Protein AF-A0A662UJA0-F1 (afdb_monomer_lite)

Foldseek 3Di:
DVVVVVVVVVVVVLVVLVVLVCLQPVQDPFFCDCSHPDQRYQVVLCVVVVAAADPDLVPDDLQAEEEEQAPAAFPDQVSVLSSQQSNYEYEYAAQQFSCVVSCVVLVHPKTWPNFFKFACPQAFPHRQFHWKAFPPPRWTFTAGRFTAMPDDDPVFAGIKTAQRIWTPPVPPSDDDDPTHGGIGRQWTWARGNNHIYIYGRGSRRSGPNRVVRTVSSVSVSVVRVPGRYHYYCSNGDADPSSVSNSVVVVVCVVPPVVVSVVSVVVVLVVVLVVVVVPDDPDDDDLVNVVSVLVSQCVVLVSLCVVPVDCVSNVLSVVLVVVVVVVPQLVNVLSSLVSLLVSLVVDDDVSVVVLLVCLLCQLLVQLVRDPFDQDDDPWFFRSLVSLVVSLVVCPVVCVVPVVCVVSSVSNNVSLVVVSVVQVVQQQQKAWPDWDDAQEAEAQDKDWTKTKMAHQQKWKWKDKPVGDTDIDTHHGIDMDTTIDHDNDAAFDKIWMWIWIAHNSRSTIDTRDIDIDTHGYDQPQVVVLVVCCVPPVVVLLVQWAFPDKDWDDDDDDPDDPDPPVLVVVLVVLLVVDDTPPPPDDPDDFAAFDAKDFDDPPDDPVQWPVVVCVVVVGTIGTDHDPHPPPQPDDAEEEEEQECQAQGDNQNSVSLNVVLVVLVCCQPDPVFRHKYWYWYQQNVRMIIIGIHTSSNVSSVSSSCVVSVSRDHPHHHDFDPDQQDPVNVVVLVVPCPPDVVSVVVLVSLLVSLVVVVVVCVVVPSQGHPYYHYRYYRVNSSSVVNNVVVCVVVVNDDDDDDDPDDDPDDDD

Secondary structure (DSSP, 8-state):
-HHHHHHHHHHHHHHHHHHHHHHHHSPB--TT-TTB-STTS-HHHHHHTTPEEES-GGGS-TTSEEEEEESS--S--HHHHHHHHTT-EEEEEESSSTTHHHHHHTT---EE----EEESSSBSSSTTEEEEEETTT--EEEEES---EES--GGGEEEEE-TTEEE-SS-SSS--TTSEES--EEEEEEEETTEEEEEES-TTTTSHHHHHHSSHHHHHHHHHTT--EEEE-TTS---HHHHHHHHHHHHHHHH-THHHHHHHHHHHHHHHHHHHHHS-SSS--HHHHHHHHHHHHHHHHHHHHHH--HHHHHHHHHHHHHHHTT-HHHHHHHHHHHHHHHHHHSTTHHHHHHHHHHHHHHHHHHHHS-------SSB-HHHHHHHHHHHTTHHHHHH-GGGHHHHHHHHHHHHHHHHHHHHHHTT-EEEEEE--SEEETTS-EEEEEEEEEEEEEEEEEETTS-EEEEEEEEEEEEEEEE--SS-EEEEEEEEEEEEETTS-BEEEEEEEEEEEEEE-HHHHHHHHHHHHHHHHHHHH-S-SEEEEE--------TT-HHHHHHHHHHHHT---TT-S--------EEEEEE--TT--GGGB-HHHHHHHSS-EEEEEPP--------PPEEEEEE---SSHHHHHHHHHHHHHHHHHHHHSTTTT--EEEEEE-TTS-EEEEEE-HHHHHHHHHHHHHTT-S-----------PPPHHHHHHHHHTTTS-HHHHHHHHHHHHHHHHHHHHHHTTT-TT-SEEEEE--GGGHHHHHHHHHHHHHTT--------SS-------

Structure (mmCIF, N/CA/C/O backbone):
data_AF-A0A662UJA0-F1
#
_entry.id   AF-A0A662UJA0-F1
#
loop_
_atom_site.group_PDB
_atom_site.id
_atom_site.type_symbol
_atom_site.label_atom_id
_atom_site.label_alt_id
_atom_site.label_comp_id
_atom_site.label_asym_id
_atom_site.label_entity_id
_atom_site.label_seq_id
_atom_site.pdbx_PDB_ins_code
_atom_site.Cartn_x
_atom_site.Cartn_y
_atom_site.Cartn_z
_atom_site.occupancy
_atom_site.B_iso_or_equiv
_atom_site.auth_seq_id
_atom_site.auth_comp_id
_atom_site.auth_asym_id
_atom_site.auth_atom_id
_atom_site.pdbx_PDB_model_num
ATOM 1 N N . MET A 1 1 ? 25.690 -1.905 22.249 1.00 38.31 1 MET A N 1
ATOM 2 C CA . MET A 1 1 ? 25.161 -2.072 23.626 1.00 38.31 1 MET A CA 1
ATOM 3 C C . MET A 1 1 ? 23.924 -1.221 23.921 1.00 38.31 1 MET A C 1
ATOM 5 O O . MET A 1 1 ? 22.999 -1.765 24.506 1.00 38.31 1 MET A O 1
ATOM 9 N N . LEU A 1 2 ? 23.857 0.058 23.511 1.00 29.81 2 LEU A N 1
ATOM 10 C CA . LEU A 1 2 ? 22.673 0.914 23.742 1.00 29.81 2 LEU A CA 1
ATOM 11 C C . LEU A 1 2 ? 21.388 0.378 23.072 1.00 29.81 2 LEU A C 1
ATOM 13 O O . LEU A 1 2 ? 20.337 0.363 23.699 1.00 29.81 2 LEU A O 1
ATOM 17 N N . SER A 1 3 ? 21.504 -0.141 21.841 1.00 36.88 3 SER A N 1
ATOM 18 C CA . SER A 1 3 ? 20.395 -0.750 21.082 1.00 36.88 3 SER A CA 1
ATOM 19 C C . SER A 1 3 ? 19.702 -1.878 21.863 1.00 36.88 3 SER A C 1
ATOM 21 O O . SER A 1 3 ? 18.511 -1.791 22.126 1.00 36.88 3 SER A O 1
ATOM 23 N N . ASN A 1 4 ? 20.460 -2.865 22.360 1.00 38.56 4 ASN A N 1
ATOM 24 C CA . ASN A 1 4 ? 19.891 -4.018 23.073 1.00 38.56 4 ASN A CA 1
ATOM 25 C C . ASN A 1 4 ? 19.227 -3.638 24.406 1.00 38.56 4 ASN A C 1
ATOM 27 O O . ASN A 1 4 ? 18.239 -4.260 24.784 1.00 38.56 4 ASN A O 1
ATOM 31 N N . LYS A 1 5 ? 19.737 -2.617 25.113 1.00 38.56 5 LYS A N 1
ATOM 32 C CA . LYS A 1 5 ? 19.112 -2.121 26.351 1.00 38.56 5 LYS A CA 1
ATOM 33 C C . LYS A 1 5 ? 17.779 -1.431 26.065 1.00 38.56 5 LYS A C 1
ATOM 35 O O . LYS A 1 5 ? 16.828 -1.668 26.796 1.00 38.56 5 LYS A O 1
ATOM 40 N N . ILE A 1 6 ? 17.691 -0.648 24.987 1.00 42.44 6 ILE A N 1
ATOM 41 C CA . ILE A 1 6 ? 16.440 -0.009 24.551 1.00 42.44 6 ILE A CA 1
ATOM 42 C C . ILE A 1 6 ? 15.438 -1.069 24.081 1.00 42.44 6 ILE A C 1
ATOM 44 O O . ILE A 1 6 ? 14.279 -1.019 24.474 1.00 42.44 6 ILE A O 1
ATOM 48 N N . THR A 1 7 ? 15.875 -2.072 23.311 1.00 42.16 7 THR A N 1
ATOM 49 C CA . THR A 1 7 ? 15.003 -3.179 22.886 1.00 42.16 7 THR A CA 1
ATOM 50 C C . THR A 1 7 ? 14.450 -3.954 24.078 1.00 42.16 7 THR A C 1
ATOM 52 O O . THR A 1 7 ? 13.265 -4.266 24.089 1.00 42.16 7 THR A O 1
ATOM 55 N N . LEU A 1 8 ? 15.277 -4.224 25.094 1.00 43.62 8 LEU A N 1
ATOM 56 C CA . LEU A 1 8 ? 14.841 -4.915 26.304 1.00 43.62 8 LEU A CA 1
ATOM 57 C C . LEU A 1 8 ? 13.821 -4.086 27.088 1.00 43.62 8 LEU A C 1
ATOM 59 O O . LEU A 1 8 ? 12.782 -4.623 27.436 1.00 43.62 8 LEU A O 1
ATOM 63 N N . LEU A 1 9 ? 14.087 -2.793 27.306 1.00 44.03 9 LEU A N 1
ATOM 64 C CA . LEU A 1 9 ? 13.208 -1.877 28.048 1.00 44.03 9 LEU A CA 1
ATOM 65 C C . LEU A 1 9 ? 11.846 -1.704 27.357 1.00 44.03 9 LEU A C 1
ATOM 67 O O . LEU A 1 9 ? 10.803 -1.671 28.006 1.00 44.03 9 LEU A O 1
ATOM 71 N N . VAL A 1 10 ? 11.852 -1.649 26.023 1.00 43.88 10 VAL A N 1
ATOM 72 C CA . VAL A 1 10 ? 10.627 -1.596 25.219 1.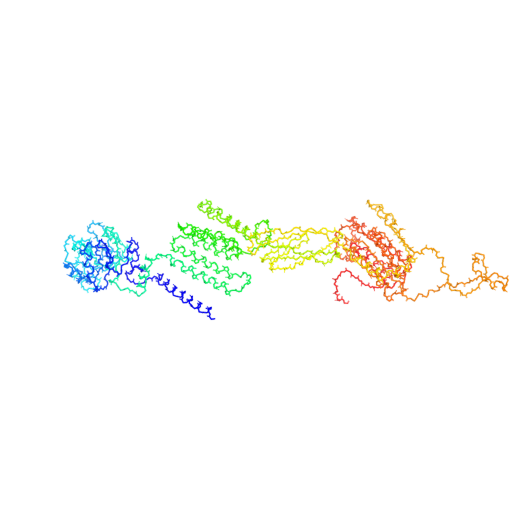00 43.88 10 VAL A CA 1
ATOM 73 C C . VAL A 1 10 ? 9.891 -2.939 25.250 1.00 43.88 10 VAL A C 1
ATOM 75 O O . VAL A 1 10 ? 8.673 -2.950 25.397 1.00 43.88 10 VAL A O 1
ATOM 78 N N . ALA A 1 11 ? 10.597 -4.072 25.179 1.00 44.28 11 ALA A N 1
ATOM 79 C CA . ALA A 1 11 ? 9.985 -5.398 25.265 1.00 44.28 11 ALA A CA 1
ATOM 80 C C . ALA A 1 11 ? 9.347 -5.663 26.640 1.00 44.28 11 ALA A C 1
ATOM 82 O O . ALA A 1 11 ? 8.228 -6.178 26.701 1.00 44.28 11 ALA A O 1
ATOM 83 N N . THR A 1 12 ? 9.998 -5.272 27.742 1.00 49.31 12 THR A N 1
ATOM 84 C CA . THR A 1 12 ? 9.386 -5.333 29.079 1.00 49.31 12 THR A CA 1
ATOM 85 C C . THR A 1 12 ? 8.195 -4.396 29.193 1.00 49.31 12 THR A C 1
ATOM 87 O O . THR A 1 12 ? 7.176 -4.813 29.734 1.00 49.31 12 THR A O 1
ATOM 90 N N . GLY A 1 13 ? 8.272 -3.188 28.622 1.00 46.09 13 GLY A N 1
ATOM 91 C CA . GLY A 1 13 ? 7.126 -2.283 28.522 1.00 46.09 13 GLY A CA 1
ATOM 92 C C . GLY A 1 13 ? 5.933 -2.942 27.823 1.00 46.09 13 GLY A C 1
ATOM 93 O O . GLY A 1 13 ? 4.854 -3.030 28.399 1.00 46.09 13 GLY A O 1
ATOM 94 N N . ILE A 1 14 ? 6.132 -3.492 26.621 1.00 46.12 14 ILE A N 1
ATOM 95 C CA . ILE A 1 14 ? 5.078 -4.177 25.850 1.00 46.12 14 ILE A CA 1
ATOM 96 C C . ILE A 1 14 ? 4.490 -5.356 26.633 1.00 46.12 14 ILE A C 1
ATOM 98 O O . ILE A 1 14 ? 3.275 -5.514 26.676 1.00 46.12 14 ILE A O 1
ATOM 102 N N . THR A 1 15 ? 5.333 -6.164 27.277 1.00 46.72 15 THR A N 1
ATOM 103 C CA . THR A 1 15 ? 4.884 -7.329 28.058 1.00 46.72 15 THR A CA 1
ATOM 104 C C . THR A 1 15 ? 4.042 -6.899 29.260 1.00 46.72 15 THR A C 1
ATOM 106 O O . THR A 1 15 ? 2.985 -7.472 29.513 1.00 46.72 15 THR A O 1
ATOM 109 N N . PHE A 1 16 ? 4.472 -5.848 29.962 1.00 54.66 16 PHE A N 1
ATOM 110 C CA . PHE A 1 16 ? 3.734 -5.255 31.075 1.00 54.66 16 PHE A CA 1
ATOM 111 C C . PHE A 1 16 ? 2.365 -4.723 30.623 1.00 54.66 16 PHE A C 1
ATOM 113 O O . PHE A 1 16 ? 1.349 -4.999 31.257 1.00 54.66 16 PHE A O 1
ATOM 120 N N . PHE A 1 17 ? 2.308 -4.040 29.478 1.00 53.34 17 PHE A N 1
ATOM 121 C CA . PHE A 1 17 ? 1.054 -3.519 28.934 1.00 53.34 17 PHE A CA 1
ATOM 122 C C . PHE A 1 17 ? 0.117 -4.603 28.390 1.00 53.34 17 PHE A C 1
ATOM 124 O O . PHE A 1 17 ? -1.095 -4.507 28.583 1.00 53.34 17 PHE A O 1
ATOM 131 N N . LEU A 1 18 ? 0.648 -5.656 27.762 1.00 49.53 18 LEU A N 1
ATOM 132 C CA . LEU A 1 18 ? -0.141 -6.821 27.348 1.00 49.53 18 LEU A CA 1
ATOM 133 C C . LEU A 1 18 ? -0.763 -7.528 28.554 1.00 49.53 18 LEU A C 1
ATOM 135 O O . LEU A 1 18 ? -1.931 -7.903 28.496 1.00 49.53 18 LEU A O 1
ATOM 139 N N . ALA A 1 19 ? -0.021 -7.655 29.658 1.00 57.66 19 ALA A N 1
ATOM 140 C CA . ALA A 1 19 ? -0.550 -8.214 30.897 1.00 57.66 19 ALA A CA 1
ATOM 141 C C . ALA A 1 19 ? -1.710 -7.369 31.456 1.00 57.66 19 ALA A C 1
ATOM 143 O O . ALA A 1 19 ? -2.744 -7.925 31.817 1.00 57.66 19 ALA A O 1
ATOM 144 N N . ILE A 1 20 ? -1.589 -6.034 31.456 1.00 59.50 20 ILE A N 1
ATOM 145 C CA . ILE A 1 20 ? -2.673 -5.127 31.880 1.00 59.50 20 ILE A CA 1
ATOM 146 C C . ILE A 1 20 ? -3.898 -5.259 30.969 1.00 59.50 20 ILE A C 1
ATOM 148 O O . ILE A 1 20 ? -5.020 -5.374 31.456 1.00 59.50 20 ILE A O 1
ATOM 152 N N . SER A 1 21 ? -3.699 -5.273 29.648 1.00 54.94 21 SER A N 1
ATOM 153 C CA . SER A 1 21 ? -4.795 -5.416 28.685 1.00 54.94 21 SER A CA 1
ATOM 154 C C . SER A 1 21 ? -5.528 -6.746 28.862 1.00 54.94 21 SER A C 1
ATOM 156 O O . SER A 1 21 ? -6.759 -6.768 28.895 1.00 54.94 21 SER A O 1
ATOM 158 N N . LEU A 1 22 ? -4.786 -7.838 29.065 1.00 58.19 22 LEU A N 1
ATOM 159 C CA . LEU A 1 22 ? -5.366 -9.146 29.343 1.00 58.19 22 LEU A CA 1
ATOM 160 C C . LEU A 1 22 ? -6.221 -9.111 30.617 1.00 58.19 22 LEU A C 1
ATOM 162 O O . LEU A 1 22 ? -7.336 -9.616 30.600 1.00 58.19 22 LEU A O 1
ATOM 166 N N . ILE A 1 23 ? -5.754 -8.460 31.688 1.00 67.25 23 ILE A N 1
ATOM 167 C CA . ILE A 1 23 ? -6.519 -8.319 32.938 1.00 67.25 23 ILE A CA 1
ATOM 168 C C . ILE A 1 23 ? -7.837 -7.568 32.714 1.00 67.25 23 ILE A C 1
ATOM 170 O O . ILE A 1 23 ? -8.847 -7.968 33.280 1.00 67.25 23 ILE A O 1
ATOM 174 N N . ILE A 1 24 ? -7.854 -6.511 31.896 1.00 63.91 24 ILE A N 1
ATOM 175 C CA . ILE A 1 24 ? -9.064 -5.709 31.641 1.00 63.91 24 ILE A CA 1
ATOM 176 C C . ILE A 1 24 ? -10.113 -6.524 30.872 1.00 63.91 24 ILE A C 1
ATOM 178 O O . ILE A 1 24 ? -11.274 -6.576 31.281 1.00 63.91 24 ILE A O 1
ATOM 182 N N . TYR A 1 25 ? -9.703 -7.168 29.777 1.00 64.50 25 TYR A N 1
ATOM 183 C CA . TYR A 1 25 ? -10.631 -7.795 28.831 1.00 64.50 25 TYR A CA 1
ATOM 184 C C . TYR A 1 25 ? -11.002 -9.241 29.162 1.00 64.50 25 TYR A C 1
ATOM 186 O O . TYR A 1 25 ? -12.019 -9.727 28.671 1.00 64.50 25 TYR A O 1
ATOM 194 N N . LEU A 1 26 ? -10.219 -9.945 29.984 1.00 69.69 26 LEU A N 1
ATOM 195 C CA . LEU A 1 26 ? -10.554 -11.310 30.385 1.00 69.69 26 LEU A CA 1
ATOM 196 C C . LEU A 1 26 ? -11.850 -11.292 31.213 1.00 69.69 26 LEU A C 1
ATOM 198 O O . LEU A 1 26 ? -11.855 -10.652 32.262 1.00 69.69 26 LEU A O 1
ATOM 202 N N . PRO A 1 27 ? -12.950 -11.949 30.807 1.00 67.88 27 PRO A N 1
ATOM 203 C CA . PRO A 1 27 ? -14.197 -11.933 31.572 1.00 67.88 27 PRO A CA 1
ATOM 204 C C . PRO A 1 27 ? -13.983 -12.534 32.967 1.00 67.88 27 PRO A C 1
ATOM 206 O O . PRO A 1 27 ? -13.259 -13.516 33.122 1.00 67.88 27 PRO A O 1
ATOM 209 N N . SER A 1 28 ? -14.586 -11.922 33.991 1.00 82.94 28 SER A N 1
ATOM 210 C CA . SER A 1 28 ? -14.505 -12.471 35.346 1.00 82.94 28 SER A CA 1
ATOM 211 C C . SER A 1 28 ? -15.456 -13.646 35.507 1.00 82.94 28 SER A C 1
ATOM 213 O O . SER A 1 28 ? -16.555 -13.636 34.957 1.00 82.94 28 SER A O 1
ATOM 215 N N . THR A 1 29 ? -15.051 -14.618 36.319 1.00 88.06 29 THR A N 1
ATOM 216 C CA . THR A 1 29 ? -15.907 -15.715 36.777 1.00 88.06 29 THR A CA 1
ATOM 217 C C . THR A 1 29 ? -16.251 -15.624 38.262 1.00 88.06 29 THR A C 1
ATOM 219 O O . THR A 1 29 ? -16.869 -16.541 38.799 1.00 88.06 29 THR A O 1
ATOM 222 N N . THR A 1 30 ? -15.846 -14.550 38.950 1.00 92.25 30 THR A N 1
ATOM 223 C CA . THR A 1 30 ? -16.144 -14.359 40.374 1.00 92.25 30 THR A CA 1
ATOM 224 C C . THR A 1 30 ? -17.654 -14.143 40.549 1.00 92.25 30 THR A C 1
ATOM 226 O O . THR A 1 30 ? -18.204 -13.219 39.936 1.00 92.25 30 THR A O 1
ATOM 229 N N . PRO A 1 31 ? -18.361 -14.949 41.362 1.00 92.19 31 PRO A N 1
ATOM 230 C CA . PRO A 1 31 ? -19.770 -14.710 41.667 1.00 92.19 31 PRO A CA 1
ATOM 231 C C . PRO A 1 31 ? -19.983 -13.300 42.228 1.00 92.19 31 PRO A C 1
ATOM 233 O O . PRO A 1 31 ? -19.103 -12.769 42.902 1.00 92.19 31 PRO A O 1
ATOM 236 N N . LEU A 1 32 ? -21.136 -12.693 41.941 1.00 93.50 32 LEU A N 1
ATOM 237 C CA . LEU A 1 32 ? -21.544 -11.364 42.422 1.00 93.50 32 LEU A CA 1
ATOM 238 C C . LEU A 1 32 ? -20.663 -10.191 41.943 1.00 93.50 32 LEU A C 1
ATOM 240 O O . LEU A 1 32 ? -20.964 -9.034 42.214 1.00 93.50 32 LEU A O 1
ATOM 244 N N . SER A 1 33 ? -19.601 -10.450 41.182 1.00 92.94 33 SER A N 1
ATOM 245 C CA . SER A 1 33 ? -18.730 -9.400 40.658 1.00 92.94 33 SER A CA 1
ATOM 246 C C . SER A 1 33 ? -19.417 -8.594 39.546 1.00 92.94 33 SER A C 1
ATOM 248 O O . SER A 1 33 ? -20.045 -9.189 38.658 1.00 92.94 33 SER A O 1
ATOM 250 N N . PRO A 1 34 ? -19.253 -7.257 39.509 1.00 92.38 34 PRO A N 1
ATOM 251 C CA . PRO A 1 34 ? -19.739 -6.426 38.405 1.00 92.38 34 PRO A CA 1
ATOM 252 C C . PRO A 1 34 ? -19.013 -6.727 37.083 1.00 92.38 34 PRO A C 1
ATOM 254 O O . PRO A 1 34 ? -19.536 -6.444 36.009 1.00 92.38 34 PRO A O 1
ATOM 257 N N . PHE A 1 35 ? -17.833 -7.355 37.132 1.00 90.94 35 PHE A N 1
ATOM 258 C CA . PHE A 1 35 ? -17.072 -7.750 35.941 1.00 90.94 35 PHE A CA 1
ATOM 259 C C . PHE A 1 35 ? -17.417 -9.155 35.431 1.00 90.94 35 PHE A C 1
ATOM 261 O O . PHE A 1 35 ? -16.846 -9.595 34.427 1.00 90.94 35 PHE A O 1
ATOM 268 N N . ASN A 1 36 ? -18.295 -9.878 36.132 1.00 91.00 36 ASN A N 1
ATOM 269 C CA . ASN A 1 36 ? -18.758 -11.200 35.733 1.00 91.00 36 ASN A CA 1
ATOM 270 C C . ASN A 1 36 ? -20.054 -11.072 34.914 1.00 91.00 36 ASN A C 1
ATOM 272 O O . ASN A 1 36 ? -21.088 -10.592 35.391 1.00 91.00 36 ASN A O 1
ATOM 276 N N . VAL A 1 37 ? -19.965 -11.490 33.651 1.00 88.31 37 VAL A N 1
ATOM 277 C CA . VAL A 1 37 ? -21.054 -11.431 32.664 1.00 88.31 37 VAL A CA 1
ATOM 278 C C . VAL A 1 37 ? -21.934 -12.683 32.656 1.00 88.31 37 VAL A C 1
ATOM 280 O O . VAL A 1 37 ? -22.960 -12.688 31.988 1.00 88.31 37 VAL A O 1
ATOM 283 N N . MET A 1 38 ? -21.556 -13.731 33.392 1.00 91.50 38 MET A N 1
ATOM 284 C CA . MET A 1 38 ? -22.335 -14.966 33.515 1.00 91.50 38 MET A CA 1
ATOM 285 C C . MET A 1 38 ? -23.515 -14.792 34.477 1.00 91.50 38 MET A C 1
ATOM 287 O O . MET A 1 38 ? -23.594 -13.808 35.210 1.00 91.50 38 MET A O 1
ATOM 291 N N . ASP A 1 39 ? -24.410 -15.774 34.517 1.00 93.00 39 ASP A N 1
ATOM 292 C CA . ASP A 1 39 ? -25.666 -15.763 35.280 1.00 93.00 39 ASP A CA 1
ATOM 293 C C . ASP A 1 39 ? -25.529 -15.337 36.750 1.00 93.00 39 ASP A C 1
ATOM 295 O O . ASP A 1 39 ? -26.363 -14.584 37.250 1.00 93.00 39 ASP A O 1
ATOM 299 N N . ASN A 1 40 ? -24.456 -15.755 37.423 1.00 93.31 40 ASN A N 1
ATOM 300 C CA . ASN A 1 40 ? -24.189 -15.466 38.835 1.00 93.31 40 ASN A CA 1
ATOM 301 C C . ASN A 1 40 ? -23.398 -14.164 39.089 1.00 93.31 40 ASN A C 1
ATOM 303 O O . ASN A 1 40 ? -23.017 -13.900 40.229 1.00 93.31 40 ASN A O 1
ATOM 307 N N . GLY A 1 41 ? -23.094 -13.373 38.057 1.00 94.19 41 GLY A N 1
ATOM 308 C CA . GLY A 1 41 ? -22.429 -12.068 38.170 1.00 94.19 41 GLY A CA 1
ATOM 309 C C . GLY A 1 41 ? -23.410 -10.897 38.283 1.00 94.19 41 GLY A C 1
ATOM 310 O O . GLY A 1 41 ? -24.612 -11.104 38.196 1.00 94.19 41 GLY A O 1
ATOM 311 N N . MET A 1 42 ? -22.918 -9.661 38.436 1.00 95.00 42 MET A N 1
ATOM 312 C CA . MET A 1 42 ? -23.746 -8.438 38.543 1.00 95.00 42 MET A CA 1
ATOM 313 C C . MET A 1 42 ? -23.528 -7.421 37.409 1.00 95.00 42 MET A C 1
ATOM 315 O O . MET A 1 42 ? -23.934 -6.264 37.520 1.00 95.00 42 MET A O 1
ATOM 319 N N . SER A 1 43 ? -22.882 -7.811 36.305 1.00 92.62 43 SER A N 1
ATOM 320 C CA . SER A 1 43 ? -22.535 -6.871 35.222 1.00 92.62 43 SER A CA 1
ATOM 321 C C . SER A 1 43 ? -23.720 -6.124 34.600 1.00 92.62 43 SER A C 1
ATOM 323 O O . SER A 1 43 ? -23.548 -5.020 34.080 1.00 92.62 43 SER A O 1
ATOM 325 N N . THR A 1 44 ? -24.909 -6.726 34.608 1.00 93.69 44 THR A N 1
ATOM 326 C CA . THR A 1 44 ? -26.135 -6.143 34.050 1.00 93.69 44 THR A CA 1
ATOM 327 C C . THR A 1 44 ? -26.658 -5.063 34.981 1.00 93.69 44 THR A C 1
ATOM 329 O O . THR A 1 44 ? -26.852 -3.931 34.551 1.00 93.69 44 THR A O 1
ATOM 332 N N . THR A 1 45 ? -26.779 -5.385 36.270 1.00 93.44 45 THR A N 1
ATOM 333 C CA . THR A 1 45 ? -27.160 -4.447 37.331 1.00 93.44 45 THR A CA 1
ATOM 334 C C . THR A 1 45 ? -26.225 -3.251 37.386 1.00 93.44 45 THR A C 1
ATOM 336 O O . THR A 1 45 ? -26.684 -2.112 37.375 1.00 93.44 45 THR A O 1
ATOM 339 N N . TRP A 1 46 ? -24.914 -3.508 37.376 1.00 92.56 46 TRP A N 1
ATOM 340 C CA . TRP A 1 46 ? -23.893 -2.467 37.413 1.00 92.56 46 TRP A CA 1
ATOM 341 C C . TRP A 1 46 ? -24.062 -1.448 36.278 1.00 92.56 46 TRP A C 1
ATOM 343 O O . TRP A 1 46 ? -24.057 -0.245 36.527 1.00 92.56 46 TRP A O 1
ATOM 353 N N . ARG A 1 47 ? -24.281 -1.928 35.046 1.00 90.69 47 ARG A N 1
ATOM 354 C CA . ARG A 1 47 ? -24.470 -1.075 33.863 1.00 90.69 47 ARG A CA 1
ATOM 355 C C . ARG A 1 47 ? -25.828 -0.379 33.831 1.00 90.69 47 ARG A C 1
ATOM 357 O O . ARG A 1 47 ? -25.881 0.793 33.487 1.00 90.69 47 ARG A O 1
ATOM 364 N N . MET A 1 48 ? -26.910 -1.087 34.156 1.00 91.19 48 MET A N 1
ATOM 365 C CA . MET A 1 48 ? -28.270 -0.540 34.072 1.00 91.19 48 MET A CA 1
ATOM 366 C C . MET A 1 48 ? -28.544 0.527 35.133 1.00 91.19 48 MET A C 1
ATOM 368 O O . MET A 1 48 ? -29.221 1.501 34.830 1.00 91.19 48 MET A O 1
ATOM 372 N N . LEU A 1 49 ? -28.009 0.357 36.346 1.00 90.50 49 LEU A N 1
ATOM 373 C CA . LEU A 1 49 ? -28.165 1.322 37.440 1.00 90.50 49 LEU A CA 1
ATOM 374 C C . LEU A 1 49 ? -27.038 2.367 37.493 1.00 90.50 49 LEU A C 1
ATOM 376 O O . LEU A 1 49 ? -27.072 3.244 38.351 1.00 90.50 49 LEU A O 1
ATOM 380 N N . GLY A 1 50 ? -26.029 2.260 36.620 1.00 89.62 50 GLY A N 1
ATOM 381 C CA . GLY A 1 50 ? -24.899 3.190 36.567 1.00 89.62 50 GLY A CA 1
ATOM 382 C C . GLY A 1 50 ? -24.095 3.275 37.869 1.00 89.62 50 GLY A C 1
ATOM 383 O O . GLY A 1 50 ? -23.660 4.363 38.228 1.00 89.62 50 GLY A O 1
ATOM 384 N N . LEU A 1 51 ? -23.924 2.158 38.590 1.00 91.25 51 LEU A N 1
ATOM 385 C CA . LEU A 1 51 ? -23.323 2.178 39.932 1.00 91.25 51 LEU A CA 1
ATOM 386 C C . LEU A 1 51 ? -21.820 2.489 39.874 1.00 91.25 51 LEU A C 1
ATOM 388 O O . LEU A 1 51 ? -21.082 1.914 39.067 1.00 91.25 51 LEU A O 1
ATOM 392 N N . GLU A 1 52 ? -21.335 3.306 40.802 1.00 90.56 52 GLU A N 1
ATOM 393 C CA . GLU A 1 52 ? -19.899 3.527 40.998 1.00 90.56 52 GLU A CA 1
ATOM 394 C C . GLU A 1 52 ? -19.323 2.521 42.005 1.00 90.56 52 GLU A C 1
ATOM 396 O O . GLU A 1 52 ? -19.908 2.272 43.056 1.00 90.56 52 GLU A O 1
ATOM 401 N N . ILE A 1 53 ? -18.167 1.918 41.707 1.00 89.88 53 ILE A N 1
ATOM 402 C CA . ILE A 1 53 ? -17.524 0.973 42.635 1.00 89.88 53 ILE A CA 1
ATOM 403 C C . ILE A 1 53 ? -16.755 1.758 43.695 1.00 89.88 53 ILE A C 1
ATOM 405 O O . ILE A 1 53 ? -15.831 2.501 43.355 1.00 89.88 53 ILE A O 1
ATOM 409 N N . VAL A 1 54 ? -17.082 1.543 44.969 1.00 86.31 54 VAL A N 1
ATOM 410 C CA . VAL A 1 54 ? -16.419 2.229 46.084 1.00 86.31 54 VAL A CA 1
ATOM 411 C C . VAL A 1 54 ? -15.358 1.348 46.734 1.00 86.31 54 VAL A C 1
ATOM 413 O O . VAL A 1 54 ? -15.563 0.155 46.951 1.00 86.31 54 VAL A O 1
ATOM 416 N N . GLN A 1 55 ? -14.213 1.961 47.046 1.00 79.12 55 GLN A N 1
ATOM 417 C CA . GLN A 1 55 ? -13.161 1.364 47.875 1.00 79.12 55 GLN A CA 1
ATOM 418 C C . GLN A 1 55 ? -13.092 1.977 49.281 1.00 79.12 55 GLN A C 1
ATOM 420 O O . GLN A 1 55 ? -12.701 1.279 50.213 1.00 79.12 55 GLN A O 1
ATOM 425 N N . ASP A 1 56 ? -13.473 3.250 49.433 1.00 81.25 56 ASP A N 1
ATOM 426 C CA . ASP A 1 56 ? -13.509 3.954 50.716 1.00 81.25 56 ASP A CA 1
ATOM 427 C C . ASP A 1 56 ? -14.857 4.663 50.904 1.00 81.25 56 ASP A C 1
ATOM 429 O O . ASP A 1 56 ? -15.216 5.574 50.158 1.00 81.25 56 ASP A O 1
ATOM 433 N N . ILE A 1 57 ? -15.613 4.226 51.912 1.00 82.00 57 ILE A N 1
ATOM 434 C CA . ILE A 1 57 ? -16.948 4.750 52.229 1.00 82.00 57 ILE A CA 1
ATOM 435 C C . ILE A 1 57 ? -16.865 6.202 52.710 1.00 82.00 57 ILE A C 1
ATOM 437 O O . ILE A 1 57 ? -17.813 6.962 52.520 1.00 82.00 57 ILE A O 1
ATOM 441 N N . GLY A 1 58 ? -15.734 6.609 53.298 1.00 76.25 58 GLY A N 1
ATOM 442 C CA . GLY A 1 58 ? -15.539 7.969 53.801 1.00 76.25 58 GLY A CA 1
ATOM 443 C C . GLY A 1 58 ? -15.547 9.045 52.710 1.00 76.25 58 GLY A C 1
ATOM 444 O O . GLY A 1 58 ? -15.784 10.211 53.013 1.00 76.25 58 GLY A O 1
ATOM 445 N N . GLU A 1 59 ? -15.322 8.669 51.447 1.00 77.62 59 GLU A N 1
ATOM 446 C CA . GLU A 1 59 ? -15.351 9.589 50.301 1.00 77.62 59 GLU A CA 1
ATOM 447 C C . GLU A 1 59 ? -16.761 9.768 49.704 1.00 77.62 59 GLU A C 1
ATOM 449 O O . GLU A 1 59 ? -16.962 10.608 48.824 1.00 77.62 59 GLU A O 1
ATOM 454 N N . ILE A 1 60 ? -17.752 9.001 50.171 1.00 83.19 60 ILE A N 1
ATOM 455 C CA . ILE A 1 60 ? -19.117 9.037 49.643 1.00 83.19 60 ILE A CA 1
ATOM 456 C C . ILE A 1 60 ? -19.923 10.191 50.267 1.00 83.19 60 ILE A C 1
ATOM 458 O O . ILE A 1 60 ? -19.842 10.471 51.462 1.00 83.19 60 ILE A O 1
ATOM 462 N N . ASN A 1 61 ? -20.786 10.828 49.468 1.00 78.56 61 ASN A N 1
ATOM 463 C CA . ASN A 1 61 ? -21.792 11.769 49.966 1.00 78.56 61 ASN A CA 1
ATOM 464 C C . ASN A 1 61 ? -22.737 11.082 50.974 1.00 78.56 61 ASN A C 1
ATOM 466 O O . ASN A 1 61 ? -23.375 10.085 50.640 1.00 78.56 61 ASN A O 1
ATOM 470 N N . SER A 1 62 ? -22.912 11.661 52.166 1.00 77.69 62 SER A N 1
ATOM 471 C CA . SER A 1 62 ? -23.768 11.121 53.236 1.00 77.69 62 SER A CA 1
ATOM 472 C C . SER A 1 62 ? -25.245 10.950 52.852 1.00 77.69 62 SER A C 1
ATOM 474 O O . SER A 1 62 ? -25.988 10.311 53.583 1.00 77.69 62 SER A O 1
ATOM 476 N N . THR A 1 63 ? -25.680 11.483 51.706 1.00 85.94 63 THR A N 1
ATOM 477 C CA . THR A 1 63 ? -27.043 11.331 51.163 1.00 85.94 63 THR A CA 1
ATOM 478 C C . THR A 1 63 ? -27.162 10.313 50.018 1.00 85.94 63 THR A C 1
ATOM 480 O O . THR A 1 63 ? -28.258 10.129 49.484 1.00 85.94 63 THR A O 1
ATOM 483 N N . GLY A 1 64 ? -26.072 9.641 49.636 1.00 92.56 64 GLY A N 1
ATOM 484 C CA . GLY A 1 64 ? -26.058 8.617 48.586 1.00 92.56 64 GLY A CA 1
ATOM 485 C C . GLY A 1 64 ? -26.715 7.291 48.994 1.00 92.56 64 GLY A C 1
ATOM 486 O O . GLY A 1 64 ? -27.289 7.153 50.079 1.00 92.56 64 GLY A O 1
ATOM 487 N N . ALA A 1 65 ? -26.603 6.288 48.123 1.00 95.06 65 ALA A N 1
ATOM 488 C CA . ALA A 1 65 ? -27.066 4.926 48.361 1.00 95.06 65 ALA A CA 1
ATOM 489 C C . ALA A 1 65 ? -25.959 3.897 48.088 1.00 95.06 65 ALA A C 1
ATOM 491 O O . ALA A 1 65 ? -25.332 3.931 47.033 1.00 95.06 65 ALA A O 1
ATOM 492 N N . ILE A 1 66 ? -25.736 2.962 49.012 1.00 95.12 66 ILE A N 1
ATOM 493 C CA . ILE A 1 66 ? -24.729 1.897 48.889 1.00 95.12 66 ILE A CA 1
ATOM 494 C C . ILE A 1 66 ? -25.436 0.550 48.776 1.00 95.12 66 ILE A C 1
ATOM 496 O O . ILE A 1 66 ? -26.247 0.201 49.631 1.00 95.12 66 ILE A O 1
ATOM 500 N N . ILE A 1 67 ? -25.094 -0.221 47.748 1.00 96.19 67 ILE A N 1
ATOM 501 C CA . ILE A 1 67 ? -25.477 -1.623 47.590 1.00 96.19 67 ILE A CA 1
ATOM 502 C C . ILE A 1 67 ? -24.329 -2.490 48.098 1.00 96.19 67 ILE A C 1
ATOM 504 O O . ILE A 1 67 ? -23.215 -2.415 47.580 1.00 96.19 67 ILE A O 1
ATOM 508 N N . LEU A 1 68 ? -24.620 -3.323 49.096 1.00 95.19 68 LEU A N 1
ATOM 509 C CA . LEU A 1 68 ? -23.648 -4.172 49.774 1.00 95.19 68 LEU A CA 1
ATOM 510 C C . LEU A 1 68 ? -24.132 -5.635 49.807 1.00 95.19 68 LEU A C 1
ATOM 512 O O . LEU A 1 68 ? -24.929 -6.011 50.674 1.00 95.19 68 LEU A O 1
ATOM 516 N N . PRO A 1 69 ? -23.677 -6.476 48.864 1.00 95.75 69 PRO A N 1
ATOM 517 C CA . PRO A 1 69 ? -23.847 -7.922 48.942 1.00 95.75 69 PRO A CA 1
ATOM 518 C C . PRO A 1 69 ? -22.987 -8.536 50.049 1.00 95.75 69 PRO A C 1
ATOM 520 O O . PRO A 1 69 ? -21.803 -8.229 50.157 1.00 95.75 69 PRO A O 1
ATOM 523 N N . LEU A 1 70 ? -23.571 -9.439 50.841 1.00 93.88 70 LEU A N 1
ATOM 524 C CA . LEU A 1 70 ? -22.926 -10.090 51.982 1.00 93.88 70 LEU A CA 1
ATOM 525 C C . LEU A 1 70 ? -22.871 -11.612 51.805 1.00 93.88 70 LEU A C 1
ATOM 527 O O . LEU A 1 70 ? -23.827 -12.330 52.097 1.00 93.88 70 LEU A O 1
ATOM 531 N N . ASN A 1 71 ? -21.716 -12.119 51.373 1.00 91.25 71 ASN A N 1
ATOM 532 C CA . ASN A 1 71 ? -21.390 -13.549 51.409 1.00 91.25 71 ASN A CA 1
ATOM 533 C C . ASN A 1 71 ? -20.523 -13.934 52.628 1.00 91.25 71 ASN A C 1
ATOM 535 O O . ASN A 1 71 ? -20.211 -15.110 52.812 1.00 91.25 71 ASN A O 1
ATOM 539 N N . ARG A 1 72 ? -20.116 -12.938 53.424 1.00 88.94 72 ARG A N 1
ATOM 540 C CA . ARG A 1 72 ? -19.302 -13.052 54.635 1.00 88.94 72 ARG A CA 1
ATOM 541 C C . ARG A 1 72 ? -19.623 -11.909 55.598 1.00 88.94 72 ARG A C 1
ATOM 543 O O . ARG A 1 72 ? -20.145 -10.874 55.185 1.00 88.94 72 ARG A O 1
ATOM 550 N N . SER A 1 73 ? -19.260 -12.066 56.869 1.00 85.12 73 SER A N 1
ATOM 551 C CA . SER A 1 73 ? -19.363 -10.988 57.861 1.00 85.12 73 SER A CA 1
ATOM 552 C C . SER A 1 73 ? -18.459 -9.808 57.500 1.00 85.12 73 SER A C 1
ATOM 554 O O . SER A 1 73 ? -17.328 -10.004 57.050 1.00 85.12 73 SER A O 1
ATOM 556 N N . LEU A 1 74 ? -18.924 -8.581 57.745 1.00 81.62 74 LEU A N 1
ATOM 557 C CA . LEU A 1 74 ? -18.095 -7.391 57.548 1.00 81.62 74 LEU A CA 1
ATOM 558 C C . LEU A 1 74 ? -17.077 -7.260 58.685 1.00 81.62 74 LEU A C 1
ATOM 560 O O . LEU A 1 74 ? -17.334 -7.603 59.838 1.00 81.62 74 LEU A O 1
ATOM 564 N N . THR A 1 75 ? -15.908 -6.720 58.364 1.00 76.50 75 THR A N 1
ATOM 565 C CA . THR A 1 75 ? -14.840 -6.494 59.348 1.00 76.50 75 THR A CA 1
ATOM 566 C C . THR A 1 75 ? -14.918 -5.108 59.987 1.00 76.50 75 THR A C 1
ATOM 568 O O . THR A 1 75 ? -14.467 -4.934 61.116 1.00 76.50 75 THR A O 1
ATOM 571 N N . ASN A 1 76 ? -15.494 -4.121 59.292 1.00 79.94 76 ASN A N 1
ATOM 572 C CA . ASN A 1 76 ? -15.619 -2.742 59.759 1.00 79.94 76 ASN A CA 1
ATOM 573 C C . ASN A 1 76 ? -17.050 -2.233 59.535 1.00 79.94 76 ASN A C 1
ATOM 575 O O . ASN A 1 76 ? -17.530 -2.209 58.407 1.00 79.94 76 ASN A O 1
ATOM 579 N N . TYR A 1 77 ? -17.725 -1.841 60.616 1.00 83.94 77 TYR A N 1
ATOM 580 C CA . TYR A 1 77 ? -19.140 -1.459 60.609 1.00 83.94 77 TYR A CA 1
ATOM 581 C C . TYR A 1 77 ? -19.377 0.031 60.892 1.00 83.94 77 TYR A C 1
ATOM 583 O O . TYR A 1 77 ? -20.474 0.532 60.640 1.00 83.94 77 TYR A O 1
ATOM 591 N N . GLU A 1 78 ? -18.387 0.739 61.447 1.00 86.69 78 GLU A N 1
ATOM 592 C CA . GLU A 1 78 ? -18.590 2.109 61.938 1.00 86.69 78 GLU A CA 1
ATOM 593 C C . GLU A 1 78 ? -18.831 3.093 60.787 1.00 86.69 78 GLU A C 1
ATOM 595 O O . GLU A 1 78 ? -19.736 3.916 60.881 1.00 86.69 78 GLU A O 1
ATOM 600 N N . GLN A 1 79 ? -18.135 2.931 59.656 1.00 88.50 79 GLN A N 1
ATOM 601 C CA . GLN A 1 79 ? -18.334 3.781 58.474 1.00 88.50 79 GLN A CA 1
ATOM 602 C C . GLN A 1 79 ? -19.760 3.668 57.909 1.00 88.50 79 GLN A C 1
ATOM 604 O O . GLN A 1 79 ? -20.402 4.679 57.634 1.00 88.50 79 GLN A O 1
ATOM 609 N N . TYR A 1 80 ? -20.312 2.453 57.812 1.00 90.38 80 TYR A N 1
ATOM 610 C CA . TYR A 1 80 ? -21.703 2.259 57.380 1.00 90.38 80 TYR A CA 1
ATOM 611 C C . TYR A 1 80 ? -22.706 2.841 58.378 1.00 90.38 80 TYR A C 1
ATOM 613 O O . TYR A 1 80 ? -23.748 3.367 57.992 1.00 90.38 80 TYR A O 1
ATOM 621 N N . LYS A 1 81 ? -22.405 2.747 59.676 1.00 89.69 81 LYS A N 1
ATOM 622 C CA . LYS A 1 81 ? -23.254 3.291 60.736 1.00 89.69 81 LYS A CA 1
ATOM 623 C C . LYS A 1 81 ? -23.314 4.813 60.697 1.00 89.69 81 LYS A C 1
ATOM 625 O O . LYS A 1 81 ? -24.403 5.365 60.852 1.00 89.69 81 LYS A O 1
ATOM 630 N N . GLU A 1 82 ? -22.185 5.477 60.483 1.00 89.69 82 GLU A N 1
ATOM 631 C CA . GLU A 1 82 ? -22.127 6.927 60.283 1.00 89.69 82 GLU A CA 1
ATOM 632 C C . GLU A 1 82 ? -22.861 7.338 59.003 1.00 89.69 82 GLU A C 1
ATOM 634 O O . GLU A 1 82 ? -23.724 8.215 59.055 1.00 89.69 82 GLU A O 1
ATOM 639 N N . PHE A 1 83 ? -22.614 6.635 57.894 1.00 92.12 83 PHE A N 1
ATOM 640 C CA . PHE A 1 83 ? -23.269 6.875 56.607 1.00 92.12 83 PHE A CA 1
ATOM 641 C C . PHE A 1 83 ? -24.803 6.804 56.695 1.00 92.12 83 PHE A C 1
ATOM 643 O O . PHE A 1 83 ? -25.498 7.730 56.279 1.00 92.12 83 PHE A O 1
ATOM 650 N N . VAL A 1 84 ? -25.350 5.738 57.291 1.00 93.19 84 VAL A N 1
ATOM 651 C CA . VAL A 1 84 ? -26.808 5.580 57.429 1.00 93.19 84 VAL A CA 1
ATOM 652 C C . VAL A 1 84 ? -27.387 6.623 58.385 1.00 93.19 84 VAL A C 1
ATOM 654 O O . VAL A 1 84 ? -28.419 7.223 58.092 1.00 93.19 84 VAL A O 1
ATOM 657 N N . ARG A 1 85 ? -26.731 6.890 59.524 1.00 91.31 85 ARG A N 1
ATOM 658 C CA . ARG A 1 85 ? -27.218 7.906 60.473 1.00 91.31 85 ARG A CA 1
ATOM 659 C C . ARG A 1 85 ? -27.243 9.308 59.865 1.00 91.31 85 ARG A C 1
ATOM 661 O O . ARG A 1 85 ? -28.141 10.064 60.221 1.00 91.31 85 ARG A O 1
ATOM 668 N N . GLY A 1 86 ? -26.312 9.608 58.957 1.00 90.19 86 GLY A N 1
ATOM 669 C CA . GLY A 1 86 ? -26.188 10.877 58.234 1.00 90.19 86 GLY A CA 1
ATOM 670 C C . GLY A 1 86 ? -27.098 11.052 57.011 1.00 90.19 86 GLY A C 1
ATOM 671 O O . GLY A 1 86 ? -26.885 11.996 56.252 1.00 90.19 86 GLY A O 1
ATOM 672 N N . GLY A 1 87 ? -28.084 10.168 56.800 1.00 92.31 87 GLY A N 1
ATOM 673 C CA . GLY A 1 87 ? -29.090 10.314 55.735 1.00 92.31 87 GLY A CA 1
ATOM 674 C C . GLY A 1 87 ? -28.941 9.360 54.545 1.00 92.31 87 GLY A C 1
ATOM 675 O O . GLY A 1 87 ? -29.739 9.436 53.602 1.00 92.31 87 GLY A O 1
ATOM 676 N N . GLY A 1 88 ? -27.950 8.466 54.581 1.00 94.19 88 GLY A N 1
ATOM 677 C CA . GLY A 1 88 ? -27.656 7.526 53.505 1.00 94.19 88 GLY A CA 1
ATOM 678 C C . GLY A 1 88 ? -28.631 6.350 53.446 1.00 94.19 88 GLY A C 1
ATOM 679 O O . GLY A 1 88 ? -29.277 5.984 54.435 1.00 94.19 88 GLY A O 1
ATOM 680 N N . ILE A 1 89 ? -28.728 5.730 52.269 1.00 95.62 89 ILE A N 1
ATOM 681 C CA . ILE A 1 89 ? -29.480 4.486 52.064 1.00 95.62 89 ILE A CA 1
ATOM 682 C C . ILE A 1 89 ? -28.495 3.325 51.972 1.00 95.62 89 ILE A C 1
ATOM 684 O O . ILE A 1 89 ? -27.661 3.291 51.073 1.00 95.62 89 ILE A O 1
ATOM 688 N N . LEU A 1 90 ? -28.604 2.344 52.863 1.00 95.06 90 LEU A N 1
ATOM 689 C CA . LEU A 1 90 ? -27.783 1.134 52.800 1.00 95.06 90 LEU A CA 1
ATOM 690 C C . LEU A 1 90 ? -28.642 -0.065 52.405 1.00 95.06 90 LEU A C 1
ATOM 692 O O . LEU A 1 90 ? -29.518 -0.483 53.160 1.00 95.06 90 LEU A O 1
ATOM 696 N N . ILE A 1 91 ? -28.390 -0.609 51.219 1.00 96.94 91 ILE A N 1
ATOM 697 C CA . ILE A 1 91 ? -29.079 -1.771 50.664 1.00 96.94 91 ILE A CA 1
ATOM 698 C C . ILE A 1 91 ? -28.226 -3.007 50.949 1.00 96.94 91 ILE A C 1
ATOM 700 O O . ILE A 1 91 ? -27.152 -3.175 50.375 1.00 96.94 91 ILE A O 1
ATOM 704 N N . LEU A 1 92 ? -28.707 -3.869 51.840 1.00 96.69 92 LEU A N 1
ATOM 705 C CA . LEU A 1 92 ? -28.040 -5.101 52.246 1.00 96.69 92 LEU A CA 1
ATOM 706 C C . LEU A 1 92 ? -28.670 -6.292 51.524 1.00 96.69 92 LEU A C 1
ATOM 708 O O . LEU A 1 92 ? -29.864 -6.547 51.696 1.00 96.69 92 LEU A O 1
ATOM 712 N N . LEU A 1 93 ? -27.867 -7.026 50.752 1.00 97.44 93 LEU A N 1
ATOM 713 C CA . LEU A 1 93 ? -28.274 -8.306 50.165 1.00 97.44 93 LEU A CA 1
ATOM 714 C C . LEU A 1 93 ? -27.653 -9.435 50.980 1.00 97.44 93 LEU A C 1
ATOM 716 O O . LEU A 1 93 ? -26.431 -9.587 50.990 1.00 97.44 93 LEU A O 1
ATOM 720 N N . ASP A 1 94 ? -28.475 -10.208 51.678 1.00 96.12 94 ASP A N 1
ATOM 721 C CA . ASP A 1 94 ? -27.995 -11.228 52.606 1.00 96.12 94 ASP A CA 1
ATOM 722 C C . ASP A 1 94 ? -28.995 -12.383 52.703 1.00 96.12 94 ASP A C 1
ATOM 724 O O . ASP A 1 94 ? -30.183 -12.179 52.928 1.00 96.12 94 ASP A O 1
ATOM 728 N N . THR A 1 95 ? -28.508 -13.610 52.549 1.00 95.31 95 THR A N 1
ATOM 729 C CA . THR A 1 95 ? -29.307 -14.834 52.731 1.00 95.31 95 THR A CA 1
ATOM 730 C C . THR A 1 95 ? -28.934 -15.560 54.025 1.00 95.31 95 THR A C 1
ATOM 732 O O . THR A 1 95 ? -29.744 -16.298 54.582 1.00 95.31 95 THR A O 1
ATOM 735 N N . TYR A 1 96 ? -27.718 -15.341 54.530 1.00 94.31 96 TYR A N 1
ATOM 736 C CA . TYR A 1 96 ? -27.102 -16.151 55.583 1.00 94.31 96 TYR A CA 1
ATOM 737 C C . TYR A 1 96 ? -27.171 -15.506 56.973 1.00 94.31 96 TYR A C 1
ATOM 739 O O . TYR A 1 96 ? -26.867 -16.153 57.977 1.00 94.31 96 TYR A O 1
ATOM 747 N N . GLY A 1 97 ? -27.572 -14.236 57.046 1.00 93.88 97 GLY A N 1
ATOM 748 C CA . GLY A 1 97 ? -27.643 -13.469 58.285 1.00 93.88 97 GLY A CA 1
ATOM 749 C C . GLY A 1 97 ? -26.312 -12.847 58.706 1.00 93.88 97 GLY A C 1
ATOM 750 O O . GLY A 1 97 ? -26.140 -12.531 59.886 1.00 93.88 97 GLY A O 1
ATOM 751 N N . TYR A 1 98 ? -25.381 -12.637 57.770 1.00 94.50 98 TYR A N 1
ATOM 752 C CA . TYR A 1 98 ? -24.124 -11.919 58.020 1.00 94.50 98 TYR A CA 1
ATOM 753 C C . TYR A 1 98 ? -24.341 -10.454 58.432 1.00 94.50 98 TYR A C 1
ATOM 755 O O . TYR A 1 98 ? -23.514 -9.874 59.134 1.00 94.50 98 TYR A O 1
ATOM 763 N N . SER A 1 99 ? -25.477 -9.867 58.061 1.00 93.25 99 SER A N 1
ATOM 764 C CA . SER A 1 99 ? -25.901 -8.525 58.469 1.00 93.25 99 SER A CA 1
ATOM 765 C C . SER A 1 99 ? -26.406 -8.440 59.914 1.00 93.25 99 SER A C 1
ATOM 767 O O . SER A 1 99 ? -26.446 -7.350 60.479 1.00 93.25 99 SER A O 1
ATOM 769 N N . ASN A 1 100 ? -26.770 -9.553 60.558 1.00 94.00 100 ASN A N 1
ATOM 770 C CA . ASN A 1 100 ? -27.473 -9.521 61.847 1.00 94.00 100 ASN A CA 1
ATOM 771 C C . ASN A 1 100 ? -26.660 -8.854 62.970 1.00 94.00 100 ASN A C 1
ATOM 773 O O . ASN A 1 100 ? -27.213 -8.124 63.794 1.00 94.00 100 ASN A O 1
ATOM 777 N N . GLU A 1 101 ? -25.343 -9.076 63.014 1.00 91.12 101 GLU A N 1
ATOM 778 C CA . GLU A 1 101 ? -24.475 -8.442 64.016 1.00 91.12 101 GLU A CA 1
ATOM 779 C C . GLU A 1 101 ? -24.426 -6.916 63.831 1.00 91.12 101 GLU A C 1
ATOM 781 O O . GLU A 1 101 ? -24.491 -6.158 64.803 1.00 91.12 101 GLU A O 1
ATOM 786 N N . PHE A 1 102 ? -24.369 -6.468 62.577 1.00 90.81 102 PHE A N 1
ATOM 787 C CA . PHE A 1 102 ? -24.403 -5.057 62.207 1.00 90.81 102 PHE A CA 1
ATOM 788 C C . PHE A 1 102 ? -25.732 -4.396 62.569 1.00 90.81 102 PHE A C 1
ATOM 790 O O . PHE A 1 102 ? -25.740 -3.348 63.216 1.00 90.81 102 PHE A O 1
ATOM 797 N N . LEU A 1 103 ? -26.851 -5.032 62.210 1.00 92.56 103 LEU A N 1
ATOM 798 C CA . LEU A 1 103 ? -28.196 -4.553 62.531 1.00 92.56 103 LEU A CA 1
ATOM 799 C C . LEU A 1 103 ? -28.363 -4.389 64.048 1.00 92.56 103 LEU A C 1
ATOM 801 O O . LEU A 1 103 ? -28.772 -3.324 64.516 1.00 92.56 103 LEU A O 1
ATOM 805 N N . LYS A 1 104 ? -27.904 -5.370 64.835 1.00 91.19 104 LYS A N 1
ATOM 806 C CA . LYS A 1 104 ? -27.914 -5.291 66.301 1.00 91.19 104 LYS A CA 1
ATOM 807 C C . LYS A 1 104 ? -27.086 -4.114 66.832 1.00 91.19 104 LYS A C 1
ATOM 809 O O . LYS A 1 104 ? -27.539 -3.407 67.729 1.00 91.19 104 LYS A O 1
ATOM 814 N N . LYS A 1 105 ? -25.894 -3.866 66.274 1.00 88.94 105 LYS A N 1
ATOM 815 C CA . LYS A 1 105 ? -25.036 -2.714 66.633 1.00 88.94 105 LYS A CA 1
ATOM 816 C C . LYS A 1 105 ? -25.662 -1.360 66.273 1.00 88.94 105 LYS A C 1
ATOM 818 O O . LYS A 1 105 ? -25.330 -0.351 66.896 1.00 88.94 105 LYS A O 1
ATOM 823 N N . LEU A 1 106 ? -26.575 -1.333 65.305 1.00 88.94 106 LEU A N 1
ATOM 824 C CA . LEU A 1 106 ? -27.369 -0.157 64.949 1.00 88.94 106 LEU A CA 1
ATOM 825 C C . LEU A 1 106 ? -28.624 0.039 65.806 1.00 88.94 106 LEU A C 1
ATOM 827 O O . LEU A 1 106 ? -29.276 1.074 65.674 1.00 88.94 106 LEU A O 1
ATOM 831 N N . GLY A 1 107 ? -28.939 -0.908 66.693 1.00 88.31 107 GLY A N 1
ATOM 832 C CA . GLY A 1 107 ? -30.181 -0.907 67.465 1.00 88.31 107 GLY A CA 1
ATOM 833 C C . GLY A 1 107 ? -31.398 -1.357 66.652 1.00 88.31 107 GLY A C 1
ATOM 834 O O . GLY A 1 107 ? -32.524 -1.046 67.025 1.00 88.31 107 GLY A O 1
ATOM 835 N N . VAL A 1 108 ? -31.182 -2.061 65.538 1.00 91.38 108 VAL A N 1
ATOM 836 C CA . VAL A 1 108 ? -32.242 -2.669 64.730 1.00 91.38 108 VAL A CA 1
ATOM 837 C C . VAL A 1 108 ? -32.484 -4.092 65.231 1.00 91.38 108 VAL A C 1
ATOM 839 O O . VAL A 1 108 ? -31.565 -4.909 65.258 1.00 91.38 108 VAL A O 1
ATOM 842 N N . GLU A 1 109 ? -33.720 -4.388 65.636 1.00 90.75 109 GLU A N 1
ATOM 843 C CA . GLU A 1 109 ? -34.114 -5.718 66.130 1.00 90.75 109 GLU A CA 1
ATOM 844 C C . GLU A 1 109 ? -34.365 -6.727 65.001 1.00 90.75 109 GLU A C 1
ATOM 846 O O . GLU A 1 109 ? -34.275 -7.936 65.217 1.00 90.75 109 GLU A O 1
ATOM 851 N N . SER A 1 110 ? -34.665 -6.239 63.795 1.00 93.25 110 SER A N 1
ATOM 852 C CA . SER A 1 110 ? -34.930 -7.076 62.628 1.00 93.25 110 SER A CA 1
ATOM 853 C C . SER A 1 110 ? -33.706 -7.902 62.236 1.00 93.25 110 SER A C 1
ATOM 855 O O . SER A 1 110 ? -32.574 -7.418 62.287 1.00 93.25 110 SER A O 1
ATOM 857 N N . ARG A 1 111 ? -33.936 -9.155 61.830 1.00 95.31 111 ARG A N 1
ATOM 858 C CA . ARG A 1 111 ? -32.868 -10.117 61.517 1.00 95.31 111 ARG A CA 1
ATOM 859 C C . ARG A 1 111 ? -33.253 -11.076 60.394 1.00 95.31 111 ARG A C 1
ATOM 861 O O . ARG A 1 111 ? -34.429 -11.383 60.217 1.00 95.31 111 ARG A O 1
ATOM 868 N N . ILE A 1 112 ? -32.256 -11.604 59.693 1.00 96.00 112 ILE A N 1
ATOM 869 C CA . ILE A 1 112 ? -32.395 -12.696 58.720 1.00 96.00 112 ILE A CA 1
ATOM 870 C C . ILE A 1 112 ? -32.269 -14.044 59.443 1.00 96.00 112 ILE A C 1
ATOM 872 O O . ILE A 1 112 ? -31.333 -14.242 60.222 1.00 96.00 112 ILE A O 1
ATOM 876 N N . ASN A 1 113 ? -33.208 -14.965 59.196 1.00 91.50 113 ASN A N 1
ATOM 877 C CA . ASN A 1 113 ? -33.297 -16.251 59.906 1.00 91.50 113 ASN A CA 1
ATOM 878 C C . ASN A 1 113 ? -32.321 -17.338 59.382 1.00 91.50 113 ASN A C 1
ATOM 880 O O . ASN A 1 113 ? -31.985 -18.248 60.136 1.00 91.50 113 ASN A O 1
ATOM 884 N N . ASN A 1 114 ? -31.794 -17.215 58.152 1.00 89.38 114 ASN A N 1
ATOM 885 C CA . ASN A 1 114 ? -30.886 -18.187 57.504 1.00 89.38 114 ASN A CA 1
ATOM 886 C C . ASN A 1 114 ? -31.519 -19.579 57.270 1.00 89.38 114 ASN A C 1
ATOM 888 O O . ASN A 1 114 ? -30.846 -20.614 57.255 1.00 89.38 114 ASN A O 1
ATOM 892 N N . LEU A 1 115 ? -32.840 -19.612 57.109 1.00 94.69 115 LEU A N 1
ATOM 893 C CA . LEU A 1 115 ? -33.570 -20.768 56.594 1.00 94.69 115 LEU A CA 1
ATOM 894 C C . LEU A 1 115 ? -34.142 -20.409 55.229 1.00 94.69 115 LEU A C 1
ATOM 896 O O . LEU A 1 115 ? -34.649 -19.303 55.039 1.00 94.69 115 LEU A O 1
ATOM 900 N N . THR A 1 116 ? -34.061 -21.347 54.291 1.00 96.56 116 THR A N 1
ATOM 901 C CA . THR A 1 116 ? -34.453 -21.114 52.903 1.00 96.56 116 THR A CA 1
ATOM 902 C C . THR A 1 116 ? -35.970 -21.143 52.745 1.00 96.56 116 THR A C 1
ATOM 904 O O . THR A 1 116 ? -36.654 -22.022 53.268 1.00 96.56 116 T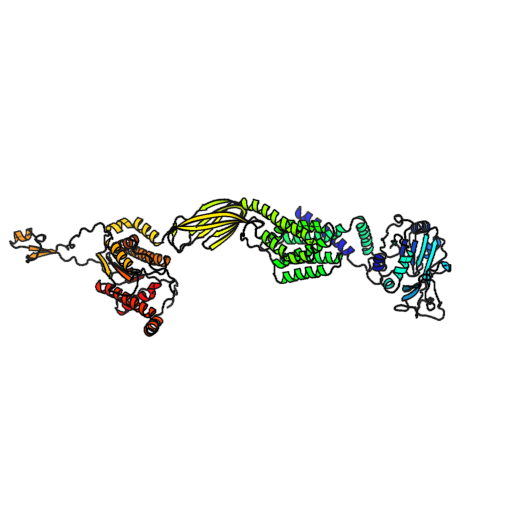HR A O 1
ATOM 907 N N . VAL A 1 117 ? -36.496 -20.179 51.995 1.00 97.31 117 VAL A N 1
ATOM 908 C CA . VAL A 1 117 ? -37.888 -20.123 51.556 1.00 97.31 117 VAL A CA 1
ATOM 909 C C . VAL A 1 117 ? -37.970 -20.679 50.138 1.00 97.31 117 VAL A C 1
ATOM 911 O O . VAL A 1 117 ? -37.295 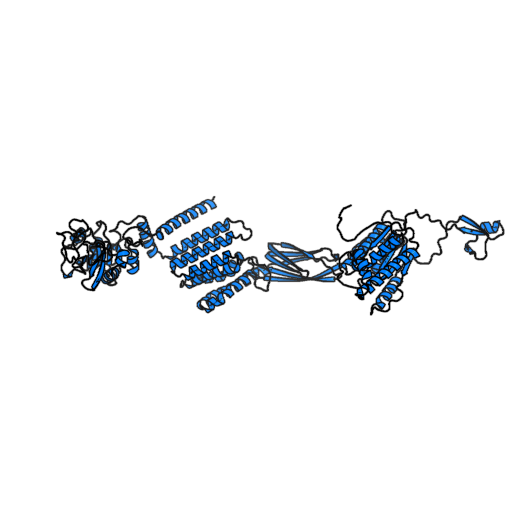-20.190 49.233 1.00 97.31 117 VAL A O 1
ATOM 914 N N . LEU A 1 118 ? -38.814 -21.687 49.943 1.00 97.31 118 LEU A N 1
ATOM 915 C CA . LEU A 1 118 ? -39.057 -22.344 48.657 1.00 97.31 118 LEU A CA 1
ATOM 916 C C . LEU A 1 118 ? -40.524 -22.196 48.254 1.00 97.31 118 LEU A C 1
ATOM 918 O O . LEU A 1 118 ? -41.383 -21.916 49.091 1.00 97.31 118 LEU A O 1
ATOM 922 N N . ASP A 1 119 ? -40.827 -22.376 46.970 1.00 97.12 119 ASP A N 1
ATOM 923 C CA . ASP A 1 119 ? -42.200 -22.285 46.468 1.00 97.12 119 ASP A CA 1
ATOM 924 C C . ASP A 1 119 ? -42.433 -23.240 45.297 1.00 97.12 119 ASP A C 1
ATOM 926 O O . ASP A 1 119 ? -41.726 -23.207 44.295 1.00 97.12 119 ASP A O 1
ATOM 930 N N . GLU A 1 120 ? -43.455 -24.086 45.397 1.00 94.88 120 GLU A N 1
ATOM 931 C CA . GLU A 1 120 ? -43.781 -25.060 44.352 1.00 94.88 120 GLU A CA 1
ATOM 932 C C . GLU A 1 120 ? -44.752 -24.531 43.295 1.00 94.88 120 GLU A C 1
ATOM 934 O O . GLU A 1 120 ? -44.866 -25.128 42.222 1.00 94.88 120 GLU A O 1
ATOM 939 N N . ILE A 1 121 ? -45.430 -23.418 43.572 1.00 95.69 121 ILE A N 1
ATOM 940 C CA . ILE A 1 121 ? -46.542 -22.904 42.769 1.00 95.69 121 ILE A CA 1
ATOM 941 C C . ILE A 1 121 ? -46.177 -21.546 42.167 1.00 95.69 121 ILE A C 1
ATOM 943 O O . ILE A 1 121 ? -46.231 -21.358 40.953 1.00 95.69 121 ILE A O 1
ATOM 947 N N . SER A 1 122 ? -45.792 -20.586 43.005 1.00 95.25 122 SER A N 1
ATOM 948 C CA . SER A 1 122 ? -45.444 -19.225 42.607 1.00 95.25 122 SER A CA 1
ATOM 949 C C . SER A 1 122 ? -43.938 -19.109 42.383 1.00 95.25 122 SER A C 1
ATOM 951 O O . SER A 1 122 ? -43.209 -18.519 43.181 1.00 95.25 122 SER A O 1
ATOM 953 N N . LYS A 1 123 ? -43.480 -19.678 41.266 1.00 95.50 123 LYS A N 1
ATOM 954 C CA . LYS A 1 123 ? -42.066 -19.734 40.876 1.00 95.50 123 LYS A CA 1
ATOM 955 C C . LYS A 1 123 ? -41.834 -19.336 39.417 1.00 95.50 123 LYS A C 1
ATOM 957 O O . LYS A 1 123 ? -42.790 -19.161 38.650 1.00 95.50 123 LYS A O 1
ATOM 962 N N . TYR A 1 124 ? -40.574 -19.117 39.053 1.00 93.69 124 TYR A N 1
ATOM 963 C CA . TYR A 1 124 ? -40.149 -18.914 37.667 1.00 93.69 124 TYR A CA 1
ATOM 964 C C . TYR A 1 124 ? -39.770 -20.243 37.016 1.00 93.69 124 TYR A C 1
ATOM 966 O O . TYR A 1 124 ? -40.560 -20.778 36.246 1.00 93.69 124 TYR A O 1
ATOM 974 N N . GLU A 1 125 ? -38.587 -20.769 37.330 1.00 91.31 125 GLU A N 1
ATOM 975 C CA . GLU A 1 125 ? -38.035 -21.963 36.677 1.00 91.31 125 GLU A CA 1
ATOM 976 C C . GLU A 1 125 ? -38.291 -23.217 37.518 1.00 91.31 125 GLU A C 1
ATOM 978 O O . GLU A 1 125 ? -38.945 -24.161 37.078 1.00 91.31 125 GLU A O 1
ATOM 983 N N . ASP A 1 126 ? -37.838 -23.197 38.766 1.00 95.12 126 ASP A N 1
ATOM 984 C CA . ASP A 1 126 ? -37.938 -24.310 39.702 1.00 95.12 126 ASP A CA 1
ATOM 985 C C . ASP A 1 126 ? -38.320 -23.817 41.106 1.00 95.12 126 ASP A C 1
ATOM 987 O O . ASP A 1 126 ? -38.581 -22.634 41.322 1.00 95.12 126 ASP A O 1
ATOM 991 N N . ARG A 1 127 ? -38.368 -24.739 42.074 1.00 95.12 127 ARG A N 1
ATOM 992 C CA . ARG A 1 127 ? -38.731 -24.455 43.473 1.00 95.12 127 ARG A CA 1
ATOM 993 C C . ARG A 1 127 ? -37.817 -23.448 44.180 1.00 95.12 127 ARG A C 1
ATOM 995 O O . ARG A 1 127 ? -38.216 -22.887 45.198 1.00 95.12 127 ARG A O 1
ATOM 1002 N N . PHE A 1 128 ? -36.599 -23.269 43.672 1.00 96.44 128 PHE A N 1
ATOM 1003 C CA . PHE A 1 128 ? -35.573 -22.399 44.235 1.00 96.44 128 PHE A CA 1
ATOM 1004 C C . PHE A 1 128 ? -35.702 -20.968 43.697 1.00 96.44 128 PHE A C 1
ATOM 1006 O O . PHE A 1 128 ? -35.315 -20.027 44.385 1.00 96.44 128 PHE A O 1
ATOM 1013 N N . HIS A 1 129 ? -36.292 -20.800 42.508 1.00 97.25 129 HIS A N 1
ATOM 1014 C CA . HIS A 1 129 ? -36.534 -19.518 41.843 1.00 97.25 129 HIS A CA 1
ATOM 1015 C C . HIS A 1 129 ? -37.927 -18.955 42.155 1.00 97.25 129 HIS A C 1
ATOM 1017 O O . HIS A 1 129 ? -38.832 -18.970 41.309 1.00 97.25 129 HIS A O 1
ATOM 1023 N N . ILE A 1 130 ? -38.129 -18.471 43.377 1.00 96.88 130 ILE A N 1
ATOM 1024 C CA . ILE A 1 130 ? -39.462 -18.074 43.841 1.00 96.88 130 ILE A CA 1
ATOM 1025 C C . ILE A 1 130 ? -39.860 -16.672 43.356 1.00 96.88 130 ILE A C 1
ATOM 1027 O O . ILE A 1 130 ? -39.024 -15.786 43.157 1.00 96.88 130 ILE A O 1
ATOM 1031 N N . LYS A 1 131 ? -41.170 -16.461 43.193 1.00 96.94 131 LYS A N 1
ATOM 1032 C CA . LYS A 1 131 ? -41.772 -15.150 42.915 1.00 96.94 131 LYS A CA 1
ATOM 1033 C C . LYS A 1 131 ? -42.205 -14.482 44.213 1.00 96.94 131 LYS A C 1
ATOM 1035 O O . LYS A 1 131 ? -43.053 -15.016 44.931 1.00 96.94 131 LYS A O 1
ATOM 1040 N N . ALA A 1 132 ? -41.690 -13.285 44.460 1.00 96.81 132 ALA A N 1
ATOM 1041 C CA . ALA A 1 132 ? -42.175 -12.391 45.505 1.00 96.81 132 ALA A CA 1
ATOM 1042 C C . ALA A 1 132 ? -42.906 -11.190 44.900 1.00 96.81 132 ALA A C 1
ATOM 1044 O O . ALA A 1 132 ? -42.677 -10.816 43.752 1.00 96.81 132 ALA A O 1
ATOM 1045 N N . SER A 1 133 ? -43.794 -10.575 45.674 1.00 96.25 133 SER A N 1
ATOM 1046 C CA . SER A 1 133 ? -44.541 -9.390 45.249 1.00 96.25 133 SER A CA 1
ATOM 1047 C C . SER A 1 133 ? -44.162 -8.195 46.109 1.00 96.25 133 SER A C 1
ATOM 1049 O O . SER A 1 133 ? -44.153 -8.295 47.342 1.00 96.25 133 SER A O 1
ATOM 1051 N N . SER A 1 134 ? -43.871 -7.058 45.471 1.00 94.81 134 SER A N 1
ATOM 1052 C CA . SER A 1 134 ? -43.707 -5.802 46.205 1.00 94.81 134 SER A CA 1
ATOM 1053 C C . SER A 1 134 ? -45.047 -5.348 46.789 1.00 94.81 134 SER A C 1
ATOM 1055 O O . SER A 1 134 ? -46.094 -5.465 46.149 1.00 94.81 134 SER A O 1
ATOM 1057 N N . VAL A 1 135 ? -45.026 -4.842 48.023 1.00 89.88 135 VAL A N 1
ATOM 1058 C CA . VAL A 1 135 ? -46.241 -4.463 48.765 1.00 89.88 135 VAL A CA 1
ATOM 1059 C C . VAL A 1 135 ? -46.900 -3.223 48.159 1.00 89.88 135 VAL A C 1
ATOM 1061 O O . VAL A 1 135 ? -48.122 -3.127 48.116 1.00 89.88 135 VAL A O 1
ATOM 1064 N N . THR A 1 136 ? -46.091 -2.279 47.680 1.00 81.75 136 THR A N 1
ATOM 1065 C CA . THR A 1 136 ? -46.533 -0.936 47.280 1.00 81.75 136 THR A CA 1
ATOM 1066 C C . THR A 1 136 ? -46.696 -0.752 45.772 1.00 81.75 136 THR A C 1
ATOM 1068 O O . THR A 1 136 ? -47.534 0.039 45.355 1.00 81.75 136 THR A O 1
ATOM 1071 N N . HIS A 1 137 ? -45.938 -1.483 44.949 1.00 81.69 137 HIS A N 1
ATOM 1072 C CA . HIS A 1 137 ? -45.823 -1.205 43.507 1.00 81.69 137 HIS A CA 1
ATOM 1073 C C . HIS A 1 137 ? -46.243 -2.379 42.609 1.00 81.69 137 HIS A C 1
ATOM 1075 O O . HIS A 1 137 ? -46.093 -2.297 41.394 1.00 81.69 137 HIS A O 1
ATOM 1081 N N . ASN A 1 138 ? -46.762 -3.469 43.192 1.00 88.62 138 ASN A N 1
ATOM 1082 C CA . ASN A 1 138 ? -47.214 -4.667 42.474 1.00 88.62 138 ASN A CA 1
ATOM 1083 C C . ASN A 1 138 ? -46.174 -5.222 41.473 1.00 88.62 138 ASN A C 1
ATOM 1085 O O . ASN A 1 138 ? -46.513 -5.669 40.379 1.00 88.62 138 ASN A O 1
ATOM 1089 N N . LEU A 1 139 ? -44.892 -5.162 41.845 1.00 95.00 139 LEU A N 1
ATOM 1090 C CA . LEU A 1 139 ? -43.776 -5.675 41.049 1.00 95.00 139 LEU A CA 1
ATOM 1091 C C . LEU A 1 139 ? -43.558 -7.158 41.351 1.00 95.00 139 LEU A C 1
ATOM 1093 O O . LEU A 1 139 ? -43.612 -7.564 42.515 1.00 95.00 139 LEU A O 1
ATOM 1097 N N . SER A 1 140 ? -43.268 -7.948 40.314 1.00 96.19 140 SER A N 1
ATOM 1098 C CA . SER A 1 140 ? -42.930 -9.368 40.446 1.00 96.19 140 SER A CA 1
ATOM 1099 C C . SER A 1 140 ? -41.420 -9.524 40.575 1.00 96.19 140 SER A C 1
ATOM 1101 O O . SER A 1 140 ? -40.678 -9.360 39.609 1.00 96.19 140 SER A O 1
ATOM 1103 N N . LEU A 1 141 ? -40.954 -9.837 41.776 1.00 97.44 141 LEU A N 1
ATOM 1104 C CA . LEU A 1 141 ? -39.540 -9.966 42.106 1.00 97.44 141 LEU A CA 1
ATOM 1105 C C . LEU A 1 141 ? -39.085 -11.420 41.961 1.00 97.44 141 LEU A C 1
ATOM 1107 O O . LEU A 1 141 ? -39.799 -12.339 42.368 1.00 97.44 141 LEU A O 1
ATOM 1111 N N . ALA A 1 142 ? -37.908 -11.621 41.373 1.00 97.75 142 ALA A N 1
ATOM 1112 C CA . ALA A 1 142 ? -37.258 -12.923 41.262 1.00 97.75 142 ALA A CA 1
ATOM 1113 C C . ALA A 1 142 ? -36.223 -13.096 42.371 1.00 97.75 142 ALA A C 1
ATOM 1115 O O . ALA A 1 142 ? -35.370 -12.230 42.564 1.00 97.75 142 ALA A O 1
ATOM 1116 N N . LEU A 1 143 ? -36.316 -14.208 43.092 1.00 97.62 143 LEU A N 1
ATOM 1117 C CA . LEU A 1 143 ? -35.405 -14.567 44.173 1.00 97.62 143 LEU A CA 1
ATOM 1118 C C . LEU A 1 143 ? -34.863 -15.976 43.933 1.00 97.62 143 LEU A C 1
ATOM 1120 O O . LEU A 1 143 ? -35.599 -16.823 43.425 1.00 97.62 143 LEU A O 1
ATOM 1124 N N . TYR A 1 144 ? -33.620 -16.240 44.332 1.00 97.19 144 TYR A N 1
ATOM 1125 C CA . TYR A 1 144 ? -33.003 -17.563 44.270 1.00 97.19 144 TYR A CA 1
ATOM 1126 C C . TYR A 1 144 ? -32.572 -18.035 45.656 1.00 97.19 144 TYR A C 1
ATOM 1128 O O . TYR A 1 144 ? -31.628 -17.507 46.243 1.00 97.19 144 TYR A O 1
ATOM 1136 N N . MET A 1 145 ? -33.258 -19.063 46.160 1.00 95.56 145 MET A N 1
ATOM 1137 C CA . MET A 1 145 ? -33.054 -19.619 47.502 1.00 95.56 145 MET A CA 1
ATOM 1138 C C . MET A 1 145 ? -33.030 -18.541 48.609 1.00 95.56 145 MET A C 1
ATOM 1140 O O . MET A 1 145 ? -32.103 -18.529 49.424 1.00 95.56 145 MET A O 1
ATOM 1144 N N . PRO A 1 146 ? -34.012 -17.618 48.656 1.00 97.50 146 PRO A N 1
ATOM 1145 C CA . PRO A 1 146 ? -34.013 -16.543 49.640 1.00 97.50 146 PRO A CA 1
ATOM 1146 C C . PRO A 1 146 ? -34.195 -17.078 51.063 1.00 97.50 146 PRO A C 1
ATOM 1148 O O . PRO A 1 146 ? -34.732 -18.163 51.277 1.00 97.50 146 PRO A O 1
ATOM 1151 N N . SER A 1 147 ? -33.809 -16.273 52.046 1.00 97.00 147 SER A N 1
ATOM 1152 C CA . SER A 1 147 ? -34.259 -16.401 53.432 1.00 97.00 147 SER A CA 1
ATOM 1153 C C . SER A 1 147 ? -35.478 -15.493 53.659 1.00 97.00 147 SER A C 1
ATOM 1155 O O . SER A 1 147 ? -36.012 -14.875 52.738 1.00 97.00 147 SER A O 1
ATOM 1157 N N . PHE A 1 148 ? -35.933 -15.393 54.902 1.00 96.56 148 PHE A N 1
ATOM 1158 C CA . PHE A 1 148 ? -36.923 -14.413 55.332 1.00 96.56 148 PHE A CA 1
ATOM 1159 C C . PHE A 1 148 ? -36.403 -13.533 56.471 1.00 96.56 148 PHE A C 1
ATOM 1161 O O . PHE A 1 148 ? -35.410 -13.859 57.135 1.00 96.56 148 PHE A O 1
ATOM 1168 N N . ILE A 1 149 ? -37.092 -12.408 56.669 1.00 97.19 149 ILE A N 1
ATOM 1169 C CA . ILE A 1 149 ? -36.792 -11.396 57.681 1.00 97.19 149 ILE A CA 1
ATOM 1170 C C . ILE A 1 149 ? -37.795 -11.511 58.835 1.00 97.19 149 ILE A C 1
ATOM 1172 O O . ILE A 1 149 ? -39.008 -11.558 58.624 1.00 97.19 149 ILE A O 1
ATOM 1176 N N . GLU A 1 150 ? -37.282 -11.520 60.062 1.00 93.81 150 GLU A N 1
ATOM 1177 C CA . GLU A 1 150 ? -38.056 -11.549 61.304 1.00 93.81 150 GLU A CA 1
ATOM 1178 C C . GLU A 1 150 ? -38.024 -10.208 62.040 1.00 93.81 150 GLU A C 1
ATOM 1180 O O . GLU A 1 150 ? -37.164 -9.365 61.781 1.00 93.81 150 GLU A O 1
ATOM 1185 N N . LEU A 1 151 ? -38.924 -10.059 63.024 1.00 83.50 151 LEU A N 1
ATOM 1186 C CA . LEU A 1 151 ? -38.976 -8.915 63.946 1.00 83.50 151 LEU A CA 1
ATOM 1187 C C . LEU A 1 151 ? -39.139 -7.579 63.199 1.00 83.50 151 LEU A C 1
ATOM 1189 O O . LEU A 1 151 ? -38.413 -6.611 63.424 1.00 83.50 151 LEU A O 1
ATOM 1193 N N . LEU A 1 152 ? -40.093 -7.557 62.267 1.00 83.06 152 LEU A N 1
ATOM 1194 C CA . LEU A 1 152 ? -40.460 -6.388 61.472 1.00 83.06 152 LEU A CA 1
ATOM 1195 C C . LEU A 1 152 ? -41.815 -5.835 61.903 1.00 83.06 152 LEU A C 1
ATOM 1197 O O . LEU A 1 152 ? -42.749 -6.593 62.183 1.00 83.06 152 LEU A O 1
ATOM 1201 N N . ARG A 1 153 ? -41.948 -4.507 61.866 1.00 88.44 153 ARG A N 1
ATOM 1202 C CA . ARG A 1 153 ? -43.264 -3.863 61.864 1.00 88.44 153 ARG A CA 1
ATOM 1203 C C . ARG A 1 153 ? -43.894 -4.030 60.487 1.00 88.44 153 ARG A C 1
ATOM 1205 O O . ARG A 1 153 ? -43.196 -4.128 59.479 1.00 88.44 153 ARG A O 1
ATOM 1212 N N . LYS A 1 154 ? -45.223 -4.071 60.431 1.00 85.44 154 LYS A N 1
ATOM 1213 C CA . LYS A 1 154 ? -45.949 -4.339 59.182 1.00 85.44 154 LYS A CA 1
ATOM 1214 C C . LYS A 1 154 ? -45.686 -3.260 58.125 1.00 85.44 154 LYS A C 1
ATOM 1216 O O . LYS A 1 154 ? -45.662 -3.567 56.938 1.00 85.44 154 LYS A O 1
ATOM 1221 N N . GLU A 1 155 ? -45.461 -2.028 58.566 1.00 87.88 155 GLU A N 1
ATOM 1222 C CA . GLU A 1 155 ? -45.182 -0.852 57.741 1.00 87.88 155 GLU A CA 1
ATOM 1223 C C . GLU A 1 155 ? -43.774 -0.880 57.127 1.00 87.88 155 GLU A C 1
ATOM 1225 O O . GLU A 1 155 ? -43.546 -0.243 56.102 1.00 87.88 155 GLU A O 1
ATOM 1230 N N . ASP A 1 156 ? -42.849 -1.645 57.718 1.00 93.31 156 ASP A N 1
ATOM 1231 C CA . ASP A 1 156 ? -41.460 -1.743 57.262 1.00 93.31 156 ASP A CA 1
ATOM 1232 C C . ASP A 1 156 ? -41.311 -2.749 56.095 1.00 93.31 156 ASP A C 1
ATOM 1234 O O . ASP A 1 156 ? -40.262 -2.815 55.460 1.00 93.31 156 ASP A O 1
ATOM 1238 N N . ILE A 1 157 ? -42.338 -3.547 55.774 1.00 96.12 157 ILE A N 1
ATOM 1239 C CA . ILE A 1 157 ? -42.263 -4.613 54.758 1.00 96.12 157 ILE A CA 1
ATOM 1240 C C . ILE A 1 157 ? -42.372 -4.031 53.337 1.00 96.12 157 ILE A C 1
ATOM 1242 O O . ILE A 1 157 ? -43.393 -3.455 52.965 1.00 96.12 157 ILE A O 1
ATOM 1246 N N . LEU A 1 158 ? -41.353 -4.265 52.501 1.00 95.75 158 LEU A N 1
ATOM 1247 C CA . LEU A 1 158 ? -41.328 -3.847 51.091 1.00 95.75 158 LEU A CA 1
ATOM 1248 C C . LEU A 1 158 ? -41.775 -4.942 50.121 1.00 95.75 158 LEU A C 1
ATOM 1250 O O . LEU A 1 158 ? -42.378 -4.636 49.090 1.00 95.75 158 LEU A O 1
ATOM 1254 N N . ALA A 1 159 ? -41.477 -6.207 50.422 1.00 96.69 159 ALA A N 1
ATOM 1255 C CA . ALA A 1 159 ? -41.874 -7.337 49.591 1.00 96.69 159 ALA A CA 1
ATOM 1256 C C . ALA A 1 159 ? -42.120 -8.599 50.420 1.00 96.69 159 ALA A C 1
ATOM 1258 O O . ALA A 1 159 ? -41.459 -8.841 51.434 1.00 96.69 159 ALA A O 1
ATOM 1259 N N . MET A 1 160 ? -43.061 -9.420 49.955 1.00 97.19 160 MET A N 1
ATOM 1260 C CA . MET A 1 160 ? -43.400 -10.703 50.569 1.00 97.19 160 MET A CA 1
ATOM 1261 C C . MET A 1 160 ? -43.362 -11.832 49.545 1.00 97.19 160 MET A C 1
ATOM 1263 O O . MET A 1 160 ? -43.696 -11.634 48.374 1.00 97.19 160 MET A O 1
ATOM 1267 N N . SER A 1 161 ? -43.019 -13.030 50.011 1.00 96.56 161 SER A N 1
ATOM 1268 C CA . SER A 1 161 ? -43.198 -14.264 49.253 1.00 96.56 161 SER A CA 1
ATOM 1269 C C . SER A 1 161 ? -44.687 -14.577 49.033 1.00 96.56 161 SER A C 1
ATOM 1271 O O . SER A 1 161 ? -45.590 -13.924 49.577 1.00 96.56 161 SER A O 1
ATOM 1273 N N . SER A 1 162 ? -44.961 -15.592 48.217 1.00 95.75 162 SER A N 1
ATOM 1274 C CA . SER A 1 162 ? -46.324 -16.016 47.918 1.00 95.75 162 SER A CA 1
ATOM 1275 C C . SER A 1 162 ? -46.978 -16.724 49.113 1.00 95.75 162 SER A C 1
ATOM 1277 O O . SER A 1 162 ? -46.322 -17.132 50.067 1.00 95.75 162 SER A O 1
ATOM 1279 N N . ARG A 1 163 ? -48.305 -16.907 49.062 1.00 95.94 163 ARG A N 1
ATOM 1280 C CA . ARG A 1 163 ? -49.039 -17.684 50.082 1.00 95.94 163 ARG A CA 1
ATOM 1281 C C . ARG A 1 163 ? -48.720 -19.186 50.059 1.00 95.94 163 ARG A C 1
ATOM 1283 O O . ARG A 1 163 ? -49.145 -19.894 50.963 1.00 95.94 163 ARG A O 1
ATOM 1290 N N . TYR A 1 164 ? -48.066 -19.650 48.999 1.00 95.38 164 TYR A N 1
ATOM 1291 C CA . TYR A 1 164 ? -47.679 -21.041 48.780 1.00 95.38 164 TYR A CA 1
ATOM 1292 C C . TYR A 1 164 ? -46.213 -21.303 49.123 1.00 95.38 164 TYR A C 1
ATOM 1294 O O . TYR A 1 164 ? -45.766 -22.445 49.041 1.00 95.38 164 TYR A O 1
ATOM 1302 N N . SER A 1 165 ? -45.468 -20.260 49.493 1.00 96.94 165 SER A N 1
ATOM 1303 C CA . SER A 1 165 ? -44.081 -20.418 49.896 1.00 96.94 165 SER A CA 1
ATOM 1304 C C . SER A 1 165 ? -44.002 -21.105 51.257 1.00 96.94 165 SER A C 1
ATOM 1306 O O . SER A 1 165 ? -44.886 -20.939 52.100 1.00 96.94 165 SER A O 1
ATOM 1308 N N . TYR A 1 166 ? -42.942 -21.865 51.492 1.00 96.62 166 TYR A N 1
ATOM 1309 C CA . TYR A 1 166 ? -42.697 -22.536 52.762 1.00 96.62 166 TYR A CA 1
ATOM 1310 C C . TYR A 1 166 ? -41.238 -22.383 53.183 1.00 96.62 166 TYR A C 1
ATOM 1312 O O . TYR A 1 166 ? -40.343 -22.308 52.344 1.00 96.62 166 TYR A O 1
ATOM 1320 N N . VAL A 1 167 ? -41.013 -22.304 54.493 1.00 96.88 167 VAL A N 1
ATOM 1321 C CA . VAL A 1 167 ? -39.665 -22.318 55.077 1.00 96.88 167 VAL A CA 1
ATOM 1322 C C . VAL A 1 167 ? -39.234 -23.766 55.245 1.00 96.88 167 VAL A C 1
ATOM 1324 O O . VAL A 1 167 ? -39.868 -24.475 56.023 1.00 96.88 167 VAL A O 1
ATOM 1327 N N . ASP A 1 168 ? -38.163 -24.155 54.560 1.00 95.31 168 ASP A N 1
ATOM 1328 C CA . ASP A 1 168 ? -37.530 -25.472 54.653 1.00 95.31 168 ASP A CA 1
ATOM 1329 C C . ASP A 1 168 ? -36.741 -25.580 55.968 1.00 95.31 168 ASP A C 1
ATOM 1331 O O . ASP A 1 168 ? -35.626 -25.061 56.106 1.00 95.31 168 ASP A O 1
ATOM 1335 N N . ARG A 1 169 ? -37.369 -26.174 56.987 1.00 93.81 169 ARG A N 1
ATOM 1336 C CA . ARG A 1 169 ? -36.806 -26.234 58.344 1.00 93.81 169 ARG A CA 1
ATOM 1337 C C . ARG A 1 169 ? -35.833 -27.386 58.526 1.00 93.81 169 ARG A C 1
ATOM 1339 O O . ARG A 1 169 ? -34.894 -27.252 59.312 1.00 93.81 169 ARG A O 1
ATOM 1346 N N . ASP A 1 170 ? -36.064 -28.501 57.842 1.00 92.62 170 ASP A N 1
ATOM 1347 C CA . ASP A 1 170 ? -35.216 -29.691 57.914 1.00 92.62 170 ASP A CA 1
ATOM 1348 C C . ASP A 1 170 ? -34.115 -29.711 56.837 1.00 92.62 170 ASP A C 1
ATOM 1350 O O . ASP A 1 170 ? -33.209 -30.544 56.909 1.00 92.62 170 ASP A O 1
ATOM 1354 N N . ARG A 1 171 ? -34.118 -28.722 55.928 1.00 93.06 171 ARG A N 1
ATOM 1355 C CA . ARG A 1 171 ? -33.110 -28.476 54.882 1.00 93.06 171 ARG A CA 1
ATOM 1356 C C . ARG A 1 171 ? -33.036 -29.598 53.856 1.00 93.06 171 ARG A C 1
ATOM 1358 O O . ARG A 1 171 ? -31.956 -29.910 53.344 1.00 93.06 171 ARG A O 1
ATOM 1365 N N . ASN A 1 172 ? -34.170 -30.233 53.584 1.00 93.06 172 ASN A N 1
ATOM 1366 C CA . ASN A 1 172 ? -34.243 -31.323 52.620 1.00 93.06 172 ASN A CA 1
ATOM 1367 C C . ASN A 1 172 ? -34.602 -30.849 51.198 1.00 93.06 172 ASN A C 1
ATOM 1369 O O . ASN A 1 172 ? -34.553 -31.659 50.273 1.00 93.06 172 ASN A O 1
ATOM 1373 N N . TRP A 1 173 ? -34.896 -29.555 51.010 1.00 93.44 173 TRP A N 1
ATOM 1374 C CA . TRP A 1 173 ? -35.279 -28.899 49.751 1.00 93.44 173 TRP A CA 1
ATOM 1375 C C . TRP A 1 173 ? -36.684 -29.229 49.215 1.00 93.44 173 TRP A C 1
ATOM 1377 O O . TRP A 1 173 ? -37.058 -28.833 48.102 1.00 93.44 173 TRP A O 1
ATOM 1387 N N . PHE A 1 174 ? -37.504 -29.926 49.992 1.00 91.94 174 PHE A N 1
ATOM 1388 C CA . PHE A 1 174 ? -38.875 -30.310 49.670 1.00 91.94 174 PHE A CA 1
ATOM 1389 C C . PHE A 1 174 ? -39.832 -29.825 50.754 1.00 91.94 174 PHE A C 1
ATOM 1391 O O . PHE A 1 174 ? -39.441 -29.538 51.874 1.00 91.94 174 PHE A O 1
ATOM 1398 N N . TYR A 1 175 ? -41.111 -29.705 50.406 1.00 92.56 175 TYR A N 1
ATOM 1399 C CA . TYR A 1 175 ? -42.122 -29.407 51.409 1.00 92.56 175 TYR A CA 1
ATOM 1400 C C . TYR A 1 175 ? -42.364 -30.638 52.282 1.00 92.56 175 TYR A C 1
ATOM 1402 O O . TYR A 1 175 ? -42.731 -31.699 51.764 1.00 92.56 175 TYR A O 1
ATOM 1410 N N . THR A 1 176 ? -42.232 -30.479 53.596 1.00 90.88 176 THR A N 1
ATOM 1411 C CA . THR A 1 176 ? -42.586 -31.504 54.578 1.00 90.88 176 THR A CA 1
ATOM 1412 C C . THR A 1 176 ? -43.663 -31.042 55.557 1.00 90.88 176 THR A C 1
ATOM 1414 O O . THR A 1 176 ? -43.760 -29.858 55.896 1.00 90.88 176 THR A O 1
ATOM 1417 N N . PRO A 1 177 ? -44.502 -31.972 56.060 1.00 88.06 177 PRO A N 1
ATOM 1418 C CA . PRO A 1 177 ? -45.406 -31.681 57.166 1.00 88.06 177 PRO A CA 1
ATOM 1419 C C . PRO A 1 177 ? -44.623 -31.201 58.402 1.00 88.06 177 PRO A C 1
ATOM 1421 O O . PRO A 1 177 ? -43.992 -31.993 59.094 1.00 88.06 177 PRO A O 1
ATOM 1424 N N . GLY A 1 178 ? -44.667 -29.894 58.676 1.00 86.50 178 GLY A N 1
ATOM 1425 C CA . GLY A 1 178 ? -43.885 -29.238 59.736 1.00 86.50 178 GLY A CA 1
ATOM 1426 C C . GLY A 1 178 ? -43.208 -27.940 59.281 1.00 86.50 178 GLY A C 1
ATOM 1427 O O . GLY A 1 178 ? -42.927 -27.063 60.112 1.00 86.50 178 GLY A O 1
ATOM 1428 N N . ASP A 1 179 ? -43.024 -27.783 57.969 1.00 93.06 179 ASP A N 1
ATOM 1429 C CA . ASP A 1 179 ? -42.547 -26.549 57.354 1.00 93.06 179 ASP A CA 1
ATOM 1430 C C . ASP A 1 179 ? -43.583 -25.428 57.453 1.00 93.06 179 ASP A C 1
ATOM 1432 O O . ASP A 1 179 ? -44.800 -25.632 57.380 1.00 93.06 179 ASP A O 1
ATOM 1436 N N . SER A 1 180 ? -43.085 -24.203 57.632 1.00 92.31 180 SER A N 1
ATOM 1437 C CA . SER A 1 180 ? -43.935 -23.025 57.815 1.00 92.31 180 SER A CA 1
ATOM 1438 C C . SER A 1 180 ? -44.455 -22.526 56.468 1.00 92.31 180 SER A C 1
ATOM 1440 O O . SER A 1 180 ? -43.766 -21.768 55.782 1.00 92.31 180 SER A O 1
ATOM 1442 N N . LEU A 1 181 ? -45.661 -22.953 56.084 1.00 94.81 181 LEU A N 1
ATOM 1443 C CA . LEU A 1 181 ? -46.346 -22.510 54.866 1.00 94.81 181 LEU A CA 1
ATOM 1444 C C . LEU A 1 181 ? -46.960 -21.112 55.053 1.00 94.81 181 LEU A C 1
ATOM 1446 O O . LEU A 1 181 ? -47.692 -20.872 56.014 1.00 94.81 181 LEU A O 1
ATOM 1450 N N . GLY A 1 182 ? -46.719 -20.203 54.110 1.00 94.44 182 GLY A N 1
ATOM 1451 C CA . GLY A 1 182 ? -47.341 -18.884 54.081 1.00 94.44 182 GLY A CA 1
ATOM 1452 C C . GLY A 1 182 ? -46.478 -17.802 53.437 1.00 94.44 182 GLY A C 1
ATOM 1453 O O . GLY A 1 182 ? -45.445 -18.065 52.829 1.00 94.44 182 GLY A O 1
ATOM 1454 N N . LYS A 1 183 ? -46.933 -16.553 53.582 1.00 95.12 183 LYS A N 1
ATOM 1455 C CA . LYS A 1 183 ? -46.185 -15.379 53.125 1.00 95.12 183 LYS A CA 1
ATOM 1456 C C . LYS A 1 183 ? -45.096 -15.031 54.128 1.00 95.12 183 LYS A C 1
ATOM 1458 O O . LYS A 1 183 ? -45.397 -14.799 55.297 1.00 95.12 183 LYS A O 1
ATOM 1463 N N . HIS A 1 184 ? -43.878 -14.870 53.637 1.00 95.69 184 HIS A N 1
ATOM 1464 C CA . HIS A 1 184 ? -42.716 -14.497 54.431 1.00 95.69 184 HIS A CA 1
ATOM 1465 C C . HIS A 1 184 ? -42.150 -13.159 53.934 1.00 95.69 184 HIS A C 1
ATOM 1467 O O . HIS A 1 184 ? -42.073 -12.955 52.718 1.00 95.69 184 HIS A O 1
ATOM 1473 N N . PRO A 1 185 ? -41.790 -12.213 54.822 1.00 96.88 185 PRO A N 1
ATOM 1474 C CA . PRO A 1 185 ? -41.121 -10.978 54.423 1.00 96.88 185 PRO A CA 1
ATOM 1475 C C . PRO A 1 185 ? -39.745 -11.278 53.823 1.00 96.88 185 PRO A C 1
ATOM 1477 O O . PRO A 1 185 ? -38.918 -11.923 54.464 1.00 96.88 185 PRO A O 1
ATOM 1480 N N . VAL A 1 186 ? -39.498 -10.791 52.607 1.00 96.94 186 VAL A N 1
ATOM 1481 C CA . VAL A 1 186 ? -38.237 -11.011 51.868 1.00 96.94 186 VAL A CA 1
ATOM 1482 C C . VAL A 1 186 ? -37.495 -9.711 51.568 1.00 96.94 186 VAL A C 1
ATOM 1484 O O . VAL A 1 186 ? -36.306 -9.745 51.269 1.00 96.94 186 VAL A O 1
ATOM 1487 N N . ALA A 1 187 ? -38.164 -8.560 51.683 1.00 97.31 187 ALA A N 1
ATOM 1488 C CA . ALA A 1 187 ? -37.513 -7.255 51.668 1.00 97.31 187 ALA A CA 1
ATOM 1489 C C . ALA A 1 187 ? -38.179 -6.295 52.660 1.00 97.31 187 ALA A C 1
ATOM 1491 O O . ALA A 1 187 ? -39.407 -6.306 52.798 1.00 97.31 187 ALA A O 1
ATOM 1492 N N . ALA A 1 188 ? -37.389 -5.443 53.313 1.00 96.75 188 ALA A N 1
ATOM 1493 C CA . ALA A 1 188 ? -37.860 -4.465 54.290 1.00 96.75 188 ALA A CA 1
ATOM 1494 C C . ALA A 1 188 ? -37.086 -3.140 54.229 1.00 96.75 188 ALA A C 1
ATOM 1496 O O . ALA A 1 188 ? -35.916 -3.120 53.861 1.00 96.75 188 ALA A O 1
ATOM 1497 N N . SER A 1 189 ? -37.740 -2.044 54.618 1.00 95.69 189 SER A N 1
ATOM 1498 C CA . SER A 1 189 ? -37.176 -0.701 54.766 1.00 95.69 189 SER A CA 1
ATOM 1499 C C . SER A 1 189 ? -37.227 -0.288 56.228 1.00 95.69 189 SER A C 1
ATOM 1501 O O . SER A 1 189 ? -38.299 -0.038 56.768 1.00 95.69 189 SER A O 1
ATOM 1503 N N . ILE A 1 190 ? -36.064 -0.160 56.855 1.00 95.06 190 ILE A N 1
ATOM 1504 C CA . ILE A 1 190 ? -35.923 0.119 58.281 1.00 95.06 190 ILE A CA 1
ATOM 1505 C C . ILE A 1 190 ? -35.281 1.493 58.447 1.00 95.06 190 ILE A C 1
ATOM 1507 O O . ILE A 1 190 ? -34.154 1.722 58.011 1.00 95.06 190 ILE A O 1
ATOM 1511 N N . LYS A 1 191 ? -35.984 2.423 59.094 1.00 93.69 191 LYS A N 1
ATOM 1512 C CA . LYS A 1 191 ? -35.455 3.767 59.357 1.00 93.69 191 LYS A CA 1
ATOM 1513 C C . LYS A 1 191 ? -34.403 3.735 60.470 1.00 93.69 191 LYS A C 1
ATOM 1515 O O . LYS A 1 191 ? -34.669 3.201 61.545 1.00 93.69 191 LYS A O 1
ATOM 1520 N N . VAL A 1 192 ? -33.242 4.350 60.235 1.00 92.12 192 VAL A N 1
ATOM 1521 C CA . VAL A 1 192 ? -32.137 4.438 61.205 1.00 92.12 192 VAL A CA 1
ATOM 1522 C C . VAL A 1 192 ? -31.524 5.837 61.139 1.00 92.12 192 VAL A C 1
ATOM 1524 O O . VAL A 1 192 ? -30.899 6.199 60.148 1.00 92.12 192 VAL A O 1
ATOM 1527 N N . GLY A 1 193 ? -31.684 6.631 62.202 1.00 90.19 193 GLY A N 1
ATOM 1528 C CA . GLY A 1 193 ? -31.280 8.042 62.184 1.00 90.19 193 GLY A CA 1
ATOM 1529 C C . GLY A 1 193 ? -32.038 8.831 61.110 1.00 90.19 193 GLY A C 1
ATOM 1530 O O . GLY A 1 193 ? -33.268 8.739 61.031 1.00 90.19 193 GLY A O 1
ATOM 1531 N N . GLU A 1 194 ? -31.308 9.591 60.291 1.00 91.19 194 GLU A N 1
ATOM 1532 C CA . GLU A 1 194 ? -31.869 10.325 59.147 1.00 91.19 194 GLU A CA 1
ATOM 1533 C C . GLU A 1 194 ? -31.966 9.477 57.867 1.00 91.19 194 GLU A C 1
ATOM 1535 O O . GLU A 1 194 ? -32.692 9.843 56.943 1.00 91.19 194 GLU A O 1
ATOM 1540 N N . GLY A 1 195 ? -31.272 8.336 57.811 1.00 94.31 195 GLY A N 1
ATOM 1541 C CA . GLY A 1 195 ? -31.267 7.423 56.671 1.00 94.31 195 GLY A CA 1
ATOM 1542 C C . GLY A 1 195 ? -32.140 6.184 56.865 1.00 94.31 195 GLY A C 1
ATOM 1543 O O . GLY A 1 195 ? -33.024 6.111 57.732 1.00 94.31 195 GLY A O 1
ATOM 1544 N N . LYS A 1 196 ? -31.904 5.179 56.019 1.00 94.56 196 LYS A N 1
ATOM 1545 C CA . LYS A 1 196 ? -32.643 3.909 56.039 1.00 94.56 196 LYS A CA 1
ATOM 1546 C C . LYS A 1 196 ? -31.801 2.733 55.560 1.00 94.56 196 LYS A C 1
ATOM 1548 O O . LYS A 1 196 ? -30.911 2.876 54.725 1.00 94.56 196 LYS A O 1
ATOM 1553 N N . ILE A 1 197 ? -32.136 1.558 56.077 1.00 96.00 197 ILE A N 1
ATOM 1554 C CA . ILE A 1 197 ? -31.594 0.272 55.655 1.00 96.00 197 ILE A CA 1
ATOM 1555 C C . ILE A 1 197 ? -32.652 -0.456 54.850 1.00 96.00 197 ILE A C 1
ATOM 1557 O O . ILE A 1 197 ? -33.774 -0.642 55.315 1.00 96.00 197 ILE A O 1
ATOM 1561 N N . ILE A 1 198 ? -32.273 -0.892 53.659 1.00 96.62 198 ILE A N 1
ATOM 1562 C CA . ILE A 1 198 ? -33.094 -1.737 52.807 1.00 96.62 198 ILE A CA 1
ATOM 1563 C C . ILE A 1 198 ? -32.518 -3.139 52.907 1.00 96.62 198 ILE A C 1
ATOM 1565 O O . ILE A 1 198 ? -31.454 -3.422 52.365 1.00 96.62 198 ILE A O 1
ATOM 1569 N N . LEU A 1 199 ? -33.193 -4.002 53.653 1.00 97.12 199 LEU A N 1
ATOM 1570 C CA . LEU A 1 199 ? -32.761 -5.376 53.864 1.00 97.12 199 LEU A CA 1
ATOM 1571 C C . LEU A 1 199 ? -33.461 -6.269 52.846 1.00 97.12 199 LEU A C 1
ATOM 1573 O O . LEU A 1 199 ? -34.689 -6.293 52.814 1.00 97.12 199 LEU A O 1
ATOM 1577 N N . ILE A 1 200 ? -32.698 -6.990 52.029 1.00 97.88 200 ILE A N 1
ATOM 1578 C CA . ILE A 1 200 ? -33.210 -7.948 51.046 1.00 97.88 200 ILE A CA 1
ATOM 1579 C C . ILE A 1 200 ? -32.645 -9.317 51.402 1.00 97.88 200 ILE A C 1
ATOM 1581 O O . ILE A 1 200 ? -31.430 -9.519 51.398 1.00 97.88 200 ILE A O 1
ATOM 1585 N N . ALA A 1 201 ? -33.537 -10.258 51.703 1.00 97.50 201 ALA A N 1
ATOM 1586 C CA . ALA A 1 201 ? -33.201 -11.587 52.203 1.00 97.50 201 ALA A CA 1
ATOM 1587 C C . ALA A 1 201 ? -32.706 -12.550 51.101 1.00 97.50 201 ALA A C 1
ATOM 1589 O O . ALA A 1 201 ? -32.962 -13.752 51.157 1.00 97.50 201 ALA A O 1
ATOM 1590 N N . ASP A 1 202 ? -32.050 -12.021 50.069 1.00 97.38 202 ASP A N 1
ATOM 1591 C CA . ASP A 1 202 ? -31.472 -12.786 48.971 1.00 97.38 202 ASP A CA 1
ATOM 1592 C C . ASP A 1 202 ? -30.210 -12.106 48.434 1.00 97.38 202 ASP A C 1
ATOM 1594 O O . ASP A 1 202 ? -30.257 -11.035 47.826 1.00 97.38 202 ASP A O 1
ATOM 1598 N N . LEU A 1 203 ? -29.074 -12.773 48.613 1.00 96.50 203 LEU A N 1
ATOM 1599 C CA . LEU A 1 203 ? -27.779 -12.378 48.076 1.00 96.50 203 LEU A CA 1
ATOM 1600 C C . LEU A 1 203 ? -27.756 -12.335 46.536 1.00 96.50 203 LEU A C 1
ATOM 1602 O O . LEU A 1 203 ? -27.022 -11.541 45.948 1.00 96.50 203 LEU A O 1
ATOM 1606 N N . ASN A 1 204 ? -28.558 -13.171 45.872 1.00 96.94 204 ASN A N 1
ATOM 1607 C CA . ASN A 1 204 ? -28.586 -13.308 44.417 1.00 96.94 204 ASN A CA 1
ATOM 1608 C C . ASN A 1 204 ? -29.558 -12.342 43.732 1.00 96.94 204 ASN A C 1
ATOM 1610 O O . ASN A 1 204 ? -29.626 -12.332 42.501 1.00 96.94 204 ASN A O 1
ATOM 1614 N N . PHE A 1 205 ? -30.272 -11.508 44.494 1.00 97.69 205 PHE A N 1
ATOM 1615 C CA . PHE A 1 205 ? -31.323 -10.614 43.999 1.00 97.69 205 PHE A CA 1
ATOM 1616 C C . PHE A 1 205 ? -30.886 -9.736 42.814 1.00 97.69 205 PHE A C 1
ATOM 1618 O O . PHE A 1 205 ? -31.677 -9.456 41.914 1.00 97.69 205 PHE A O 1
ATOM 1625 N N . LEU A 1 206 ? -29.614 -9.328 42.791 1.00 97.56 206 LEU A N 1
ATOM 1626 C CA . LEU A 1 206 ? -29.033 -8.467 41.757 1.00 97.56 206 LEU A CA 1
ATOM 1627 C C . LEU A 1 206 ? -28.132 -9.195 40.750 1.00 97.56 206 LEU A C 1
ATOM 1629 O O . LEU A 1 206 ? -27.421 -8.547 39.977 1.00 97.56 206 LEU A O 1
ATOM 1633 N N . THR A 1 207 ? -28.153 -10.527 40.735 1.00 97.31 207 THR A N 1
ATOM 1634 C CA . THR A 1 207 ? -27.411 -11.307 39.736 1.00 97.31 207 THR A CA 1
ATOM 1635 C C . THR A 1 207 ? -28.026 -11.169 38.345 1.00 97.31 207 THR A C 1
ATOM 1637 O O . THR A 1 207 ? -29.233 -10.971 38.211 1.00 97.31 207 THR A O 1
ATOM 1640 N N . ASN A 1 208 ? -27.204 -11.318 37.301 1.00 96.56 208 ASN A N 1
ATOM 1641 C CA . ASN A 1 208 ? -27.593 -11.217 35.891 1.00 96.56 208 ASN A CA 1
ATOM 1642 C C . ASN A 1 208 ? -28.802 -12.112 35.577 1.00 96.56 208 ASN A C 1
ATOM 1644 O O . ASN A 1 208 ? -29.725 -11.683 34.885 1.00 96.56 208 ASN A O 1
ATOM 1648 N N . LYS A 1 209 ? -28.834 -13.326 36.142 1.00 96.00 209 LYS A N 1
ATOM 1649 C CA . LYS A 1 209 ? -29.971 -14.238 36.010 1.00 96.00 209 LYS A CA 1
ATOM 1650 C C . LYS A 1 209 ? -31.228 -13.682 36.679 1.00 96.00 209 LYS A C 1
ATOM 1652 O O . LYS A 1 209 ? -32.261 -13.596 36.019 1.00 96.00 209 LYS A O 1
ATOM 1657 N N . MET A 1 210 ? -31.165 -13.266 37.946 1.00 96.56 210 MET A N 1
ATOM 1658 C CA . MET A 1 210 ? -32.368 -12.836 38.677 1.00 96.56 210 MET A CA 1
ATOM 1659 C C . MET A 1 210 ? -32.979 -11.560 38.101 1.00 96.56 210 MET A C 1
ATOM 1661 O O . MET A 1 210 ? -34.196 -11.477 37.934 1.00 96.56 210 MET A O 1
ATOM 1665 N N . VAL A 1 211 ? -32.146 -10.600 37.697 1.00 96.88 211 VAL A N 1
ATOM 1666 C CA . VAL A 1 211 ? -32.636 -9.359 37.080 1.00 96.88 211 VAL A CA 1
ATOM 1667 C C . VAL A 1 211 ? -33.249 -9.568 35.696 1.00 96.88 211 VAL A C 1
ATOM 1669 O O . VAL A 1 211 ? -34.026 -8.730 35.252 1.00 96.88 211 VAL A O 1
ATOM 1672 N N . SER A 1 212 ? -32.929 -10.678 35.022 1.00 94.88 212 SER A N 1
ATOM 1673 C CA . SER A 1 212 ? -33.561 -11.054 33.752 1.00 94.88 212 SER A CA 1
ATOM 1674 C C . SER A 1 212 ? -34.922 -11.741 33.926 1.00 94.88 212 SER A C 1
ATOM 1676 O O . SER A 1 212 ? -35.736 -11.718 33.006 1.00 94.88 212 SER A O 1
ATOM 1678 N N . LEU A 1 213 ? -35.182 -12.338 35.097 1.00 94.81 213 LEU A N 1
ATOM 1679 C CA . LEU A 1 213 ? -36.415 -13.079 35.382 1.00 94.81 213 LEU A CA 1
ATOM 1680 C C . LEU A 1 213 ? -37.534 -12.188 35.940 1.00 94.81 213 LEU A C 1
ATOM 1682 O O . LEU A 1 213 ? -38.701 -12.422 35.633 1.00 94.81 213 LEU A O 1
ATOM 1686 N N . GLY A 1 214 ? -37.198 -11.195 36.770 1.00 93.94 214 GLY A N 1
ATOM 1687 C CA . GLY A 1 214 ? -38.169 -10.355 37.479 1.00 93.94 214 GLY A CA 1
ATOM 1688 C C . GLY A 1 214 ? -37.883 -8.855 37.399 1.00 93.94 214 GLY A C 1
ATOM 1689 O O . GLY A 1 214 ? -36.889 -8.406 36.839 1.00 93.94 214 GLY A O 1
ATOM 1690 N N . ASN A 1 215 ? -38.748 -8.052 38.018 1.00 96.94 215 ASN A N 1
ATOM 1691 C CA . ASN A 1 215 ? -38.666 -6.588 38.057 1.00 96.94 215 ASN A CA 1
ATOM 1692 C C . ASN A 1 215 ? -37.641 -6.058 39.090 1.00 96.94 215 ASN A C 1
ATOM 1694 O O . ASN A 1 215 ? -37.847 -5.001 39.686 1.00 96.94 215 ASN A O 1
ATOM 1698 N N . ASN A 1 216 ? -36.542 -6.780 39.327 1.00 97.19 216 ASN A N 1
ATOM 1699 C CA . ASN A 1 216 ? -35.596 -6.493 40.414 1.00 97.19 216 ASN A CA 1
ATOM 1700 C C . ASN A 1 216 ? -34.870 -5.151 40.218 1.00 97.19 216 ASN A C 1
ATOM 1702 O O . ASN A 1 216 ? -34.732 -4.385 41.169 1.00 97.19 216 ASN A O 1
ATOM 1706 N N . ILE A 1 217 ? -34.463 -4.830 38.983 1.00 96.38 217 ILE A N 1
ATOM 1707 C CA . ILE A 1 217 ? -33.826 -3.540 38.655 1.00 96.38 217 ILE A CA 1
ATOM 1708 C C . ILE A 1 217 ? -34.790 -2.383 38.895 1.00 96.38 217 ILE A C 1
ATOM 1710 O O . ILE A 1 217 ? -34.417 -1.419 39.548 1.00 96.38 217 ILE A O 1
ATOM 1714 N N . GLN A 1 218 ? -36.039 -2.505 38.435 1.00 95.75 218 GLN A N 1
ATOM 1715 C CA . GLN A 1 218 ? -37.067 -1.481 38.649 1.00 95.75 218 GLN A CA 1
ATOM 1716 C C . GLN A 1 218 ? -37.342 -1.264 40.141 1.00 95.75 218 GLN A C 1
ATOM 1718 O O . GLN A 1 218 ? -37.514 -0.132 40.576 1.00 95.75 218 GLN A O 1
ATOM 1723 N N . PHE A 1 219 ? -37.345 -2.337 40.937 1.00 96.12 219 PHE A N 1
ATOM 1724 C CA . PHE A 1 219 ? -37.495 -2.240 42.386 1.00 96.12 219 PHE A CA 1
ATOM 1725 C C . PHE A 1 219 ? -36.335 -1.480 43.041 1.00 96.12 219 PHE A C 1
ATOM 1727 O O . PHE A 1 219 ? -36.579 -0.613 43.876 1.00 96.12 219 PHE A O 1
ATOM 1734 N N . ILE A 1 220 ? -35.087 -1.765 42.657 1.00 95.88 220 ILE A N 1
ATOM 1735 C CA . ILE A 1 220 ? -33.923 -1.054 43.206 1.00 95.88 220 ILE A CA 1
ATOM 1736 C C . ILE A 1 220 ? -33.878 0.395 42.736 1.00 95.88 220 ILE A C 1
ATOM 1738 O O . ILE A 1 220 ? -33.641 1.272 43.555 1.00 95.88 220 ILE A O 1
ATOM 1742 N N . ASP A 1 221 ? -34.167 0.667 41.469 1.00 93.81 221 ASP A N 1
ATOM 1743 C CA . ASP A 1 221 ? -34.210 2.027 40.927 1.00 93.81 221 ASP A CA 1
ATOM 1744 C C . ASP A 1 221 ? -35.199 2.921 41.703 1.00 93.81 221 ASP A C 1
ATOM 1746 O O . ASP A 1 221 ? -34.866 4.033 42.113 1.00 93.81 221 ASP A O 1
ATOM 1750 N N . MET A 1 222 ? -36.375 2.380 42.052 1.00 91.56 222 MET A N 1
ATOM 1751 C CA . MET A 1 222 ? -37.339 3.060 42.930 1.00 91.56 222 MET A CA 1
ATOM 1752 C C . MET A 1 222 ? -36.786 3.314 44.338 1.00 91.56 222 MET A C 1
ATOM 1754 O O . MET A 1 222 ? -37.042 4.365 44.922 1.00 91.56 222 MET A O 1
ATOM 1758 N N . VAL A 1 223 ? -36.038 2.358 44.895 1.00 91.69 223 VAL A N 1
ATOM 1759 C CA . VAL A 1 223 ? -35.415 2.482 46.221 1.00 91.69 223 VAL A CA 1
ATOM 1760 C C . VAL A 1 223 ? -34.292 3.526 46.231 1.00 91.69 223 VAL A C 1
ATOM 1762 O O . VAL A 1 223 ? -34.085 4.179 47.256 1.00 91.69 223 VAL A O 1
ATOM 1765 N N . LEU A 1 224 ? -33.575 3.692 45.116 1.00 91.56 224 LEU A N 1
ATOM 1766 C CA . LEU A 1 224 ? -32.459 4.631 44.988 1.00 91.56 224 LEU A CA 1
ATOM 1767 C C . LEU A 1 224 ? -32.906 6.103 44.952 1.00 91.56 224 LEU A C 1
ATOM 1769 O O . LEU A 1 224 ? -32.103 6.970 45.284 1.00 91.56 224 LEU A O 1
ATOM 1773 N N . GLU A 1 225 ? -34.160 6.408 44.599 1.00 86.38 225 GLU A N 1
ATOM 1774 C CA . GLU A 1 225 ? -34.730 7.772 44.621 1.00 86.38 225 GLU A CA 1
ATOM 1775 C C . GLU A 1 225 ? -33.883 8.827 43.861 1.00 86.38 225 GLU A C 1
ATOM 1777 O O . GLU A 1 225 ? -33.777 9.973 44.298 1.00 86.38 225 GLU A O 1
ATOM 1782 N N . ASN A 1 226 ? -33.259 8.461 42.732 1.00 84.44 226 ASN A N 1
ATOM 1783 C CA . ASN A 1 226 ? -32.323 9.309 41.964 1.00 84.44 226 ASN A CA 1
ATOM 1784 C C . ASN A 1 226 ? -31.091 9.810 42.753 1.00 84.44 226 ASN A C 1
ATOM 1786 O O . ASN A 1 226 ? -30.473 10.810 42.380 1.00 84.44 226 ASN A O 1
ATOM 1790 N N . ARG A 1 227 ? -30.720 9.142 43.849 1.00 89.81 227 ARG A N 1
ATOM 1791 C CA . ARG A 1 227 ? -29.487 9.434 44.595 1.00 89.81 227 ARG A CA 1
ATOM 1792 C C . ARG A 1 227 ? -28.276 8.848 43.877 1.00 89.81 227 ARG A C 1
ATOM 1794 O O . ARG A 1 227 ? -28.399 7.896 43.109 1.00 89.81 227 ARG A O 1
ATOM 1801 N N . SER A 1 228 ? -27.091 9.382 44.174 1.00 90.81 228 SER A N 1
ATOM 1802 C CA . SER A 1 228 ? -25.847 8.753 43.735 1.00 90.81 228 SER A CA 1
ATOM 1803 C C . SER A 1 228 ? -25.739 7.348 44.326 1.00 90.81 228 SER A C 1
ATOM 1805 O O . SER A 1 228 ? -25.930 7.150 45.529 1.00 90.81 228 SER A O 1
ATOM 1807 N N . SER A 1 229 ? -25.493 6.373 43.458 1.00 93.00 229 SER A N 1
ATOM 1808 C CA . SER A 1 229 ? -25.580 4.954 43.768 1.00 93.00 229 SER A CA 1
ATOM 1809 C C . SER A 1 229 ? -24.212 4.289 43.642 1.00 93.00 229 SER A C 1
ATOM 1811 O O . SER A 1 229 ? -23.479 4.458 42.667 1.00 93.00 229 SER A O 1
ATOM 1813 N N . TYR A 1 230 ? -23.867 3.518 44.664 1.00 93.81 230 TYR A N 1
ATOM 1814 C CA . TYR A 1 230 ? -22.544 2.945 44.843 1.00 93.81 230 TYR A CA 1
ATOM 1815 C C . TYR A 1 230 ? -22.643 1.439 45.061 1.00 93.81 230 TYR A C 1
ATOM 1817 O O . TYR A 1 230 ? -23.569 0.957 45.714 1.00 93.81 230 TYR A O 1
ATOM 1825 N N . LEU A 1 231 ? -21.678 0.691 44.536 1.00 94.12 231 LEU A N 1
ATOM 1826 C CA . LEU A 1 231 ? -21.525 -0.741 44.760 1.00 94.12 231 LEU A CA 1
ATOM 1827 C C . LEU A 1 231 ? -20.275 -0.991 45.600 1.00 94.12 231 LEU A C 1
ATOM 1829 O O . LEU A 1 231 ? -19.162 -0.660 45.187 1.00 94.12 231 LEU A O 1
ATOM 1833 N N . ASP A 1 232 ? -20.464 -1.618 46.753 1.00 92.12 232 ASP A N 1
ATOM 1834 C CA . ASP A 1 232 ? -19.382 -1.991 47.654 1.00 92.12 232 ASP A CA 1
ATOM 1835 C C . ASP A 1 232 ? -19.156 -3.507 47.603 1.00 92.12 232 ASP A C 1
ATOM 1837 O O . ASP A 1 232 ? -20.061 -4.307 47.832 1.00 92.12 232 ASP A O 1
ATOM 1841 N N . LEU A 1 233 ? -17.928 -3.908 47.273 1.00 91.31 233 LEU A N 1
ATOM 1842 C CA . LEU A 1 233 ? -17.546 -5.312 47.103 1.00 91.31 233 LEU A CA 1
ATOM 1843 C C . LEU A 1 233 ? -16.865 -5.908 48.348 1.00 91.31 233 LEU A C 1
ATOM 1845 O O . LEU A 1 233 ? -16.422 -7.055 48.314 1.00 91.31 233 LEU A O 1
ATOM 1849 N N . SER A 1 234 ? -16.752 -5.162 49.449 1.00 88.94 234 SER A N 1
ATOM 1850 C CA . SER A 1 234 ? -16.098 -5.615 50.687 1.00 88.94 234 SER A CA 1
ATOM 1851 C C . SER A 1 234 ? -16.794 -6.821 51.330 1.00 88.94 234 SER A C 1
ATOM 1853 O O . SER A 1 234 ? -16.131 -7.666 51.945 1.00 88.94 234 SER A O 1
ATOM 1855 N N . GLY A 1 235 ? -18.107 -6.939 51.133 1.00 88.00 235 GLY A N 1
ATOM 1856 C CA . GLY A 1 235 ? -18.937 -8.041 51.608 1.00 88.00 235 GLY A CA 1
ATOM 1857 C C . GLY A 1 235 ? -18.884 -9.314 50.757 1.00 88.00 235 GLY A C 1
ATOM 1858 O O . GLY A 1 235 ? -19.553 -10.281 51.116 1.00 88.00 235 GLY A O 1
ATOM 1859 N N . ILE A 1 236 ? -18.096 -9.344 49.670 1.00 90.38 236 ILE A N 1
ATOM 1860 C CA . ILE A 1 236 ? -17.907 -10.528 48.815 1.00 90.38 236 ILE A CA 1
ATOM 1861 C C . ILE A 1 236 ? -16.438 -10.961 48.696 1.00 90.38 236 ILE A C 1
ATOM 1863 O O . ILE A 1 236 ? -15.503 -10.182 48.904 1.00 90.38 236 ILE A O 1
ATOM 1867 N N . ASP A 1 237 ? -16.210 -12.220 48.314 1.00 87.88 237 ASP A N 1
ATOM 1868 C CA . ASP A 1 237 ? -14.866 -12.744 48.050 1.00 87.88 237 ASP A CA 1
ATOM 1869 C C . ASP A 1 237 ? -14.395 -12.425 46.632 1.00 87.88 237 ASP A C 1
ATOM 1871 O O . ASP A 1 237 ? -14.608 -13.168 45.674 1.00 87.88 237 ASP A O 1
ATOM 1875 N N . VAL A 1 238 ? -13.711 -11.290 46.506 1.00 87.75 238 VAL A N 1
ATOM 1876 C CA . VAL A 1 238 ? -13.191 -10.805 45.226 1.00 87.75 238 VAL A CA 1
ATOM 1877 C C . VAL A 1 238 ? -11.891 -11.529 44.850 1.00 87.75 238 VAL A C 1
ATOM 1879 O O . VAL A 1 238 ? -10.903 -11.524 45.602 1.00 87.75 238 VAL A O 1
ATOM 1882 N N . SER A 1 239 ? -11.850 -12.123 43.654 1.00 89.94 239 SER A N 1
ATOM 1883 C CA . SER A 1 239 ? -10.641 -12.766 43.126 1.00 89.94 239 SER A CA 1
ATOM 1884 C C . SER A 1 239 ? -9.492 -11.757 42.924 1.00 89.94 239 SER A C 1
ATOM 1886 O O . SER A 1 239 ? -9.731 -10.551 42.804 1.00 89.94 239 SER A O 1
ATOM 1888 N N . PRO A 1 240 ? -8.220 -12.200 42.875 1.00 88.12 240 PRO A N 1
ATOM 1889 C CA . PRO A 1 240 ? -7.094 -11.296 42.620 1.00 88.12 240 PRO A CA 1
ATOM 1890 C C . PRO A 1 240 ? -7.216 -10.524 41.297 1.00 88.12 240 PRO A C 1
ATOM 1892 O O . PRO A 1 240 ? -6.848 -9.353 41.232 1.00 88.12 240 PRO A O 1
ATOM 1895 N N . ILE A 1 241 ? -7.773 -11.160 40.260 1.00 84.31 241 ILE A N 1
ATOM 1896 C CA . ILE A 1 241 ? -7.999 -10.539 38.947 1.00 84.31 241 ILE A CA 1
ATOM 1897 C C . ILE A 1 241 ? -9.035 -9.422 39.067 1.00 84.31 241 ILE A C 1
ATOM 1899 O O . ILE A 1 241 ? -8.804 -8.322 38.574 1.00 84.31 241 ILE A O 1
ATOM 1903 N N . ASP A 1 242 ? -10.139 -9.663 39.773 1.00 87.56 242 ASP A N 1
ATOM 1904 C CA . ASP A 1 242 ? -11.163 -8.637 39.955 1.00 87.56 242 ASP A CA 1
ATOM 1905 C C . ASP A 1 242 ? -10.686 -7.488 40.832 1.00 87.56 242 ASP A C 1
ATOM 1907 O O . ASP A 1 242 ? -11.000 -6.344 40.533 1.00 87.56 242 ASP A O 1
ATOM 1911 N N . ARG A 1 243 ? -9.846 -7.742 41.842 1.00 88.44 243 ARG A N 1
ATOM 1912 C CA . ARG A 1 243 ? -9.183 -6.661 42.589 1.00 88.44 243 ARG A CA 1
ATOM 1913 C C . ARG A 1 243 ? -8.322 -5.788 41.678 1.00 88.44 243 ARG A C 1
ATOM 1915 O O . ARG A 1 243 ? -8.391 -4.564 41.768 1.00 88.44 243 ARG A O 1
ATOM 1922 N N . ALA A 1 244 ? -7.555 -6.403 40.776 1.00 84.31 244 ALA A N 1
ATOM 1923 C CA . ALA A 1 244 ? -6.782 -5.664 39.782 1.00 84.31 244 ALA A CA 1
ATOM 1924 C C . ALA A 1 244 ? -7.694 -4.871 38.831 1.00 84.31 244 ALA A C 1
ATOM 1926 O O . ALA A 1 244 ? -7.395 -3.720 38.525 1.00 84.31 244 ALA A O 1
ATOM 1927 N N . LYS A 1 245 ? -8.833 -5.438 38.415 1.00 85.31 245 LYS A N 1
ATOM 1928 C CA . LYS A 1 245 ? -9.832 -4.736 37.599 1.00 85.31 245 LYS A CA 1
ATOM 1929 C C . LYS A 1 245 ? -10.484 -3.566 38.321 1.00 85.31 245 LYS A C 1
ATOM 1931 O O . LYS A 1 245 ? -10.614 -2.518 37.705 1.00 85.31 245 LYS A O 1
ATOM 1936 N N . VAL A 1 246 ? -10.857 -3.711 39.596 1.00 86.56 246 VAL A N 1
ATOM 1937 C CA . VAL A 1 246 ? -11.383 -2.606 40.413 1.00 86.56 246 VAL A CA 1
ATOM 1938 C C . VAL A 1 246 ? -10.349 -1.484 40.468 1.00 86.56 246 VAL A C 1
ATOM 1940 O O . VAL A 1 246 ? -10.674 -0.351 40.135 1.00 86.56 246 VAL A O 1
ATOM 1943 N N . LEU A 1 247 ? -9.089 -1.802 40.793 1.00 83.62 247 LEU A N 1
ATOM 1944 C CA . LEU A 1 247 ? -8.007 -0.817 40.839 1.00 83.62 247 LEU A CA 1
ATOM 1945 C C . LEU A 1 247 ? -7.828 -0.102 39.491 1.00 83.62 247 LEU A C 1
ATOM 1947 O O . LEU A 1 247 ? -7.777 1.125 39.447 1.00 83.62 247 LEU A O 1
ATOM 1951 N N . LEU A 1 248 ? -7.760 -0.858 38.391 1.00 77.56 248 LEU A N 1
ATOM 1952 C CA . LEU A 1 248 ? -7.647 -0.299 37.044 1.00 77.56 248 LEU A CA 1
ATOM 1953 C C . LEU A 1 248 ? -8.864 0.561 36.699 1.00 77.56 248 LEU A C 1
ATOM 1955 O O . LEU A 1 248 ? -8.682 1.658 36.185 1.00 77.56 248 LEU A O 1
ATOM 1959 N N . HIS A 1 249 ? -10.079 0.122 37.031 1.00 76.62 249 HIS A N 1
ATOM 1960 C CA . HIS A 1 249 ? -11.307 0.873 36.786 1.00 76.62 249 HIS A CA 1
ATOM 1961 C C . HIS A 1 249 ? -11.315 2.205 37.549 1.00 76.62 249 HIS A C 1
ATOM 1963 O O . HIS A 1 249 ? -11.522 3.256 36.940 1.00 76.62 249 HIS A O 1
ATOM 1969 N N . THR A 1 250 ? -10.979 2.198 38.841 1.00 74.38 250 THR A N 1
ATOM 1970 C CA . THR A 1 250 ? -10.854 3.418 39.653 1.00 74.38 250 THR A CA 1
ATOM 1971 C C . THR A 1 250 ? -9.787 4.364 39.086 1.00 74.38 250 THR A C 1
ATOM 1973 O O . THR A 1 250 ? -10.011 5.570 38.988 1.00 74.38 250 THR A O 1
ATOM 1976 N N . LEU A 1 251 ? -8.644 3.836 38.631 1.00 66.88 251 LEU A N 1
ATOM 1977 C CA . LEU A 1 251 ? -7.614 4.635 37.957 1.00 66.88 251 LEU A CA 1
ATOM 1978 C C . LEU A 1 251 ? -8.096 5.183 36.600 1.00 66.88 251 LEU A C 1
ATOM 1980 O O . LEU A 1 251 ? -7.767 6.315 36.253 1.00 66.88 251 LEU A O 1
ATOM 1984 N N . THR A 1 252 ? -8.883 4.421 35.834 1.00 62.44 252 THR A N 1
ATOM 1985 C CA . THR A 1 252 ? -9.404 4.844 34.519 1.00 62.44 252 THR A CA 1
ATOM 1986 C C . THR A 1 252 ? -10.435 5.966 34.625 1.00 62.44 252 THR A C 1
ATOM 1988 O O . THR A 1 252 ? -10.340 6.932 33.870 1.00 62.44 252 THR A O 1
ATOM 1991 N N . GLN A 1 253 ? -11.350 5.884 35.599 1.00 62.69 253 GLN A N 1
ATOM 1992 C CA . GLN A 1 253 ? -12.307 6.946 35.930 1.00 62.69 253 GLN A CA 1
ATOM 1993 C C . GLN A 1 253 ? -11.575 8.247 36.295 1.00 62.69 253 GLN A C 1
ATOM 1995 O O . GLN A 1 253 ? -11.968 9.332 35.879 1.00 62.69 253 GLN A O 1
ATOM 2000 N N . LYS A 1 254 ? -10.446 8.135 37.009 1.00 56.38 254 LYS A N 1
ATOM 2001 C CA . LYS A 1 254 ? -9.653 9.282 37.470 1.00 56.38 254 LYS A CA 1
ATOM 2002 C C . LYS A 1 254 ? -8.751 9.914 36.395 1.00 56.38 254 LYS A C 1
ATOM 2004 O O . LYS A 1 254 ? -8.465 11.104 36.490 1.00 56.38 254 LYS A O 1
ATOM 2009 N N . TYR A 1 255 ? -8.288 9.154 35.393 1.00 48.47 255 TYR A N 1
ATOM 2010 C CA . TYR A 1 255 ? -7.227 9.586 34.458 1.00 48.47 255 TYR A CA 1
ATOM 2011 C C . TYR A 1 255 ? -7.570 9.514 32.951 1.00 48.47 255 TYR A C 1
ATOM 2013 O O . TYR A 1 255 ? -6.663 9.600 32.125 1.00 48.47 255 TYR A O 1
ATOM 2021 N N . ASN A 1 256 ? -8.858 9.469 32.580 1.00 45.53 256 ASN A N 1
ATOM 2022 C CA . ASN A 1 256 ? -9.383 9.463 31.200 1.00 45.53 256 ASN A CA 1
ATOM 2023 C C . ASN A 1 256 ? -9.058 8.198 30.361 1.00 45.53 256 ASN A C 1
ATOM 2025 O O . ASN A 1 256 ? -7.908 7.809 30.161 1.00 45.53 256 ASN A O 1
ATOM 2029 N N . TYR A 1 257 ? -10.104 7.609 29.765 1.00 46.22 257 TYR A N 1
ATOM 2030 C CA . TYR A 1 257 ? -10.095 6.336 29.017 1.00 46.22 257 TYR A CA 1
ATOM 2031 C C . TYR A 1 257 ? -9.106 6.255 27.825 1.00 46.22 257 TYR A C 1
ATOM 2033 O O . TYR A 1 257 ? -8.645 5.168 27.477 1.00 46.22 257 TYR A O 1
ATOM 2041 N N . TRP A 1 258 ? -8.706 7.386 27.233 1.00 44.19 258 TRP A N 1
ATOM 2042 C CA . TRP A 1 258 ? -7.911 7.454 25.992 1.00 44.19 258 TRP A CA 1
ATOM 2043 C C . TRP A 1 258 ? -6.503 6.847 26.078 1.00 44.19 258 TRP A C 1
ATOM 2045 O O . TRP A 1 258 ? -5.962 6.396 25.066 1.00 44.19 258 TRP A O 1
ATOM 2055 N N . VAL A 1 259 ? -5.901 6.801 27.272 1.00 43.62 259 VAL A N 1
ATOM 2056 C CA . VAL A 1 259 ? -4.558 6.222 27.471 1.00 43.62 259 VAL A CA 1
ATOM 2057 C C . VAL A 1 259 ? -4.543 4.730 27.106 1.00 43.62 259 VAL A C 1
ATOM 2059 O O . VAL A 1 259 ? -3.540 4.226 26.599 1.00 43.62 259 VAL A O 1
ATOM 2062 N N . TYR A 1 260 ? -5.675 4.041 27.276 1.00 46.19 260 TYR A N 1
ATOM 2063 C CA . TYR A 1 260 ? -5.807 2.609 27.017 1.00 46.19 260 TYR A CA 1
ATOM 2064 C C . TYR A 1 260 ? -6.132 2.285 25.554 1.00 46.19 260 TYR A C 1
ATOM 2066 O O . TYR A 1 260 ? -5.652 1.265 25.068 1.00 46.19 260 TYR A O 1
ATOM 2074 N N . SER A 1 261 ? -6.834 3.155 24.816 1.00 47.16 261 SER A N 1
ATOM 2075 C CA . SER A 1 261 ? -7.061 2.979 23.367 1.00 47.16 261 SER A CA 1
ATOM 2076 C C . SER A 1 261 ? -5.791 3.277 22.544 1.00 47.16 261 SER A C 1
ATOM 2078 O O . SER A 1 261 ? -5.545 2.652 21.511 1.00 47.16 261 SER A O 1
ATOM 2080 N N . LEU A 1 262 ? -4.904 4.159 23.032 1.00 42.03 262 LEU A N 1
ATOM 2081 C CA . LEU A 1 262 ? -3.601 4.453 22.406 1.00 42.03 262 LEU A CA 1
ATOM 2082 C C . LEU A 1 262 ? -2.573 3.316 22.555 1.00 42.03 262 LEU A C 1
ATOM 2084 O O . LEU A 1 262 ? -1.625 3.220 21.772 1.00 42.03 262 LEU A O 1
ATOM 2088 N N . LEU A 1 263 ? -2.752 2.435 23.537 1.00 45.06 263 LEU A N 1
ATOM 2089 C CA . LEU A 1 263 ? -1.792 1.390 23.891 1.00 45.06 263 LEU A CA 1
ATOM 2090 C C . LEU A 1 263 ? -1.726 0.245 22.861 1.00 45.06 263 LEU A C 1
ATOM 2092 O O . LEU A 1 263 ? -0.629 -0.008 22.352 1.00 45.06 263 LEU A O 1
ATOM 2096 N N . PRO A 1 264 ? -2.847 -0.382 22.450 1.00 46.69 264 PRO A N 1
ATOM 2097 C CA . PRO A 1 264 ? -2.873 -1.318 21.329 1.00 46.69 264 PRO A CA 1
ATOM 2098 C C . PRO A 1 264 ? -2.349 -0.676 20.044 1.00 46.69 264 PRO A C 1
ATOM 2100 O O . PRO A 1 264 ? -1.533 -1.278 19.353 1.00 46.69 264 PRO A O 1
ATOM 2103 N N . LEU A 1 265 ? -2.732 0.578 19.768 1.00 43.47 265 LEU A N 1
ATOM 2104 C CA . LEU A 1 265 ? -2.250 1.339 18.611 1.00 43.47 265 LEU A CA 1
ATOM 2105 C C . LEU A 1 265 ? -0.726 1.515 18.632 1.00 43.47 265 LEU A C 1
ATOM 2107 O O . LEU A 1 265 ? -0.085 1.366 17.591 1.00 43.47 265 LEU A O 1
ATOM 2111 N N . SER A 1 266 ? -0.127 1.768 19.798 1.00 42.56 266 SER A N 1
ATOM 2112 C CA . SER A 1 266 ? 1.325 1.912 19.950 1.00 42.56 266 SER A CA 1
ATOM 2113 C C . SER A 1 266 ? 2.076 0.583 19.790 1.00 42.56 266 SER A C 1
ATOM 2115 O O . SER A 1 266 ? 3.099 0.543 19.108 1.00 42.56 266 SER A O 1
ATOM 2117 N N . ILE A 1 267 ? 1.535 -0.519 20.325 1.00 45.53 267 ILE A N 1
ATOM 2118 C CA . ILE A 1 267 ? 2.109 -1.871 20.216 1.00 45.53 267 ILE A CA 1
ATOM 2119 C C . ILE A 1 267 ? 2.020 -2.374 18.774 1.00 45.53 267 ILE A C 1
ATOM 2121 O O . ILE A 1 267 ? 2.997 -2.890 18.236 1.00 45.53 267 ILE A O 1
ATOM 2125 N N . ILE A 1 268 ? 0.875 -2.171 18.122 1.00 48.50 268 ILE A N 1
ATOM 2126 C CA . ILE A 1 268 ? 0.635 -2.538 16.726 1.00 48.50 268 ILE A CA 1
ATOM 2127 C C . ILE A 1 268 ? 1.512 -1.694 15.787 1.00 48.50 268 ILE A C 1
ATOM 2129 O O . ILE A 1 268 ? 2.149 -2.242 14.886 1.00 48.50 268 ILE A O 1
ATOM 2133 N N . SER A 1 269 ? 1.617 -0.381 16.024 1.00 42.91 269 SER A N 1
ATOM 2134 C CA . SER A 1 269 ? 2.496 0.508 15.249 1.00 42.91 269 SER A CA 1
ATOM 2135 C C . SER A 1 269 ? 3.973 0.157 15.439 1.00 42.91 269 SER A C 1
ATOM 2137 O O . SER A 1 269 ? 4.749 0.205 14.485 1.00 42.91 269 SER A O 1
ATOM 2139 N N . PHE A 1 270 ? 4.370 -0.251 16.648 1.00 43.88 270 PHE A N 1
ATOM 2140 C CA . PHE A 1 270 ? 5.731 -0.685 16.946 1.00 43.88 270 PHE A CA 1
ATOM 2141 C C . PHE A 1 270 ? 6.056 -2.057 16.346 1.00 43.88 270 PHE A C 1
ATOM 2143 O O . PHE A 1 270 ? 7.113 -2.204 15.743 1.00 43.88 270 PHE A O 1
ATOM 2150 N N . LEU A 1 271 ? 5.161 -3.047 16.436 1.00 43.56 271 LEU A N 1
ATOM 2151 C CA . LEU A 1 271 ? 5.313 -4.349 15.771 1.00 43.56 271 LEU A CA 1
ATOM 2152 C C . LEU A 1 271 ? 5.375 -4.182 14.252 1.00 43.56 271 LEU A C 1
ATOM 2154 O O . LEU A 1 271 ? 6.270 -4.737 13.616 1.00 43.56 271 LEU A O 1
ATOM 2158 N N . GLY A 1 272 ? 4.492 -3.356 13.684 1.00 45.38 272 GLY A N 1
ATOM 2159 C CA . GLY A 1 272 ? 4.539 -2.966 12.278 1.00 45.38 272 GLY A CA 1
ATOM 2160 C C . GLY A 1 272 ? 5.880 -2.323 11.914 1.00 45.38 272 GLY A C 1
ATOM 2161 O O . GLY A 1 272 ? 6.507 -2.736 10.942 1.00 45.38 272 GLY A O 1
ATOM 2162 N N . GLY A 1 273 ? 6.370 -1.386 12.732 1.00 41.41 273 GLY A N 1
ATOM 2163 C CA . GLY A 1 273 ? 7.658 -0.706 12.551 1.00 41.41 273 GLY A CA 1
ATOM 2164 C C . GLY A 1 273 ? 8.894 -1.600 12.737 1.00 41.41 273 GLY A C 1
ATOM 2165 O O . GLY A 1 273 ? 9.868 -1.463 11.999 1.00 41.41 273 GLY A O 1
ATOM 2166 N N . TYR A 1 274 ? 8.865 -2.544 13.678 1.00 44.09 274 TYR A N 1
ATOM 2167 C CA . TYR A 1 274 ? 9.935 -3.511 13.937 1.00 44.09 274 TYR A CA 1
ATOM 2168 C C . TYR A 1 274 ? 10.031 -4.519 12.791 1.00 44.09 274 TYR A C 1
ATOM 2170 O O . TYR A 1 274 ? 11.098 -4.695 12.206 1.00 44.09 274 TYR A O 1
ATOM 2178 N N . ILE A 1 275 ? 8.895 -5.096 12.387 1.00 43.56 275 ILE A N 1
ATOM 2179 C CA . ILE A 1 275 ? 8.803 -5.987 11.226 1.00 43.56 275 ILE A CA 1
ATOM 2180 C C . ILE A 1 275 ? 9.232 -5.243 9.950 1.00 43.56 275 ILE A C 1
ATOM 2182 O O . ILE A 1 275 ? 9.971 -5.795 9.135 1.00 43.56 275 ILE A O 1
ATOM 2186 N N . TRP A 1 276 ? 8.842 -3.973 9.800 1.00 41.81 276 TRP A N 1
ATOM 2187 C CA . TRP A 1 276 ? 9.268 -3.100 8.704 1.00 41.81 276 TRP A CA 1
ATOM 2188 C C . TRP A 1 276 ? 10.790 -2.910 8.650 1.00 41.81 276 TRP A C 1
ATOM 2190 O O . TRP A 1 276 ? 11.382 -3.032 7.575 1.00 41.81 276 TRP A O 1
ATOM 2200 N N . ASN A 1 277 ? 11.432 -2.655 9.795 1.00 42.97 277 ASN A N 1
ATOM 2201 C CA . ASN A 1 277 ? 12.882 -2.445 9.886 1.00 42.97 277 ASN A CA 1
ATOM 2202 C C . ASN A 1 277 ? 13.700 -3.737 9.734 1.00 42.97 277 ASN A C 1
ATOM 2204 O O . ASN A 1 277 ? 14.834 -3.684 9.258 1.00 42.97 277 ASN A O 1
ATOM 2208 N N . SER A 1 278 ? 13.139 -4.886 10.111 1.00 42.72 278 SER A N 1
ATOM 2209 C CA . SER A 1 278 ? 13.795 -6.196 10.002 1.00 42.72 278 SER A CA 1
ATOM 2210 C C . SER A 1 278 ? 13.693 -6.825 8.606 1.00 42.72 278 SER A C 1
ATOM 2212 O O . SER A 1 278 ? 14.327 -7.848 8.347 1.00 42.72 278 SER A O 1
ATOM 2214 N N . MET A 1 279 ? 12.920 -6.241 7.682 1.00 44.69 279 MET A N 1
ATOM 2215 C CA . MET A 1 279 ? 12.765 -6.756 6.318 1.00 44.69 279 MET A CA 1
ATOM 2216 C C . MET A 1 279 ? 13.805 -6.175 5.340 1.00 44.69 279 MET A C 1
ATOM 2218 O O . MET A 1 279 ? 14.083 -4.974 5.364 1.00 44.69 279 MET A O 1
ATOM 2222 N N . PRO A 1 280 ? 14.342 -6.979 4.398 1.00 44.84 280 PRO A N 1
ATOM 2223 C CA . PRO A 1 280 ? 15.282 -6.487 3.394 1.00 44.84 280 PRO A CA 1
ATOM 2224 C C . PRO A 1 280 ? 14.658 -5.364 2.546 1.00 44.84 280 PRO A C 1
ATOM 2226 O O . PRO A 1 280 ? 13.509 -5.447 2.105 1.00 44.84 280 PRO A O 1
ATOM 2229 N N . LYS A 1 281 ? 15.434 -4.301 2.295 1.00 46.53 281 LYS A N 1
ATOM 2230 C CA . LYS A 1 281 ? 15.013 -3.055 1.617 1.00 46.53 281 LYS A CA 1
ATOM 2231 C C . LYS A 1 281 ? 14.738 -3.190 0.104 1.00 46.53 281 LYS A C 1
ATOM 2233 O O . LYS A 1 281 ? 14.653 -2.181 -0.590 1.00 46.53 281 LYS A O 1
ATOM 2238 N N . LYS A 1 282 ? 14.605 -4.407 -0.436 1.00 39.50 282 LYS A N 1
ATOM 2239 C CA . LYS A 1 282 ? 14.187 -4.628 -1.835 1.00 39.50 282 LYS A CA 1
ATOM 2240 C C . LYS A 1 282 ? 12.655 -4.690 -1.946 1.00 39.50 282 LYS A C 1
ATOM 2242 O O . LYS A 1 282 ? 11.979 -4.944 -0.950 1.00 39.50 282 LYS A O 1
ATOM 2247 N N . ARG A 1 283 ? 12.166 -4.384 -3.160 1.00 43.31 283 ARG A N 1
ATOM 2248 C CA . ARG A 1 283 ? 10.762 -4.249 -3.619 1.00 43.31 283 ARG A CA 1
ATOM 2249 C C . ARG A 1 283 ? 9.738 -5.107 -2.855 1.00 43.31 283 ARG A C 1
ATOM 2251 O O . ARG A 1 283 ? 10.031 -6.233 -2.466 1.00 43.31 283 ARG A O 1
ATOM 2258 N N . TRP A 1 284 ? 8.542 -4.542 -2.678 1.00 45.16 284 TRP A N 1
ATOM 2259 C CA . TRP A 1 284 ? 7.415 -5.080 -1.914 1.00 45.16 284 TRP A CA 1
ATOM 2260 C C . TRP A 1 284 ? 7.164 -6.569 -2.180 1.00 45.16 284 TRP A C 1
ATOM 2262 O O . TRP A 1 284 ? 6.818 -6.971 -3.285 1.00 45.16 284 TRP A O 1
ATOM 2272 N N . SER A 1 285 ? 7.337 -7.392 -1.143 1.00 48.75 285 SER A N 1
ATOM 2273 C CA . SER A 1 285 ? 6.857 -8.770 -1.141 1.00 48.75 285 SER A CA 1
ATOM 2274 C C . SER A 1 285 ? 5.412 -8.799 -0.618 1.00 48.75 285 SER A C 1
ATOM 2276 O O . SER A 1 285 ? 5.070 -7.975 0.239 1.00 48.75 285 SER A O 1
ATOM 2278 N N . PRO A 1 286 ? 4.575 -9.765 -1.046 1.00 48.50 286 PRO A N 1
ATOM 2279 C CA . PRO A 1 286 ? 3.197 -9.952 -0.562 1.00 48.50 286 PRO A CA 1
ATOM 2280 C C . PRO A 1 286 ? 3.054 -9.930 0.972 1.00 48.50 286 PRO A C 1
ATOM 2282 O O . PRO A 1 286 ? 2.025 -9.545 1.519 1.00 48.50 286 PRO A O 1
ATOM 2285 N N . LYS A 1 287 ? 4.137 -10.264 1.686 1.00 46.62 287 LYS A N 1
ATOM 2286 C CA . LYS A 1 287 ? 4.226 -10.274 3.150 1.00 46.62 287 LYS A CA 1
ATOM 2287 C C . LYS A 1 287 ? 4.097 -8.882 3.792 1.00 46.62 287 LYS A C 1
ATOM 2289 O O . LYS A 1 287 ? 3.552 -8.788 4.884 1.00 46.62 287 LYS A O 1
ATOM 2294 N N . LYS A 1 288 ? 4.555 -7.803 3.139 1.00 49.62 288 LYS A N 1
ATOM 2295 C CA . LYS A 1 288 ? 4.443 -6.424 3.673 1.00 49.62 288 LYS A CA 1
ATOM 2296 C C . LYS A 1 288 ? 3.005 -5.894 3.617 1.00 49.62 288 LYS A C 1
ATOM 2298 O O . LYS A 1 288 ? 2.562 -5.225 4.544 1.00 49.62 288 LYS A O 1
ATOM 2303 N N . ILE A 1 289 ? 2.271 -6.253 2.564 1.00 49.78 289 ILE A N 1
ATOM 2304 C CA . ILE A 1 289 ? 0.851 -5.912 2.382 1.00 49.78 289 ILE A CA 1
ATOM 2305 C C . ILE A 1 289 ? -0.007 -6.662 3.411 1.00 49.78 289 ILE A C 1
ATOM 2307 O O . ILE A 1 289 ? -0.906 -6.081 4.013 1.00 49.78 289 ILE A O 1
ATOM 2311 N N . TYR A 1 290 ? 0.331 -7.923 3.694 1.00 52.00 290 TYR A N 1
ATOM 2312 C CA . TYR A 1 290 ? -0.356 -8.740 4.698 1.00 52.00 290 TYR A CA 1
ATOM 2313 C C . TYR A 1 290 ? -0.288 -8.139 6.113 1.00 52.00 290 TYR A C 1
ATOM 2315 O O . TYR A 1 290 ? -1.291 -8.086 6.820 1.00 52.00 290 TYR A O 1
ATOM 2323 N N . VAL A 1 291 ? 0.878 -7.615 6.512 1.00 51.22 291 VAL A N 1
ATOM 2324 C CA . VAL A 1 291 ? 1.067 -6.988 7.833 1.00 51.22 291 VAL A CA 1
ATOM 2325 C C . VAL A 1 291 ? 0.251 -5.701 7.965 1.00 51.22 291 VAL A C 1
ATOM 2327 O O . VAL A 1 291 ? -0.442 -5.550 8.967 1.00 51.22 291 VAL A O 1
ATOM 2330 N N . ALA A 1 292 ? 0.265 -4.828 6.948 1.00 49.75 292 ALA A N 1
ATOM 2331 C CA . ALA A 1 292 ? -0.565 -3.616 6.907 1.00 49.75 292 ALA A CA 1
ATOM 2332 C C . ALA A 1 292 ? -2.071 -3.946 6.998 1.00 49.75 292 ALA A C 1
ATOM 2334 O O . ALA A 1 292 ? -2.836 -3.270 7.682 1.00 49.75 292 ALA A O 1
ATOM 2335 N N . SER A 1 293 ? -2.482 -5.045 6.361 1.00 49.66 293 SER A N 1
ATOM 2336 C CA . SER A 1 293 ? -3.869 -5.525 6.367 1.00 49.66 293 SER A CA 1
ATOM 2337 C C . SER A 1 293 ? -4.301 -6.018 7.748 1.00 49.66 293 SER A C 1
ATOM 2339 O O . SER A 1 293 ? -5.378 -5.661 8.214 1.00 49.66 293 SER A O 1
ATOM 2341 N N . LEU A 1 294 ? -3.439 -6.773 8.438 1.00 52.16 294 LEU A N 1
ATOM 2342 C CA . LEU A 1 294 ? -3.653 -7.188 9.830 1.00 52.16 294 LEU A CA 1
ATOM 2343 C C . LEU A 1 294 ? -3.752 -5.989 10.778 1.00 52.16 294 LEU A C 1
ATOM 2345 O O . LEU A 1 294 ? -4.545 -6.011 11.714 1.00 52.16 294 LEU A O 1
ATOM 2349 N N . THR A 1 295 ? -2.980 -4.931 10.510 1.00 51.72 295 THR A N 1
ATOM 2350 C CA . THR A 1 295 ? -3.022 -3.681 11.284 1.00 51.72 295 THR A CA 1
ATOM 2351 C C . THR A 1 295 ? -4.405 -3.044 11.191 1.00 51.72 295 THR A C 1
ATOM 2353 O O . THR A 1 295 ? -4.987 -2.654 12.197 1.00 51.72 295 THR A O 1
ATOM 2356 N N . VAL A 1 296 ? -4.958 -2.984 9.980 1.00 50.62 296 VAL A N 1
ATOM 2357 C CA . VAL A 1 296 ? -6.269 -2.379 9.723 1.00 50.62 296 VAL A CA 1
ATOM 2358 C C . VAL A 1 296 ? -7.408 -3.248 10.212 1.00 50.62 296 VAL A C 1
ATOM 2360 O O . VAL A 1 296 ? -8.339 -2.712 10.799 1.00 50.62 296 VAL A O 1
ATOM 2363 N N . LEU A 1 297 ? -7.322 -4.568 10.064 1.00 51.88 297 LEU A N 1
ATOM 2364 C CA . LEU A 1 297 ? -8.280 -5.498 10.666 1.00 51.88 297 LEU A CA 1
ATOM 2365 C C . LEU A 1 297 ? -8.330 -5.336 12.191 1.00 51.88 297 LEU A C 1
ATOM 2367 O O . LEU A 1 297 ? -9.417 -5.262 12.754 1.00 51.88 297 LEU A O 1
ATOM 2371 N N . ALA A 1 298 ? -7.172 -5.192 12.844 1.00 51.38 298 ALA A N 1
ATOM 2372 C CA . ALA A 1 298 ? -7.092 -4.966 14.285 1.00 51.38 298 ALA A CA 1
ATOM 2373 C C . ALA A 1 298 ? -7.671 -3.603 14.702 1.00 51.38 298 ALA A C 1
ATOM 2375 O O . ALA A 1 298 ? -8.460 -3.538 15.640 1.00 51.38 298 ALA A O 1
ATOM 2376 N N . VAL A 1 299 ? -7.341 -2.521 13.986 1.00 50.66 299 VAL A N 1
ATOM 2377 C CA . VAL A 1 299 ? -7.900 -1.181 14.251 1.00 50.66 299 VAL A CA 1
ATOM 2378 C C . VAL A 1 299 ? -9.412 -1.153 14.013 1.00 50.66 299 VAL A C 1
ATOM 2380 O O . VAL A 1 299 ? -10.149 -0.603 14.820 1.00 50.66 299 VAL A O 1
ATOM 2383 N N . SER A 1 300 ? -9.894 -1.798 12.953 1.00 49.66 300 SER A N 1
ATOM 2384 C CA . SER A 1 300 ? -11.325 -1.864 12.630 1.00 49.66 300 SER A CA 1
ATOM 2385 C C . SER A 1 300 ? -12.102 -2.689 13.655 1.00 49.66 300 SER A C 1
ATOM 2387 O O . SER A 1 300 ? -13.193 -2.298 14.055 1.00 49.66 300 SER A O 1
ATOM 2389 N N . ALA A 1 301 ? -11.529 -3.802 14.124 1.00 51.28 301 ALA A N 1
ATOM 2390 C CA . ALA A 1 301 ? -12.105 -4.602 15.200 1.00 51.28 301 ALA A CA 1
ATOM 2391 C C . ALA A 1 301 ? -12.165 -3.824 16.525 1.00 51.28 301 ALA A C 1
ATOM 2393 O O . ALA A 1 301 ? -13.148 -3.940 17.248 1.00 51.28 301 ALA A O 1
ATOM 2394 N N . LEU A 1 302 ? -11.159 -2.995 16.825 1.00 49.94 302 LEU A N 1
ATOM 2395 C CA . LEU A 1 302 ? -11.160 -2.129 18.009 1.00 49.94 302 LEU A CA 1
ATOM 2396 C C . LEU A 1 302 ? -12.233 -1.035 17.926 1.00 49.94 302 LEU A C 1
ATOM 2398 O O . LEU A 1 302 ? -12.993 -0.870 18.874 1.00 49.94 302 LEU A O 1
ATOM 2402 N N . ILE A 1 303 ? -12.355 -0.350 16.784 1.00 49.88 303 ILE A N 1
ATOM 2403 C CA . ILE A 1 303 ? -13.400 0.671 16.595 1.00 49.88 303 ILE A CA 1
ATOM 2404 C C . ILE A 1 303 ? -14.794 0.022 16.642 1.00 49.88 303 ILE A C 1
ATOM 2406 O O . ILE A 1 303 ? -15.724 0.607 17.192 1.00 49.88 303 ILE A O 1
ATOM 2410 N N . TYR A 1 304 ? -14.957 -1.204 16.130 1.00 51.00 304 TYR A N 1
ATOM 2411 C CA . TYR A 1 304 ? -16.199 -1.970 16.277 1.00 51.00 304 TYR A CA 1
ATOM 2412 C C . TYR A 1 304 ? -16.524 -2.290 17.741 1.00 51.00 304 TYR A C 1
ATOM 2414 O O . TYR A 1 304 ? -17.667 -2.130 18.156 1.00 51.00 304 TYR A O 1
ATOM 2422 N N . LEU A 1 305 ? -15.535 -2.708 18.535 1.00 47.34 305 LEU A N 1
ATOM 2423 C CA . LEU A 1 305 ? -15.732 -3.010 19.956 1.00 47.34 305 LEU A CA 1
ATOM 2424 C C . LEU A 1 305 ? -16.119 -1.768 20.779 1.00 47.34 305 LEU A C 1
ATOM 2426 O O . LEU A 1 305 ? -16.870 -1.907 21.740 1.00 47.34 305 LEU A O 1
ATOM 2430 N N . GLU A 1 306 ? -15.649 -0.575 20.401 1.00 45.28 306 GLU A N 1
ATOM 2431 C CA . GLU A 1 306 ? -16.031 0.693 21.046 1.00 45.28 306 GLU A CA 1
ATOM 2432 C C . GLU A 1 306 ? -17.382 1.249 20.553 1.00 45.28 306 GLU A C 1
ATOM 2434 O O . GLU A 1 306 ? -18.132 1.814 21.344 1.00 45.28 306 GLU A O 1
ATOM 2439 N N . SER A 1 307 ? -17.707 1.112 19.262 1.00 48.53 307 SER A N 1
ATOM 2440 C CA . SER A 1 307 ? -18.897 1.745 18.653 1.00 48.53 307 SER A CA 1
ATOM 2441 C C . SER A 1 307 ? -20.112 0.827 18.505 1.00 48.53 307 SER A C 1
ATOM 2443 O O . SER A 1 307 ? -21.228 1.316 18.340 1.00 48.53 307 SER A O 1
ATOM 2445 N N . GLY A 1 308 ? -19.913 -0.493 18.523 1.00 45.78 308 GLY A N 1
ATOM 2446 C CA . GLY A 1 308 ? -20.947 -1.490 18.242 1.00 45.78 308 GLY A CA 1
ATOM 2447 C C . GLY A 1 308 ? -21.438 -1.521 16.788 1.00 45.78 308 GLY A C 1
ATOM 2448 O O . GLY A 1 308 ? -22.407 -2.223 16.509 1.00 45.78 308 GLY A O 1
ATOM 2449 N N . ASP A 1 309 ? -20.811 -0.783 15.859 1.00 49.44 309 ASP A N 1
ATOM 2450 C CA . ASP A 1 309 ? -21.309 -0.615 14.486 1.00 49.44 309 ASP A CA 1
ATOM 2451 C C . ASP A 1 309 ? -20.791 -1.703 13.512 1.00 49.44 309 ASP A C 1
ATOM 2453 O O . ASP A 1 309 ? -19.626 -1.666 13.087 1.00 49.44 309 ASP A O 1
ATOM 2457 N N . PRO A 1 310 ? -21.642 -2.655 13.080 1.00 45.31 310 PRO A N 1
ATOM 2458 C CA . PRO A 1 310 ? -21.234 -3.775 12.231 1.00 45.31 310 PRO A CA 1
ATOM 2459 C C . PRO A 1 310 ? -20.733 -3.353 10.839 1.00 45.31 310 PRO A C 1
ATOM 2461 O O . PRO A 1 310 ? -20.046 -4.137 10.173 1.00 45.31 310 PRO A O 1
ATOM 2464 N N . MET A 1 311 ? -21.008 -2.121 10.392 1.00 45.56 311 MET A N 1
ATOM 2465 C CA . MET A 1 311 ? -20.564 -1.624 9.086 1.00 45.56 311 MET A CA 1
ATOM 2466 C C . MET A 1 311 ? -19.028 -1.523 8.991 1.00 45.56 311 MET A C 1
ATOM 2468 O O . MET A 1 311 ? -18.453 -1.701 7.914 1.00 45.56 311 MET A O 1
ATOM 2472 N N . ILE A 1 312 ? -18.349 -1.345 10.129 1.00 52.44 312 ILE A N 1
ATOM 2473 C CA . ILE A 1 312 ? -16.882 -1.268 10.249 1.00 52.44 312 ILE A CA 1
ATOM 2474 C C . ILE A 1 312 ? -16.224 -2.618 9.957 1.00 52.44 312 ILE A C 1
ATOM 2476 O O . ILE A 1 312 ? -15.200 -2.696 9.272 1.00 52.44 312 ILE A O 1
ATOM 2480 N N . VAL A 1 313 ? -16.846 -3.699 10.429 1.00 47.44 313 VAL A N 1
ATOM 2481 C CA . VAL A 1 313 ? -16.387 -5.072 10.195 1.00 47.44 313 VAL A CA 1
ATOM 2482 C C . VAL A 1 313 ? -16.588 -5.451 8.728 1.00 47.44 313 VAL A C 1
ATOM 2484 O O . VAL A 1 313 ? -15.695 -6.042 8.123 1.00 47.44 313 VAL A O 1
ATOM 2487 N N . ALA A 1 314 ? -17.708 -5.045 8.119 1.00 41.91 314 ALA A N 1
ATOM 2488 C CA . ALA A 1 314 ? -17.969 -5.265 6.698 1.00 41.91 314 ALA A CA 1
ATOM 2489 C C . ALA A 1 314 ? -16.952 -4.532 5.800 1.00 41.91 314 ALA A C 1
ATOM 2491 O O . ALA A 1 314 ? -16.384 -5.143 4.896 1.00 41.91 314 ALA A O 1
ATOM 2492 N N . LEU A 1 315 ? -16.647 -3.261 6.086 1.00 49.00 315 LEU A N 1
ATOM 2493 C CA . LEU A 1 315 ? -15.628 -2.486 5.365 1.00 49.00 315 LEU A CA 1
ATOM 2494 C C . LEU A 1 315 ? -14.232 -3.118 5.496 1.00 49.00 315 LEU A C 1
ATOM 2496 O O . LEU A 1 315 ? -13.538 -3.287 4.492 1.00 49.00 315 LEU A O 1
ATOM 2500 N N . ALA A 1 316 ? -13.843 -3.558 6.695 1.00 50.81 316 ALA A N 1
ATOM 2501 C CA . ALA A 1 316 ? -12.563 -4.225 6.947 1.00 50.81 316 ALA A CA 1
ATOM 2502 C C . ALA A 1 316 ? -12.444 -5.602 6.266 1.00 50.81 316 ALA A C 1
ATOM 2504 O O . ALA A 1 316 ? -11.396 -5.928 5.704 1.00 50.81 316 ALA A O 1
ATOM 2505 N N . LEU A 1 317 ? -13.523 -6.391 6.247 1.00 47.41 317 LEU A N 1
ATOM 2506 C CA . LEU A 1 317 ? -13.584 -7.674 5.540 1.00 47.41 317 LEU A CA 1
ATOM 2507 C C . LEU A 1 317 ? -13.547 -7.491 4.017 1.00 47.41 317 LEU A C 1
ATOM 2509 O O . LEU A 1 317 ? -12.867 -8.258 3.334 1.00 47.41 317 LEU A O 1
ATOM 2513 N N . VAL A 1 318 ? -14.201 -6.453 3.483 1.00 47.12 318 VAL A N 1
ATOM 2514 C CA . VAL A 1 318 ? -14.108 -6.059 2.063 1.00 47.12 318 VAL A CA 1
ATOM 2515 C C . VAL A 1 318 ? -12.683 -5.613 1.715 1.00 47.12 318 VAL A C 1
ATOM 2517 O O . VAL A 1 318 ? -12.147 -6.003 0.681 1.00 47.12 318 VAL A O 1
ATOM 2520 N N . THR A 1 319 ? -12.014 -4.891 2.621 1.00 49.81 319 THR A N 1
ATOM 2521 C CA . THR A 1 319 ? -10.594 -4.514 2.479 1.00 49.81 319 THR A CA 1
ATOM 2522 C C . THR A 1 319 ? -9.713 -5.762 2.367 1.00 49.81 319 THR A C 1
ATOM 2524 O O . THR A 1 319 ? -8.908 -5.889 1.445 1.00 49.81 319 THR A O 1
ATOM 2527 N N . ALA A 1 320 ? -9.897 -6.717 3.283 1.00 47.50 320 ALA A N 1
ATOM 2528 C CA . ALA A 1 320 ? -9.125 -7.954 3.339 1.00 47.50 320 ALA A CA 1
ATOM 2529 C C . ALA A 1 320 ? -9.363 -8.866 2.118 1.00 47.50 320 ALA A C 1
ATOM 2531 O O . ALA A 1 320 ? -8.420 -9.474 1.607 1.00 47.50 320 ALA A O 1
ATOM 2532 N N . SER A 1 321 ? -10.596 -8.929 1.608 1.00 41.41 321 SER A N 1
ATOM 2533 C CA . SER A 1 321 ? -10.957 -9.759 0.448 1.00 41.41 321 SER A CA 1
ATOM 2534 C C . SER A 1 321 ? -10.493 -9.162 -0.888 1.00 41.41 321 SER A C 1
ATOM 2536 O O . SER A 1 321 ? -9.964 -9.897 -1.723 1.00 41.41 321 SER A O 1
ATOM 2538 N N . LEU A 1 322 ? -10.554 -7.837 -1.069 1.00 41.50 322 LEU A N 1
ATOM 2539 C CA . LEU A 1 322 ? -10.012 -7.158 -2.260 1.00 41.50 322 LEU A CA 1
ATOM 2540 C C . LEU A 1 322 ? -8.475 -7.260 -2.355 1.00 41.50 322 LEU A C 1
ATOM 2542 O O . LEU A 1 322 ? -7.914 -7.292 -3.454 1.00 41.50 322 LEU A O 1
ATOM 2546 N N . ILE A 1 323 ? -7.786 -7.378 -1.213 1.00 45.31 323 ILE A N 1
ATOM 2547 C CA . ILE A 1 323 ? -6.333 -7.619 -1.125 1.00 45.31 323 ILE A CA 1
ATOM 2548 C C . ILE A 1 323 ? -5.970 -9.051 -1.525 1.00 45.31 323 ILE A C 1
ATOM 2550 O O . ILE A 1 323 ? -4.974 -9.251 -2.223 1.00 45.31 323 ILE A O 1
ATOM 2554 N N . GLY A 1 324 ? -6.792 -10.036 -1.149 1.00 41.16 324 GLY A N 1
ATOM 2555 C CA . GLY A 1 324 ? -6.637 -11.430 -1.582 1.00 41.16 324 GLY A CA 1
ATOM 2556 C C . GLY A 1 324 ? -6.701 -11.601 -3.105 1.00 41.16 324 GLY A C 1
ATOM 2557 O O . GLY A 1 324 ? -6.084 -12.511 -3.651 1.00 41.16 324 GLY A O 1
ATOM 2558 N N . MET A 1 325 ? -7.366 -10.671 -3.798 1.00 39.53 325 MET A N 1
ATOM 2559 C CA . MET A 1 325 ? -7.447 -10.608 -5.262 1.00 39.53 325 MET A CA 1
ATOM 2560 C C . MET A 1 325 ? -6.269 -9.865 -5.926 1.00 39.53 325 MET A C 1
ATOM 2562 O O . MET A 1 325 ? -6.262 -9.692 -7.141 1.00 39.53 325 MET A O 1
ATOM 2566 N N . ASN A 1 326 ? -5.261 -9.435 -5.154 1.00 49.22 326 ASN A N 1
ATOM 2567 C CA . ASN A 1 326 ? -4.051 -8.741 -5.620 1.00 49.22 326 ASN A CA 1
ATOM 2568 C C . ASN A 1 326 ? -4.310 -7.395 -6.340 1.00 49.22 326 ASN A C 1
ATOM 2570 O O . ASN A 1 326 ? -3.502 -6.931 -7.146 1.00 49.22 326 ASN A O 1
ATOM 2574 N N . MET A 1 327 ? -5.432 -6.738 -6.029 1.00 49.56 327 MET A N 1
ATOM 2575 C CA . MET A 1 327 ? -5.816 -5.441 -6.595 1.00 49.56 327 MET A CA 1
ATOM 2576 C C . MET A 1 327 ? -5.261 -4.294 -5.730 1.00 49.56 327 MET A C 1
ATOM 2578 O O . MET A 1 327 ? -5.965 -3.724 -4.897 1.00 49.56 327 MET A O 1
ATOM 2582 N N . GLN A 1 328 ? -3.982 -3.946 -5.927 1.00 54.06 328 GLN A N 1
ATOM 2583 C CA . GLN A 1 328 ? -3.227 -2.989 -5.088 1.00 54.06 328 GLN A CA 1
ATOM 2584 C C . GLN A 1 328 ? -3.862 -1.588 -4.946 1.00 54.06 328 GLN A C 1
ATOM 2586 O O . GLN A 1 328 ? -3.681 -0.933 -3.925 1.00 54.06 328 GLN A O 1
ATOM 2591 N N . ASN A 1 329 ? -4.616 -1.114 -5.943 1.00 51.09 329 ASN A N 1
ATOM 2592 C CA . ASN A 1 329 ? -5.262 0.205 -5.878 1.00 51.09 329 ASN A CA 1
ATOM 2593 C C . ASN A 1 329 ? -6.553 0.195 -5.038 1.00 51.09 329 ASN A C 1
ATOM 2595 O O . ASN A 1 329 ? -6.864 1.182 -4.375 1.00 51.09 329 ASN A O 1
ATOM 2599 N N . LEU A 1 330 ? -7.297 -0.918 -5.049 1.00 50.94 330 LEU A N 1
ATOM 2600 C CA . LEU A 1 330 ? -8.561 -1.059 -4.316 1.00 50.94 330 LEU A CA 1
ATOM 2601 C C . LEU A 1 330 ? -8.343 -1.297 -2.820 1.00 50.94 330 LEU A C 1
ATOM 2603 O O . LEU A 1 330 ? -9.141 -0.839 -2.010 1.00 50.94 330 LEU A O 1
ATOM 2607 N N . SER A 1 331 ? -7.242 -1.951 -2.449 1.00 55.06 331 SER A N 1
ATOM 2608 C CA . SER A 1 331 ? -6.884 -2.204 -1.053 1.00 55.06 331 SER A CA 1
ATOM 2609 C C . SER A 1 331 ? -6.603 -0.932 -0.256 1.00 55.06 331 SER A C 1
ATOM 2611 O O . SER A 1 331 ? -7.064 -0.782 0.878 1.00 55.06 331 SER A O 1
ATOM 2613 N N . ILE A 1 332 ? -5.876 0.008 -0.862 1.00 55.09 332 ILE A N 1
ATOM 2614 C CA . ILE A 1 332 ? -5.557 1.300 -0.252 1.00 55.09 332 ILE A CA 1
ATOM 2615 C C . ILE A 1 332 ? -6.824 2.139 -0.129 1.00 55.09 332 ILE A C 1
ATOM 2617 O O . ILE A 1 332 ? -7.042 2.705 0.933 1.00 55.09 332 ILE A O 1
ATOM 2621 N N . PHE A 1 333 ? -7.692 2.137 -1.148 1.00 54.16 333 PHE A N 1
ATOM 2622 C CA . PHE A 1 333 ? -9.014 2.763 -1.072 1.00 54.16 333 PHE A CA 1
ATOM 2623 C C . PHE A 1 333 ? -9.847 2.204 0.093 1.00 54.16 333 PHE A C 1
ATOM 2625 O O . PHE A 1 333 ? -10.408 2.949 0.888 1.00 54.16 333 PHE A O 1
ATOM 2632 N N . SER A 1 334 ? -9.905 0.893 0.284 1.00 53.66 334 SER A N 1
ATOM 2633 C CA . SER A 1 334 ? -10.638 0.346 1.428 1.00 53.66 334 SER A CA 1
ATOM 2634 C C . SER A 1 334 ? -9.998 0.719 2.780 1.00 53.66 334 SER A C 1
ATOM 2636 O O . SER A 1 334 ? -10.704 1.062 3.722 1.00 53.66 334 SER A O 1
ATOM 2638 N N . LEU A 1 335 ? -8.664 0.786 2.858 1.00 57.44 335 LEU A N 1
ATOM 2639 C CA . LEU A 1 335 ? -7.926 1.184 4.062 1.00 57.44 335 LEU A CA 1
ATOM 2640 C C . LEU A 1 335 ? -8.194 2.644 4.449 1.00 57.44 335 LEU A C 1
ATOM 2642 O O . LEU A 1 335 ? -8.456 2.953 5.612 1.00 57.44 335 LEU A O 1
ATOM 2646 N N . THR A 1 336 ? -8.178 3.543 3.466 1.00 57.28 336 THR A N 1
ATOM 2647 C CA . THR A 1 336 ? -8.520 4.948 3.676 1.00 57.28 336 THR A CA 1
ATOM 2648 C C . THR A 1 336 ? -10.002 5.155 3.958 1.00 57.28 336 THR A C 1
ATOM 2650 O O . THR A 1 336 ? -10.330 6.046 4.735 1.00 57.28 336 THR A O 1
ATOM 2653 N N . ALA A 1 337 ? -10.890 4.311 3.422 1.00 57.25 337 ALA A N 1
ATOM 2654 C CA . ALA A 1 337 ? -12.321 4.361 3.718 1.00 57.25 337 ALA A CA 1
ATOM 2655 C C . ALA A 1 337 ? -12.595 4.032 5.191 1.00 57.25 337 ALA A C 1
ATOM 2657 O O . ALA A 1 337 ? -13.347 4.744 5.850 1.00 57.25 337 ALA A O 1
ATOM 2658 N N . THR A 1 338 ? -11.935 3.003 5.725 1.00 59.00 338 THR A N 1
ATOM 2659 C CA . THR A 1 338 ? -12.119 2.576 7.117 1.00 59.00 338 THR A CA 1
ATOM 2660 C C . THR A 1 338 ? -11.557 3.586 8.118 1.00 59.00 338 THR A C 1
ATOM 2662 O O . THR A 1 338 ? -12.201 3.881 9.123 1.00 59.00 338 THR A O 1
ATOM 2665 N N . LEU A 1 339 ? -10.401 4.193 7.823 1.00 56.84 339 LEU A N 1
ATOM 2666 C CA . LEU A 1 339 ? -9.841 5.275 8.644 1.00 56.84 339 LEU A CA 1
ATOM 2667 C C . LEU A 1 339 ? -10.712 6.545 8.607 1.00 56.84 339 LEU A C 1
ATOM 2669 O O . LEU A 1 339 ? -10.893 7.194 9.634 1.00 56.84 339 LEU A O 1
ATOM 2673 N N . LEU A 1 340 ? -11.273 6.884 7.441 1.00 56.56 340 LEU A N 1
ATOM 2674 C CA . LEU A 1 340 ? -12.180 8.022 7.250 1.00 56.56 340 LEU A CA 1
ATOM 2675 C C . LEU A 1 340 ? -13.512 7.816 7.991 1.00 56.56 340 LEU A C 1
ATOM 2677 O O . LEU A 1 340 ? -14.021 8.749 8.608 1.00 56.56 340 LEU A O 1
ATOM 2681 N N . TYR A 1 341 ? -14.047 6.594 7.977 1.00 56.47 341 TYR A N 1
ATOM 2682 C CA . TYR A 1 341 ? -15.249 6.234 8.728 1.00 56.47 341 TYR A CA 1
ATOM 2683 C C . TYR A 1 341 ? -15.007 6.289 10.245 1.00 56.47 341 TYR A C 1
ATOM 2685 O O . TYR A 1 341 ? -15.783 6.908 10.965 1.00 56.47 341 TYR A O 1
ATOM 2693 N N . GLY A 1 342 ? -13.876 5.763 10.731 1.00 55.69 342 GLY A N 1
ATOM 2694 C CA . GLY A 1 342 ? -13.485 5.895 12.141 1.00 55.69 342 GLY A CA 1
ATOM 2695 C C . GLY A 1 342 ? -13.295 7.352 12.587 1.00 55.69 342 GLY A C 1
ATOM 2696 O O . GLY A 1 342 ? -13.689 7.723 13.689 1.00 55.69 342 GLY A O 1
ATOM 2697 N N . ALA A 1 343 ? -12.755 8.208 11.713 1.00 54.81 343 ALA A N 1
ATOM 2698 C CA . ALA A 1 343 ? -12.589 9.639 11.975 1.00 54.81 343 ALA A CA 1
ATOM 2699 C C . ALA A 1 343 ? -13.919 10.414 12.059 1.00 54.81 343 ALA A C 1
ATOM 2701 O O . ALA A 1 343 ? -13.987 11.417 12.768 1.00 54.81 343 ALA A O 1
ATOM 2702 N N . LEU A 1 344 ? -14.958 9.961 11.350 1.00 53.06 344 LEU A N 1
ATOM 2703 C CA . LEU A 1 344 ? -16.289 10.576 11.318 1.00 53.06 344 LEU A CA 1
ATOM 2704 C C . LEU A 1 344 ? -17.136 10.297 12.569 1.00 53.06 344 LEU A C 1
ATOM 2706 O O . LEU A 1 344 ? -17.978 11.118 12.919 1.00 53.06 344 LEU A O 1
ATOM 2710 N N . ILE A 1 345 ? -16.937 9.153 13.231 1.00 54.09 345 ILE A N 1
ATOM 2711 C CA . ILE A 1 345 ? -17.754 8.727 14.383 1.00 54.09 345 ILE A CA 1
ATOM 2712 C C . ILE A 1 345 ? -17.336 9.448 15.679 1.00 54.09 345 ILE A C 1
ATOM 2714 O O . ILE A 1 345 ? -18.098 9.479 16.642 1.00 54.09 345 ILE A O 1
ATOM 2718 N N . HIS A 1 346 ? -16.140 10.046 15.744 1.00 53.34 346 HIS A N 1
ATOM 2719 C CA . HIS A 1 346 ? -15.622 10.692 16.959 1.00 53.34 346 HIS A CA 1
ATOM 2720 C C . HIS A 1 346 ? -15.490 12.216 16.817 1.00 53.34 346 HIS A C 1
ATOM 2722 O O . HIS A 1 346 ? -14.757 12.736 15.975 1.00 53.34 346 HIS A O 1
ATOM 2728 N N . SER A 1 347 ? -16.173 12.946 17.701 1.00 47.91 347 SER A N 1
ATOM 2729 C CA . SER A 1 347 ? -16.614 14.335 17.512 1.00 47.91 347 SER A CA 1
ATOM 2730 C C . SER A 1 347 ? -15.593 15.454 17.790 1.00 47.91 347 SER A C 1
ATOM 2732 O O . SER A 1 347 ? -15.991 16.606 17.941 1.00 47.91 347 SER A O 1
ATOM 2734 N N . SER A 1 348 ? -14.279 15.199 17.805 1.00 50.88 348 SER A N 1
ATOM 2735 C CA . SER A 1 348 ? -13.297 16.311 17.866 1.00 50.88 348 SER A CA 1
ATOM 2736 C C . SER A 1 348 ? -11.867 15.958 17.442 1.00 50.88 348 SER A C 1
ATOM 2738 O O . SER A 1 348 ? -11.254 16.703 16.680 1.00 50.88 348 SER A O 1
ATOM 2740 N N . ILE A 1 349 ? -11.327 14.814 17.872 1.00 41.16 349 ILE A N 1
ATOM 2741 C CA . ILE A 1 349 ? -9.926 14.429 17.592 1.00 41.16 349 ILE A CA 1
ATOM 2742 C C . ILE A 1 349 ? -9.807 13.596 16.303 1.00 41.16 349 ILE A C 1
ATOM 2744 O O . ILE A 1 349 ? -8.831 13.741 15.562 1.00 41.16 349 ILE A O 1
ATOM 2748 N N . GLY A 1 350 ? -10.831 12.795 15.979 1.00 48.00 350 GLY A N 1
ATOM 2749 C CA . GLY A 1 350 ? -10.916 12.020 14.734 1.00 48.00 350 GLY A CA 1
ATOM 2750 C C . GLY A 1 350 ? -10.874 12.907 13.487 1.00 48.00 350 GLY A C 1
ATOM 2751 O O . GLY A 1 350 ? -10.137 12.614 12.548 1.00 48.00 350 GLY A O 1
ATOM 2752 N N . GLY A 1 351 ? -11.547 14.060 13.526 1.00 50.53 351 GLY A N 1
ATOM 2753 C CA . GLY A 1 351 ? -11.500 15.059 12.455 1.00 50.53 351 GLY A CA 1
ATOM 2754 C C . GLY A 1 351 ? -10.100 15.642 12.213 1.00 50.53 351 GLY A C 1
ATOM 2755 O O . GLY A 1 351 ? -9.700 15.799 11.061 1.00 50.53 351 GLY A O 1
ATOM 2756 N N . ILE A 1 352 ? -9.320 15.900 13.272 1.00 48.16 352 ILE A N 1
ATOM 2757 C CA . ILE A 1 352 ? -7.951 16.442 13.167 1.00 48.16 352 ILE A CA 1
ATOM 2758 C C . ILE A 1 352 ? -6.970 15.362 12.689 1.00 48.16 352 ILE A C 1
ATOM 2760 O O . ILE A 1 352 ? -6.164 15.615 11.793 1.00 48.16 352 ILE A O 1
ATOM 2764 N N . GLY A 1 353 ? -7.051 14.150 13.248 1.00 50.69 353 GLY A N 1
ATOM 2765 C CA . GLY A 1 353 ? -6.225 13.011 12.833 1.00 50.69 353 GLY A CA 1
ATOM 2766 C C . GLY A 1 353 ? -6.500 12.588 11.389 1.00 50.69 353 GLY A C 1
ATOM 2767 O O . GLY A 1 353 ? -5.564 12.373 10.619 1.00 50.69 353 GLY A O 1
ATOM 2768 N N . GLY A 1 354 ? -7.776 12.568 10.995 1.00 58.28 354 GLY A N 1
ATOM 2769 C CA . GLY A 1 354 ? -8.202 12.402 9.610 1.00 58.28 354 GLY A CA 1
ATOM 2770 C C . GLY A 1 354 ? -7.624 13.502 8.722 1.00 58.28 354 GLY A C 1
ATOM 2771 O O . GLY A 1 354 ? -6.917 13.202 7.765 1.00 58.28 354 GLY A O 1
ATOM 2772 N N . ALA A 1 355 ? -7.825 14.777 9.066 1.00 55.25 355 ALA A N 1
ATOM 2773 C CA . ALA A 1 355 ? -7.297 15.898 8.285 1.00 55.25 355 ALA A CA 1
ATOM 2774 C C . ALA A 1 355 ? -5.765 15.842 8.106 1.00 55.25 355 ALA A C 1
ATOM 2776 O O . ALA A 1 355 ? -5.271 16.060 6.999 1.00 55.25 355 ALA A O 1
ATOM 2777 N N . LEU A 1 356 ? -5.007 15.486 9.150 1.00 53.34 356 LEU A N 1
ATOM 2778 C CA . LEU A 1 356 ? -3.551 15.295 9.087 1.00 53.34 356 LEU A CA 1
ATOM 2779 C C . LEU A 1 356 ? -3.151 14.109 8.201 1.00 53.34 356 LEU A C 1
ATOM 2781 O O . LEU A 1 356 ? -2.225 14.231 7.397 1.00 53.34 356 LEU A O 1
ATOM 2785 N N . TYR A 1 357 ? -3.857 12.981 8.307 1.00 63.41 357 TYR A N 1
ATOM 2786 C CA . TYR A 1 357 ? -3.645 11.825 7.437 1.00 63.41 357 TYR A CA 1
ATOM 2787 C C . TYR A 1 357 ? -3.869 12.191 5.963 1.00 63.41 357 TYR A C 1
ATOM 2789 O O . TYR A 1 357 ? -3.036 11.873 5.116 1.00 63.41 357 TYR A O 1
ATOM 2797 N N . PHE A 1 358 ? -4.942 12.926 5.657 1.00 64.75 358 PHE A N 1
ATOM 2798 C CA . PHE A 1 358 ? -5.267 13.357 4.295 1.00 64.75 358 PHE A CA 1
ATOM 2799 C C . PHE A 1 358 ? -4.297 14.406 3.751 1.00 64.75 358 PHE A C 1
ATOM 2801 O O . PHE A 1 358 ? -3.901 14.323 2.587 1.00 64.75 358 PHE A O 1
ATOM 2808 N N . LEU A 1 359 ? -3.830 15.330 4.593 1.00 58.66 359 LEU A N 1
ATOM 2809 C CA . LEU A 1 359 ? -2.761 16.261 4.231 1.00 58.66 359 LEU A CA 1
ATOM 2810 C C . LEU A 1 359 ? -1.463 15.531 3.872 1.00 58.66 359 LEU A C 1
ATOM 2812 O O . LEU A 1 359 ? -0.755 15.966 2.968 1.00 58.66 359 LEU A O 1
ATOM 2816 N N . LEU A 1 360 ? -1.142 14.425 4.548 1.00 60.69 360 LEU A N 1
ATOM 2817 C CA . LEU A 1 360 ? 0.070 13.631 4.308 1.00 60.69 360 LEU A CA 1
ATOM 2818 C C . LEU A 1 360 ? -0.126 12.489 3.300 1.00 60.69 360 LEU A C 1
ATOM 2820 O O . LEU A 1 360 ? 0.849 11.840 2.910 1.00 60.69 360 LEU A O 1
ATOM 2824 N N . PHE A 1 361 ? -1.354 12.260 2.832 1.00 67.38 361 PHE A N 1
ATOM 2825 C CA . PHE A 1 361 ? -1.707 11.121 1.991 1.00 67.38 361 PHE A CA 1
ATOM 2826 C C . PHE A 1 361 ? -0.847 10.956 0.728 1.00 67.38 361 PHE A C 1
ATOM 2828 O O . PHE A 1 361 ? -0.485 9.822 0.435 1.00 67.38 361 PHE A O 1
ATOM 2835 N N . PRO A 1 362 ? -0.426 12.009 0.001 1.00 60.78 362 PRO A N 1
ATOM 2836 C CA . PRO A 1 362 ? 0.461 11.853 -1.157 1.00 60.78 362 PRO A CA 1
ATOM 2837 C C . PRO A 1 362 ? 1.815 11.213 -0.821 1.00 60.78 362 PRO A C 1
ATOM 2839 O O . PRO A 1 362 ? 2.333 10.402 -1.589 1.00 60.78 362 PRO A O 1
ATOM 2842 N N . ILE A 1 363 ? 2.376 11.538 0.348 1.00 58.78 363 ILE A N 1
ATOM 2843 C CA . ILE A 1 363 ? 3.641 10.968 0.838 1.00 58.78 363 ILE A CA 1
ATOM 2844 C C . ILE A 1 363 ? 3.437 9.519 1.268 1.00 58.78 363 ILE A C 1
ATOM 2846 O O . ILE A 1 363 ? 4.290 8.663 1.034 1.00 58.78 363 ILE A O 1
ATOM 2850 N N . ILE A 1 364 ? 2.302 9.248 1.906 1.00 61.81 364 ILE A N 1
ATOM 2851 C CA . ILE A 1 364 ? 1.899 7.905 2.312 1.00 61.81 364 ILE A CA 1
ATOM 2852 C C . ILE A 1 364 ? 1.740 7.053 1.044 1.00 61.81 364 ILE A C 1
ATOM 2854 O O . ILE A 1 364 ? 2.480 6.091 0.868 1.00 61.81 364 ILE A O 1
ATOM 2858 N N . ALA A 1 365 ? 0.884 7.465 0.108 1.00 60.12 365 ALA A N 1
ATOM 2859 C CA . ALA A 1 365 ? 0.575 6.779 -1.145 1.00 60.12 365 ALA A CA 1
ATOM 2860 C C . ALA A 1 365 ? 1.818 6.446 -1.985 1.00 60.12 365 ALA A C 1
ATOM 2862 O O . ALA A 1 365 ? 1.900 5.340 -2.515 1.00 60.12 365 ALA A O 1
ATOM 2863 N N . TYR A 1 366 ? 2.810 7.344 -2.051 1.00 61.88 366 TYR A N 1
ATOM 2864 C CA . TYR A 1 366 ? 4.099 7.064 -2.695 1.00 61.88 366 TYR A CA 1
ATOM 2865 C C . TYR A 1 366 ? 4.778 5.801 -2.151 1.00 61.88 366 TYR A C 1
ATOM 2867 O O . TYR A 1 366 ? 5.311 5.005 -2.920 1.00 61.88 366 TYR A O 1
ATOM 2875 N N . ASN A 1 367 ? 4.755 5.603 -0.831 1.00 55.16 367 ASN A N 1
ATOM 2876 C CA . ASN A 1 367 ? 5.363 4.424 -0.231 1.00 55.16 367 ASN A CA 1
ATOM 2877 C C . ASN A 1 367 ? 4.568 3.155 -0.562 1.00 55.16 367 ASN A C 1
ATOM 2879 O O . ASN A 1 367 ? 5.183 2.113 -0.743 1.00 55.16 367 ASN A O 1
ATOM 2883 N N . PHE A 1 368 ? 3.239 3.230 -0.671 1.00 50.19 368 PHE A N 1
ATOM 2884 C CA . PHE A 1 368 ? 2.375 2.048 -0.788 1.00 50.19 368 PHE A CA 1
ATOM 2885 C C . PHE A 1 368 ? 2.064 1.595 -2.223 1.00 50.19 368 PHE A C 1
ATOM 2887 O O . PHE A 1 368 ? 1.661 0.448 -2.401 1.00 50.19 368 PHE A O 1
ATOM 2894 N N . LEU A 1 369 ? 2.235 2.449 -3.236 1.00 55.66 369 LEU A N 1
ATOM 2895 C CA . LEU A 1 369 ? 1.815 2.168 -4.614 1.00 55.66 369 LEU A CA 1
ATOM 2896 C C . LEU A 1 369 ? 2.989 1.864 -5.555 1.00 55.66 369 LEU A C 1
ATOM 2898 O O . LEU A 1 369 ? 4.006 2.561 -5.557 1.00 55.66 369 LEU A O 1
ATOM 2902 N N . GLU A 1 370 ? 2.817 0.877 -6.441 1.00 61.06 370 GLU A N 1
ATOM 2903 C CA . GLU A 1 370 ? 3.704 0.682 -7.594 1.00 61.06 370 GLU A CA 1
ATOM 2904 C C . GLU A 1 370 ? 3.396 1.714 -8.681 1.00 61.06 370 GLU A C 1
ATOM 2906 O O . GLU A 1 370 ? 2.598 1.510 -9.594 1.00 61.06 370 GLU A O 1
ATOM 2911 N N . LEU A 1 371 ? 4.031 2.872 -8.553 1.00 66.56 371 LEU A N 1
ATOM 2912 C CA . LEU A 1 371 ? 3.800 3.999 -9.441 1.00 66.56 371 LEU A CA 1
ATOM 2913 C C . LEU A 1 371 ? 4.792 3.984 -10.601 1.00 66.56 371 LEU A C 1
ATOM 2915 O O . LEU A 1 371 ? 6.002 4.064 -10.392 1.00 66.56 371 LEU A O 1
ATOM 2919 N N . ASP A 1 372 ? 4.277 3.940 -11.832 1.00 69.31 372 ASP A N 1
ATOM 2920 C CA . ASP A 1 372 ? 5.096 4.144 -13.026 1.00 69.31 372 ASP A CA 1
ATOM 2921 C C . ASP A 1 372 ? 5.521 5.629 -13.095 1.00 69.31 372 ASP A C 1
ATOM 2923 O O . ASP A 1 372 ? 4.652 6.512 -13.171 1.00 69.31 372 ASP A O 1
ATOM 2927 N N . PRO A 1 373 ? 6.830 5.944 -13.059 1.00 73.75 373 PRO A N 1
ATOM 2928 C CA . PRO A 1 373 ? 7.365 7.305 -13.095 1.00 73.75 373 PRO A CA 1
ATOM 2929 C C . PRO A 1 373 ? 7.223 7.989 -14.467 1.00 73.75 373 PRO A C 1
ATOM 2931 O O . PRO A 1 373 ? 8.157 8.616 -14.961 1.00 73.75 373 PRO A O 1
ATOM 2934 N N . ARG A 1 374 ? 6.043 7.922 -15.091 1.00 75.69 374 ARG A N 1
ATOM 2935 C CA . ARG A 1 374 ? 5.738 8.653 -16.327 1.00 75.69 374 ARG A CA 1
ATOM 2936 C C . ARG A 1 374 ? 5.330 10.088 -16.015 1.00 75.69 374 ARG A C 1
ATOM 2938 O O . ARG A 1 374 ? 4.364 10.280 -15.272 1.00 75.69 374 ARG A O 1
ATOM 2945 N N . PRO A 1 375 ? 5.973 11.100 -16.614 1.00 77.38 375 PRO A N 1
ATOM 2946 C CA . PRO A 1 375 ? 5.557 12.484 -16.458 1.00 77.38 375 PRO A CA 1
ATOM 2947 C C . PRO A 1 375 ? 4.265 12.742 -17.246 1.00 77.38 375 PRO A C 1
ATOM 2949 O O . PRO A 1 375 ? 4.221 12.554 -18.459 1.00 77.38 375 PRO A O 1
ATOM 2952 N N . THR A 1 376 ? 3.215 13.223 -16.578 1.00 74.50 376 THR A N 1
ATOM 2953 C CA . THR A 1 376 ? 2.010 13.751 -17.245 1.00 74.50 376 THR A CA 1
ATOM 2954 C C . THR A 1 376 ? 1.676 15.116 -16.651 1.00 74.50 376 THR A C 1
ATOM 2956 O O . THR A 1 376 ? 0.908 15.241 -15.698 1.00 74.50 376 THR A O 1
ATOM 2959 N N . GLY A 1 377 ? 2.310 16.156 -17.187 1.00 82.81 377 GLY A N 1
ATOM 2960 C CA . GLY A 1 377 ? 2.133 17.524 -16.706 1.00 82.81 377 GLY A CA 1
ATOM 2961 C C . GLY A 1 377 ? 2.917 17.823 -15.426 1.00 82.81 377 GLY A C 1
ATOM 2962 O O . GLY A 1 377 ? 4.086 17.457 -15.299 1.00 82.81 377 GLY A O 1
ATOM 2963 N N . PHE A 1 378 ? 2.296 18.570 -14.514 1.00 83.00 378 PHE A N 1
ATOM 2964 C CA . PHE A 1 378 ? 2.910 19.009 -13.256 1.00 83.00 378 PHE A CA 1
ATOM 2965 C C . PHE A 1 378 ? 2.823 17.952 -12.144 1.00 83.00 378 PHE A C 1
ATOM 2967 O O . PHE A 1 378 ? 3.766 17.797 -11.364 1.00 83.00 378 PHE A O 1
ATOM 2974 N N . LEU A 1 379 ? 1.702 17.239 -12.066 1.00 84.19 379 LEU A N 1
ATOM 2975 C CA . LEU A 1 379 ? 1.450 16.275 -11.002 1.00 84.19 379 LEU A CA 1
ATOM 2976 C C . LEU A 1 379 ? 2.281 15.014 -11.222 1.00 84.19 379 LEU A C 1
ATOM 2978 O O . LEU A 1 379 ? 2.240 14.393 -12.287 1.00 84.19 379 LEU A O 1
ATOM 2982 N N . GLY A 1 380 ? 3.020 14.630 -10.188 1.00 84.69 380 GLY A N 1
ATOM 2983 C CA . GLY A 1 380 ? 3.789 13.401 -10.190 1.00 84.69 380 GLY A CA 1
ATOM 2984 C C . GLY A 1 380 ? 2.887 12.167 -10.081 1.00 84.69 380 GLY A C 1
ATOM 2985 O O . GLY A 1 380 ? 1.676 12.277 -9.857 1.00 84.69 380 GLY A O 1
ATOM 2986 N N . PRO A 1 381 ? 3.446 10.967 -10.290 1.00 82.06 381 PRO A N 1
ATOM 2987 C CA . PRO A 1 381 ? 2.721 9.708 -10.139 1.00 82.06 381 PRO A CA 1
ATOM 2988 C C . PRO A 1 381 ? 1.975 9.555 -8.804 1.00 82.06 381 PRO A C 1
ATOM 2990 O O . PRO A 1 381 ? 0.809 9.169 -8.823 1.00 82.06 381 PRO A O 1
ATOM 2993 N N . ALA A 1 382 ? 2.595 9.910 -7.673 1.00 80.00 382 ALA A N 1
ATOM 2994 C CA . ALA A 1 382 ? 1.988 9.751 -6.350 1.00 80.00 382 ALA A CA 1
ATOM 2995 C C . ALA A 1 382 ? 0.789 10.681 -6.176 1.00 80.00 382 ALA A C 1
ATOM 2997 O O . ALA A 1 382 ? -0.303 10.230 -5.847 1.00 80.00 382 ALA A O 1
ATOM 2998 N N . SER A 1 383 ? 0.955 11.957 -6.525 1.00 82.56 383 SER A N 1
ATOM 2999 C CA . SER A 1 383 ? -0.127 12.941 -6.480 1.00 82.56 383 SER A CA 1
ATOM 3000 C C . SER A 1 383 ? -1.311 12.564 -7.371 1.00 82.56 383 SER A C 1
ATOM 3002 O O . SER A 1 383 ? -2.459 12.721 -6.965 1.00 82.56 383 SER A O 1
ATOM 3004 N N . ARG A 1 384 ? -1.062 12.026 -8.573 1.00 82.06 384 ARG A N 1
ATOM 3005 C CA . ARG A 1 384 ? -2.137 11.555 -9.464 1.00 82.06 384 ARG A CA 1
ATOM 3006 C C . ARG A 1 384 ? -2.881 10.361 -8.890 1.00 82.06 384 ARG A C 1
ATOM 3008 O O . ARG A 1 384 ? -4.107 10.340 -8.943 1.00 82.06 384 ARG A O 1
ATOM 3015 N N . ALA A 1 385 ? -2.159 9.390 -8.342 1.00 73.69 385 ALA A N 1
ATOM 3016 C CA . 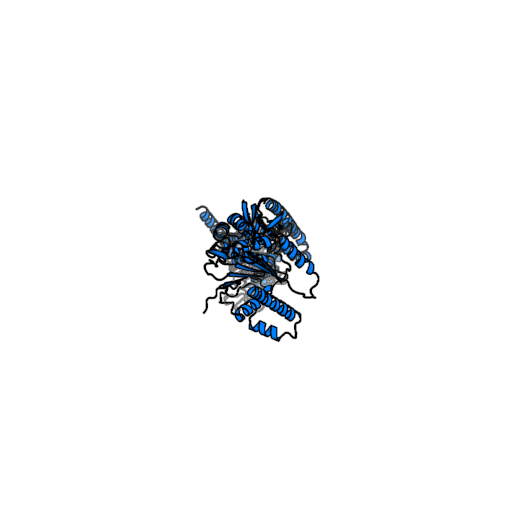ALA A 1 385 ? -2.792 8.249 -7.704 1.00 73.69 385 ALA A CA 1
ATOM 3017 C C . ALA A 1 385 ? -3.614 8.680 -6.483 1.00 73.69 385 ALA A C 1
ATOM 3019 O O . ALA A 1 385 ? -4.739 8.220 -6.319 1.00 73.69 385 ALA A O 1
ATOM 3020 N N . SER A 1 386 ? -3.122 9.641 -5.695 1.00 74.50 386 SER A N 1
ATOM 3021 C CA . SER A 1 386 ? -3.881 10.217 -4.585 1.00 74.50 386 SER A CA 1
ATOM 3022 C C . SER A 1 386 ? -5.177 10.890 -5.032 1.00 74.50 386 SER A C 1
ATOM 3024 O O . SER A 1 386 ? -6.205 10.688 -4.394 1.00 74.50 386 SER A O 1
ATOM 3026 N N . LEU A 1 387 ? -5.163 11.635 -6.143 1.00 73.44 387 LEU A N 1
ATOM 3027 C CA . LEU A 1 387 ? -6.384 12.211 -6.720 1.00 73.44 387 LEU A CA 1
ATOM 3028 C C . LEU A 1 387 ? -7.337 11.139 -7.243 1.00 73.44 387 LEU A C 1
ATOM 3030 O O . LEU A 1 387 ? -8.539 11.248 -7.035 1.00 73.44 387 LEU A O 1
ATOM 3034 N N . SER A 1 388 ? -6.806 10.106 -7.902 1.00 68.94 388 SER A N 1
ATOM 3035 C CA . SER A 1 388 ? -7.612 8.996 -8.413 1.00 68.94 388 SER A CA 1
ATOM 3036 C C . SER A 1 388 ? -8.266 8.192 -7.293 1.00 68.94 388 SER A C 1
ATOM 3038 O O . SER A 1 388 ? -9.377 7.714 -7.472 1.00 68.94 388 SER A O 1
ATOM 3040 N N . ILE A 1 389 ? -7.589 8.016 -6.158 1.00 66.44 389 ILE A N 1
ATOM 3041 C CA . ILE A 1 389 ? -8.168 7.374 -4.973 1.00 66.44 389 ILE A CA 1
ATOM 3042 C C . ILE A 1 389 ? -9.183 8.322 -4.326 1.00 66.44 389 ILE A C 1
ATOM 3044 O O . ILE A 1 389 ? -10.281 7.897 -3.988 1.00 66.44 389 ILE A O 1
ATOM 3048 N N . GLY A 1 390 ? -8.865 9.618 -4.229 1.00 62.91 390 GLY A N 1
ATOM 3049 C CA . GLY A 1 390 ? -9.777 10.653 -3.735 1.00 62.91 390 GLY A CA 1
ATOM 3050 C C . GLY A 1 390 ? -11.095 10.731 -4.512 1.00 62.91 390 GLY A C 1
ATOM 3051 O O . GLY A 1 390 ? -12.157 10.855 -3.908 1.00 62.91 390 GLY A O 1
ATOM 3052 N N . SER A 1 391 ? -11.056 10.592 -5.840 1.00 60.19 391 SER A N 1
ATOM 3053 C CA . SER A 1 391 ? -12.258 10.637 -6.679 1.00 60.19 391 SER A CA 1
ATOM 3054 C C . SER A 1 391 ? -13.161 9.410 -6.518 1.00 60.19 391 SER A C 1
ATOM 3056 O O . SER A 1 391 ? -14.374 9.529 -6.682 1.00 60.19 391 SER A O 1
ATOM 3058 N N . MET A 1 392 ? -12.621 8.252 -6.122 1.00 58.84 392 MET A N 1
ATOM 3059 C CA . MET A 1 392 ? -13.431 7.061 -5.830 1.00 58.84 392 MET A CA 1
ATOM 3060 C C . MET A 1 392 ? -14.372 7.263 -4.628 1.00 58.84 392 MET A C 1
ATOM 3062 O O . MET A 1 392 ? -15.345 6.528 -4.486 1.00 58.84 392 MET A O 1
ATOM 3066 N N . TYR A 1 393 ? -14.132 8.276 -3.788 1.00 59.62 393 TYR A N 1
ATOM 3067 C CA . TYR A 1 393 ? -14.985 8.609 -2.642 1.00 59.62 393 TYR A CA 1
ATOM 3068 C C . TYR A 1 393 ? -16.120 9.575 -2.944 1.00 59.62 393 TYR A C 1
ATOM 3070 O O . TYR A 1 393 ? -16.938 9.824 -2.060 1.00 59.62 393 TYR A O 1
ATOM 3078 N N . ILE A 1 394 ? -16.206 10.115 -4.162 1.00 56.16 394 ILE A N 1
ATOM 3079 C CA . ILE A 1 394 ? -17.272 11.052 -4.539 1.00 56.16 394 ILE A CA 1
ATOM 3080 C C . ILE A 1 394 ? -18.672 10.512 -4.176 1.00 56.16 394 ILE A C 1
ATOM 3082 O O . ILE A 1 394 ? -19.431 11.268 -3.571 1.00 56.16 394 ILE A O 1
ATOM 3086 N N . PRO A 1 395 ? -19.018 9.227 -4.416 1.00 47.69 395 PRO A N 1
ATOM 3087 C CA . PRO A 1 395 ? -20.311 8.683 -3.994 1.00 47.69 395 PRO A CA 1
ATOM 3088 C C . PRO A 1 395 ? -20.540 8.741 -2.475 1.00 47.69 395 PRO A C 1
ATOM 3090 O O . PRO A 1 395 ? -21.641 9.059 -2.036 1.00 47.69 395 PRO A O 1
ATOM 3093 N N . LEU A 1 396 ? -19.502 8.500 -1.664 1.00 50.59 396 LEU A N 1
ATOM 3094 C CA . LEU A 1 396 ? -19.585 8.607 -0.202 1.00 50.59 396 LEU A CA 1
ATOM 3095 C C . LEU A 1 396 ? -19.793 10.053 0.261 1.00 50.59 396 LEU A C 1
ATOM 3097 O O . LEU A 1 396 ? -20.551 10.285 1.197 1.00 50.59 396 LEU A O 1
ATOM 3101 N N . ILE A 1 397 ? -19.150 11.022 -0.397 1.00 55.31 397 ILE A N 1
ATOM 3102 C CA . ILE A 1 397 ? -19.326 12.455 -0.104 1.00 55.31 397 ILE A CA 1
ATOM 3103 C C . ILE A 1 397 ? -20.761 12.896 -0.417 1.00 55.31 397 ILE A C 1
ATOM 3105 O O . ILE A 1 397 ? -21.323 13.710 0.309 1.00 55.31 397 ILE A O 1
ATOM 3109 N N . VAL A 1 398 ? -21.369 12.349 -1.474 1.00 47.16 398 VAL A N 1
ATOM 3110 C CA . VAL A 1 398 ? -22.775 12.620 -1.821 1.00 47.16 398 VAL A CA 1
ATOM 3111 C C . VAL A 1 398 ? -23.725 12.063 -0.756 1.00 47.16 398 VAL A C 1
ATOM 3113 O O . VAL A 1 398 ? -24.683 12.737 -0.392 1.00 47.16 398 VAL A O 1
ATOM 3116 N N . ILE A 1 399 ? -23.447 10.864 -0.232 1.00 46.03 399 ILE A N 1
ATOM 3117 C CA . ILE A 1 399 ? -24.253 10.228 0.825 1.00 46.03 399 ILE A CA 1
ATOM 3118 C C . ILE A 1 399 ? -24.072 10.942 2.174 1.00 46.03 399 ILE A C 1
ATOM 3120 O O . ILE A 1 399 ? -25.033 11.094 2.922 1.00 46.03 399 ILE A O 1
ATOM 3124 N N . ASN A 1 400 ? -22.857 11.403 2.484 1.00 53.00 400 ASN A N 1
ATOM 3125 C CA . ASN A 1 400 ? -22.546 12.135 3.708 1.00 53.00 400 ASN A CA 1
ATOM 3126 C C . ASN A 1 400 ? -21.747 13.419 3.399 1.00 53.00 400 ASN A C 1
ATOM 3128 O O . ASN A 1 400 ? -20.509 13.397 3.377 1.00 53.00 400 ASN A O 1
ATOM 3132 N N . PRO A 1 401 ? -22.435 14.564 3.221 1.00 58.41 401 PRO A N 1
ATOM 3133 C CA . PRO A 1 401 ? -21.806 15.844 2.891 1.00 58.41 401 PRO A CA 1
ATOM 3134 C C . PRO A 1 401 ? -20.783 16.345 3.920 1.00 58.41 401 PRO A C 1
ATOM 3136 O O . PRO A 1 401 ? -19.913 17.145 3.568 1.00 58.41 401 PRO A O 1
ATOM 3139 N N . GLY A 1 402 ? -20.825 15.860 5.169 1.00 57.84 402 GLY A N 1
ATOM 3140 C CA . GLY A 1 402 ? -19.843 16.191 6.212 1.00 57.84 402 GLY A CA 1
ATOM 3141 C C . GLY A 1 402 ? -18.408 15.773 5.862 1.00 57.84 402 GLY A C 1
ATOM 3142 O O . GLY A 1 402 ? -17.448 16.335 6.385 1.00 57.84 402 GLY A O 1
ATOM 3143 N N . LEU A 1 403 ? -18.243 14.852 4.906 1.00 57.81 403 LEU A N 1
ATOM 3144 C CA . LEU A 1 403 ? -16.945 14.427 4.377 1.00 57.81 403 LEU A CA 1
ATOM 3145 C C . LEU A 1 403 ? -16.268 15.456 3.468 1.00 57.81 403 LEU A C 1
ATOM 3147 O O . LEU A 1 403 ? -15.054 15.387 3.262 1.00 57.81 403 LEU A O 1
ATOM 3151 N N . SER A 1 404 ? -17.021 16.415 2.928 1.00 62.69 404 SER A N 1
ATOM 3152 C CA . SER A 1 404 ? -16.517 17.405 1.966 1.00 62.69 404 SER A CA 1
ATOM 3153 C C . SER A 1 404 ? -15.292 18.172 2.478 1.00 62.69 404 SER A C 1
ATOM 3155 O O . SER A 1 404 ? -14.334 18.382 1.734 1.00 62.69 404 SER A O 1
ATOM 3157 N N . LEU A 1 405 ? -15.282 18.518 3.767 1.00 60.81 405 LEU A N 1
ATOM 3158 C CA . LEU A 1 405 ? -14.219 19.287 4.413 1.00 60.81 405 LEU A CA 1
ATOM 3159 C C . LEU A 1 405 ? -12.913 18.476 4.527 1.00 60.81 405 LEU A C 1
ATOM 3161 O O . LEU A 1 405 ? -11.824 19.005 4.314 1.00 60.81 405 LEU A O 1
ATOM 3165 N N . ILE A 1 406 ? -13.013 17.164 4.759 1.00 63.19 406 ILE A N 1
ATOM 3166 C CA . ILE A 1 406 ? -11.861 16.251 4.825 1.00 63.19 406 ILE A CA 1
ATOM 3167 C C . ILE A 1 406 ? -11.246 16.048 3.433 1.00 63.19 406 ILE A C 1
ATOM 3169 O O . ILE A 1 406 ? -10.025 16.115 3.268 1.00 63.19 406 ILE A O 1
ATOM 3173 N N . PHE A 1 407 ? -12.078 15.868 2.405 1.00 66.31 407 PHE A N 1
ATOM 3174 C CA . PHE A 1 407 ? -11.595 15.751 1.027 1.00 66.31 407 PHE A CA 1
ATOM 3175 C C . PHE A 1 407 ? -11.018 17.062 0.494 1.00 66.31 407 PHE A C 1
ATOM 3177 O O . PHE A 1 407 ? -10.038 17.034 -0.247 1.00 66.31 407 PHE A O 1
ATOM 3184 N N . LEU A 1 408 ? -11.542 18.214 0.916 1.00 68.00 408 LEU A N 1
ATOM 3185 C CA . LEU A 1 408 ? -10.921 19.504 0.625 1.00 68.00 408 LEU A CA 1
ATOM 3186 C C . LEU A 1 408 ? -9.474 19.550 1.142 1.00 68.00 408 LEU A C 1
ATOM 3188 O O . LEU A 1 408 ? -8.576 19.945 0.398 1.00 68.00 408 LEU A O 1
ATOM 3192 N N . PHE A 1 409 ? -9.221 19.077 2.367 1.00 64.81 409 PHE A N 1
ATOM 3193 C CA . PHE A 1 409 ? -7.862 18.978 2.911 1.00 64.81 409 PHE A CA 1
ATOM 3194 C C . PHE A 1 409 ? -6.975 17.977 2.162 1.00 64.81 409 PHE A C 1
ATOM 3196 O O . PHE A 1 409 ? -5.800 18.276 1.953 1.00 64.81 409 PHE A O 1
ATOM 3203 N N . LEU A 1 410 ? -7.513 16.842 1.693 1.00 71.19 410 LEU A N 1
ATOM 3204 C CA . LEU A 1 410 ? -6.789 15.936 0.787 1.00 71.19 410 LEU A CA 1
ATOM 3205 C C . LEU A 1 410 ? -6.330 16.686 -0.471 1.00 71.19 410 LEU A C 1
ATOM 3207 O O . LEU A 1 410 ? -5.150 16.649 -0.818 1.00 71.19 410 LEU A O 1
ATOM 3211 N N . TYR A 1 411 ? -7.252 17.363 -1.162 1.00 73.06 411 TYR A N 1
ATOM 3212 C CA . TYR A 1 411 ? -6.946 18.061 -2.411 1.00 73.06 411 TYR A CA 1
ATOM 3213 C C . TYR A 1 411 ? -5.936 19.195 -2.194 1.00 73.06 411 TYR A C 1
ATOM 3215 O O . TYR A 1 411 ? -4.971 19.311 -2.953 1.00 73.06 411 TYR A O 1
ATOM 3223 N N . LEU A 1 412 ? -6.094 19.979 -1.122 1.00 73.19 412 LEU A N 1
ATOM 3224 C CA . LEU A 1 412 ? -5.128 21.007 -0.725 1.00 73.19 412 LEU A CA 1
ATOM 3225 C C . LEU A 1 412 ? -3.758 20.402 -0.386 1.00 73.19 412 LEU A C 1
ATOM 3227 O O . LEU A 1 412 ? -2.734 20.941 -0.807 1.00 73.19 412 LEU A O 1
ATOM 3231 N N . GLY A 1 413 ? -3.728 19.258 0.301 1.00 74.06 413 GLY A N 1
ATOM 3232 C CA . GLY A 1 413 ? -2.513 18.502 0.600 1.00 74.06 413 GLY A CA 1
ATOM 3233 C C . GLY A 1 413 ? -1.799 18.023 -0.662 1.00 74.06 413 GLY A C 1
ATOM 3234 O O . GLY A 1 413 ? -0.602 18.258 -0.813 1.00 74.06 413 GLY A O 1
ATOM 3235 N N . VAL A 1 414 ? -2.525 17.428 -1.617 1.00 76.06 414 VAL A N 1
ATOM 3236 C CA . VAL A 1 414 ? -1.976 17.013 -2.921 1.00 76.06 414 VAL A CA 1
ATOM 3237 C C . VAL A 1 414 ? -1.337 18.195 -3.641 1.00 76.06 414 VAL A C 1
ATOM 3239 O O . VAL A 1 414 ? -0.212 18.078 -4.134 1.00 76.06 414 VAL A O 1
ATOM 3242 N N . VAL A 1 415 ? -2.021 19.339 -3.699 1.00 76.81 415 VAL A N 1
ATOM 3243 C CA . VAL A 1 415 ? -1.498 20.542 -4.358 1.00 76.81 415 VAL A CA 1
ATOM 3244 C C . VAL A 1 415 ? -0.265 21.070 -3.623 1.00 76.81 415 VAL A C 1
ATOM 3246 O O . VAL A 1 415 ? 0.768 21.286 -4.260 1.00 76.81 415 VAL A O 1
ATOM 3249 N N . GLY A 1 416 ? -0.326 21.213 -2.296 1.00 79.00 416 GLY A N 1
ATOM 3250 C CA . GLY A 1 416 ? 0.783 21.699 -1.472 1.00 79.00 416 GLY A CA 1
ATOM 3251 C C . GLY A 1 416 ? 2.034 20.825 -1.587 1.00 79.00 416 GLY A C 1
ATOM 3252 O O . GLY A 1 416 ? 3.125 21.326 -1.873 1.00 79.00 416 GLY A O 1
ATOM 3253 N N . TRP A 1 417 ? 1.880 19.505 -1.472 1.00 81.94 417 TRP A N 1
ATOM 3254 C CA . TRP A 1 417 ? 2.984 18.556 -1.629 1.00 81.94 417 TRP A CA 1
ATOM 3255 C C . TRP A 1 417 ? 3.513 18.486 -3.058 1.00 81.94 417 TRP A C 1
ATOM 3257 O O . TRP A 1 417 ? 4.722 18.360 -3.251 1.00 81.94 417 TRP A O 1
ATOM 3267 N N . SER A 1 418 ? 2.658 18.638 -4.070 1.00 82.38 418 SER A N 1
ATOM 3268 C CA . SER A 1 418 ? 3.111 18.727 -5.462 1.00 82.38 418 SER A CA 1
ATOM 3269 C C . SER A 1 418 ? 3.936 19.994 -5.697 1.00 82.38 418 SER A C 1
ATOM 3271 O O . SER A 1 418 ? 4.959 19.949 -6.379 1.00 82.38 418 SER A O 1
ATOM 3273 N N . LEU A 1 419 ? 3.547 21.130 -5.108 1.00 84.00 419 LEU A N 1
ATOM 3274 C CA . LEU A 1 419 ? 4.326 22.370 -5.181 1.00 84.00 419 LEU A CA 1
ATOM 3275 C C . LEU A 1 419 ? 5.685 22.209 -4.489 1.00 84.00 419 LEU A C 1
ATOM 3277 O O . LEU A 1 419 ? 6.709 22.592 -5.059 1.00 84.00 419 LEU A O 1
ATOM 3281 N N . TYR A 1 420 ? 5.714 21.562 -3.322 1.00 84.38 420 TYR A N 1
ATOM 3282 C CA . TYR A 1 420 ? 6.952 21.208 -2.626 1.00 84.38 420 TYR A CA 1
ATOM 3283 C C . TYR A 1 420 ? 7.857 20.294 -3.471 1.00 84.38 420 TYR A C 1
ATOM 3285 O O . TYR A 1 420 ? 9.040 20.589 -3.673 1.00 84.38 420 TYR A O 1
ATOM 3293 N N . GLY A 1 421 ? 7.295 19.218 -4.030 1.00 83.56 421 GLY A N 1
ATOM 3294 C CA . GLY A 1 421 ? 7.990 18.308 -4.942 1.00 83.56 421 GLY A CA 1
ATOM 3295 C C . GLY A 1 421 ? 8.559 19.042 -6.158 1.00 83.56 421 GLY A C 1
ATOM 3296 O O . GLY A 1 421 ? 9.694 18.785 -6.560 1.00 83.56 421 GLY A O 1
ATOM 3297 N N . ARG A 1 422 ? 7.842 20.046 -6.683 1.00 86.94 422 ARG A N 1
ATOM 3298 C CA . ARG A 1 422 ? 8.303 20.873 -7.812 1.00 86.94 422 ARG A CA 1
ATOM 3299 C C . ARG A 1 422 ? 9.618 21.576 -7.524 1.00 86.94 422 ARG A C 1
ATOM 3301 O O . ARG A 1 422 ? 10.489 21.618 -8.392 1.00 86.94 422 ARG A O 1
ATOM 3308 N N . VAL A 1 423 ? 9.756 22.138 -6.323 1.00 87.25 423 VAL A N 1
ATOM 3309 C CA . VAL A 1 423 ? 10.971 22.850 -5.906 1.00 87.25 423 VAL A CA 1
ATOM 3310 C C . VAL A 1 423 ? 12.164 21.897 -5.916 1.00 87.25 423 VAL A C 1
ATOM 3312 O O . VAL A 1 423 ? 13.229 22.265 -6.408 1.00 87.25 423 VAL A O 1
ATOM 3315 N N . ARG A 1 424 ? 11.981 20.651 -5.457 1.00 84.69 424 ARG A N 1
ATOM 3316 C CA . ARG A 1 424 ? 13.019 19.611 -5.509 1.00 84.69 424 ARG A CA 1
ATOM 3317 C C . ARG A 1 424 ? 13.322 19.160 -6.937 1.00 84.69 424 ARG A C 1
ATOM 3319 O O . ARG A 1 424 ? 14.486 19.145 -7.324 1.00 84.69 424 ARG A O 1
ATOM 3326 N N . ALA A 1 425 ? 12.301 18.854 -7.738 1.00 86.56 425 ALA A N 1
ATOM 3327 C CA . ALA A 1 425 ? 12.476 18.411 -9.122 1.00 86.56 425 ALA A CA 1
ATOM 3328 C C . ALA A 1 425 ? 13.213 19.460 -9.983 1.00 86.56 425 ALA A C 1
ATOM 3330 O O . ALA A 1 425 ? 14.027 19.100 -10.835 1.00 86.56 425 ALA A O 1
ATOM 3331 N N . LYS A 1 426 ? 12.995 20.758 -9.726 1.00 88.06 426 LYS A N 1
ATOM 3332 C CA . LYS A 1 426 ? 13.663 21.874 -10.422 1.00 88.06 426 LYS A CA 1
ATOM 3333 C C . LYS A 1 426 ? 15.162 21.997 -10.107 1.00 88.06 426 LYS A C 1
ATOM 3335 O O . LYS A 1 426 ? 15.885 22.645 -10.859 1.00 88.06 426 LYS A O 1
ATOM 3340 N N . LYS A 1 427 ? 15.654 21.395 -9.018 1.00 86.44 427 LYS A N 1
ATOM 3341 C CA . LYS A 1 427 ? 17.087 21.432 -8.672 1.00 86.44 427 LYS A CA 1
ATOM 3342 C C . LYS A 1 427 ? 17.959 20.627 -9.634 1.00 86.44 427 LYS A C 1
ATOM 3344 O O . LYS A 1 427 ? 19.159 20.886 -9.701 1.00 86.44 427 LYS A O 1
ATOM 3349 N N . ALA A 1 428 ? 17.386 19.663 -10.354 1.00 90.44 428 ALA A N 1
ATOM 3350 C CA . ALA A 1 428 ? 18.130 18.910 -11.351 1.00 90.44 428 ALA A CA 1
ATOM 3351 C C . ALA A 1 428 ? 18.538 19.817 -12.526 1.00 90.44 428 ALA A C 1
ATOM 3353 O O . ALA A 1 428 ? 17.785 20.703 -12.931 1.00 90.44 428 ALA A O 1
ATOM 3354 N N . ARG A 1 429 ? 19.743 19.616 -13.064 1.00 91.94 429 ARG A N 1
ATOM 3355 C CA . ARG A 1 429 ? 20.288 20.390 -14.187 1.00 91.94 429 ARG A CA 1
ATOM 3356 C C . ARG A 1 429 ? 21.021 19.479 -15.157 1.00 91.94 429 ARG A C 1
ATOM 3358 O O . ARG A 1 429 ? 21.671 18.517 -14.752 1.00 91.94 429 ARG A O 1
ATOM 3365 N N . ILE A 1 430 ? 20.926 19.811 -16.438 1.00 92.06 430 ILE A N 1
ATOM 3366 C CA . ILE A 1 430 ? 21.711 19.168 -17.490 1.00 92.06 430 ILE A CA 1
ATOM 3367 C C . ILE A 1 430 ? 23.063 19.882 -17.524 1.00 92.06 430 ILE A C 1
ATOM 3369 O O . ILE A 1 430 ? 23.118 21.070 -17.828 1.00 92.06 430 ILE A O 1
ATOM 3373 N N . ASN A 1 431 ? 24.133 19.175 -17.165 1.00 89.75 431 ASN A N 1
ATOM 3374 C CA . ASN A 1 431 ? 25.487 19.733 -17.123 1.00 89.75 431 ASN A CA 1
ATOM 3375 C C . ASN A 1 431 ? 26.145 19.698 -18.500 1.00 89.75 431 ASN A C 1
ATOM 3377 O O . ASN A 1 431 ? 26.783 20.658 -18.927 1.00 89.75 431 ASN A O 1
ATOM 3381 N N . ARG A 1 432 ? 26.015 18.559 -19.181 1.00 89.56 432 ARG A N 1
ATOM 3382 C CA . ARG A 1 432 ? 26.641 18.316 -20.475 1.00 89.56 432 ARG A CA 1
ATOM 3383 C C . ARG A 1 432 ? 25.727 17.443 -21.321 1.00 89.56 432 ARG A C 1
ATOM 3385 O O . ARG A 1 432 ? 25.031 16.566 -20.814 1.00 89.56 432 ARG A O 1
ATOM 3392 N N . PHE A 1 433 ? 25.752 17.694 -22.617 1.00 90.12 433 PHE A N 1
ATOM 3393 C CA . PHE A 1 433 ? 25.026 16.934 -23.617 1.00 90.12 433 PHE A CA 1
ATOM 3394 C C . PHE A 1 433 ? 25.945 16.741 -24.817 1.00 90.12 433 PHE A C 1
ATOM 3396 O O . PHE A 1 433 ? 26.534 17.709 -25.299 1.00 90.12 433 PHE A O 1
ATOM 3403 N N . LEU A 1 434 ? 26.108 15.496 -25.255 1.00 90.88 434 LEU A N 1
ATOM 3404 C CA . LEU A 1 434 ? 26.975 15.145 -26.369 1.00 90.88 434 LEU A CA 1
ATOM 3405 C C . LEU A 1 434 ? 26.175 14.360 -27.404 1.00 90.88 434 LEU A C 1
ATOM 3407 O O . LEU A 1 434 ? 25.676 13.265 -27.134 1.00 90.88 434 LEU A O 1
ATOM 3411 N N . LEU A 1 435 ? 26.082 14.941 -28.597 1.00 88.94 435 LEU A N 1
ATOM 3412 C CA . LEU A 1 435 ? 25.544 14.280 -29.776 1.00 88.94 435 LEU A CA 1
ATOM 3413 C C . LEU A 1 435 ? 26.682 13.666 -30.590 1.00 88.94 435 LEU A C 1
ATOM 3415 O O . LEU A 1 435 ? 27.720 14.312 -30.766 1.00 88.94 435 LEU A O 1
ATOM 3419 N N . PRO A 1 436 ? 26.491 12.458 -31.138 1.00 87.25 436 PRO A N 1
ATOM 3420 C CA . PRO A 1 436 ? 27.436 11.905 -32.088 1.00 87.25 436 PRO A CA 1
ATOM 3421 C C . PRO A 1 436 ? 27.413 12.750 -33.370 1.00 87.25 436 PRO A C 1
ATOM 3423 O O . PRO A 1 436 ? 26.370 12.935 -33.994 1.00 87.25 436 PRO A O 1
ATOM 3426 N N . GLY A 1 437 ? 28.571 13.290 -33.764 1.00 79.38 437 GLY A N 1
ATOM 3427 C CA . GLY A 1 437 ? 28.667 14.174 -34.931 1.00 79.38 437 GLY A CA 1
ATOM 3428 C C . GLY A 1 437 ? 28.428 13.456 -36.265 1.00 79.38 437 GLY A C 1
ATOM 3429 O O . GLY A 1 437 ? 27.748 13.989 -37.140 1.00 79.38 437 GLY A O 1
ATOM 3430 N N . LYS A 1 438 ? 28.966 12.240 -36.418 1.00 86.69 438 LYS A N 1
ATOM 3431 C CA . LYS A 1 438 ? 28.729 11.354 -37.565 1.00 86.69 438 LYS A CA 1
ATOM 3432 C C . LYS A 1 438 ? 28.342 9.972 -37.055 1.00 86.69 438 LYS A C 1
ATOM 3434 O O . LYS A 1 438 ? 29.057 9.412 -36.227 1.00 86.69 438 LYS A O 1
ATOM 3439 N N . VAL A 1 439 ? 27.236 9.436 -37.554 1.00 88.69 439 VAL A N 1
ATOM 3440 C CA . VAL A 1 439 ? 26.752 8.089 -37.228 1.00 88.69 439 VAL A CA 1
ATOM 3441 C C . VAL A 1 439 ? 26.741 7.258 -38.498 1.00 88.69 439 VAL A C 1
ATOM 3443 O O . VAL A 1 439 ? 26.317 7.735 -39.545 1.00 88.69 439 VAL A O 1
ATOM 3446 N N . GLN A 1 440 ? 27.224 6.025 -38.420 1.00 88.44 440 GLN A N 1
ATOM 3447 C CA . GLN A 1 440 ? 27.153 5.101 -39.543 1.00 88.44 440 GLN A CA 1
ATOM 3448 C C . GLN A 1 440 ? 25.738 4.521 -39.649 1.00 88.44 440 GLN A C 1
ATOM 3450 O O . GLN A 1 440 ? 25.156 4.111 -38.645 1.00 88.44 440 GLN A O 1
ATOM 3455 N N . LEU A 1 441 ? 25.198 4.480 -40.866 1.00 87.50 441 LEU A N 1
ATOM 3456 C CA . LEU A 1 441 ? 23.901 3.880 -41.169 1.00 87.50 441 LEU A CA 1
ATOM 3457 C C . LEU A 1 441 ? 23.788 2.459 -40.590 1.00 87.50 441 LEU A C 1
ATOM 3459 O O . LEU A 1 441 ? 24.709 1.653 -40.732 1.00 87.50 441 LEU A O 1
ATOM 3463 N N . GLY A 1 442 ? 22.673 2.166 -39.915 1.00 81.12 442 GLY A N 1
ATOM 3464 C CA . GLY A 1 442 ? 22.400 0.851 -39.324 1.00 81.12 442 GLY A CA 1
ATOM 3465 C C . GLY A 1 442 ? 23.261 0.467 -38.111 1.00 81.12 442 GLY A C 1
ATOM 3466 O O . GLY A 1 442 ? 22.980 -0.550 -37.480 1.00 81.12 442 GLY A O 1
ATOM 3467 N N . MET A 1 443 ? 24.278 1.257 -37.740 1.00 84.75 443 MET A N 1
ATOM 3468 C CA . MET A 1 443 ? 25.084 1.010 -36.542 1.00 84.75 443 MET A CA 1
ATOM 3469 C C . MET A 1 443 ? 24.555 1.775 -35.333 1.00 84.75 443 MET A C 1
ATOM 3471 O O . MET A 1 443 ? 24.112 2.921 -35.430 1.00 84.75 443 MET A O 1
ATOM 3475 N N . GLU A 1 444 ? 24.639 1.135 -34.170 1.00 87.00 444 GLU A N 1
ATOM 3476 C CA . GLU A 1 444 ? 24.284 1.751 -32.898 1.00 87.00 444 GLU A CA 1
ATOM 3477 C C . GLU A 1 444 ? 25.339 2.779 -32.483 1.00 87.00 444 GLU A C 1
ATOM 3479 O O . GLU A 1 444 ? 26.530 2.485 -32.379 1.00 87.00 444 GLU A O 1
ATOM 3484 N N . SER A 1 445 ? 24.882 4.005 -32.249 1.00 89.88 445 SER A N 1
ATOM 3485 C CA . SER A 1 445 ? 25.649 5.087 -31.646 1.00 89.88 445 SER A CA 1
ATOM 3486 C C . SER A 1 445 ? 25.042 5.475 -30.300 1.00 89.88 445 SER A C 1
ATOM 3488 O O . SER A 1 445 ? 23.974 4.995 -29.923 1.00 89.88 445 SER A O 1
ATOM 3490 N N . GLN A 1 446 ? 25.718 6.347 -29.555 1.00 90.38 446 GLN A N 1
ATOM 3491 C CA . GLN A 1 446 ? 25.282 6.764 -28.226 1.00 90.38 446 GLN A CA 1
ATOM 3492 C C . GLN A 1 446 ? 25.087 8.274 -28.172 1.00 90.38 446 GLN A C 1
ATOM 3494 O O . GLN A 1 446 ? 25.995 9.049 -28.472 1.00 90.38 446 GLN A O 1
ATOM 3499 N N . VAL A 1 447 ? 23.897 8.683 -27.743 1.00 91.06 447 VAL A N 1
ATOM 3500 C CA . VAL A 1 447 ? 23.619 10.047 -27.296 1.00 91.06 447 VAL A CA 1
ATOM 3501 C C . VAL A 1 447 ? 23.863 10.084 -25.793 1.00 91.06 447 VAL A C 1
ATOM 3503 O O . VAL A 1 447 ? 23.256 9.308 -25.053 1.00 91.06 447 VAL A O 1
ATOM 3506 N N . ILE A 1 448 ? 24.764 10.960 -25.343 1.00 92.44 448 ILE A N 1
ATOM 3507 C CA . ILE A 1 448 ? 25.195 10.994 -23.942 1.00 92.44 448 ILE A CA 1
ATOM 3508 C C . ILE A 1 448 ? 24.693 12.265 -23.265 1.00 92.44 448 ILE A C 1
ATOM 3510 O O . ILE A 1 448 ? 24.856 13.379 -23.770 1.00 92.44 448 ILE A O 1
ATOM 3514 N N . LEU A 1 449 ? 24.090 12.093 -22.093 1.00 93.75 449 LEU A N 1
ATOM 3515 C CA . LEU A 1 449 ? 23.522 13.166 -21.292 1.00 93.75 449 LEU A CA 1
ATOM 3516 C C . LEU A 1 449 ? 24.046 13.064 -19.857 1.00 93.75 449 LEU A C 1
ATOM 3518 O O . LEU A 1 449 ? 23.884 12.034 -19.208 1.00 93.75 449 LEU A O 1
ATOM 3522 N N . TRP A 1 450 ? 24.643 14.138 -19.344 1.00 93.00 450 TRP A N 1
ATOM 3523 C CA . TRP A 1 450 ? 25.067 14.232 -17.948 1.00 93.00 450 TRP A CA 1
ATOM 3524 C C . TRP A 1 450 ? 24.089 15.103 -17.183 1.00 93.00 450 TRP A C 1
ATOM 3526 O O . TRP A 1 450 ? 23.923 16.291 -17.479 1.00 93.00 450 TRP A O 1
ATOM 3536 N N . ILE A 1 451 ? 23.446 14.508 -16.184 1.00 93.62 451 ILE A N 1
ATOM 3537 C CA . ILE A 1 451 ? 22.490 15.203 -15.330 1.00 93.62 451 ILE A CA 1
ATOM 3538 C C . ILE A 1 451 ? 23.007 15.199 -13.904 1.00 93.62 451 ILE A C 1
ATOM 3540 O O . ILE A 1 451 ? 23.361 14.153 -13.361 1.00 93.62 451 ILE A O 1
ATOM 3544 N N . LYS A 1 452 ? 22.988 16.380 -13.287 1.00 92.50 452 LYS A N 1
ATOM 3545 C CA . LYS A 1 452 ? 23.230 16.560 -11.861 1.00 92.50 452 LYS A CA 1
ATOM 3546 C C . LYS A 1 452 ? 21.906 16.772 -11.136 1.00 92.50 452 LYS A C 1
ATOM 3548 O O . LYS A 1 452 ? 21.115 17.620 -11.542 1.00 92.50 452 LYS A O 1
ATOM 3553 N N . GLY A 1 453 ? 21.663 16.028 -10.062 1.00 89.81 453 GLY A N 1
ATOM 3554 C CA . GLY A 1 453 ? 20.442 16.128 -9.261 1.00 89.81 453 GLY A CA 1
ATOM 3555 C C . GLY A 1 453 ? 20.638 15.676 -7.815 1.00 89.81 453 GLY A C 1
ATOM 3556 O O . GLY A 1 453 ? 21.542 14.908 -7.508 1.00 89.81 453 GLY A O 1
ATOM 3557 N N . GLU A 1 454 ? 19.782 16.156 -6.914 1.00 88.19 454 GLU A N 1
ATOM 3558 C CA . GLU A 1 454 ? 19.788 15.799 -5.487 1.00 88.19 454 GLU A CA 1
ATOM 3559 C C . GLU A 1 454 ? 18.639 14.828 -5.187 1.00 88.19 454 GLU A C 1
ATOM 3561 O O . GLU A 1 454 ? 17.553 15.252 -4.793 1.00 88.19 454 GLU A O 1
ATOM 3566 N N . SER A 1 455 ? 18.861 13.525 -5.393 1.00 87.50 455 SER A N 1
ATOM 3567 C CA . SER A 1 455 ? 17.852 12.471 -5.184 1.00 87.50 455 SER A CA 1
ATOM 3568 C C . SER A 1 455 ? 16.546 12.734 -5.949 1.00 87.50 455 SER A C 1
ATOM 3570 O O . SER A 1 455 ? 15.479 12.943 -5.365 1.00 87.50 455 SER A O 1
ATOM 3572 N N . VAL A 1 456 ? 16.652 12.743 -7.278 1.00 90.12 456 VAL A N 1
ATOM 3573 C CA . VAL A 1 456 ? 15.562 13.030 -8.224 1.00 90.12 456 VAL A CA 1
ATOM 3574 C C . VAL A 1 456 ? 15.554 11.949 -9.305 1.00 90.12 456 VAL A C 1
ATOM 3576 O O . VAL A 1 456 ? 16.610 11.562 -9.804 1.00 90.12 456 VAL A O 1
ATOM 3579 N N . TYR A 1 457 ? 14.379 11.443 -9.664 1.00 90.44 457 TYR A N 1
ATOM 3580 C CA . TYR A 1 457 ? 14.211 10.545 -10.802 1.00 90.44 457 TYR A CA 1
ATOM 3581 C C . TYR A 1 457 ? 14.275 11.337 -12.103 1.00 90.44 457 TYR A C 1
ATOM 3583 O O . TYR A 1 457 ? 13.618 12.364 -12.256 1.00 90.44 457 TYR A O 1
ATOM 3591 N N . ILE A 1 458 ? 15.046 10.846 -13.060 1.00 91.94 458 ILE A N 1
ATOM 3592 C CA . ILE A 1 458 ? 15.116 11.403 -14.404 1.00 91.94 458 ILE A CA 1
ATOM 3593 C C . ILE A 1 458 ? 14.402 10.453 -15.346 1.00 91.94 458 ILE A C 1
ATOM 3595 O O . ILE A 1 458 ? 14.747 9.278 -15.416 1.00 91.94 458 ILE A O 1
ATOM 3599 N N . HIS A 1 459 ? 13.437 10.990 -16.082 1.00 92.06 459 HIS A N 1
ATOM 3600 C CA . HIS A 1 459 ? 12.719 10.304 -17.140 1.00 92.06 459 HIS A CA 1
ATOM 3601 C C . HIS A 1 459 ? 13.093 10.936 -18.481 1.00 92.06 459 HIS A C 1
ATOM 3603 O O . HIS A 1 459 ? 12.777 12.103 -18.737 1.00 92.06 459 HIS A O 1
ATOM 3609 N N . VAL A 1 460 ? 13.758 10.164 -19.336 1.00 92.12 460 VAL A N 1
ATOM 3610 C CA . VAL A 1 460 ? 14.149 10.589 -20.683 1.00 92.12 460 VAL A CA 1
ATOM 3611 C C . VAL A 1 460 ? 13.295 9.861 -21.708 1.00 92.12 460 VAL A C 1
ATOM 3613 O O . VAL A 1 460 ? 13.203 8.634 -21.689 1.00 92.12 460 VAL A O 1
ATOM 3616 N N . THR A 1 461 ? 12.683 10.624 -22.610 1.00 90.94 461 THR A N 1
ATOM 3617 C CA . THR A 1 461 ? 11.961 10.102 -23.776 1.00 90.94 461 THR A CA 1
ATOM 3618 C C . THR A 1 461 ? 12.559 10.657 -25.043 1.00 90.94 461 THR A C 1
ATOM 3620 O O . THR A 1 461 ? 12.728 11.873 -25.148 1.00 90.94 461 THR A O 1
ATOM 3623 N N . THR A 1 462 ? 12.810 9.784 -26.005 1.00 91.38 462 THR A N 1
ATOM 3624 C CA . THR A 1 462 ? 13.342 10.155 -27.314 1.00 91.38 462 THR A CA 1
ATOM 3625 C C . THR A 1 462 ? 12.315 9.876 -28.409 1.00 91.38 462 THR A C 1
ATOM 3627 O O . THR A 1 462 ? 11.447 9.013 -28.254 1.00 91.38 462 THR A O 1
ATOM 3630 N N . ASP A 1 463 ? 12.392 10.603 -29.521 1.00 89.69 463 ASP A N 1
ATOM 3631 C CA . ASP A 1 463 ? 11.548 10.388 -30.703 1.00 89.69 463 ASP A CA 1
ATOM 3632 C C . ASP A 1 463 ? 11.864 9.074 -31.438 1.00 89.69 463 ASP A C 1
ATOM 3634 O O . ASP A 1 463 ? 10.987 8.510 -32.088 1.00 89.69 463 ASP A O 1
ATOM 3638 N N . TRP A 1 464 ? 13.067 8.520 -31.255 1.00 86.00 464 TRP A N 1
ATOM 3639 C CA . TRP A 1 464 ? 13.444 7.187 -31.749 1.00 86.00 464 TRP A CA 1
ATOM 3640 C C . TRP A 1 464 ? 13.053 6.027 -30.808 1.00 86.00 464 TRP A C 1
ATOM 3642 O O . TRP A 1 464 ? 13.480 4.891 -31.007 1.00 86.00 464 TRP A O 1
ATOM 3652 N N . GLY A 1 465 ? 12.227 6.287 -29.787 1.00 82.50 465 GLY A N 1
ATOM 3653 C CA . GLY A 1 465 ? 11.548 5.249 -29.002 1.00 82.50 465 GLY A CA 1
ATOM 3654 C C . GLY A 1 465 ? 12.263 4.779 -27.732 1.00 82.50 465 GLY A C 1
ATOM 3655 O O . GLY A 1 465 ? 11.748 3.892 -27.048 1.00 82.50 465 GLY A O 1
ATOM 3656 N N . VAL A 1 466 ? 13.398 5.378 -27.360 1.00 84.31 466 VAL A N 1
ATOM 3657 C CA . VAL A 1 466 ? 14.085 5.061 -26.099 1.00 84.31 466 VAL A CA 1
ATOM 3658 C C . VAL A 1 466 ? 13.368 5.734 -24.932 1.00 84.31 466 VAL A C 1
ATOM 3660 O O . VAL A 1 466 ? 13.096 6.939 -24.939 1.00 84.31 466 VAL A O 1
ATOM 3663 N N . LYS A 1 467 ? 13.082 4.936 -23.900 1.00 87.44 467 LYS A N 1
ATOM 3664 C CA . LYS A 1 467 ? 12.563 5.390 -22.608 1.00 87.44 467 LYS A CA 1
ATOM 3665 C C . LYS A 1 467 ? 13.497 4.905 -21.516 1.00 87.44 467 LYS A C 1
ATOM 3667 O O . LYS A 1 467 ? 13.667 3.701 -21.350 1.00 87.44 467 LYS A O 1
ATOM 3672 N N . HIS A 1 468 ? 14.081 5.836 -20.775 1.00 87.31 468 HIS A N 1
ATOM 3673 C CA . HIS A 1 468 ? 14.987 5.518 -19.675 1.00 87.31 468 HIS A CA 1
ATOM 3674 C C . HIS A 1 468 ? 14.539 6.240 -18.414 1.00 87.31 468 HIS A C 1
ATOM 3676 O O . HIS A 1 468 ? 14.251 7.439 -18.464 1.00 87.31 468 HIS A O 1
ATOM 3682 N N . VAL A 1 469 ? 14.481 5.518 -17.293 1.00 87.94 469 VAL A N 1
ATOM 3683 C CA . VAL A 1 469 ? 14.115 6.095 -15.999 1.00 87.94 469 VAL A CA 1
ATOM 3684 C C . VAL A 1 469 ? 15.075 5.651 -14.922 1.00 87.94 469 VAL A C 1
ATOM 3686 O O . VAL A 1 469 ? 15.266 4.455 -14.713 1.00 87.94 469 VAL A O 1
ATOM 3689 N N . GLU A 1 470 ? 15.656 6.611 -14.209 1.00 88.06 470 GLU A N 1
ATOM 3690 C CA . GLU A 1 470 ? 16.629 6.289 -13.175 1.00 88.06 470 GLU A CA 1
ATOM 3691 C C . GLU A 1 470 ? 16.716 7.350 -12.080 1.00 88.06 470 GLU A C 1
ATOM 3693 O O . GLU A 1 470 ? 16.536 8.541 -12.331 1.00 88.06 470 GLU A O 1
ATOM 3698 N N . LEU A 1 471 ? 17.019 6.914 -10.854 1.00 88.50 471 LEU A N 1
ATOM 3699 C CA . LEU A 1 471 ? 17.285 7.806 -9.730 1.00 88.50 471 LEU A CA 1
ATOM 3700 C C . LEU A 1 471 ? 18.702 8.389 -9.839 1.00 88.50 471 LEU A C 1
ATOM 3702 O O . LEU A 1 471 ? 19.684 7.650 -9.982 1.00 88.50 471 LEU A O 1
ATOM 3706 N N . VAL A 1 472 ? 18.805 9.713 -9.731 1.00 88.56 472 VAL A N 1
ATOM 3707 C CA . VAL A 1 472 ? 20.064 10.465 -9.758 1.00 88.56 472 VAL A CA 1
ATOM 3708 C C . VAL A 1 472 ? 20.310 11.110 -8.402 1.00 88.56 472 VAL A C 1
ATOM 3710 O O . VAL A 1 472 ? 19.468 11.846 -7.885 1.00 88.56 472 VAL A O 1
ATOM 3713 N N . ASN A 1 473 ? 21.492 10.855 -7.843 1.00 89.06 473 ASN A N 1
ATOM 3714 C CA . ASN A 1 473 ? 22.004 11.531 -6.660 1.00 89.06 473 ASN A CA 1
ATOM 3715 C C . ASN A 1 473 ? 23.465 11.926 -6.914 1.00 89.06 473 ASN A C 1
ATOM 3717 O O . ASN A 1 473 ? 24.321 11.054 -7.030 1.00 89.06 473 ASN A O 1
ATOM 3721 N N . GLY A 1 474 ? 23.734 13.221 -7.059 1.00 90.19 474 GLY A N 1
ATOM 3722 C CA . GLY A 1 474 ? 24.985 13.726 -7.622 1.00 90.19 474 GLY A CA 1
ATOM 3723 C C . GLY A 1 474 ? 24.903 13.866 -9.143 1.00 90.19 474 GLY A C 1
ATOM 3724 O O . GLY A 1 474 ? 23.855 14.222 -9.675 1.00 90.19 474 GLY A O 1
ATOM 3725 N N . GLU A 1 475 ? 26.012 13.632 -9.839 1.00 92.44 475 GLU A N 1
ATOM 3726 C CA . GLU A 1 475 ? 26.095 13.667 -11.303 1.00 92.44 475 GLU A CA 1
ATOM 3727 C C . GLU A 1 475 ? 26.078 12.249 -11.876 1.00 92.44 475 GLU A C 1
ATOM 3729 O O . GLU A 1 475 ? 26.759 11.360 -11.365 1.00 92.44 475 GLU A O 1
ATOM 3734 N N . LYS A 1 476 ? 25.283 12.033 -12.926 1.00 92.50 476 LYS A N 1
ATOM 3735 C CA . LYS A 1 476 ? 25.130 10.728 -13.565 1.00 92.50 476 LYS A CA 1
ATOM 3736 C C . LYS A 1 476 ? 25.087 10.843 -15.080 1.00 92.50 476 LYS A C 1
ATOM 3738 O O . LYS A 1 476 ? 24.496 11.775 -15.628 1.00 92.50 476 LYS A O 1
ATOM 3743 N N . GLU A 1 477 ? 25.715 9.872 -15.730 1.00 93.19 477 GLU A N 1
ATOM 3744 C CA . GLU A 1 477 ? 25.765 9.720 -17.179 1.00 93.19 477 GLU A CA 1
ATOM 3745 C C . GLU A 1 477 ? 24.622 8.816 -17.662 1.00 93.19 477 GLU A C 1
ATOM 3747 O O . GLU A 1 477 ? 24.441 7.707 -17.161 1.00 93.19 477 GLU A O 1
ATOM 3752 N N . PHE A 1 478 ? 23.877 9.283 -18.661 1.00 91.25 478 PHE A N 1
ATOM 3753 C CA . PHE A 1 478 ? 22.845 8.532 -19.366 1.00 91.25 478 PHE A CA 1
ATOM 3754 C C . PHE A 1 478 ? 23.313 8.266 -20.794 1.00 91.25 478 PHE A C 1
ATOM 3756 O O . PHE A 1 478 ? 23.522 9.208 -21.560 1.00 91.25 478 PHE A O 1
ATOM 3763 N N . ARG A 1 479 ? 23.457 6.986 -21.151 1.00 92.75 479 ARG A N 1
ATOM 3764 C CA . ARG A 1 479 ? 23.814 6.536 -22.503 1.00 92.75 479 ARG A CA 1
ATOM 3765 C C . ARG A 1 479 ? 22.559 6.057 -23.214 1.00 92.75 479 ARG A C 1
ATOM 3767 O O . ARG A 1 479 ? 22.006 5.019 -22.862 1.00 92.75 479 ARG A O 1
ATOM 3774 N N . LEU A 1 480 ? 22.096 6.833 -24.187 1.00 92.06 480 LEU A N 1
ATOM 3775 C CA . LEU A 1 480 ? 20.882 6.548 -24.943 1.00 92.06 480 LEU A CA 1
ATOM 3776 C C . LEU A 1 480 ? 21.282 5.965 -26.305 1.00 92.06 480 LEU A C 1
ATOM 3778 O O . LEU A 1 480 ? 21.934 6.670 -27.083 1.00 92.06 480 LEU A O 1
ATOM 3782 N N . PRO A 1 481 ? 20.921 4.709 -26.611 1.00 92.31 481 PRO A N 1
ATOM 3783 C CA . PRO A 1 481 ? 21.263 4.100 -27.888 1.00 92.31 481 PRO A CA 1
ATOM 3784 C C . PRO A 1 481 ? 20.489 4.783 -29.015 1.00 92.31 481 PRO A C 1
ATOM 3786 O O . PRO A 1 481 ? 19.281 4.992 -28.905 1.00 92.31 481 PRO A O 1
ATOM 3789 N N . TYR A 1 482 ? 21.179 5.143 -30.092 1.00 91.31 482 TYR A N 1
ATOM 3790 C CA . TYR A 1 482 ? 20.613 5.771 -31.282 1.00 91.31 482 TYR A CA 1
ATOM 3791 C C . TYR A 1 482 ? 21.017 4.979 -32.521 1.00 91.31 482 TYR A C 1
ATOM 3793 O O . TYR A 1 482 ? 22.201 4.766 -32.777 1.00 91.31 482 TYR A O 1
ATOM 3801 N N . THR A 1 483 ? 20.027 4.572 -33.308 1.00 89.62 483 THR A N 1
ATOM 3802 C CA . THR A 1 483 ? 20.208 3.942 -34.618 1.00 89.62 483 THR A CA 1
ATOM 3803 C C . THR A 1 483 ? 19.316 4.654 -35.622 1.00 89.62 483 THR A C 1
ATOM 3805 O O . THR A 1 483 ? 18.212 5.087 -35.293 1.00 89.62 483 THR A O 1
ATOM 3808 N N . SER A 1 484 ? 19.790 4.780 -36.857 1.00 86.81 484 SER A N 1
ATOM 3809 C CA . SER A 1 484 ? 19.002 5.344 -37.948 1.00 86.81 484 SER A CA 1
ATOM 3810 C C . SER A 1 484 ? 19.094 4.459 -39.177 1.00 86.81 484 SER A C 1
ATOM 3812 O O . SER A 1 484 ? 20.164 3.939 -39.497 1.00 86.81 484 SER A O 1
ATOM 3814 N N . ARG A 1 485 ? 17.960 4.364 -39.875 1.00 83.19 485 ARG A N 1
ATOM 3815 C CA . ARG A 1 485 ? 17.818 3.711 -41.184 1.00 83.19 485 ARG A CA 1
ATOM 3816 C C . ARG A 1 485 ? 17.814 4.695 -42.353 1.00 83.19 485 ARG A C 1
ATOM 3818 O O . ARG A 1 485 ? 17.721 4.299 -43.510 1.00 83.19 485 ARG A O 1
ATOM 3825 N N . ASN A 1 486 ? 17.883 5.988 -42.044 1.00 83.19 486 ASN A N 1
ATOM 3826 C CA . ASN A 1 486 ? 17.875 7.075 -43.012 1.00 83.19 486 ASN A CA 1
ATOM 3827 C C . ASN A 1 486 ? 19.233 7.786 -43.000 1.00 83.19 486 ASN A C 1
ATOM 3829 O O . ASN A 1 486 ? 19.845 7.944 -41.943 1.00 83.19 486 ASN A O 1
ATOM 3833 N N . ILE A 1 487 ? 19.682 8.230 -44.174 1.00 84.06 487 ILE A N 1
ATOM 3834 C CA . ILE A 1 487 ? 20.924 8.993 -44.368 1.00 84.06 487 ILE A CA 1
ATOM 3835 C C . ILE A 1 487 ? 20.631 10.498 -44.301 1.00 84.06 487 ILE A C 1
ATOM 3837 O O . ILE A 1 487 ? 19.548 10.950 -44.677 1.00 84.06 487 ILE A O 1
ATOM 3841 N N . GLY A 1 488 ? 21.627 11.277 -43.881 1.00 84.69 488 GLY A N 1
ATOM 3842 C CA . GLY A 1 488 ? 21.630 12.736 -43.934 1.00 84.69 488 GLY A CA 1
ATOM 3843 C C . GLY A 1 488 ? 21.574 13.393 -42.559 1.00 84.69 488 GLY A C 1
ATOM 3844 O O . GLY A 1 488 ? 21.730 12.745 -41.525 1.00 84.69 488 GLY A O 1
ATOM 3845 N N . SER A 1 489 ? 21.360 14.711 -42.552 1.00 87.69 489 SER A N 1
ATOM 3846 C CA . SER A 1 489 ? 21.216 15.496 -41.322 1.00 87.69 489 SER A CA 1
ATOM 3847 C C . SER A 1 489 ? 19.803 15.348 -40.761 1.00 87.69 489 SER A C 1
ATOM 3849 O O . SER A 1 489 ? 18.893 16.107 -41.117 1.00 87.69 489 SER A O 1
ATOM 3851 N N . LEU A 1 490 ? 19.630 14.357 -39.890 1.00 88.44 490 LEU A N 1
ATOM 3852 C CA . LEU A 1 490 ? 18.346 14.030 -39.286 1.00 88.44 490 LEU A CA 1
ATOM 3853 C C . LEU A 1 490 ? 18.158 14.793 -37.975 1.00 88.44 490 LEU A C 1
ATOM 3855 O O . LEU A 1 490 ? 19.086 14.818 -37.157 1.00 88.44 490 LEU A O 1
ATOM 3859 N N . PRO A 1 491 ? 16.986 15.414 -37.759 1.00 89.06 491 PRO A N 1
ATOM 3860 C CA . PRO A 1 491 ? 16.662 15.975 -36.462 1.00 89.06 491 PRO A CA 1
ATOM 3861 C C . PRO A 1 491 ? 16.471 14.841 -35.450 1.00 89.06 491 PRO A C 1
ATOM 3863 O O . PRO A 1 491 ? 15.962 13.773 -35.788 1.00 89.06 491 PRO A O 1
ATOM 3866 N N . VAL A 1 492 ? 16.904 15.082 -34.220 1.00 90.00 492 VAL A N 1
ATOM 3867 C CA . VAL A 1 492 ? 16.700 14.192 -33.078 1.00 90.00 492 VAL A CA 1
ATOM 3868 C C . VAL A 1 492 ? 16.103 14.996 -31.937 1.00 90.00 492 VAL A C 1
ATOM 3870 O O . VAL A 1 492 ? 16.600 16.078 -31.606 1.00 90.00 492 VAL A O 1
ATOM 3873 N N . PHE A 1 493 ? 15.042 14.468 -31.333 1.00 91.00 493 PHE A N 1
ATOM 3874 C CA . PHE A 1 493 ? 14.308 15.147 -30.274 1.00 91.00 493 PHE A CA 1
ATOM 3875 C C . PHE A 1 493 ? 14.303 14.303 -29.009 1.00 91.00 493 PHE A C 1
ATOM 3877 O O . PHE A 1 493 ? 13.891 13.144 -28.996 1.00 91.00 493 PHE A O 1
ATOM 3884 N N . LEU A 1 494 ? 14.711 14.910 -27.900 1.00 92.50 494 LEU A N 1
ATOM 3885 C CA . LEU A 1 494 ? 14.610 14.273 -26.595 1.00 92.50 494 LEU A CA 1
ATOM 3886 C C . LEU A 1 494 ? 13.981 15.215 -25.576 1.00 92.50 494 LEU A C 1
ATOM 3888 O O . LEU A 1 494 ? 14.281 16.409 -25.508 1.00 92.50 494 LEU A O 1
ATOM 3892 N N . SER A 1 495 ? 13.096 14.654 -24.763 1.00 91.31 495 SER A N 1
ATOM 3893 C CA . SER A 1 495 ? 12.471 15.344 -23.646 1.00 91.31 495 SER A CA 1
ATOM 3894 C C . SER A 1 495 ? 12.998 14.766 -22.347 1.00 91.31 495 SER A C 1
ATOM 3896 O O . SER A 1 495 ? 12.948 13.555 -22.121 1.00 91.31 495 SER A O 1
ATOM 3898 N N . VAL A 1 496 ? 13.513 15.649 -21.496 1.00 92.75 496 VAL A N 1
ATOM 3899 C CA . VAL A 1 496 ? 14.054 15.292 -20.189 1.00 92.75 496 VAL A CA 1
ATOM 3900 C C . VAL A 1 496 ? 13.124 15.845 -19.128 1.00 92.75 496 VAL A C 1
ATOM 3902 O O . VAL A 1 496 ? 12.917 17.057 -19.018 1.00 92.75 496 VAL A O 1
ATOM 3905 N N . HIS A 1 497 ? 12.585 14.948 -18.317 1.00 93.31 497 HIS A N 1
ATOM 3906 C CA . HIS A 1 497 ? 11.758 15.284 -17.175 1.00 93.31 497 HIS A CA 1
ATOM 3907 C C . HIS A 1 497 ? 12.467 14.873 -15.887 1.00 93.31 497 HIS A C 1
ATOM 3909 O O . HIS A 1 497 ? 12.994 13.769 -15.787 1.00 93.31 497 HIS A O 1
ATOM 3915 N N . SER A 1 498 ? 12.460 15.755 -14.896 1.00 92.50 498 SER A N 1
ATOM 3916 C CA . SER A 1 498 ? 12.786 15.414 -13.519 1.00 92.50 498 SER A CA 1
ATOM 3917 C C . SER A 1 498 ? 11.513 15.155 -12.728 1.00 92.50 498 SER A C 1
ATOM 3919 O O . SER A 1 498 ? 10.499 15.830 -12.902 1.00 92.50 498 SER A O 1
ATOM 3921 N N . ILE A 1 499 ? 11.568 14.173 -11.844 1.00 91.50 499 ILE A N 1
ATOM 3922 C CA . ILE A 1 499 ? 10.494 13.799 -10.935 1.00 91.50 499 ILE A CA 1
ATOM 3923 C C . ILE A 1 499 ? 11.122 13.698 -9.552 1.00 91.50 499 ILE A C 1
ATOM 3925 O O . ILE A 1 499 ? 12.170 13.072 -9.395 1.00 91.50 499 ILE A O 1
ATOM 3929 N N . ASP A 1 500 ? 10.548 14.352 -8.550 1.00 88.69 500 ASP A N 1
ATOM 3930 C CA . ASP A 1 500 ? 11.142 14.333 -7.214 1.00 88.69 500 ASP A CA 1
ATOM 3931 C C . ASP A 1 500 ? 11.187 12.912 -6.613 1.00 88.69 500 ASP A C 1
ATOM 3933 O O . ASP A 1 500 ? 10.505 11.993 -7.069 1.00 88.69 500 ASP A O 1
ATOM 3937 N N . SER A 1 501 ? 12.007 12.724 -5.577 1.00 85.31 501 SER A N 1
ATOM 3938 C CA . SER A 1 501 ? 12.208 11.423 -4.919 1.00 85.31 501 SER A CA 1
ATOM 3939 C C . SER A 1 501 ? 10.950 10.823 -4.300 1.00 85.31 501 SER A C 1
ATOM 3941 O O . SER A 1 501 ? 10.941 9.621 -4.064 1.00 85.31 501 SER A O 1
ATOM 3943 N N . LEU A 1 502 ? 9.924 11.628 -4.017 1.00 83.25 502 LEU A N 1
ATOM 3944 C CA . LEU A 1 502 ? 8.637 11.181 -3.485 1.00 83.25 502 LEU A CA 1
ATOM 3945 C C . LEU A 1 502 ? 7.574 11.042 -4.592 1.00 83.25 502 LEU A C 1
ATOM 3947 O O . LEU A 1 502 ? 6.409 10.797 -4.297 1.00 83.25 502 LEU A O 1
ATOM 3951 N N . LEU A 1 503 ? 7.952 11.207 -5.868 1.00 86.12 503 LEU A N 1
ATOM 3952 C CA . LEU A 1 503 ? 7.064 11.135 -7.035 1.00 86.12 503 LEU A CA 1
ATOM 3953 C C . LEU A 1 503 ? 5.835 12.065 -6.953 1.00 86.12 503 LEU A C 1
ATOM 3955 O O . LEU A 1 503 ? 4.795 11.776 -7.552 1.00 86.12 503 LEU A O 1
ATOM 3959 N N . LEU A 1 504 ? 5.939 13.187 -6.240 1.00 84.62 504 LEU A N 1
ATOM 3960 C CA . LEU A 1 504 ? 4.858 14.152 -6.011 1.00 84.62 504 LEU A CA 1
ATOM 3961 C C . LEU A 1 504 ? 4.665 15.102 -7.200 1.00 84.62 504 LEU A C 1
ATOM 3963 O O . LEU A 1 504 ? 3.550 15.516 -7.514 1.00 84.62 504 LEU A O 1
ATOM 3967 N N . SER A 1 505 ? 5.740 15.453 -7.899 1.00 89.50 505 SER A N 1
ATOM 3968 C CA . SER A 1 505 ? 5.713 16.377 -9.025 1.00 89.50 505 SER A CA 1
ATOM 3969 C C . SER A 1 505 ? 6.706 16.007 -10.112 1.00 89.50 505 SER A C 1
ATOM 3971 O O . SER A 1 505 ? 7.826 15.569 -9.852 1.00 89.50 505 SER A O 1
ATOM 3973 N N . SER A 1 506 ? 6.290 16.255 -11.352 1.00 89.69 506 SER A N 1
ATOM 3974 C CA . SER A 1 506 ? 7.159 16.258 -12.519 1.00 89.69 506 SER A CA 1
ATOM 3975 C C . SER A 1 506 ? 7.452 17.679 -13.002 1.00 89.69 506 SER A C 1
ATOM 3977 O O . SER A 1 506 ? 6.598 18.574 -13.031 1.00 89.69 506 SER A O 1
ATOM 3979 N N . PHE A 1 507 ? 8.687 17.879 -13.446 1.00 90.12 507 PHE A N 1
ATOM 3980 C CA . PHE A 1 507 ? 9.178 19.110 -14.040 1.00 90.12 507 PHE A CA 1
ATOM 3981 C C . PHE A 1 507 ? 9.893 18.790 -15.354 1.00 90.12 507 PHE A C 1
ATOM 3983 O O . PHE A 1 507 ? 10.683 17.856 -15.435 1.00 90.12 507 PHE A O 1
ATOM 3990 N N . ARG A 1 508 ? 9.596 19.543 -16.417 1.00 90.69 508 ARG A N 1
ATOM 3991 C CA . ARG A 1 508 ? 10.317 19.407 -17.687 1.00 90.69 508 ARG A CA 1
ATOM 3992 C C . ARG A 1 508 ? 11.616 20.198 -17.573 1.00 90.69 508 ARG A C 1
ATOM 3994 O O . ARG A 1 508 ? 11.565 21.421 -17.505 1.00 90.69 508 ARG A O 1
ATOM 4001 N N . LEU A 1 509 ? 12.751 19.502 -17.546 1.00 90.06 509 LEU A N 1
ATOM 4002 C CA . LEU A 1 509 ? 14.073 20.127 -17.476 1.00 90.06 509 LEU A CA 1
ATOM 4003 C C . LEU A 1 509 ? 14.435 20.792 -18.798 1.00 90.06 509 LEU A C 1
ATOM 4005 O O . LEU A 1 509 ? 14.854 21.945 -18.813 1.00 90.06 509 LEU A O 1
ATOM 4009 N N . ALA A 1 510 ? 14.266 20.059 -19.897 1.00 89.12 510 ALA A N 1
ATOM 4010 C CA . ALA A 1 510 ? 14.553 20.550 -21.233 1.00 89.12 510 ALA A CA 1
ATOM 4011 C C . ALA A 1 510 ? 13.801 19.742 -22.294 1.00 89.12 510 ALA A C 1
ATOM 4013 O O . ALA A 1 510 ? 13.459 18.573 -22.098 1.00 89.12 510 ALA A O 1
ATOM 4014 N N . SER A 1 511 ? 13.592 20.384 -23.437 1.00 90.19 511 SER A N 1
ATOM 4015 C CA . SER A 1 511 ? 13.345 19.722 -24.713 1.00 90.19 511 SER A CA 1
ATOM 4016 C C . SER A 1 511 ? 14.552 20.042 -25.578 1.00 90.19 511 SER A C 1
ATOM 4018 O O . SER A 1 511 ? 14.768 21.209 -25.893 1.00 90.19 511 SER A O 1
ATOM 4020 N N . ILE A 1 512 ? 15.383 19.043 -25.860 1.00 90.00 512 ILE A N 1
ATOM 4021 C CA . ILE A 1 512 ? 16.610 19.233 -26.628 1.00 90.00 512 ILE A CA 1
ATOM 4022 C C . ILE A 1 512 ? 16.345 18.774 -28.055 1.00 90.00 512 ILE A C 1
ATOM 4024 O O . ILE A 1 512 ? 15.914 17.643 -28.283 1.00 90.00 512 ILE A O 1
ATOM 4028 N N . GLU A 1 513 ? 16.615 19.673 -28.994 1.00 90.44 513 GLU A N 1
ATOM 4029 C CA . GLU A 1 513 ? 16.634 19.400 -30.423 1.00 90.44 513 GLU A CA 1
ATOM 4030 C C . GLU A 1 513 ? 18.087 19.402 -30.895 1.00 90.44 513 GLU A C 1
ATOM 4032 O O . GLU A 1 513 ? 18.870 20.297 -30.569 1.00 90.44 513 GLU A O 1
ATOM 4037 N N . GLY A 1 514 ? 18.457 18.368 -31.638 1.00 87.50 514 GLY A N 1
ATOM 4038 C CA . GLY A 1 514 ? 19.778 18.217 -32.223 1.00 87.50 514 GLY A CA 1
ATOM 4039 C C . GLY A 1 514 ? 19.693 17.733 -33.657 1.00 87.50 514 GLY A C 1
ATOM 4040 O O . GLY A 1 514 ? 18.634 17.325 -34.124 1.00 87.50 514 GLY A O 1
ATOM 4041 N N . ARG A 1 515 ? 20.828 17.738 -34.359 1.00 89.50 515 ARG A N 1
ATOM 4042 C CA . ARG A 1 515 ? 20.941 17.091 -35.668 1.00 89.50 515 ARG A CA 1
ATOM 4043 C C . ARG A 1 515 ? 22.088 16.099 -35.646 1.00 89.50 515 ARG A C 1
ATOM 4045 O O . ARG A 1 515 ? 23.203 16.462 -35.280 1.00 89.50 515 ARG A O 1
ATOM 4052 N N . VAL A 1 516 ? 21.810 14.871 -36.059 1.00 89.94 516 VAL A N 1
ATOM 4053 C CA . VAL A 1 516 ? 22.814 13.817 -36.220 1.00 89.94 516 VAL A CA 1
ATOM 4054 C C . VAL A 1 516 ? 23.022 13.599 -37.709 1.00 89.94 516 VAL A C 1
ATOM 4056 O O . VAL A 1 516 ? 22.058 13.446 -38.459 1.00 89.94 516 VAL A O 1
ATOM 4059 N N . ASN A 1 517 ? 24.278 13.622 -38.153 1.00 90.12 517 ASN A N 1
ATOM 4060 C CA . ASN A 1 517 ? 24.596 13.348 -39.547 1.00 90.12 517 ASN A CA 1
ATOM 4061 C C . ASN A 1 517 ? 24.834 11.850 -39.734 1.00 90.12 517 ASN A C 1
ATOM 4063 O O . ASN A 1 517 ? 25.862 11.321 -39.305 1.00 90.12 517 ASN A O 1
ATOM 4067 N N . VAL A 1 518 ? 23.876 11.168 -40.354 1.00 88.31 518 VAL A N 1
ATOM 4068 C CA . VAL A 1 518 ? 23.981 9.739 -40.642 1.00 88.31 518 VAL A CA 1
ATOM 4069 C C . VAL A 1 518 ? 24.612 9.566 -42.012 1.00 88.31 518 VAL A C 1
ATOM 4071 O O . VAL A 1 518 ? 24.062 10.030 -43.010 1.00 88.31 518 VAL A O 1
ATOM 4074 N N . ILE A 1 519 ? 25.766 8.911 -42.056 1.00 88.50 519 ILE A N 1
ATOM 4075 C CA . ILE A 1 519 ? 26.515 8.647 -43.282 1.00 88.50 519 ILE A CA 1
ATOM 4076 C C . ILE A 1 519 ? 26.448 7.157 -43.641 1.00 88.50 519 ILE A C 1
ATOM 4078 O O . ILE A 1 519 ? 26.452 6.310 -42.740 1.00 88.50 519 ILE A O 1
ATOM 4082 N N . PRO A 1 520 ? 26.393 6.814 -44.936 1.00 88.75 520 PRO A N 1
ATOM 4083 C CA . PRO A 1 520 ? 26.532 5.435 -45.367 1.00 88.75 520 PRO A CA 1
ATOM 4084 C C . PRO A 1 520 ? 27.899 4.878 -44.955 1.00 88.75 520 PRO A C 1
ATOM 4086 O O . PRO A 1 520 ? 28.917 5.573 -44.930 1.00 88.75 520 PRO A O 1
ATOM 4089 N N . SER A 1 521 ? 27.928 3.594 -44.631 1.00 87.56 521 SER A N 1
ATOM 4090 C CA . SER A 1 521 ? 29.154 2.864 -44.320 1.00 87.56 521 SER A CA 1
ATOM 4091 C C . SER A 1 521 ? 30.126 2.835 -45.501 1.00 87.56 521 SER A C 1
ATOM 4093 O O . SER A 1 521 ? 31.344 2.832 -45.301 1.00 87.56 521 SER A O 1
ATOM 4095 N N . THR A 1 522 ? 29.604 2.878 -46.728 1.00 89.12 522 THR A N 1
ATOM 4096 C CA . THR A 1 522 ? 30.403 2.976 -47.950 1.00 89.12 522 THR A CA 1
ATOM 4097 C C . THR A 1 522 ? 31.242 4.256 -47.979 1.00 89.12 522 THR A C 1
ATOM 4099 O O . THR A 1 522 ? 32.433 4.163 -48.261 1.00 89.12 522 THR A O 1
ATOM 4102 N N . ASP A 1 523 ? 30.691 5.419 -47.607 1.00 87.94 523 ASP A N 1
ATOM 4103 C CA . ASP A 1 523 ? 31.425 6.701 -47.591 1.00 87.94 523 ASP A CA 1
ATOM 4104 C C . ASP A 1 523 ? 32.662 6.642 -46.683 1.00 87.94 523 ASP A C 1
ATOM 4106 O O . ASP A 1 523 ? 33.738 7.138 -47.034 1.00 87.94 523 ASP A O 1
ATOM 4110 N N . ILE A 1 524 ? 32.531 5.986 -45.523 1.00 86.88 524 ILE A N 1
ATOM 4111 C CA . ILE A 1 524 ? 33.641 5.778 -44.585 1.00 86.88 524 ILE A CA 1
ATOM 4112 C C . ILE A 1 524 ? 34.749 4.979 -45.280 1.00 86.88 524 ILE A C 1
ATOM 4114 O O . ILE A 1 524 ? 35.901 5.418 -45.307 1.00 86.88 524 ILE A O 1
ATOM 4118 N N . ARG A 1 525 ? 34.400 3.859 -45.926 1.00 89.25 525 ARG A N 1
ATOM 4119 C CA . ARG A 1 525 ? 35.362 3.004 -46.641 1.00 89.25 525 ARG A CA 1
ATOM 4120 C C . ARG A 1 525 ? 35.994 3.696 -47.840 1.00 89.25 525 ARG A C 1
ATOM 4122 O O . ARG A 1 525 ? 37.197 3.565 -48.035 1.00 89.25 525 ARG A O 1
ATOM 4129 N N . VAL A 1 526 ? 35.231 4.470 -48.607 1.00 88.94 526 VAL A N 1
ATOM 4130 C CA . VAL A 1 526 ? 35.768 5.274 -49.715 1.00 88.94 526 VAL A CA 1
ATOM 4131 C C . VAL A 1 526 ? 36.838 6.236 -49.202 1.00 88.94 526 VAL A C 1
ATOM 4133 O O . VAL A 1 526 ? 37.924 6.308 -49.780 1.00 88.94 526 VAL A O 1
ATOM 4136 N N . SER A 1 527 ? 36.566 6.936 -48.097 1.00 87.50 527 SER A N 1
ATOM 4137 C CA . SER A 1 527 ? 37.527 7.874 -47.511 1.00 87.50 527 SER A CA 1
ATOM 4138 C C . SER A 1 527 ? 38.806 7.184 -47.013 1.00 87.50 527 SER A C 1
ATOM 4140 O O . SER A 1 527 ? 39.904 7.690 -47.253 1.00 87.50 527 SER A O 1
ATOM 4142 N N . GLU A 1 528 ? 38.689 5.998 -46.402 1.00 87.31 528 GLU A N 1
ATOM 4143 C CA . GLU A 1 528 ? 39.827 5.174 -45.972 1.00 87.31 528 GLU A CA 1
ATOM 4144 C C . GLU A 1 528 ? 40.664 4.704 -47.168 1.00 87.31 528 GLU A C 1
ATOM 4146 O O . GLU A 1 528 ? 41.877 4.918 -47.201 1.00 87.31 528 GLU A O 1
ATOM 4151 N N . ILE A 1 529 ? 40.022 4.118 -48.183 1.00 88.31 529 ILE A N 1
ATOM 4152 C CA . ILE A 1 529 ? 40.694 3.607 -49.383 1.00 88.31 529 ILE A CA 1
ATOM 4153 C C . ILE A 1 529 ? 41.443 4.736 -50.087 1.00 88.31 529 ILE A C 1
ATOM 4155 O O . ILE A 1 529 ? 42.604 4.571 -50.442 1.00 88.31 529 ILE A O 1
ATOM 4159 N N . LYS A 1 530 ? 40.830 5.912 -50.250 1.00 84.88 530 LYS A N 1
ATOM 4160 C CA . LYS A 1 530 ? 41.498 7.054 -50.888 1.00 84.88 530 LYS A CA 1
ATOM 4161 C C . LYS A 1 530 ? 42.681 7.574 -50.085 1.00 84.88 530 LYS A C 1
ATOM 4163 O O . LYS A 1 530 ? 43.702 7.910 -50.675 1.00 84.88 530 LYS A O 1
ATOM 4168 N N . LYS A 1 531 ? 42.562 7.619 -48.757 1.00 86.19 531 LYS A N 1
ATOM 4169 C CA . LYS A 1 531 ? 43.642 8.082 -47.882 1.00 86.19 531 LYS A CA 1
ATOM 4170 C C . LYS A 1 531 ? 44.888 7.199 -47.984 1.00 86.19 531 LYS A C 1
ATOM 4172 O O . LYS A 1 531 ? 45.991 7.729 -47.978 1.00 86.19 531 LYS A O 1
ATOM 4177 N N . TYR A 1 532 ? 44.715 5.879 -48.062 1.00 83.31 532 TYR A N 1
ATOM 4178 C CA . TYR A 1 532 ? 45.834 4.927 -48.018 1.00 83.31 532 TYR A CA 1
ATOM 4179 C C . TYR A 1 532 ? 46.246 4.366 -49.386 1.00 83.31 532 TYR A C 1
ATOM 4181 O O . TYR A 1 532 ? 47.376 3.920 -49.542 1.00 83.31 532 TYR A O 1
ATOM 4189 N N . PHE A 1 533 ? 45.351 4.377 -50.375 1.00 83.00 533 PHE A N 1
ATOM 4190 C CA . PHE A 1 533 ? 45.543 3.752 -51.691 1.00 83.00 533 PHE A CA 1
ATOM 4191 C C . PHE A 1 533 ? 45.296 4.724 -52.862 1.00 83.00 533 PHE A C 1
ATOM 4193 O O . PHE A 1 533 ? 45.331 4.329 -54.024 1.00 83.00 533 PHE A O 1
ATOM 4200 N N . GLY A 1 534 ? 45.057 6.011 -52.584 1.00 77.50 534 GLY A N 1
ATOM 4201 C CA . GLY A 1 534 ? 44.707 7.017 -53.592 1.00 77.50 534 GLY A CA 1
ATOM 4202 C C . GLY A 1 534 ? 45.767 7.230 -54.676 1.00 77.50 534 GLY A C 1
ATOM 4203 O O . GLY A 1 534 ? 45.414 7.317 -55.848 1.00 77.50 534 GLY A O 1
ATOM 4204 N N . GLU A 1 535 ? 47.054 7.263 -54.320 1.00 75.88 535 GLU A N 1
ATOM 4205 C CA . GLU A 1 535 ? 48.142 7.445 -55.298 1.00 75.88 535 GLU A CA 1
ATOM 4206 C C . GLU A 1 535 ? 48.226 6.277 -56.291 1.00 75.88 535 GLU A C 1
ATOM 4208 O O . GLU A 1 535 ? 48.340 6.496 -57.498 1.00 75.88 535 GLU A O 1
ATOM 4213 N N . ALA A 1 536 ? 48.073 5.042 -55.803 1.00 74.75 536 ALA A N 1
ATOM 4214 C CA . ALA A 1 536 ? 48.032 3.845 -56.641 1.00 74.75 536 ALA A CA 1
ATOM 4215 C C . ALA A 1 536 ? 46.815 3.850 -57.584 1.00 74.75 536 ALA A C 1
ATOM 4217 O O . ALA A 1 536 ? 46.941 3.530 -58.766 1.00 74.75 536 ALA A O 1
ATOM 4218 N N . LEU A 1 537 ? 45.649 4.289 -57.093 1.00 78.25 537 LEU A N 1
ATOM 4219 C CA . LEU A 1 537 ? 44.433 4.425 -57.904 1.00 78.25 537 LEU A CA 1
ATOM 4220 C C . LEU A 1 537 ? 44.570 5.489 -58.999 1.00 78.25 537 LEU A C 1
ATOM 4222 O O . LEU A 1 537 ? 44.082 5.293 -60.112 1.00 78.25 537 LEU A O 1
ATOM 4226 N N . LEU A 1 538 ? 45.244 6.605 -58.703 1.00 73.12 538 LEU A N 1
ATOM 4227 C CA . LEU A 1 538 ? 45.529 7.652 -59.685 1.00 73.12 538 LEU A CA 1
ATOM 4228 C C . LEU A 1 538 ? 46.511 7.165 -60.759 1.00 73.12 538 LEU A C 1
ATOM 4230 O O . LEU A 1 538 ? 46.328 7.482 -61.934 1.00 73.12 538 LEU A O 1
ATOM 4234 N N . ALA A 1 539 ? 47.510 6.364 -60.378 1.00 71.12 539 ALA A N 1
ATOM 4235 C CA . ALA A 1 539 ? 48.487 5.792 -61.303 1.00 71.12 539 ALA A CA 1
ATOM 4236 C C . ALA A 1 539 ? 47.896 4.707 -62.226 1.00 71.12 539 ALA A C 1
ATOM 4238 O O . ALA A 1 539 ? 48.362 4.551 -63.355 1.00 71.12 539 ALA A O 1
ATOM 4239 N N . ALA A 1 540 ? 46.862 3.983 -61.780 1.00 71.38 540 ALA A N 1
ATOM 4240 C CA . ALA A 1 540 ? 46.255 2.876 -62.525 1.00 71.38 540 ALA A CA 1
ATOM 4241 C C . ALA A 1 540 ? 45.604 3.299 -63.862 1.00 71.38 540 ALA A C 1
ATOM 4243 O O . ALA A 1 540 ? 45.595 2.527 -64.825 1.00 71.38 540 ALA A O 1
ATOM 4244 N N . GLY A 1 541 ? 45.084 4.530 -63.947 1.00 69.81 541 GLY A N 1
ATOM 4245 C CA . GLY A 1 541 ? 44.401 5.040 -65.141 1.00 69.81 541 GLY A CA 1
ATOM 4246 C C . GLY A 1 541 ? 43.012 4.414 -65.386 1.00 69.81 541 GLY A C 1
ATOM 4247 O O . GLY A 1 541 ? 42.448 3.784 -64.488 1.00 69.81 541 GLY A O 1
ATOM 4248 N N . PRO A 1 542 ? 42.404 4.632 -66.571 1.00 74.31 542 PRO A N 1
ATOM 4249 C CA . PRO A 1 542 ? 41.100 4.061 -66.909 1.00 74.31 542 PRO A CA 1
ATOM 4250 C C . PRO A 1 542 ? 41.176 2.540 -67.136 1.00 74.31 542 PRO A C 1
ATOM 4252 O O . PRO A 1 542 ? 42.222 2.041 -67.557 1.00 74.31 542 PRO A O 1
ATOM 4255 N N . PRO A 1 543 ? 40.060 1.806 -66.962 1.00 79.56 543 PRO A N 1
ATOM 4256 C CA . PRO A 1 543 ? 39.972 0.408 -67.378 1.00 79.56 543 PRO A CA 1
ATOM 4257 C C . PRO A 1 543 ? 40.292 0.230 -68.866 1.00 79.56 543 PRO A C 1
ATOM 4259 O O . PRO A 1 543 ? 39.932 1.074 -69.693 1.00 79.56 543 PRO A O 1
ATOM 4262 N N . ARG A 1 544 ? 40.897 -0.910 -69.220 1.00 78.88 544 ARG A N 1
ATOM 4263 C CA . ARG A 1 544 ? 41.215 -1.309 -70.604 1.00 78.88 544 ARG A CA 1
ATOM 4264 C C . ARG A 1 544 ? 39.992 -1.248 -71.523 1.00 78.88 544 ARG A C 1
ATOM 4266 O O . ARG A 1 544 ? 40.098 -0.804 -72.666 1.00 78.88 544 ARG A O 1
ATOM 4273 N N . ARG A 1 545 ? 38.831 -1.701 -71.041 1.00 77.69 545 ARG A N 1
ATOM 4274 C CA . ARG A 1 545 ? 37.534 -1.560 -71.721 1.00 77.69 545 ARG A CA 1
ATOM 4275 C C . ARG A 1 545 ? 36.462 -1.241 -70.689 1.00 77.69 545 ARG A C 1
ATOM 4277 O O . ARG A 1 545 ? 36.373 -1.915 -69.675 1.00 77.69 545 ARG A O 1
ATOM 4284 N N . PHE A 1 546 ? 35.602 -0.273 -70.965 1.00 78.44 546 PHE A N 1
ATOM 4285 C CA . PHE A 1 546 ? 34.421 0.003 -70.148 1.00 78.44 546 PHE A CA 1
ATOM 4286 C C . PHE A 1 546 ? 33.293 0.540 -71.030 1.00 78.44 546 PHE A C 1
ATOM 4288 O O . PHE A 1 546 ? 33.546 1.020 -72.137 1.00 78.44 546 PHE A O 1
ATOM 4295 N N . GLY A 1 547 ? 32.045 0.429 -70.585 1.00 74.56 547 GLY A N 1
ATOM 4296 C CA . GLY A 1 547 ? 30.905 0.921 -71.356 1.00 74.56 547 GLY A CA 1
ATOM 4297 C C . GLY A 1 547 ? 29.550 0.515 -70.790 1.00 74.56 547 GLY A C 1
ATOM 4298 O O . GLY A 1 547 ? 29.465 -0.089 -69.723 1.00 74.56 547 GLY A O 1
ATOM 4299 N N . PHE A 1 548 ? 28.495 0.839 -71.541 1.00 71.50 548 PHE A N 1
ATOM 4300 C CA . PHE A 1 548 ? 27.123 0.420 -71.256 1.00 71.50 548 PHE A CA 1
ATOM 4301 C C . PHE A 1 548 ? 26.632 -0.606 -72.276 1.00 71.50 548 PHE A C 1
ATOM 4303 O O . PHE A 1 548 ? 26.864 -0.449 -73.476 1.00 71.50 548 PHE A O 1
ATOM 4310 N N . LEU A 1 549 ? 25.852 -1.582 -71.816 1.00 67.88 549 LEU A N 1
ATOM 4311 C CA . LEU A 1 549 ? 24.923 -2.333 -72.657 1.00 67.88 549 LEU A CA 1
ATOM 4312 C C . LEU A 1 549 ? 23.492 -1.864 -72.357 1.00 67.88 549 LEU A C 1
ATOM 4314 O O . LEU A 1 549 ? 22.966 -2.064 -71.263 1.00 67.88 549 LEU A O 1
ATOM 4318 N N . GLY A 1 550 ? 22.868 -1.204 -73.336 1.00 55.81 550 GLY A N 1
ATOM 4319 C CA . GLY A 1 550 ? 21.524 -0.643 -73.198 1.00 55.81 550 GLY A CA 1
ATOM 4320 C C . GLY A 1 550 ? 20.392 -1.672 -73.309 1.00 55.81 550 GLY A C 1
ATOM 4321 O O . GLY A 1 550 ? 20.508 -2.720 -73.950 1.00 55.81 550 GLY A O 1
ATOM 4322 N N . TYR A 1 551 ? 19.236 -1.323 -72.742 1.00 47.84 551 TYR A N 1
ATOM 4323 C CA . TYR A 1 551 ? 17.969 -1.990 -73.027 1.00 47.84 551 TYR A CA 1
ATOM 4324 C C . TYR A 1 551 ? 17.379 -1.429 -74.331 1.00 47.84 551 TYR A C 1
ATOM 4326 O O . TYR A 1 551 ? 16.925 -0.288 -74.374 1.00 47.84 551 TYR A O 1
ATOM 4334 N N . GLY A 1 552 ? 17.398 -2.205 -75.417 1.00 38.66 552 GLY A N 1
ATOM 4335 C CA . GLY A 1 552 ? 16.547 -1.922 -76.572 1.00 38.66 552 GLY A CA 1
ATOM 4336 C C . GLY A 1 552 ? 15.074 -1.988 -76.150 1.00 38.66 552 GLY A C 1
ATOM 4337 O O . GLY A 1 552 ? 14.623 -3.038 -75.709 1.00 38.66 552 GLY A O 1
ATOM 4338 N N . GLY A 1 553 ? 14.391 -0.841 -76.220 1.00 33.28 553 GLY A N 1
ATOM 4339 C CA . GLY A 1 553 ? 12.938 -0.625 -76.220 1.00 33.28 553 GLY A CA 1
ATOM 4340 C C . GLY A 1 553 ? 12.038 -1.554 -75.395 1.00 33.28 553 GLY A C 1
ATOM 4341 O O . GLY A 1 553 ? 11.598 -2.585 -75.889 1.00 33.28 553 GLY A O 1
ATOM 4342 N N . VAL A 1 554 ? 11.601 -1.093 -74.219 1.00 32.69 554 VAL A N 1
ATOM 4343 C CA . VAL A 1 554 ? 10.315 -1.507 -73.628 1.00 32.69 554 VAL A CA 1
ATOM 4344 C C . VAL A 1 554 ? 9.420 -0.268 -73.555 1.00 32.69 554 VAL A C 1
ATOM 4346 O O . VAL A 1 554 ? 9.596 0.602 -72.703 1.00 32.69 554 VAL A O 1
ATOM 4349 N N . ARG A 1 555 ? 8.482 -0.151 -74.506 1.00 31.88 555 ARG A N 1
ATOM 4350 C CA . ARG A 1 555 ? 7.369 0.811 -74.458 1.00 31.88 555 ARG A CA 1
ATOM 4351 C C . ARG A 1 555 ? 6.404 0.325 -73.381 1.00 31.88 555 ARG A C 1
ATOM 4353 O O . ARG A 1 555 ? 5.658 -0.613 -73.627 1.00 31.88 555 ARG A O 1
ATOM 4360 N N . GLY A 1 556 ? 6.426 0.939 -72.202 1.00 32.50 556 GLY A N 1
ATOM 4361 C CA . GLY A 1 556 ? 5.391 0.656 -71.206 1.00 32.50 556 GLY A CA 1
ATOM 4362 C C . GLY A 1 556 ? 5.769 0.857 -69.748 1.00 32.50 556 GLY A C 1
ATOM 4363 O O . GLY A 1 556 ? 5.317 0.079 -68.931 1.00 32.50 556 GLY A O 1
ATOM 4364 N N . PHE A 1 557 ? 6.568 1.862 -69.388 1.00 30.98 557 PHE A N 1
ATOM 4365 C CA . PHE A 1 557 ? 6.628 2.335 -67.999 1.00 30.98 557 PHE A CA 1
ATOM 4366 C C . PHE A 1 557 ? 6.799 3.858 -67.993 1.00 30.98 557 PHE A C 1
ATOM 4368 O O . PHE A 1 557 ? 7.761 4.403 -68.538 1.00 30.98 557 PHE A O 1
ATOM 4375 N N . GLY A 1 558 ? 5.803 4.557 -67.447 1.00 33.53 558 GLY A N 1
ATOM 4376 C CA . GLY A 1 558 ? 5.740 6.016 -67.413 1.00 33.53 558 GLY A CA 1
ATOM 4377 C C . GLY A 1 558 ? 6.825 6.658 -66.538 1.00 33.53 558 GLY A C 1
ATOM 4378 O O . GLY A 1 558 ? 7.284 6.083 -65.558 1.00 33.53 558 GLY A O 1
ATOM 4379 N N . ARG A 1 559 ? 7.208 7.891 -66.906 1.00 33.91 559 ARG A N 1
ATOM 4380 C CA . ARG A 1 559 ? 8.034 8.865 -66.150 1.00 33.91 559 ARG A CA 1
ATOM 4381 C C . ARG A 1 559 ? 9.481 8.490 -65.746 1.00 33.91 559 ARG A C 1
ATOM 4383 O O . ARG A 1 559 ? 10.107 9.287 -65.058 1.00 33.91 559 ARG A O 1
ATOM 4390 N N . GLY A 1 560 ? 10.067 7.392 -66.237 1.00 38.22 560 GLY A N 1
ATOM 4391 C CA . GLY A 1 560 ? 11.468 7.005 -65.943 1.00 38.22 560 GLY A CA 1
ATOM 4392 C C . GLY A 1 560 ? 12.545 7.387 -66.981 1.00 38.22 560 GLY A C 1
ATOM 4393 O O . GLY A 1 560 ? 13.728 7.184 -66.740 1.00 38.22 560 GLY A O 1
ATOM 4394 N N . PHE A 1 561 ? 12.192 7.932 -68.150 1.00 39.06 561 PHE A N 1
ATOM 4395 C CA . PHE A 1 561 ? 13.160 8.111 -69.254 1.00 39.06 561 PHE A CA 1
ATOM 4396 C C . PHE A 1 561 ? 14.250 9.174 -68.991 1.00 39.06 561 PHE A C 1
ATOM 4398 O O . PHE A 1 561 ? 15.322 9.135 -69.597 1.00 39.06 561 PHE A O 1
ATOM 4405 N N . SER A 1 562 ? 14.014 10.117 -68.072 1.00 48.53 562 SER A N 1
ATOM 4406 C CA . SER A 1 562 ? 14.991 11.154 -67.713 1.00 48.53 562 SER A CA 1
ATOM 4407 C C . SER A 1 562 ? 16.158 10.616 -66.877 1.00 48.53 562 SER A C 1
ATOM 4409 O O . SER A 1 562 ? 17.275 11.124 -67.003 1.00 48.53 562 SER A O 1
ATOM 4411 N N . SER A 1 563 ? 15.945 9.571 -66.066 1.00 52.56 563 SER A N 1
ATOM 4412 C CA . SER A 1 563 ? 16.973 9.034 -65.167 1.00 52.56 563 SER A CA 1
ATOM 4413 C C . SER A 1 563 ? 18.041 8.226 -65.909 1.00 52.56 563 SER A C 1
ATOM 4415 O O . SER A 1 563 ? 19.226 8.428 -65.649 1.00 52.56 563 SER A O 1
ATOM 4417 N N . ALA A 1 564 ? 17.667 7.413 -66.903 1.00 56.28 564 ALA A N 1
ATOM 4418 C CA . ALA A 1 564 ? 18.624 6.702 -67.762 1.00 56.28 564 ALA A CA 1
ATOM 4419 C C . ALA A 1 564 ? 19.509 7.665 -68.571 1.00 56.28 564 ALA A C 1
ATOM 4421 O O . ALA A 1 564 ? 20.732 7.521 -68.621 1.00 56.28 564 ALA A O 1
ATOM 4422 N N . LEU A 1 565 ? 18.912 8.723 -69.132 1.00 57.06 565 LEU A N 1
ATOM 4423 C CA . LEU A 1 565 ? 19.661 9.772 -69.827 1.00 57.06 565 LEU A CA 1
ATOM 4424 C C . LEU A 1 565 ? 20.621 10.508 -68.875 1.00 57.06 565 LEU A C 1
ATOM 4426 O O . LEU A 1 565 ? 21.741 10.839 -69.262 1.00 57.06 565 LEU A O 1
ATOM 4430 N N . SER A 1 566 ? 20.203 10.745 -67.626 1.00 60.09 566 SER A N 1
ATOM 4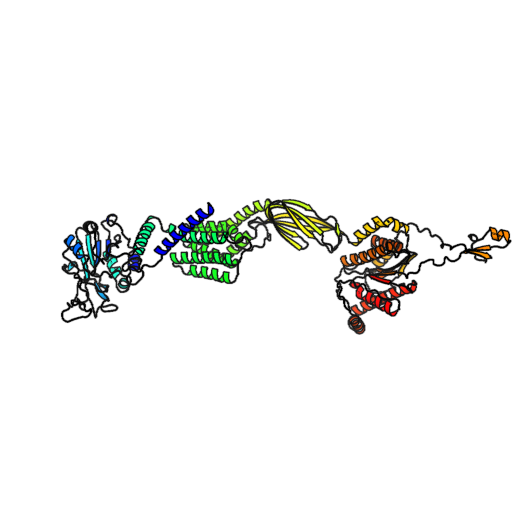431 C CA . SER A 1 566 ? 21.043 11.375 -66.601 1.00 60.09 566 SER A CA 1
ATOM 4432 C C . SER A 1 566 ? 22.223 10.494 -66.174 1.00 60.09 566 SER A C 1
ATOM 4434 O O . SER A 1 566 ? 23.334 11.005 -66.048 1.00 60.09 566 SER A O 1
ATOM 4436 N N . LEU A 1 567 ? 22.023 9.176 -66.049 1.00 61.44 567 LEU A N 1
ATOM 4437 C CA . LEU A 1 567 ? 23.078 8.208 -65.733 1.00 61.44 567 LEU A CA 1
ATOM 4438 C C . LEU A 1 567 ? 24.107 8.117 -66.863 1.00 61.44 567 LEU A C 1
ATOM 4440 O O . LEU A 1 567 ? 25.308 8.175 -66.605 1.00 61.44 567 LEU A O 1
ATOM 4444 N N . ARG A 1 568 ? 23.658 8.077 -68.123 1.00 65.75 568 ARG A N 1
ATOM 4445 C CA . ARG A 1 568 ? 24.560 8.110 -69.286 1.00 65.75 568 ARG A CA 1
ATOM 4446 C C . ARG A 1 568 ? 25.348 9.414 -69.382 1.00 65.75 568 ARG A C 1
ATOM 4448 O O . ARG A 1 568 ? 26.541 9.376 -69.667 1.00 65.75 568 ARG A O 1
ATOM 4455 N N . LYS A 1 569 ? 24.720 10.565 -69.111 1.00 63.75 569 LYS A N 1
ATOM 4456 C CA . LYS A 1 569 ? 25.419 11.863 -69.045 1.00 63.75 569 LYS A CA 1
ATOM 4457 C C . LYS A 1 569 ? 26.450 11.904 -67.911 1.00 63.75 569 LYS A C 1
ATOM 4459 O O . LYS A 1 569 ? 27.560 12.373 -68.137 1.00 63.75 569 LYS A O 1
ATOM 4464 N N . ALA A 1 570 ? 26.112 11.394 -66.725 1.00 61.94 570 ALA A N 1
ATOM 4465 C CA . ALA A 1 570 ? 27.031 11.319 -65.587 1.00 61.94 570 ALA A CA 1
ATOM 4466 C C . ALA A 1 570 ? 28.251 10.431 -65.890 1.00 61.94 570 ALA A C 1
ATOM 4468 O O . ALA A 1 570 ? 29.377 10.812 -65.580 1.00 61.94 570 ALA A O 1
ATOM 4469 N N . PHE A 1 571 ? 28.035 9.303 -66.569 1.00 68.19 571 PHE A N 1
ATOM 4470 C CA . PHE A 1 571 ? 29.096 8.402 -67.022 1.00 68.19 571 PHE A CA 1
ATOM 4471 C C . PHE A 1 571 ? 29.993 9.011 -68.102 1.00 68.19 571 PHE A C 1
ATOM 4473 O O . PHE A 1 571 ? 31.209 8.873 -68.046 1.00 68.19 571 PHE A O 1
ATOM 4480 N N . LEU A 1 572 ? 29.413 9.729 -69.071 1.00 66.06 572 LEU A N 1
ATOM 4481 C CA . LEU A 1 572 ? 30.181 10.492 -70.063 1.00 66.06 572 LEU A CA 1
ATOM 4482 C C . LEU A 1 572 ? 31.017 11.610 -69.413 1.00 66.06 572 LEU A C 1
ATOM 4484 O O . LEU A 1 572 ? 32.013 12.039 -69.984 1.00 66.06 572 LEU A O 1
ATOM 4488 N N . GLY A 1 573 ? 30.630 12.064 -68.217 1.00 58.19 573 GLY A N 1
ATOM 4489 C CA . GLY A 1 573 ? 31.352 13.042 -67.401 1.00 58.19 573 GLY A CA 1
ATOM 4490 C C . GLY A 1 573 ? 32.414 12.457 -66.457 1.00 58.19 573 GLY A C 1
ATOM 4491 O O . GLY A 1 573 ? 32.866 13.173 -65.554 1.00 58.19 573 GLY A O 1
ATOM 4492 N N . LEU A 1 574 ? 32.790 11.179 -66.606 1.00 64.75 574 LEU A N 1
ATOM 4493 C CA . LEU A 1 574 ? 33.926 10.574 -65.902 1.00 64.75 574 LEU A CA 1
ATOM 4494 C C . LEU A 1 574 ? 35.241 11.160 -66.442 1.00 64.75 574 LEU A C 1
ATOM 4496 O O . LEU A 1 574 ? 35.545 11.067 -67.629 1.00 64.75 574 LEU A O 1
ATOM 4500 N N . SER A 1 575 ? 36.020 11.799 -65.569 1.00 56.78 575 SER A N 1
ATOM 4501 C CA . SER A 1 575 ? 37.266 12.479 -65.926 1.00 56.78 575 SER A CA 1
ATOM 4502 C C . SER A 1 575 ? 38.470 11.599 -65.595 1.00 56.78 575 SER A C 1
ATOM 4504 O O . SER A 1 575 ? 38.879 11.517 -64.438 1.00 56.78 575 SER A O 1
ATOM 4506 N N . PHE A 1 576 ? 39.066 10.978 -66.612 1.00 51.72 576 PHE A N 1
ATOM 4507 C CA . PHE A 1 576 ? 40.318 10.235 -66.472 1.00 51.72 576 PHE A CA 1
ATOM 4508 C C . PHE A 1 576 ? 41.494 11.145 -66.836 1.00 51.72 576 PHE A C 1
ATOM 4510 O O . PHE A 1 576 ? 41.704 11.484 -68.003 1.00 51.72 576 PHE A O 1
ATOM 4517 N N . ILE A 1 577 ? 42.262 11.571 -65.834 1.00 34.94 577 ILE A N 1
ATOM 4518 C CA . ILE A 1 577 ? 43.479 12.356 -66.056 1.00 34.94 577 ILE A CA 1
ATOM 4519 C C . ILE A 1 577 ? 44.513 11.430 -66.709 1.00 34.94 577 ILE A C 1
ATOM 4521 O O . ILE A 1 577 ? 44.906 10.428 -66.124 1.00 34.94 577 ILE A O 1
ATOM 4525 N N . GLY A 1 578 ? 44.923 11.750 -67.942 1.00 42.12 578 GLY A N 1
ATOM 4526 C CA . GLY A 1 578 ? 45.970 11.017 -68.670 1.00 42.12 578 GLY A CA 1
ATOM 4527 C C . GLY A 1 578 ? 45.579 10.452 -70.040 1.00 42.12 578 GLY A C 1
ATOM 4528 O O . GLY A 1 578 ? 46.430 9.884 -70.721 1.00 42.12 578 GLY A O 1
ATOM 4529 N N . ALA A 1 579 ? 44.341 10.634 -70.507 1.00 35.97 579 ALA A N 1
ATOM 4530 C CA . ALA A 1 579 ? 43.906 10.140 -71.816 1.00 35.97 579 ALA A CA 1
ATOM 4531 C C . ALA A 1 579 ? 44.293 11.081 -72.981 1.00 35.97 579 ALA A C 1
ATOM 4533 O O . ALA A 1 579 ? 43.440 11.609 -73.689 1.00 35.97 579 ALA A O 1
ATOM 4534 N N . LYS A 1 580 ? 45.596 11.267 -73.229 1.00 30.45 580 LYS A N 1
ATOM 4535 C CA . LYS A 1 580 ? 46.068 11.501 -74.605 1.00 30.45 580 LYS A CA 1
ATOM 4536 C C . LYS A 1 580 ? 46.311 10.127 -75.204 1.00 30.45 580 LYS A C 1
ATOM 4538 O O . LYS A 1 580 ? 47.174 9.406 -74.712 1.00 30.45 580 LYS A O 1
ATOM 4543 N N . GLY A 1 581 ? 45.533 9.770 -76.227 1.00 41.19 581 GLY A N 1
ATOM 4544 C CA . GLY A 1 581 ? 45.651 8.504 -76.942 1.00 41.19 581 GLY A CA 1
ATOM 4545 C C . GLY A 1 581 ? 47.107 8.198 -77.283 1.00 41.19 581 GLY A C 1
ATOM 4546 O O . GLY A 1 581 ? 47.682 8.780 -78.200 1.00 41.19 581 GLY A O 1
ATOM 4547 N N . LYS A 1 582 ? 47.715 7.288 -76.521 1.00 32.59 582 LYS A N 1
ATOM 4548 C CA . LYS A 1 582 ? 48.953 6.638 -76.924 1.00 32.59 582 LYS A CA 1
ATOM 4549 C C . LYS A 1 582 ? 48.545 5.528 -77.877 1.00 32.59 582 LYS A C 1
ATOM 4551 O O . LYS A 1 582 ? 47.777 4.641 -77.513 1.00 32.59 582 LYS A O 1
ATOM 4556 N N . GLY A 1 583 ? 49.018 5.637 -79.117 1.00 34.81 583 GLY A N 1
ATOM 4557 C CA . GLY A 1 583 ? 48.883 4.592 -80.121 1.00 34.81 583 GLY A CA 1
ATOM 4558 C C . GLY A 1 583 ? 49.325 3.235 -79.576 1.00 34.81 583 GLY A C 1
ATOM 4559 O O . GLY A 1 583 ? 50.118 3.177 -78.634 1.00 34.81 583 GLY A O 1
ATOM 4560 N N . LYS A 1 584 ? 48.775 2.174 -80.182 1.00 37.62 584 LYS A N 1
ATOM 4561 C CA . LYS A 1 584 ? 49.090 0.758 -79.936 1.00 37.62 584 LYS A CA 1
ATOM 4562 C C . LYS A 1 584 ? 50.495 0.589 -79.349 1.00 37.62 584 LYS A C 1
ATOM 4564 O O . LYS A 1 584 ? 51.473 0.958 -80.004 1.00 37.62 584 LYS A O 1
ATOM 4569 N N . ALA A 1 585 ? 50.585 0.039 -78.139 1.00 39.91 585 ALA A N 1
ATOM 4570 C CA . ALA A 1 585 ? 51.855 -0.408 -77.587 1.00 39.91 585 ALA A CA 1
ATOM 4571 C C . ALA A 1 585 ? 52.506 -1.348 -78.616 1.00 39.91 585 ALA A C 1
ATOM 4573 O O . ALA A 1 585 ? 51.924 -2.364 -78.992 1.00 39.91 585 ALA A O 1
ATOM 4574 N N . ARG A 1 586 ? 53.659 -0.943 -79.157 1.00 45.25 586 ARG A N 1
ATOM 4575 C CA . ARG A 1 586 ? 54.449 -1.778 -80.066 1.00 45.25 586 ARG A CA 1
ATOM 4576 C C . ARG A 1 586 ? 55.162 -2.825 -79.221 1.00 45.25 586 ARG A C 1
ATOM 4578 O O . ARG A 1 586 ? 55.721 -2.470 -78.186 1.00 45.25 586 ARG A O 1
ATOM 4585 N N . GLY A 1 587 ? 55.111 -4.083 -79.649 1.00 55.16 587 GLY A N 1
ATOM 4586 C CA . GLY A 1 587 ? 55.840 -5.163 -78.989 1.00 55.16 587 GLY A CA 1
ATOM 4587 C C . GLY A 1 587 ? 57.357 -5.030 -79.147 1.00 55.16 587 GLY A C 1
ATOM 4588 O O . GLY A 1 587 ? 57.867 -4.046 -79.691 1.00 55.16 587 GLY A O 1
ATOM 4589 N N . THR A 1 588 ? 58.093 -6.011 -78.638 1.00 50.00 588 THR A N 1
ATOM 4590 C CA . THR A 1 588 ? 59.558 -6.051 -78.686 1.00 50.00 588 THR A CA 1
ATOM 4591 C C . THR A 1 588 ? 60.065 -6.201 -80.124 1.00 50.00 588 THR A C 1
ATOM 4593 O O . THR A 1 588 ? 59.500 -6.930 -80.939 1.00 50.00 588 THR A O 1
ATOM 4596 N N . TYR A 1 589 ? 61.122 -5.457 -80.468 1.00 57.50 589 TYR A N 1
ATOM 4597 C CA . TYR A 1 589 ? 61.774 -5.538 -81.779 1.00 57.50 589 TYR A CA 1
ATOM 4598 C C . TYR A 1 589 ? 62.389 -6.930 -81.956 1.00 57.50 589 TYR A C 1
ATOM 4600 O O . TYR A 1 589 ? 63.296 -7.285 -81.208 1.00 57.50 589 TYR A O 1
ATOM 4608 N N . TYR A 1 590 ? 61.902 -7.693 -82.934 1.00 59.94 590 TYR A N 1
ATOM 4609 C CA . TYR A 1 590 ? 62.330 -9.077 -83.163 1.00 59.94 590 TYR A CA 1
ATOM 4610 C C . TYR A 1 590 ? 63.093 -9.239 -84.485 1.00 59.94 590 TYR A C 1
ATOM 4612 O O . TYR A 1 590 ? 63.958 -10.101 -84.613 1.00 59.94 590 TYR A O 1
ATOM 4620 N N . GLY A 1 591 ? 62.851 -8.376 -85.476 1.00 78.00 591 GLY A N 1
ATOM 4621 C CA . GLY A 1 591 ? 63.555 -8.493 -86.748 1.00 78.00 591 GLY A CA 1
ATOM 4622 C C . GLY A 1 591 ? 63.227 -7.414 -87.765 1.00 78.00 591 GLY A C 1
ATOM 4623 O O . GLY A 1 591 ? 62.828 -6.295 -87.444 1.00 78.00 591 GLY A O 1
ATOM 4624 N N . VAL A 1 592 ? 63.457 -7.753 -89.029 1.00 81.12 592 VAL A N 1
ATOM 4625 C CA . VAL A 1 592 ? 63.317 -6.853 -90.176 1.00 81.12 592 VAL A CA 1
ATOM 4626 C C . VAL A 1 592 ? 62.894 -7.664 -91.391 1.00 81.12 592 VAL A C 1
ATOM 4628 O O . VAL A 1 592 ? 63.567 -8.643 -91.716 1.00 81.12 592 VAL A O 1
ATOM 4631 N N . ARG A 1 593 ? 61.835 -7.223 -92.071 1.00 83.88 593 ARG A N 1
ATOM 4632 C CA . ARG A 1 593 ? 61.341 -7.778 -93.345 1.00 83.88 593 ARG A CA 1
ATOM 4633 C C . ARG A 1 593 ? 61.355 -6.715 -94.446 1.00 83.88 593 ARG A C 1
ATOM 4635 O O . ARG A 1 593 ? 61.537 -5.536 -94.141 1.00 83.88 593 ARG A O 1
ATOM 4642 N N . GLU A 1 594 ? 61.160 -7.113 -95.698 1.00 82.75 594 GLU A N 1
ATOM 4643 C CA . GLU A 1 594 ? 61.012 -6.182 -96.828 1.00 82.75 594 GLU A CA 1
ATOM 4644 C C . GLU A 1 594 ? 59.735 -5.334 -96.708 1.00 82.75 594 GLU A C 1
ATOM 4646 O O . GLU A 1 594 ? 58.730 -5.760 -96.126 1.00 82.75 594 GLU A O 1
ATOM 4651 N N . PHE A 1 595 ? 59.810 -4.105 -97.219 1.00 84.00 595 PHE A N 1
ATOM 4652 C CA . PHE A 1 595 ? 58.713 -3.142 -97.254 1.00 84.00 595 PHE A CA 1
ATOM 4653 C C . PHE A 1 595 ? 57.612 -3.592 -98.214 1.00 84.00 595 PHE A C 1
ATOM 4655 O O . PHE A 1 595 ? 57.878 -3.926 -99.365 1.00 84.00 595 PHE A O 1
ATOM 4662 N N . VAL A 1 596 ? 56.364 -3.520 -97.754 1.00 80.56 596 VAL A N 1
ATOM 4663 C CA . VAL A 1 596 ? 55.170 -3.782 -98.564 1.00 80.56 596 VAL A CA 1
ATOM 4664 C C . VAL A 1 596 ? 54.334 -2.496 -98.639 1.00 80.56 596 VAL A C 1
ATOM 4666 O O . VAL A 1 596 ? 54.222 -1.788 -97.632 1.00 80.56 596 VAL A O 1
ATOM 4669 N N . PRO A 1 597 ? 53.730 -2.157 -99.797 1.00 65.31 597 PRO A N 1
ATOM 4670 C CA . PRO A 1 597 ? 52.840 -1.003 -99.915 1.00 65.31 597 PRO A CA 1
ATOM 4671 C C . PRO A 1 597 ? 51.742 -1.017 -98.837 1.00 65.31 597 PRO A C 1
ATOM 4673 O O . PRO A 1 597 ? 50.928 -1.934 -98.781 1.00 65.31 597 PRO A O 1
ATOM 4676 N N . GLY A 1 598 ? 51.749 -0.006 -97.962 1.00 63.31 598 GLY A N 1
ATOM 4677 C CA . GLY A 1 598 ? 50.898 0.075 -96.765 1.00 63.31 598 GLY A CA 1
ATOM 4678 C C . GLY A 1 598 ? 51.680 0.172 -95.447 1.00 63.31 598 GLY A C 1
ATOM 4679 O O . GLY A 1 598 ? 51.116 0.593 -94.436 1.00 63.31 598 GLY A O 1
ATOM 4680 N N . ASP A 1 599 ? 52.977 -0.149 -95.454 1.00 70.12 599 ASP A N 1
ATOM 4681 C CA . ASP A 1 599 ? 53.846 -0.018 -94.282 1.00 70.12 599 ASP A CA 1
ATOM 4682 C C . ASP A 1 599 ? 54.155 1.451 -93.931 1.00 70.12 599 ASP A C 1
ATOM 4684 O O . ASP A 1 599 ? 54.382 2.310 -94.788 1.00 70.12 599 ASP A O 1
ATOM 4688 N N . THR A 1 600 ? 54.198 1.756 -92.632 1.00 68.88 600 THR A N 1
ATOM 4689 C CA . THR A 1 600 ? 54.464 3.106 -92.125 1.00 68.88 600 THR A CA 1
ATOM 4690 C C . THR A 1 600 ? 55.935 3.498 -92.269 1.00 68.88 600 THR A C 1
ATOM 4692 O O . THR A 1 600 ? 56.824 2.814 -91.764 1.00 68.88 600 THR A O 1
ATOM 4695 N N . LEU A 1 601 ? 56.202 4.682 -92.838 1.00 71.19 601 LEU A N 1
ATOM 4696 C CA . LEU A 1 601 ? 57.562 5.230 -93.025 1.00 71.19 601 LEU A CA 1
ATOM 4697 C C . LEU A 1 601 ? 58.389 5.302 -91.724 1.00 71.19 601 LEU A C 1
ATOM 4699 O O . LEU A 1 601 ? 59.616 5.236 -91.747 1.00 71.19 601 LEU A O 1
ATOM 4703 N N . ARG A 1 602 ? 57.721 5.401 -90.567 1.00 65.12 602 ARG A N 1
ATOM 4704 C CA . ARG A 1 602 ? 58.351 5.416 -89.236 1.00 65.12 602 ARG A CA 1
ATOM 4705 C C . ARG A 1 602 ? 59.009 4.083 -88.855 1.00 65.12 602 ARG A C 1
ATOM 4707 O O . ARG A 1 602 ? 59.866 4.063 -87.973 1.00 65.12 602 ARG A O 1
ATOM 4714 N N . ASP A 1 603 ? 58.611 2.990 -89.495 1.00 72.44 603 ASP A N 1
ATOM 4715 C CA . ASP A 1 603 ? 59.079 1.640 -89.177 1.00 72.44 603 ASP A CA 1
ATOM 4716 C C . ASP A 1 603 ? 60.216 1.176 -90.080 1.00 72.44 603 ASP A C 1
ATOM 4718 O O . ASP A 1 603 ? 60.711 0.067 -89.915 1.00 72.44 603 ASP A O 1
ATOM 4722 N N . ILE A 1 604 ? 60.711 2.039 -90.970 1.00 82.06 604 ILE A N 1
ATOM 4723 C CA . ILE A 1 604 ? 61.869 1.738 -91.808 1.00 82.06 604 ILE A CA 1
ATOM 4724 C C . ILE A 1 604 ? 63.120 1.543 -90.936 1.00 82.06 604 ILE A C 1
ATOM 4726 O O . ILE A 1 604 ? 63.487 2.368 -90.092 1.00 82.06 604 ILE A O 1
ATOM 4730 N N . HIS A 1 605 ? 63.818 0.431 -91.152 1.00 81.75 605 HIS A N 1
ATOM 4731 C CA . HIS A 1 605 ? 65.117 0.161 -90.556 1.00 81.75 605 HIS A CA 1
ATOM 4732 C C . HIS A 1 605 ? 66.228 0.751 -91.440 1.00 81.75 605 HIS A C 1
ATOM 4734 O O . HIS A 1 605 ? 66.844 0.056 -92.257 1.00 81.75 605 HIS A O 1
ATOM 4740 N N . TRP A 1 606 ? 66.515 2.041 -91.244 1.00 79.06 606 TRP A N 1
ATOM 4741 C CA . TRP A 1 606 ? 67.428 2.825 -92.089 1.00 79.06 606 TRP A CA 1
ATOM 4742 C C . TRP A 1 606 ? 68.807 2.191 -92.287 1.00 79.06 606 TRP A C 1
ATOM 4744 O O . TRP A 1 606 ? 69.272 2.079 -93.415 1.00 79.06 606 TRP A O 1
ATOM 4754 N N . LYS A 1 607 ? 69.428 1.655 -91.229 1.00 76.06 607 LYS A N 1
ATOM 4755 C CA . LYS A 1 607 ? 70.762 1.031 -91.326 1.00 76.06 607 LYS A CA 1
ATOM 4756 C C . LYS A 1 607 ? 70.793 -0.202 -92.247 1.00 76.06 607 LYS A C 1
ATOM 4758 O O . LYS A 1 607 ? 71.791 -0.441 -92.916 1.00 76.06 607 LYS A O 1
ATOM 4763 N N . LYS A 1 608 ? 69.700 -0.973 -92.305 1.00 78.56 608 LYS A N 1
ATOM 4764 C CA . LYS A 1 608 ? 69.616 -2.199 -93.125 1.00 78.56 608 LYS A CA 1
ATOM 4765 C C . LYS A 1 608 ? 69.186 -1.868 -94.551 1.00 78.56 608 LYS A C 1
ATOM 4767 O O . LYS A 1 608 ? 69.751 -2.418 -95.487 1.00 78.56 608 LYS A O 1
ATOM 4772 N N . THR A 1 609 ? 68.291 -0.890 -94.685 1.00 85.44 609 THR A N 1
ATOM 4773 C CA . THR A 1 609 ? 67.879 -0.315 -95.970 1.00 85.44 609 THR A CA 1
ATOM 4774 C C . THR A 1 609 ? 69.067 0.262 -96.740 1.00 85.44 609 THR A C 1
ATOM 4776 O O . THR A 1 609 ? 69.286 -0.081 -97.896 1.00 85.44 609 THR A O 1
ATOM 4779 N N . ILE A 1 610 ? 69.907 1.062 -96.075 1.00 83.31 610 ILE A N 1
ATOM 4780 C CA . ILE A 1 610 ? 71.112 1.651 -96.681 1.00 83.31 610 ILE A CA 1
ATOM 4781 C C . ILE A 1 610 ? 72.125 0.565 -97.076 1.00 83.31 610 ILE A C 1
ATOM 4783 O O . ILE A 1 610 ? 72.719 0.635 -98.147 1.00 83.31 610 ILE A O 1
ATOM 4787 N N . SER A 1 611 ? 72.299 -0.466 -96.240 1.00 77.75 611 SER A N 1
ATOM 4788 C CA . SER A 1 611 ? 73.245 -1.559 -96.504 1.00 77.75 611 SER A CA 1
ATOM 4789 C C . SER A 1 611 ? 72.835 -2.466 -97.667 1.00 77.75 611 SER A C 1
ATOM 4791 O O . SER A 1 611 ? 73.713 -3.028 -98.313 1.00 77.75 611 SER A O 1
ATOM 4793 N N . ARG A 1 612 ? 71.532 -2.665 -97.893 1.00 80.00 612 ARG A N 1
ATOM 4794 C CA . ARG A 1 612 ? 70.999 -3.633 -98.868 1.00 80.00 612 ARG A CA 1
ATOM 4795 C C . ARG A 1 612 ? 70.435 -2.975 -100.132 1.00 80.00 612 ARG A C 1
ATOM 4797 O O . ARG A 1 612 ? 70.144 -3.686 -101.078 1.00 80.00 612 ARG A O 1
ATOM 4804 N N . ARG A 1 613 ? 70.320 -1.638 -100.155 1.00 79.38 613 ARG A N 1
ATOM 4805 C CA . ARG A 1 613 ? 69.712 -0.828 -101.234 1.00 79.38 613 ARG A CA 1
ATOM 4806 C C . ARG A 1 613 ? 68.237 -1.156 -101.532 1.00 79.38 613 ARG A C 1
ATOM 4808 O O . ARG A 1 613 ? 67.717 -0.740 -102.559 1.00 79.38 613 ARG A O 1
ATOM 4815 N N . GLU A 1 614 ? 67.555 -1.811 -100.596 1.00 84.62 614 GLU A N 1
ATOM 4816 C CA . GLU A 1 614 ? 66.128 -2.158 -100.637 1.00 84.62 614 GLU A CA 1
ATOM 4817 C C . GLU A 1 614 ? 65.460 -1.727 -99.326 1.00 84.62 614 GLU A C 1
ATOM 4819 O O . GLU A 1 614 ? 66.111 -1.704 -98.280 1.00 84.62 614 GLU A O 1
ATOM 4824 N N . LEU A 1 615 ? 64.176 -1.357 -99.349 1.00 83.50 615 LEU A N 1
ATOM 4825 C CA . LEU A 1 615 ? 63.470 -0.871 -98.157 1.00 83.50 615 LEU A CA 1
ATOM 4826 C C . LEU A 1 615 ? 63.159 -2.021 -97.187 1.00 83.50 615 LEU A C 1
ATOM 4828 O O . LEU A 1 615 ? 62.390 -2.923 -97.506 1.00 83.50 615 LEU A O 1
ATOM 4832 N N . PHE A 1 616 ? 63.705 -1.945 -95.969 1.00 83.88 616 PHE A N 1
ATOM 4833 C CA . PHE A 1 616 ? 63.406 -2.873 -94.872 1.00 83.88 616 PHE A CA 1
ATOM 4834 C C . PHE A 1 616 ? 62.614 -2.184 -93.763 1.00 83.88 616 PHE A C 1
ATOM 4836 O O . PHE A 1 616 ? 62.971 -1.087 -93.329 1.00 83.88 616 PHE A O 1
ATOM 4843 N N . VAL A 1 617 ? 61.601 -2.867 -93.235 1.00 84.19 617 VAL A N 1
ATOM 4844 C CA . VAL A 1 617 ? 60.739 -2.416 -92.135 1.00 84.19 617 VAL A CA 1
ATOM 4845 C C . VAL A 1 617 ? 60.994 -3.281 -90.900 1.00 84.19 617 VAL A C 1
ATOM 4847 O O . VAL A 1 617 ? 61.131 -4.501 -90.998 1.00 84.19 617 VAL A O 1
ATOM 4850 N N . LYS A 1 618 ? 61.088 -2.651 -89.726 1.00 81.75 618 LYS A N 1
ATOM 4851 C CA . LYS A 1 618 ? 61.217 -3.308 -88.421 1.00 81.75 618 LYS A CA 1
ATOM 4852 C C . LYS A 1 618 ? 59.978 -4.164 -88.164 1.00 81.75 618 LYS A C 1
ATOM 4854 O O . LYS A 1 618 ? 58.869 -3.636 -88.114 1.00 81.75 618 LYS A O 1
ATOM 4859 N N . THR A 1 619 ? 60.168 -5.460 -87.952 1.00 68.69 619 THR A N 1
ATOM 4860 C CA . THR A 1 619 ? 59.129 -6.353 -87.443 1.00 68.69 619 THR A CA 1
ATOM 4861 C C . THR A 1 619 ? 59.203 -6.405 -85.925 1.00 68.69 619 THR A C 1
ATOM 4863 O O . THR A 1 619 ? 60.242 -6.687 -85.321 1.00 68.69 619 THR A O 1
ATOM 4866 N N . PHE A 1 620 ? 58.070 -6.093 -85.311 1.00 63.72 620 PHE A N 1
ATOM 4867 C CA . PHE A 1 620 ? 57.839 -6.256 -83.886 1.00 63.72 620 PHE A CA 1
ATOM 4868 C C . PHE A 1 620 ? 57.091 -7.576 -83.714 1.00 63.72 620 PHE A C 1
ATOM 4870 O O . PHE A 1 620 ? 56.103 -7.799 -84.418 1.00 63.72 620 PHE A O 1
ATOM 4877 N N . GLU A 1 621 ? 57.546 -8.445 -82.814 1.00 46.84 621 GLU A N 1
ATOM 4878 C CA . GLU A 1 621 ? 56.670 -9.510 -82.326 1.00 46.84 621 GLU A CA 1
ATOM 4879 C C . GLU A 1 621 ? 55.477 -8.829 -81.653 1.00 46.84 621 GLU A C 1
ATOM 4881 O O . GLU A 1 621 ? 55.653 -7.868 -80.897 1.00 46.84 621 GLU A O 1
ATOM 4886 N N . ALA A 1 622 ? 54.252 -9.280 -81.939 1.00 41.09 622 ALA A N 1
ATOM 4887 C CA . ALA A 1 622 ? 53.148 -8.986 -81.038 1.00 41.09 622 ALA A CA 1
ATOM 4888 C C . ALA A 1 622 ? 53.602 -9.506 -79.677 1.00 41.09 622 ALA A C 1
ATOM 4890 O O . ALA A 1 622 ? 53.944 -10.680 -79.584 1.00 41.09 622 ALA A O 1
ATOM 4891 N N . GLY A 1 623 ? 53.720 -8.620 -78.683 1.00 33.56 623 GLY A N 1
ATOM 4892 C CA . GLY A 1 623 ? 54.145 -9.012 -77.348 1.00 33.56 623 GLY A CA 1
ATOM 4893 C C . GLY A 1 623 ? 53.235 -10.134 -76.886 1.00 33.56 623 GLY A C 1
ATOM 4894 O O . GLY A 1 623 ? 52.080 -9.877 -76.551 1.00 33.56 623 GLY A O 1
ATOM 4895 N N . GLY A 1 624 ? 53.752 -11.360 -76.964 1.00 30.19 624 GLY A N 1
ATOM 4896 C CA . GLY A 1 624 ? 53.100 -12.541 -76.452 1.00 30.19 624 GLY A CA 1
ATOM 4897 C C . GLY A 1 624 ? 52.785 -12.271 -74.997 1.00 30.19 624 GLY A C 1
ATOM 4898 O O . GLY A 1 624 ? 53.602 -11.707 -74.263 1.00 30.19 624 GLY A O 1
ATOM 4899 N N . GLU A 1 625 ? 51.559 -12.607 -74.635 1.00 39.38 625 GLU A N 1
ATOM 4900 C CA . GLU A 1 625 ? 51.024 -12.559 -73.292 1.00 39.38 625 GLU A CA 1
ATOM 4901 C C . GLU A 1 625 ? 51.985 -13.251 -72.322 1.00 39.38 625 GLU A C 1
ATOM 4903 O O . GLU A 1 625 ? 51.927 -14.447 -72.073 1.00 39.38 625 GLU A O 1
ATOM 4908 N N . GLY A 1 626 ? 52.866 -12.462 -71.713 1.00 30.81 626 GLY A N 1
ATOM 4909 C CA . GLY A 1 626 ? 53.515 -12.784 -70.450 1.00 30.81 626 GLY A CA 1
ATOM 4910 C C . GLY A 1 626 ? 52.566 -12.510 -69.284 1.00 30.81 626 GLY A C 1
ATOM 4911 O O . GLY A 1 626 ? 52.971 -11.920 -68.287 1.00 30.81 626 GLY A O 1
ATOM 4912 N N . GLY A 1 627 ? 51.287 -12.857 -69.436 1.00 36.44 627 GLY A N 1
ATOM 4913 C CA . GLY A 1 627 ? 50.309 -12.882 -68.361 1.00 36.44 627 GLY A CA 1
ATOM 4914 C C . GLY A 1 627 ? 50.405 -14.247 -67.711 1.00 36.44 627 GLY A C 1
ATOM 4915 O O . GLY A 1 627 ? 49.927 -15.234 -68.258 1.00 36.44 627 GLY A O 1
ATOM 4916 N N . ARG A 1 628 ? 51.090 -14.320 -66.572 1.00 35.72 628 ARG A N 1
ATOM 4917 C CA . ARG A 1 628 ? 51.171 -15.530 -65.755 1.00 35.72 628 ARG A CA 1
ATOM 4918 C C . ARG A 1 628 ? 49.738 -16.011 -65.489 1.00 35.72 628 ARG A C 1
ATOM 4920 O O . ARG A 1 628 ? 48.992 -15.334 -64.785 1.00 35.72 628 ARG A O 1
ATOM 4927 N N . GLY A 1 629 ? 49.381 -17.127 -66.125 1.00 37.91 629 GLY A N 1
ATOM 4928 C CA . GLY A 1 629 ? 48.035 -17.680 -66.199 1.00 37.91 629 GLY A CA 1
ATOM 4929 C C . GLY A 1 629 ? 47.354 -17.767 -64.841 1.00 37.91 629 GLY A C 1
ATOM 4930 O O . GLY A 1 629 ? 47.825 -18.422 -63.912 1.00 37.91 629 GLY A O 1
ATOM 4931 N N . GLY A 1 630 ? 46.235 -17.072 -64.757 1.00 50.75 630 GLY A N 1
ATOM 4932 C CA . GLY A 1 630 ? 45.218 -17.231 -63.745 1.00 50.75 630 GLY A CA 1
ATOM 4933 C C . GLY A 1 630 ? 43.963 -16.648 -64.356 1.00 50.75 630 GLY A C 1
ATOM 4934 O O . GLY A 1 630 ? 43.994 -15.508 -64.822 1.00 50.75 630 GLY A O 1
ATOM 4935 N N . ALA A 1 631 ? 42.910 -17.446 -64.432 1.00 57.78 631 ALA A N 1
ATOM 4936 C CA . ALA A 1 631 ? 41.685 -17.043 -65.094 1.00 57.78 631 ALA A CA 1
ATOM 4937 C C . ALA A 1 631 ? 41.130 -15.708 -64.561 1.00 57.78 631 ALA A C 1
ATOM 4939 O O . ALA A 1 631 ? 41.335 -15.379 -63.381 1.00 57.78 631 ALA A O 1
ATOM 4940 N N . PRO A 1 632 ? 40.421 -14.937 -65.407 1.00 63.47 632 PRO A N 1
ATOM 4941 C CA . PRO A 1 632 ? 39.854 -13.662 -65.002 1.00 63.47 632 PRO A CA 1
ATOM 4942 C C . PRO A 1 632 ? 38.840 -13.850 -63.868 1.00 63.47 632 PRO A C 1
ATOM 4944 O O . PRO A 1 632 ? 38.000 -14.749 -63.915 1.00 63.47 632 PRO A O 1
ATOM 4947 N N . LEU A 1 633 ? 38.909 -12.979 -62.858 1.00 76.50 633 LEU A N 1
ATOM 4948 C CA . LEU A 1 633 ? 37.892 -12.903 -61.807 1.00 76.50 633 LEU A CA 1
ATOM 4949 C C . LEU A 1 633 ? 36.704 -12.106 -62.345 1.00 76.50 633 LEU A C 1
ATOM 4951 O O . LEU A 1 633 ? 36.886 -11.028 -62.921 1.00 76.50 633 LEU A O 1
ATOM 4955 N N . ILE A 1 634 ? 35.489 -12.611 -62.139 1.00 82.94 634 ILE A N 1
ATOM 4956 C CA . ILE A 1 634 ? 34.268 -11.954 -62.606 1.00 82.94 634 ILE A CA 1
ATOM 4957 C C . ILE A 1 634 ? 33.421 -11.546 -61.409 1.00 82.94 634 ILE A C 1
ATOM 4959 O O . ILE A 1 634 ? 32.986 -12.381 -60.621 1.00 82.94 634 ILE A O 1
ATOM 4963 N N . ILE A 1 635 ? 33.164 -10.244 -61.290 1.00 85.88 635 ILE A N 1
ATOM 4964 C CA . ILE A 1 635 ? 32.295 -9.681 -60.257 1.00 85.88 635 ILE A CA 1
ATOM 4965 C C . ILE A 1 635 ? 31.052 -9.113 -60.929 1.00 85.88 635 ILE A C 1
ATOM 4967 O O . ILE A 1 635 ? 31.135 -8.196 -61.744 1.00 85.88 635 ILE A O 1
ATOM 4971 N N . ILE A 1 636 ? 29.889 -9.626 -60.552 1.00 86.62 636 ILE A N 1
ATOM 4972 C CA . ILE A 1 636 ? 28.590 -9.107 -60.968 1.00 86.62 636 ILE A CA 1
ATOM 4973 C C . ILE A 1 636 ? 27.959 -8.460 -59.740 1.00 86.62 636 ILE A C 1
ATOM 4975 O O . ILE A 1 636 ? 27.763 -9.110 -58.721 1.00 86.62 636 ILE A O 1
ATOM 4979 N N . THR A 1 637 ? 27.655 -7.172 -59.807 1.00 89.19 637 THR A N 1
ATOM 4980 C CA . THR A 1 637 ? 27.003 -6.441 -58.720 1.00 89.19 637 THR A CA 1
ATOM 4981 C C . THR A 1 637 ? 25.676 -5.883 -59.203 1.00 89.19 637 THR A C 1
ATOM 4983 O O . THR A 1 637 ? 25.625 -5.140 -60.181 1.00 89.19 637 THR A O 1
ATOM 4986 N N . ASP A 1 638 ? 24.587 -6.259 -58.546 1.00 87.69 638 ASP A N 1
ATOM 4987 C CA . ASP A 1 638 ? 23.266 -5.703 -58.781 1.00 87.69 638 ASP A CA 1
ATOM 4988 C C . ASP A 1 638 ? 22.937 -4.676 -57.701 1.00 87.69 638 ASP A C 1
ATOM 4990 O O . ASP A 1 638 ? 22.693 -5.018 -56.545 1.00 87.69 638 ASP A O 1
ATOM 4994 N N . LEU A 1 639 ? 22.926 -3.402 -58.098 1.00 86.75 639 LEU A N 1
ATOM 4995 C CA . LEU A 1 639 ? 22.664 -2.265 -57.217 1.00 86.75 639 LEU A CA 1
ATOM 4996 C C . LEU A 1 639 ? 21.167 -2.058 -56.936 1.00 86.75 639 LEU A C 1
ATOM 4998 O O . LEU A 1 639 ? 20.789 -1.053 -56.329 1.00 86.75 639 LEU A O 1
ATOM 5002 N N . LEU A 1 640 ? 20.294 -2.953 -57.403 1.00 84.50 640 LEU A N 1
ATOM 5003 C CA . LEU A 1 640 ? 18.867 -2.890 -57.125 1.00 84.50 640 LEU A CA 1
ATOM 5004 C C . LEU A 1 640 ? 18.602 -3.277 -55.661 1.00 84.50 640 LEU A C 1
ATOM 5006 O O . LEU A 1 640 ? 18.712 -4.432 -55.260 1.00 84.50 640 LEU A O 1
ATOM 5010 N N . ALA A 1 641 ? 18.235 -2.271 -54.871 1.00 82.81 641 ALA A N 1
ATOM 5011 C CA . ALA A 1 641 ? 17.965 -2.375 -53.443 1.00 82.81 641 ALA A CA 1
ATOM 5012 C C . ALA A 1 641 ? 16.541 -1.906 -53.120 1.00 82.81 641 ALA A C 1
ATOM 5014 O O . ALA A 1 641 ? 15.974 -1.064 -53.822 1.00 82.81 641 ALA A O 1
ATOM 5015 N N . ALA A 1 642 ? 15.971 -2.439 -52.043 1.00 81.56 642 ALA A N 1
ATOM 5016 C CA . ALA A 1 642 ? 14.646 -2.092 -51.547 1.00 81.56 642 ALA A CA 1
ATOM 5017 C C . ALA A 1 642 ? 14.676 -0.822 -50.685 1.00 81.56 642 ALA A C 1
ATOM 5019 O O . ALA A 1 642 ? 13.704 -0.068 -50.647 1.00 81.56 642 ALA A O 1
ATOM 5020 N N . ASN A 1 643 ? 15.792 -0.580 -49.990 1.00 84.19 643 ASN A N 1
ATOM 5021 C CA . ASN A 1 643 ? 15.990 0.567 -49.109 1.00 84.19 643 ASN A CA 1
ATOM 5022 C C . ASN A 1 643 ? 17.462 1.021 -49.071 1.00 84.19 643 ASN A C 1
ATOM 5024 O O . ASN A 1 643 ? 18.347 0.429 -49.688 1.00 84.19 643 ASN A O 1
ATOM 5028 N N . VAL A 1 644 ? 17.709 2.117 -48.351 1.00 85.00 644 VAL A N 1
ATOM 5029 C CA . VAL A 1 644 ? 19.019 2.774 -48.276 1.00 85.00 644 VAL A CA 1
ATOM 5030 C C . VAL A 1 644 ? 20.071 1.913 -47.563 1.00 85.00 644 VAL A C 1
ATOM 5032 O O . VAL A 1 644 ? 21.228 1.926 -47.972 1.00 85.00 644 VAL A O 1
ATOM 5035 N N . GLU A 1 645 ? 19.680 1.151 -46.538 1.00 84.44 645 GLU A N 1
ATOM 5036 C CA . GLU A 1 645 ? 20.583 0.252 -45.798 1.00 84.44 645 GLU A CA 1
ATOM 5037 C C . GLU A 1 645 ? 21.092 -0.877 -46.692 1.00 84.44 645 GLU A C 1
ATOM 5039 O O . GLU A 1 645 ? 22.284 -1.170 -46.727 1.00 84.44 645 GLU A O 1
ATOM 5044 N N . GLU A 1 646 ? 20.189 -1.475 -47.462 1.00 84.44 646 GLU A N 1
ATOM 5045 C CA . GLU A 1 646 ? 20.518 -2.537 -48.402 1.00 84.44 646 GLU A CA 1
ATOM 5046 C C . GLU A 1 646 ? 21.406 -2.033 -49.546 1.00 84.44 646 GLU A C 1
ATOM 5048 O O . GLU A 1 646 ? 22.386 -2.689 -49.898 1.00 84.44 646 GLU A O 1
ATOM 5053 N N . LEU A 1 647 ? 21.123 -0.840 -50.085 1.00 88.06 647 LEU A N 1
ATOM 5054 C CA . LEU A 1 647 ? 21.970 -0.228 -51.110 1.00 88.06 647 LEU A CA 1
ATOM 5055 C C . LEU A 1 647 ? 23.388 0.031 -50.589 1.00 88.06 647 LEU A C 1
ATOM 5057 O O . LEU A 1 647 ? 24.365 -0.255 -51.285 1.00 88.06 647 LEU A O 1
ATOM 5061 N N . ASP A 1 648 ? 23.502 0.577 -49.377 1.00 89.31 648 ASP A N 1
ATOM 5062 C CA . ASP A 1 648 ? 24.790 0.819 -48.732 1.00 89.31 648 ASP A CA 1
ATOM 5063 C C . ASP A 1 648 ? 25.550 -0.495 -48.510 1.00 89.31 648 ASP A C 1
ATOM 5065 O O . ASP A 1 648 ? 26.738 -0.573 -48.806 1.00 89.31 648 ASP A O 1
ATOM 5069 N N . GLU A 1 649 ? 24.869 -1.565 -48.099 1.00 87.31 649 GLU A N 1
ATOM 5070 C CA . GLU A 1 649 ? 25.498 -2.869 -47.884 1.00 87.31 649 GLU A CA 1
ATOM 5071 C C . GLU A 1 649 ? 26.015 -3.510 -49.184 1.00 87.31 649 GLU A C 1
ATOM 5073 O O . GLU A 1 649 ? 27.162 -3.967 -49.227 1.00 87.31 649 GLU A O 1
ATOM 5078 N N . ILE A 1 650 ? 25.218 -3.512 -50.260 1.00 88.44 650 ILE A N 1
ATOM 5079 C CA . ILE A 1 650 ? 25.630 -4.019 -51.585 1.00 88.44 650 ILE A CA 1
ATOM 5080 C C . ILE A 1 650 ? 26.849 -3.242 -52.090 1.00 88.44 650 ILE A C 1
ATOM 5082 O O . ILE A 1 650 ? 27.844 -3.824 -52.542 1.00 88.44 650 ILE A O 1
ATOM 5086 N N . THR A 1 651 ? 26.792 -1.914 -51.982 1.00 90.50 651 THR A N 1
ATOM 5087 C CA . THR A 1 651 ? 27.850 -1.028 -52.470 1.00 90.50 651 THR A CA 1
ATOM 5088 C C . THR A 1 651 ? 29.126 -1.205 -51.655 1.00 90.50 651 THR A C 1
ATOM 5090 O O . THR A 1 651 ? 30.201 -1.377 -52.232 1.00 90.50 651 THR A O 1
ATOM 5093 N N . ARG A 1 652 ? 29.017 -1.260 -50.322 1.00 90.31 652 ARG A N 1
ATOM 5094 C CA . ARG A 1 652 ? 30.135 -1.514 -49.411 1.00 90.31 652 ARG A CA 1
ATOM 5095 C C . ARG A 1 652 ? 30.787 -2.861 -49.694 1.00 90.31 652 ARG A C 1
ATOM 5097 O O . ARG A 1 652 ? 32.013 -2.938 -49.732 1.00 90.31 652 ARG A O 1
ATOM 5104 N N . ARG A 1 653 ? 30.005 -3.929 -49.887 1.00 89.62 653 ARG A N 1
ATOM 5105 C CA . ARG A 1 653 ? 30.537 -5.265 -50.207 1.00 89.62 653 ARG A CA 1
ATOM 5106 C C . ARG A 1 653 ? 31.282 -5.267 -51.531 1.00 89.62 653 ARG A C 1
ATOM 5108 O O . ARG A 1 653 ? 32.411 -5.746 -51.572 1.00 89.62 653 ARG A O 1
ATOM 5115 N N . THR A 1 654 ? 30.689 -4.671 -52.563 1.00 90.50 654 THR A N 1
ATOM 5116 C CA . THR A 1 654 ? 31.320 -4.531 -53.881 1.00 90.50 654 THR A CA 1
ATOM 5117 C C . THR A 1 654 ? 32.639 -3.774 -53.765 1.00 90.50 654 THR A C 1
ATOM 5119 O O . THR A 1 654 ? 33.679 -4.267 -54.191 1.00 90.50 654 THR A O 1
ATOM 5122 N N . LEU A 1 655 ? 32.623 -2.617 -53.100 1.00 91.56 655 LEU A N 1
ATOM 5123 C CA . LEU A 1 655 ? 33.807 -1.795 -52.881 1.00 91.56 655 LEU A CA 1
ATOM 5124 C C . LEU A 1 655 ? 34.909 -2.552 -52.129 1.00 91.56 655 LEU A C 1
ATOM 5126 O O . LEU A 1 655 ? 36.067 -2.527 -52.537 1.00 91.56 655 LEU A O 1
ATOM 5130 N N . MET A 1 656 ? 34.559 -3.233 -51.036 1.00 89.06 656 MET A N 1
ATOM 5131 C CA . MET A 1 656 ? 35.530 -3.963 -50.221 1.00 89.06 656 MET A CA 1
ATOM 5132 C C . MET A 1 656 ? 36.081 -5.198 -50.931 1.00 89.06 656 MET A C 1
ATOM 5134 O O . MET A 1 656 ? 37.246 -5.531 -50.718 1.00 89.06 656 MET A O 1
ATOM 5138 N N . LEU A 1 657 ? 35.285 -5.868 -51.768 1.00 87.12 657 LEU A N 1
ATOM 5139 C CA . LEU A 1 657 ? 35.759 -6.964 -52.609 1.00 87.12 657 LEU A CA 1
ATOM 5140 C C . LEU A 1 657 ? 36.778 -6.449 -53.631 1.00 87.12 657 LEU A C 1
ATOM 5142 O O . LEU A 1 657 ? 37.893 -6.959 -53.664 1.00 87.12 657 LEU A O 1
ATOM 5146 N N . LEU A 1 658 ? 36.441 -5.379 -54.359 1.00 87.69 658 LEU A N 1
ATOM 5147 C CA . LEU A 1 658 ? 37.340 -4.723 -55.317 1.00 87.69 658 LEU A CA 1
ATOM 5148 C C . LEU A 1 658 ? 38.645 -4.246 -54.654 1.00 87.69 658 LEU A C 1
ATOM 5150 O O . LEU A 1 658 ? 39.740 -4.437 -55.184 1.00 87.69 658 LEU A O 1
ATOM 5154 N N . TYR A 1 659 ? 38.545 -3.667 -53.457 1.00 87.88 659 TYR A N 1
ATOM 5155 C CA . TYR A 1 659 ? 39.700 -3.245 -52.666 1.00 87.88 659 TYR A CA 1
ATOM 5156 C C . TYR A 1 659 ? 40.586 -4.415 -52.235 1.00 87.88 659 TYR A C 1
ATOM 5158 O O . TYR A 1 659 ? 41.805 -4.363 -52.399 1.00 87.88 659 TYR A O 1
ATOM 5166 N N . ARG A 1 660 ? 39.989 -5.505 -51.739 1.00 84.88 660 ARG A N 1
ATOM 5167 C CA . ARG A 1 660 ? 40.728 -6.724 -51.376 1.00 84.88 660 ARG A CA 1
ATOM 5168 C C . ARG A 1 660 ? 41.425 -7.342 -52.582 1.00 84.88 660 ARG A C 1
ATOM 5170 O O . ARG A 1 660 ? 42.571 -7.761 -52.447 1.00 84.88 660 ARG A O 1
ATOM 5177 N N . THR A 1 661 ? 40.776 -7.364 -53.746 1.00 81.44 661 THR A N 1
ATOM 5178 C CA . THR A 1 661 ? 41.389 -7.872 -54.982 1.00 81.44 661 THR A CA 1
ATOM 5179 C C . THR A 1 661 ? 42.548 -6.999 -55.455 1.00 81.44 661 THR A C 1
ATOM 5181 O O . THR A 1 661 ? 43.524 -7.536 -55.963 1.00 81.44 661 THR A O 1
ATOM 5184 N N . ALA A 1 662 ? 42.490 -5.681 -55.229 1.00 80.94 662 ALA A N 1
ATOM 5185 C CA . ALA A 1 662 ? 43.568 -4.755 -55.579 1.00 80.94 662 ALA A CA 1
ATOM 5186 C C . ALA A 1 662 ? 44.797 -4.851 -54.652 1.00 80.94 662 ALA A C 1
ATOM 5188 O O . ALA A 1 662 ? 45.921 -4.625 -55.092 1.00 80.94 662 ALA A O 1
ATOM 5189 N N . ILE A 1 663 ? 44.611 -5.199 -53.373 1.00 80.25 663 ILE A N 1
ATOM 5190 C CA . ILE A 1 663 ? 45.716 -5.316 -52.400 1.00 80.25 663 ILE A CA 1
ATOM 5191 C C . ILE A 1 663 ? 46.275 -6.743 -52.287 1.00 80.25 663 ILE A C 1
ATOM 5193 O O . ILE A 1 663 ? 47.431 -6.928 -51.910 1.00 80.25 663 ILE A O 1
ATOM 5197 N N . GLY A 1 664 ? 45.463 -7.766 -52.558 1.00 68.62 664 GLY A N 1
ATOM 5198 C CA . GLY A 1 664 ? 45.824 -9.170 -52.352 1.00 68.62 664 GLY A CA 1
ATOM 5199 C C . GLY A 1 664 ? 46.811 -9.749 -53.377 1.00 68.62 664 GLY A C 1
ATOM 5200 O O . GLY A 1 664 ? 47.202 -9.107 -54.346 1.00 68.62 664 GLY A O 1
ATOM 5201 N N . LYS A 1 665 ? 47.153 -11.037 -53.209 1.00 48.12 665 LYS A N 1
ATOM 5202 C CA . LYS A 1 665 ? 48.029 -11.834 -54.106 1.00 48.12 665 LYS A CA 1
ATOM 5203 C C . LYS A 1 665 ? 47.501 -12.014 -55.549 1.00 48.12 665 LYS A C 1
ATOM 5205 O O . LYS A 1 665 ? 48.113 -12.740 -56.323 1.00 48.12 665 LYS A O 1
ATOM 5210 N N . ILE A 1 666 ? 46.388 -11.371 -55.908 1.00 54.41 666 ILE A N 1
ATOM 5211 C CA . ILE A 1 666 ? 45.757 -11.390 -57.240 1.00 54.41 666 ILE A CA 1
ATOM 5212 C C . ILE A 1 666 ? 46.265 -10.202 -58.094 1.00 54.41 666 ILE A C 1
ATOM 5214 O O . ILE A 1 666 ? 45.660 -9.811 -59.088 1.00 54.41 666 ILE A O 1
ATOM 5218 N N . GLN A 1 667 ? 47.406 -9.607 -57.734 1.00 52.03 667 GLN A N 1
ATOM 5219 C CA . GLN A 1 667 ? 48.060 -8.600 -58.568 1.00 52.03 667 GLN A CA 1
ATOM 5220 C C . GLN A 1 667 ? 48.468 -9.217 -59.914 1.00 52.03 667 GLN A C 1
ATOM 5222 O O . GLN A 1 667 ? 49.297 -10.124 -59.973 1.00 52.03 667 GLN A O 1
ATOM 5227 N N . GLY A 1 668 ? 47.855 -8.724 -60.993 1.00 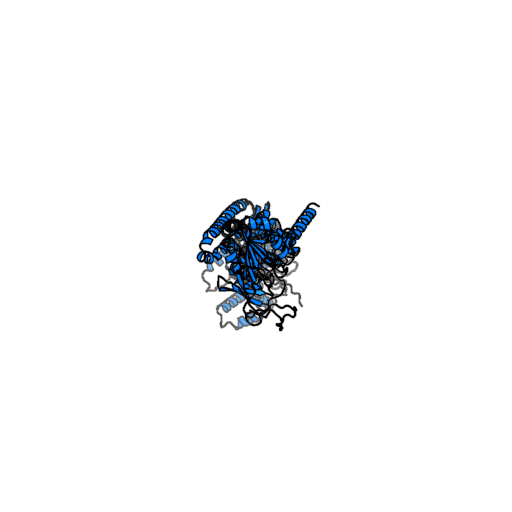53.47 668 GLY A N 1
ATOM 5228 C CA . GLY A 1 668 ? 48.154 -9.115 -62.374 1.00 53.47 668 GLY A CA 1
ATOM 5229 C C . GLY A 1 668 ? 47.090 -9.957 -63.087 1.00 53.47 668 GLY A C 1
ATOM 5230 O O . GLY A 1 668 ? 47.220 -10.131 -64.297 1.00 53.47 668 GLY A O 1
ATOM 5231 N N . ARG A 1 669 ? 46.035 -10.439 -62.405 1.00 67.56 669 ARG A N 1
ATOM 5232 C CA . ARG A 1 669 ? 44.879 -11.054 -63.092 1.00 67.56 669 ARG A CA 1
ATOM 5233 C C . ARG A 1 669 ? 43.948 -9.977 -63.647 1.00 67.56 669 ARG A C 1
ATOM 5235 O O . ARG A 1 669 ? 43.796 -8.910 -63.054 1.00 67.56 669 ARG A O 1
ATOM 5242 N N . GLU A 1 670 ? 43.312 -10.263 -64.775 1.00 75.88 670 GLU A N 1
ATOM 5243 C CA . GLU A 1 670 ? 42.287 -9.387 -65.336 1.00 75.88 670 GLU A CA 1
ATOM 5244 C C . GLU A 1 670 ? 40.972 -9.509 -64.550 1.00 75.88 670 GLU A C 1
ATOM 5246 O O . GLU A 1 670 ? 40.538 -10.607 -64.205 1.00 75.88 670 GLU A O 1
ATOM 5251 N N . LEU A 1 671 ? 40.345 -8.369 -64.255 1.00 83.00 671 LEU A N 1
ATOM 5252 C CA . LEU A 1 671 ? 39.075 -8.281 -63.542 1.00 83.00 671 LEU A CA 1
ATOM 5253 C C . LEU A 1 671 ? 37.990 -7.747 -64.479 1.00 83.00 671 LEU A C 1
ATOM 5255 O O . LEU A 1 671 ? 38.140 -6.669 -65.061 1.00 83.00 671 LEU A O 1
ATOM 5259 N N . LEU A 1 672 ? 36.878 -8.477 -64.574 1.00 85.81 672 LEU A N 1
ATOM 5260 C CA . LEU A 1 672 ? 35.652 -8.024 -65.226 1.00 85.81 672 LEU A CA 1
ATOM 5261 C C . LEU A 1 672 ? 34.599 -7.705 -64.159 1.00 85.81 672 LEU A C 1
ATOM 5263 O O . LEU A 1 672 ? 34.105 -8.592 -63.468 1.00 85.81 672 LEU A O 1
ATOM 5267 N N . LEU A 1 673 ? 34.234 -6.429 -64.052 1.00 87.88 673 LEU A N 1
ATOM 5268 C CA . LEU A 1 673 ? 33.123 -5.956 -63.233 1.00 87.88 673 LEU A CA 1
ATOM 5269 C C . LEU A 1 673 ? 31.909 -5.684 -64.123 1.00 87.88 673 LEU A C 1
ATOM 5271 O O . LEU A 1 673 ? 31.998 -4.884 -65.056 1.00 87.88 673 LEU A O 1
ATOM 5275 N N . ILE A 1 674 ? 30.770 -6.287 -63.794 1.00 87.44 674 ILE A N 1
ATOM 5276 C CA . ILE A 1 674 ? 29.456 -5.981 -64.366 1.00 87.44 674 ILE A CA 1
ATOM 5277 C C . ILE A 1 674 ? 28.590 -5.383 -63.260 1.00 87.44 674 ILE A C 1
ATOM 5279 O O . ILE A 1 674 ? 28.304 -6.036 -62.267 1.00 87.44 674 ILE A O 1
ATOM 5283 N N . VAL A 1 675 ? 28.153 -4.142 -63.435 1.00 87.25 675 VAL A N 1
ATOM 5284 C CA . VAL A 1 675 ? 27.232 -3.440 -62.541 1.00 87.25 675 VAL A CA 1
ATOM 5285 C C . VAL A 1 675 ? 25.859 -3.390 -63.205 1.00 87.25 675 VAL A C 1
ATOM 5287 O O . VAL A 1 675 ? 25.675 -2.726 -64.228 1.00 87.25 675 VAL A O 1
ATOM 5290 N N . ILE A 1 676 ? 24.878 -4.057 -62.610 1.00 86.00 676 ILE A N 1
ATOM 5291 C CA . ILE A 1 676 ? 23.468 -3.875 -62.936 1.00 86.00 676 ILE A CA 1
ATOM 5292 C C . ILE A 1 676 ? 22.991 -2.640 -62.174 1.00 86.00 676 ILE A C 1
ATOM 5294 O O . ILE A 1 676 ? 22.945 -2.609 -60.945 1.00 86.00 676 ILE A O 1
ATOM 5298 N N . SER A 1 677 ? 22.687 -1.576 -62.909 1.00 78.75 677 SER A N 1
ATOM 5299 C CA . SER A 1 677 ? 22.143 -0.358 -62.310 1.00 78.75 677 SER A CA 1
ATOM 5300 C C . SER A 1 677 ? 20.693 -0.569 -61.844 1.00 78.75 677 SER A C 1
ATOM 5302 O O . SER A 1 677 ? 19.983 -1.409 -62.403 1.00 78.75 677 SER A O 1
ATOM 5304 N N . PRO A 1 678 ? 20.175 0.249 -60.908 1.00 71.56 678 PRO A N 1
ATOM 5305 C CA . PRO A 1 678 ? 18.795 0.114 -60.425 1.00 71.56 678 PRO A CA 1
ATOM 5306 C C . PRO A 1 678 ? 17.713 0.309 -61.505 1.00 71.56 678 PRO A C 1
ATOM 5308 O O . PRO A 1 678 ? 16.570 -0.103 -61.323 1.00 71.56 678 PRO A O 1
ATOM 5311 N N . ILE A 1 679 ? 18.061 0.931 -62.639 1.00 72.44 679 ILE A N 1
ATOM 5312 C CA . ILE A 1 679 ? 17.197 1.071 -63.825 1.00 72.44 679 ILE A CA 1
ATOM 5313 C C . ILE A 1 679 ? 17.386 -0.067 -64.846 1.00 72.44 679 ILE A C 1
ATOM 5315 O O . ILE A 1 679 ? 16.907 0.029 -65.974 1.00 72.44 679 ILE A O 1
ATOM 5319 N N . ARG A 1 680 ? 18.083 -1.143 -64.458 1.00 73.38 680 ARG A N 1
ATOM 5320 C CA . ARG A 1 680 ? 18.354 -2.350 -65.259 1.00 73.38 680 ARG A CA 1
ATOM 5321 C C . ARG A 1 680 ? 19.203 -2.107 -66.519 1.00 73.38 680 ARG A C 1
ATOM 5323 O O . ARG A 1 680 ? 19.141 -2.886 -67.469 1.00 73.38 680 ARG A O 1
ATOM 5330 N N . GLU A 1 681 ? 20.023 -1.052 -66.530 1.00 76.56 681 GLU A N 1
ATOM 5331 C CA . GLU A 1 681 ? 21.121 -0.897 -67.499 1.00 76.56 681 GLU A CA 1
ATOM 5332 C C . GLU A 1 681 ? 22.394 -1.575 -66.978 1.00 76.56 681 GLU A C 1
ATOM 5334 O O . GLU A 1 681 ? 22.707 -1.462 -65.790 1.00 76.56 681 GLU A O 1
ATOM 5339 N N . LEU A 1 682 ? 23.134 -2.242 -67.869 1.00 79.69 682 LEU A N 1
ATOM 5340 C CA . LEU A 1 682 ? 24.393 -2.911 -67.546 1.00 79.69 682 LEU A CA 1
ATOM 5341 C C . LEU A 1 682 ? 25.568 -1.969 -67.815 1.00 79.69 682 LEU A C 1
ATOM 5343 O O . LEU A 1 682 ? 25.756 -1.514 -68.945 1.00 79.69 682 LEU A O 1
ATOM 5347 N N . ILE A 1 683 ? 26.371 -1.712 -66.791 1.00 84.56 683 ILE A N 1
ATOM 5348 C CA . ILE A 1 683 ? 27.670 -1.043 -66.888 1.00 84.56 683 ILE A CA 1
ATOM 5349 C C . ILE A 1 683 ? 28.741 -2.117 -66.749 1.00 84.56 683 ILE A C 1
ATOM 5351 O O . ILE A 1 683 ? 28.639 -2.961 -65.866 1.00 84.56 683 ILE A O 1
ATOM 5355 N N . TYR A 1 684 ? 29.779 -2.092 -67.578 1.00 85.12 684 TYR A N 1
ATOM 5356 C CA . TYR A 1 684 ? 30.898 -3.022 -67.433 1.00 85.12 684 TYR A CA 1
ATOM 5357 C C . TYR A 1 684 ? 32.245 -2.304 -67.440 1.00 85.12 684 TYR A C 1
ATOM 5359 O O . TYR A 1 684 ? 32.395 -1.257 -68.078 1.00 85.12 684 TYR A O 1
ATOM 5367 N N . ALA A 1 685 ? 33.230 -2.899 -66.769 1.00 84.56 685 ALA A N 1
ATOM 5368 C CA . ALA A 1 685 ? 34.633 -2.509 -66.814 1.00 84.56 685 ALA A CA 1
ATOM 5369 C C . ALA A 1 685 ? 35.545 -3.739 -66.779 1.00 84.56 685 ALA A C 1
ATOM 5371 O O . ALA A 1 685 ? 35.310 -4.672 -66.021 1.00 84.56 685 ALA A O 1
ATOM 5372 N N . VAL A 1 686 ? 36.583 -3.711 -67.608 1.00 82.88 686 VAL A N 1
ATOM 5373 C CA . VAL A 1 686 ? 37.583 -4.762 -67.798 1.00 82.88 686 VAL A CA 1
ATOM 5374 C C . VAL A 1 686 ? 38.959 -4.116 -67.705 1.00 82.88 686 VAL A C 1
ATOM 5376 O O . VAL A 1 686 ? 39.234 -3.161 -68.441 1.00 82.88 686 VAL A O 1
ATOM 5379 N N . GLY A 1 687 ? 39.814 -4.609 -66.816 1.00 80.94 687 GLY A N 1
ATOM 5380 C CA . GLY A 1 687 ? 41.165 -4.086 -66.612 1.00 80.94 687 GLY A CA 1
ATOM 5381 C C . GLY A 1 687 ? 41.858 -4.719 -65.410 1.00 80.94 687 GLY A C 1
ATOM 5382 O O . GLY A 1 687 ? 41.439 -5.772 -64.933 1.00 80.94 687 GLY A O 1
ATOM 5383 N N . THR A 1 688 ? 42.912 -4.073 -64.905 1.00 83.00 688 THR A N 1
ATOM 5384 C CA . THR A 1 688 ? 43.542 -4.510 -63.648 1.00 83.00 688 THR A CA 1
ATOM 5385 C C . THR A 1 688 ? 42.627 -4.213 -62.449 1.00 83.00 688 THR A C 1
ATOM 5387 O O . THR A 1 688 ? 41.782 -3.310 -62.532 1.00 83.00 688 THR A O 1
ATOM 5390 N N . PRO A 1 689 ? 42.774 -4.922 -61.315 1.00 85.12 689 PRO A N 1
ATOM 5391 C CA . PRO A 1 689 ? 41.966 -4.679 -60.122 1.00 85.12 689 PRO A CA 1
ATOM 5392 C C . PRO A 1 689 ? 41.962 -3.213 -59.656 1.00 85.12 689 PRO A C 1
ATOM 5394 O O . PRO A 1 689 ? 40.916 -2.694 -59.268 1.00 85.12 689 PRO A O 1
ATOM 5397 N N . GLU A 1 690 ? 43.090 -2.504 -59.760 1.00 85.25 690 GLU A N 1
ATOM 5398 C CA . GLU A 1 690 ? 43.209 -1.086 -59.398 1.00 85.25 690 GLU A CA 1
ATOM 5399 C C . GLU A 1 690 ? 42.426 -0.175 -60.354 1.00 85.25 690 GLU A C 1
ATOM 5401 O O . GLU A 1 690 ? 41.766 0.768 -59.909 1.00 85.25 690 GLU A O 1
ATOM 5406 N N . GLN A 1 691 ? 42.448 -0.470 -61.660 1.00 85.25 691 GLN A N 1
ATOM 5407 C CA . GLN A 1 691 ? 41.693 0.277 -62.674 1.00 85.25 691 GLN A CA 1
ATOM 5408 C C . GLN A 1 691 ? 40.185 0.146 -62.459 1.00 85.25 691 GLN A C 1
ATOM 5410 O O . GLN A 1 691 ? 39.448 1.133 -62.519 1.00 85.25 691 GLN A O 1
ATOM 5415 N N . VAL A 1 692 ? 39.723 -1.077 -62.195 1.00 87.75 692 VAL A N 1
ATOM 5416 C CA . VAL A 1 692 ? 38.303 -1.378 -61.981 1.00 87.75 692 VAL A CA 1
ATOM 5417 C C . VAL A 1 692 ? 37.814 -0.815 -60.642 1.00 87.75 692 VAL A C 1
ATOM 5419 O O . VAL A 1 692 ? 36.719 -0.255 -60.579 1.00 87.75 692 VAL A O 1
ATOM 5422 N N . LEU A 1 693 ? 38.633 -0.872 -59.587 1.00 89.06 693 LEU A N 1
ATOM 5423 C CA . LEU A 1 693 ? 38.340 -0.228 -58.305 1.00 89.06 693 LEU A CA 1
ATOM 5424 C C . LEU A 1 693 ? 38.231 1.298 -58.442 1.00 89.06 693 LEU A C 1
ATOM 5426 O O . LEU A 1 693 ? 37.263 1.886 -57.955 1.00 89.06 693 LEU A O 1
ATOM 5430 N N . ASN A 1 694 ? 39.179 1.943 -59.133 1.00 87.25 694 ASN A N 1
ATOM 5431 C CA . ASN A 1 694 ? 39.127 3.384 -59.395 1.00 87.25 694 ASN A CA 1
ATOM 5432 C C . ASN A 1 694 ? 37.867 3.760 -60.194 1.00 87.25 694 ASN A C 1
ATOM 5434 O O . ASN A 1 694 ? 37.183 4.732 -59.879 1.00 87.25 694 ASN A O 1
ATOM 5438 N N . PHE A 1 695 ? 37.508 2.951 -61.192 1.00 87.38 695 PHE A N 1
ATOM 5439 C CA . PHE A 1 695 ? 36.284 3.136 -61.965 1.00 87.38 695 PHE A CA 1
ATOM 5440 C C . PHE A 1 695 ? 35.018 3.048 -61.099 1.00 87.38 695 PHE A C 1
ATOM 5442 O O . PHE A 1 695 ? 34.165 3.934 -61.174 1.00 87.38 695 PHE A O 1
ATOM 5449 N N . PHE A 1 696 ? 34.907 2.034 -60.233 1.00 89.31 696 PHE A N 1
ATOM 5450 C CA . PHE A 1 696 ? 33.762 1.889 -59.330 1.00 89.31 696 PHE A CA 1
ATOM 5451 C C . PHE A 1 696 ? 33.656 3.051 -58.329 1.00 89.31 696 PHE A C 1
ATOM 5453 O O . PHE A 1 696 ? 32.561 3.566 -58.097 1.00 89.31 696 PHE A O 1
ATOM 5460 N N . LEU A 1 697 ? 34.788 3.530 -57.799 1.00 88.44 697 LEU A N 1
ATOM 5461 C CA . LEU A 1 697 ? 34.839 4.719 -56.942 1.00 88.44 697 LEU A CA 1
ATOM 5462 C C . LEU A 1 697 ? 34.300 5.967 -57.654 1.00 88.44 697 LEU A C 1
ATOM 5464 O O . LEU A 1 697 ? 33.505 6.704 -57.076 1.00 88.44 697 LEU A O 1
ATOM 5468 N N . GLN A 1 698 ? 34.664 6.190 -58.918 1.00 84.88 698 GLN A N 1
ATOM 5469 C CA . GLN A 1 698 ? 34.151 7.337 -59.671 1.00 84.88 698 GLN A CA 1
ATOM 5470 C C . GLN A 1 698 ? 32.648 7.221 -59.975 1.00 84.88 698 GLN A C 1
ATOM 5472 O O . GLN A 1 698 ? 31.937 8.225 -59.912 1.00 84.88 698 GLN A O 1
ATOM 5477 N N . ILE A 1 699 ? 32.140 6.014 -60.262 1.00 84.75 699 ILE A N 1
ATOM 5478 C CA . ILE A 1 699 ? 30.694 5.757 -60.417 1.00 84.75 699 ILE A CA 1
ATOM 5479 C C . ILE A 1 699 ? 29.946 6.115 -59.127 1.00 84.75 699 ILE A C 1
ATOM 5481 O O . ILE A 1 699 ? 28.904 6.779 -59.174 1.00 84.75 699 ILE A O 1
ATOM 5485 N N . TYR A 1 700 ? 30.488 5.713 -57.976 1.00 86.88 700 TYR A N 1
ATOM 5486 C CA . TYR A 1 700 ? 29.930 6.048 -56.671 1.00 86.88 700 TYR A CA 1
ATOM 5487 C C . TYR A 1 700 ? 29.903 7.569 -56.436 1.00 86.88 700 TYR A C 1
ATOM 5489 O O . TYR A 1 700 ? 28.841 8.132 -56.174 1.00 86.88 700 TYR A O 1
ATOM 5497 N N . GLU A 1 701 ? 31.025 8.264 -56.644 1.00 83.12 701 GLU A N 1
ATOM 5498 C CA . GLU A 1 701 ? 31.151 9.710 -56.390 1.00 83.12 701 GLU A CA 1
ATOM 5499 C C . GLU A 1 701 ? 30.331 10.595 -57.328 1.00 83.12 701 GLU A C 1
ATOM 5501 O O . GLU A 1 701 ? 29.827 11.644 -56.925 1.00 83.12 701 GLU A O 1
ATOM 5506 N N . LYS A 1 702 ? 30.144 10.177 -58.584 1.00 81.19 702 LYS A N 1
ATOM 5507 C CA . LYS A 1 702 ? 29.251 10.871 -59.525 1.00 81.19 702 LYS A CA 1
ATOM 5508 C C . LYS A 1 702 ? 27.771 10.674 -59.175 1.00 81.19 702 LYS A C 1
ATOM 5510 O O . LYS A 1 702 ? 26.900 11.197 -59.873 1.00 81.19 702 LYS A O 1
ATOM 5515 N N . GLY A 1 703 ? 27.469 9.935 -58.104 1.00 73.50 703 GLY A N 1
ATOM 5516 C CA . GLY A 1 703 ? 26.115 9.676 -57.641 1.00 73.50 703 GLY A CA 1
ATOM 5517 C C . GLY A 1 703 ? 25.329 8.824 -58.631 1.00 73.50 703 GLY A C 1
ATOM 5518 O O . GLY A 1 703 ? 24.131 9.055 -58.807 1.00 73.50 703 GLY A O 1
ATOM 5519 N N . MET A 1 704 ? 25.996 7.891 -59.316 1.00 76.56 704 MET A N 1
ATOM 5520 C CA . MET A 1 704 ? 25.325 6.899 -60.161 1.00 76.56 704 MET A CA 1
ATOM 5521 C C . MET A 1 704 ? 24.754 5.741 -59.329 1.00 76.56 704 MET A C 1
ATOM 5523 O O . MET A 1 704 ? 23.809 5.084 -59.758 1.00 76.56 704 MET A O 1
ATOM 5527 N N . VAL A 1 705 ? 25.286 5.530 -58.121 1.00 80.62 705 VAL A N 1
ATOM 5528 C CA . VAL A 1 705 ? 24.741 4.614 -57.114 1.00 80.62 705 VAL A CA 1
ATOM 5529 C C . VAL A 1 705 ? 23.715 5.375 -56.274 1.00 80.62 705 VAL A C 1
ATOM 5531 O O . VAL A 1 705 ? 24.072 6.130 -55.372 1.00 80.62 705 VAL A O 1
ATOM 5534 N N . LYS A 1 706 ? 22.429 5.241 -56.610 1.00 75.50 706 LYS A N 1
ATOM 5535 C CA . LYS A 1 706 ? 21.319 5.913 -55.914 1.00 75.50 706 LYS A CA 1
ATOM 5536 C C . LYS A 1 706 ? 20.135 4.977 -55.744 1.00 75.50 706 LYS A C 1
ATOM 5538 O O . LYS A 1 706 ? 19.865 4.152 -56.612 1.00 75.50 706 LYS A O 1
ATOM 5543 N N . LEU A 1 707 ? 19.395 5.160 -54.655 1.00 77.00 707 LEU A N 1
ATOM 5544 C CA . LEU A 1 707 ? 18.127 4.476 -54.448 1.00 77.00 707 LEU A CA 1
ATOM 5545 C C . LEU A 1 707 ? 17.053 5.138 -55.322 1.00 77.00 707 LEU A C 1
ATOM 5547 O O . LEU A 1 707 ? 16.818 6.340 -55.206 1.00 77.00 707 LEU A O 1
ATOM 5551 N N . PHE A 1 708 ? 16.404 4.365 -56.192 1.00 68.50 708 PHE A N 1
ATOM 5552 C CA . PHE A 1 708 ? 15.308 4.857 -57.043 1.00 68.50 708 PHE A CA 1
ATOM 5553 C C . PHE A 1 708 ? 13.924 4.520 -56.488 1.00 68.50 708 PHE A C 1
ATOM 5555 O O . PHE A 1 708 ? 12.952 5.208 -56.793 1.00 68.50 708 PHE A O 1
ATOM 5562 N N . TYR A 1 709 ? 13.840 3.477 -55.666 1.00 66.31 709 TYR A N 1
ATOM 5563 C CA . TYR A 1 709 ? 12.594 2.940 -55.139 1.00 66.31 709 TYR A CA 1
ATOM 5564 C C . TYR A 1 709 ? 12.781 2.617 -53.655 1.00 66.31 709 TYR A C 1
ATOM 5566 O O . TYR A 1 709 ? 13.798 2.042 -53.286 1.00 66.31 709 TYR A O 1
ATOM 5574 N N . ASN A 1 710 ? 11.812 2.986 -52.815 1.00 68.06 710 ASN A N 1
ATOM 5575 C CA . ASN A 1 710 ? 11.794 2.640 -51.393 1.00 68.06 710 ASN A CA 1
ATOM 5576 C C . ASN A 1 710 ? 10.574 1.751 -51.126 1.00 68.06 710 ASN A C 1
ATOM 5578 O O . ASN A 1 710 ? 9.441 2.232 -51.173 1.00 68.06 710 ASN A O 1
ATOM 5582 N N . TYR A 1 711 ? 10.791 0.455 -50.921 1.00 67.12 711 TYR A N 1
ATOM 5583 C CA . TYR A 1 711 ? 9.734 -0.524 -50.661 1.00 67.12 711 TYR A CA 1
ATOM 5584 C C . TYR A 1 711 ? 10.240 -1.636 -49.739 1.00 67.12 711 TYR A C 1
ATOM 5586 O O . TYR A 1 711 ? 11.435 -1.790 -49.503 1.00 67.12 711 TYR A O 1
ATOM 5594 N N . LYS A 1 712 ? 9.319 -2.420 -49.176 1.00 58.94 712 LYS A N 1
ATOM 5595 C CA . LYS A 1 712 ? 9.660 -3.564 -48.326 1.00 58.94 712 LYS A CA 1
ATOM 5596 C C . LYS A 1 712 ? 9.794 -4.810 -49.204 1.00 58.94 712 LYS A C 1
ATOM 5598 O O . LYS A 1 712 ? 8.813 -5.216 -49.821 1.00 58.94 712 LYS A O 1
ATOM 5603 N N . ALA A 1 713 ? 10.989 -5.394 -49.275 1.00 59.97 713 ALA A N 1
ATOM 5604 C CA . ALA A 1 713 ? 11.206 -6.648 -49.994 1.00 59.97 713 ALA A CA 1
ATOM 5605 C C . ALA A 1 713 ? 10.577 -7.839 -49.248 1.00 59.97 713 ALA A C 1
ATOM 5607 O O . ALA A 1 713 ? 10.507 -7.853 -48.015 1.00 59.97 713 ALA A O 1
ATOM 5608 N N . PHE A 1 714 ? 10.126 -8.841 -50.003 1.00 56.66 714 PHE A N 1
ATOM 5609 C CA . PHE A 1 714 ? 9.664 -10.120 -49.468 1.00 56.66 714 PHE A CA 1
ATOM 5610 C C . PHE A 1 714 ? 10.899 -11.000 -49.202 1.00 56.66 714 PHE A C 1
ATOM 5612 O O . PHE A 1 714 ? 11.590 -11.393 -50.134 1.00 56.66 714 PHE A O 1
ATOM 5619 N N . LEU A 1 715 ? 11.233 -11.233 -47.929 1.00 50.97 715 LEU A N 1
ATOM 5620 C CA . LEU A 1 715 ? 12.519 -11.799 -47.476 1.00 50.97 715 LEU A CA 1
ATOM 5621 C C . LEU A 1 715 ? 12.547 -13.341 -47.457 1.00 50.97 715 LEU A C 1
ATOM 5623 O O . LEU A 1 715 ? 12.986 -13.937 -46.475 1.00 50.97 715 LEU A O 1
ATOM 5627 N N . ARG A 1 716 ? 12.056 -14.003 -48.508 1.00 53.38 716 ARG A N 1
ATOM 5628 C CA . ARG A 1 716 ? 12.116 -15.470 -48.619 1.00 53.38 716 ARG A CA 1
ATOM 5629 C C . ARG A 1 716 ? 12.945 -15.864 -49.839 1.00 53.38 716 ARG A C 1
ATOM 5631 O O . ARG A 1 716 ? 12.694 -15.357 -50.928 1.00 53.38 716 ARG A O 1
ATOM 5638 N N . GLU A 1 717 ? 13.918 -16.754 -49.646 1.00 53.62 717 GLU A N 1
ATOM 5639 C CA . GLU A 1 717 ? 14.577 -17.443 -50.759 1.00 53.62 717 GLU A CA 1
ATOM 5640 C C . GLU A 1 717 ? 13.542 -18.314 -51.472 1.00 53.62 717 GLU A C 1
ATOM 5642 O O . GLU A 1 717 ? 12.860 -19.121 -50.840 1.00 53.62 717 GLU A O 1
ATOM 5647 N N . ILE A 1 718 ? 13.388 -18.085 -52.773 1.00 57.75 718 ILE A N 1
ATOM 5648 C CA . ILE A 1 718 ? 12.455 -18.830 -53.616 1.00 57.75 718 ILE A CA 1
ATOM 5649 C C . ILE A 1 718 ? 13.171 -20.102 -54.071 1.00 57.75 718 ILE A C 1
ATOM 5651 O O . ILE A 1 718 ? 14.283 -20.021 -54.601 1.00 57.75 718 ILE A O 1
ATOM 5655 N N . ASP A 1 719 ? 12.545 -21.252 -53.831 1.00 58.28 719 ASP A N 1
ATOM 5656 C CA . ASP A 1 719 ? 13.052 -22.562 -54.248 1.00 58.28 719 ASP A CA 1
ATOM 5657 C C . ASP A 1 719 ? 12.909 -22.740 -55.771 1.00 58.28 719 ASP A C 1
ATOM 5659 O O . ASP A 1 719 ? 12.008 -22.178 -56.398 1.00 58.28 719 ASP A O 1
ATOM 5663 N N . THR A 1 720 ? 13.787 -23.531 -56.384 1.00 56.19 720 THR A N 1
ATOM 5664 C CA . THR A 1 720 ? 13.780 -23.808 -57.827 1.00 56.19 720 THR A CA 1
ATOM 5665 C C . THR A 1 720 ? 12.445 -24.420 -58.258 1.00 56.19 720 THR A C 1
ATOM 5667 O O . THR A 1 720 ? 11.924 -24.086 -59.319 1.00 56.19 720 THR A O 1
ATOM 5670 N N . SER A 1 721 ? 11.846 -25.256 -57.403 1.00 62.00 721 SER A N 1
ATOM 5671 C CA . SER A 1 721 ? 10.517 -25.847 -57.604 1.00 62.00 721 SER A CA 1
ATOM 5672 C C . SER A 1 721 ? 9.404 -24.789 -57.703 1.00 62.00 721 SER A C 1
ATOM 5674 O O . SER A 1 721 ? 8.593 -24.838 -58.629 1.00 62.00 721 SER A O 1
ATOM 5676 N N . GLU A 1 722 ? 9.427 -23.777 -56.828 1.00 60.34 722 GLU A N 1
ATOM 5677 C CA . GLU A 1 722 ? 8.492 -22.645 -56.847 1.00 60.34 722 GLU A CA 1
ATOM 5678 C C . GLU A 1 722 ? 8.674 -21.801 -58.123 1.00 60.34 722 GLU A C 1
ATOM 5680 O O . GLU A 1 722 ? 7.690 -21.344 -58.698 1.00 60.34 722 GLU A O 1
ATOM 5685 N N . ILE A 1 723 ? 9.904 -21.633 -58.634 1.00 58.19 723 ILE A N 1
ATOM 5686 C CA . ILE A 1 723 ? 10.164 -20.943 -59.917 1.00 58.19 723 ILE A CA 1
ATOM 5687 C C . ILE A 1 723 ? 9.500 -21.680 -61.087 1.00 58.19 723 ILE A C 1
ATOM 5689 O O . ILE A 1 723 ? 8.821 -21.047 -61.899 1.00 58.19 723 ILE A O 1
ATOM 5693 N N . TYR A 1 724 ? 9.653 -23.004 -61.172 1.00 63.38 724 TYR A N 1
ATOM 5694 C CA . TYR A 1 724 ? 9.009 -23.806 -62.218 1.00 63.38 724 TYR A CA 1
ATOM 5695 C C . TYR A 1 724 ? 7.476 -23.768 -62.113 1.00 63.38 724 TYR A C 1
ATOM 5697 O O . TYR A 1 724 ? 6.788 -23.665 -63.133 1.00 63.38 724 TYR A O 1
ATOM 5705 N N . GLU A 1 725 ? 6.937 -23.756 -60.894 1.00 62.44 725 GLU A N 1
ATOM 5706 C CA . GLU A 1 725 ? 5.508 -23.556 -60.636 1.00 62.44 725 GLU A CA 1
ATOM 5707 C C . GLU A 1 725 ? 5.040 -22.158 -61.090 1.00 62.44 725 GLU A C 1
ATOM 5709 O O . GLU A 1 725 ? 4.029 -22.032 -61.787 1.00 62.44 725 GLU A O 1
ATOM 5714 N N . PHE A 1 726 ? 5.824 -21.106 -60.817 1.00 60.72 726 PHE A N 1
ATOM 5715 C CA . PHE A 1 726 ? 5.567 -19.748 -61.311 1.00 60.72 726 PHE A CA 1
ATOM 5716 C C . PHE A 1 726 ? 5.615 -19.652 -62.841 1.00 60.72 726 PHE A C 1
ATOM 5718 O O . PHE A 1 726 ? 4.820 -18.916 -63.433 1.00 60.72 726 PHE A O 1
ATOM 5725 N N . MET A 1 727 ? 6.513 -20.388 -63.501 1.00 53.91 727 MET A N 1
ATOM 5726 C CA . MET A 1 727 ? 6.583 -20.453 -64.965 1.00 53.91 727 MET A CA 1
ATOM 5727 C C . MET A 1 727 ? 5.344 -21.135 -65.565 1.00 53.91 727 MET A C 1
ATOM 5729 O O . MET A 1 727 ? 4.801 -20.654 -66.566 1.00 53.91 727 MET A O 1
ATOM 5733 N N . GLY A 1 728 ? 4.862 -22.210 -64.933 1.00 58.53 728 GLY A N 1
ATOM 5734 C CA . GLY A 1 728 ? 3.645 -22.922 -65.334 1.00 58.53 728 GLY A CA 1
ATOM 5735 C C . GLY A 1 728 ? 2.355 -22.129 -65.092 1.00 58.53 728 GLY A C 1
ATOM 5736 O O . GLY A 1 728 ? 1.415 -22.222 -65.879 1.00 58.53 728 GLY A O 1
ATOM 5737 N N . ALA A 1 729 ? 2.320 -21.281 -64.060 1.00 57.75 729 ALA A N 1
ATOM 5738 C CA . ALA A 1 729 ? 1.153 -20.484 -63.666 1.00 57.75 729 ALA A CA 1
ATOM 5739 C C . ALA A 1 729 ? 0.948 -19.179 -64.472 1.00 57.75 729 ALA A C 1
ATOM 5741 O O . ALA A 1 729 ? 0.078 -18.368 -64.132 1.00 57.75 729 ALA A O 1
ATOM 5742 N N . SER A 1 730 ? 1.718 -18.968 -65.549 1.00 51.38 730 SER A N 1
ATOM 5743 C CA . SER A 1 730 ? 1.779 -17.736 -66.362 1.00 51.38 730 SER A CA 1
ATOM 5744 C C . SER A 1 730 ? 0.443 -17.236 -66.948 1.00 51.38 730 SER A C 1
ATOM 5746 O O . SER A 1 730 ? 0.381 -16.109 -67.440 1.00 51.38 730 SER A O 1
ATOM 5748 N N . GLY A 1 731 ? -0.642 -18.009 -66.835 1.00 52.88 731 GLY A N 1
ATOM 5749 C CA . GLY A 1 731 ? -1.987 -17.615 -67.258 1.00 52.88 731 GLY A CA 1
ATOM 5750 C C . GLY A 1 731 ? -2.739 -16.647 -66.329 1.00 52.88 731 GLY A C 1
ATOM 5751 O O . GLY A 1 731 ? -3.547 -15.872 -66.830 1.00 52.88 731 GLY A O 1
ATOM 5752 N N . ASN A 1 732 ? -2.488 -16.633 -65.008 1.00 51.50 732 ASN A N 1
ATOM 5753 C CA . ASN A 1 732 ? -3.408 -15.976 -64.052 1.00 51.50 732 ASN A CA 1
ATOM 5754 C C . ASN A 1 732 ? -2.873 -14.740 -63.304 1.00 51.50 732 ASN A C 1
ATOM 5756 O O . ASN A 1 732 ? -3.644 -14.080 -62.609 1.00 51.50 732 ASN A O 1
ATOM 5760 N N . PHE A 1 733 ? -1.604 -14.348 -63.469 1.00 54.62 733 PHE A N 1
ATOM 5761 C CA . PHE A 1 733 ? -1.079 -13.123 -62.847 1.00 54.62 733 PHE A CA 1
ATOM 5762 C C . PHE A 1 733 ? -0.163 -12.321 -63.785 1.00 54.62 733 PHE A C 1
ATOM 5764 O O . PHE A 1 733 ? 1.053 -12.516 -63.831 1.00 54.62 733 PHE A O 1
ATOM 5771 N N . ILE A 1 734 ? -0.749 -11.346 -64.486 1.00 58.97 734 ILE A N 1
ATOM 5772 C CA . ILE A 1 734 ? -0.082 -10.486 -65.485 1.00 58.97 734 ILE A CA 1
ATOM 5773 C C . ILE A 1 734 ? 1.185 -9.803 -64.926 1.00 58.97 734 ILE A C 1
ATOM 5775 O O . ILE A 1 734 ? 2.197 -9.703 -65.618 1.00 58.97 734 ILE A O 1
ATOM 5779 N N . TYR A 1 735 ? 1.177 -9.370 -63.660 1.00 54.91 735 TYR A N 1
ATOM 5780 C CA . TYR A 1 735 ? 2.314 -8.669 -63.046 1.00 54.91 735 TYR A CA 1
ATOM 5781 C C . TYR A 1 735 ? 3.527 -9.573 -62.777 1.00 54.91 735 TYR A C 1
ATOM 5783 O O . TYR A 1 735 ? 4.665 -9.131 -62.948 1.00 54.91 735 TYR A O 1
ATOM 5791 N N . PHE A 1 736 ? 3.303 -10.837 -62.402 1.00 59.19 736 PHE A N 1
ATOM 5792 C CA . PHE A 1 736 ? 4.386 -11.794 -62.158 1.00 59.19 736 PHE A CA 1
ATOM 5793 C C . PHE A 1 736 ? 5.012 -12.281 -63.468 1.00 59.19 736 PHE A C 1
ATOM 5795 O O . PHE A 1 736 ? 6.236 -12.351 -63.558 1.00 59.19 736 PHE A O 1
ATOM 5802 N N . GLY A 1 737 ? 4.205 -12.500 -64.515 1.00 64.06 737 GLY A N 1
ATOM 5803 C CA . GLY A 1 737 ? 4.710 -12.834 -65.852 1.00 64.06 737 GLY A CA 1
ATOM 5804 C C . GLY A 1 737 ? 5.637 -11.754 -66.423 1.00 64.06 737 GLY A C 1
ATOM 5805 O O . GLY A 1 737 ? 6.713 -12.063 -66.935 1.00 64.06 737 GLY A O 1
ATOM 5806 N N . VAL A 1 738 ? 5.277 -10.475 -66.256 1.00 66.12 738 VAL A N 1
ATOM 5807 C CA . VAL A 1 738 ? 6.117 -9.342 -66.682 1.00 66.12 738 VAL A CA 1
ATOM 5808 C C . VAL A 1 738 ? 7.420 -9.267 -65.881 1.00 66.12 738 VAL A C 1
ATOM 5810 O O . VAL A 1 738 ? 8.483 -9.077 -66.470 1.00 66.12 738 VAL A O 1
ATOM 5813 N N . LEU A 1 739 ? 7.378 -9.427 -64.552 1.00 66.06 739 LEU A N 1
ATOM 5814 C CA . LEU A 1 739 ? 8.591 -9.431 -63.722 1.00 66.06 739 LEU A CA 1
ATOM 5815 C C . LEU A 1 739 ? 9.548 -10.559 -64.123 1.00 66.06 739 LEU A C 1
ATOM 5817 O O . LEU A 1 739 ? 10.743 -10.304 -64.289 1.00 66.06 739 LEU A O 1
ATOM 5821 N N . ASN A 1 740 ? 9.006 -11.761 -64.331 1.00 70.50 740 ASN A N 1
ATOM 5822 C CA . ASN A 1 740 ? 9.757 -12.944 -64.727 1.00 70.50 740 ASN A CA 1
ATOM 5823 C C . ASN A 1 740 ? 10.480 -12.747 -66.066 1.00 70.50 740 ASN A C 1
ATOM 5825 O O . ASN A 1 740 ? 11.687 -12.958 -66.178 1.00 70.50 740 ASN A O 1
ATOM 5829 N N . ASP A 1 741 ? 9.753 -12.259 -67.070 1.00 73.00 741 ASP A N 1
ATOM 5830 C CA . ASP A 1 741 ? 10.289 -11.998 -68.402 1.00 73.00 741 ASP A CA 1
ATOM 5831 C C . ASP A 1 741 ? 11.392 -10.922 -68.378 1.00 73.00 741 ASP A C 1
ATOM 5833 O O . ASP A 1 741 ? 12.450 -11.090 -68.989 1.00 73.00 741 ASP A O 1
ATOM 5837 N N . ILE A 1 742 ? 11.224 -9.842 -67.601 1.00 73.31 742 ILE A N 1
ATOM 5838 C CA . ILE A 1 742 ? 12.279 -8.823 -67.485 1.00 73.31 742 ILE A CA 1
ATOM 5839 C C . ILE A 1 742 ? 13.528 -9.395 -66.788 1.00 73.31 742 ILE A C 1
ATOM 5841 O O . ILE A 1 742 ? 14.642 -9.090 -67.227 1.00 73.31 742 ILE A O 1
ATOM 5845 N N . SER A 1 743 ? 13.373 -10.198 -65.730 1.00 77.50 743 SER A N 1
ATOM 5846 C CA . SER A 1 743 ? 14.494 -10.838 -65.022 1.00 77.50 743 SER A CA 1
ATOM 5847 C C . SER A 1 743 ? 15.248 -11.828 -65.915 1.00 77.50 743 SER A C 1
ATOM 5849 O O . SER A 1 743 ? 16.467 -11.717 -66.035 1.00 77.50 743 SER A O 1
ATOM 5851 N N . MET A 1 744 ? 14.539 -12.702 -66.635 1.00 78.50 744 MET A N 1
ATOM 5852 C CA . MET A 1 744 ? 15.126 -13.632 -67.608 1.00 78.50 744 MET A CA 1
ATOM 5853 C C . MET A 1 744 ? 15.864 -12.893 -68.736 1.00 78.50 744 MET A C 1
ATOM 5855 O O . MET A 1 744 ? 16.996 -13.230 -69.086 1.00 78.50 744 MET A O 1
ATOM 5859 N N . ARG A 1 745 ? 15.259 -11.843 -69.309 1.00 79.00 745 ARG A N 1
ATOM 5860 C CA . ARG A 1 745 ? 15.902 -11.031 -70.357 1.00 79.00 745 ARG A CA 1
ATOM 5861 C C . ARG A 1 745 ? 17.157 -10.320 -69.859 1.00 79.00 745 ARG A C 1
ATOM 5863 O O . ARG A 1 745 ? 18.125 -10.199 -70.608 1.00 79.00 745 ARG A O 1
ATOM 5870 N N . LEU A 1 746 ? 17.143 -9.827 -68.622 1.00 78.00 746 LEU A N 1
ATOM 5871 C CA . LEU A 1 746 ? 18.312 -9.201 -68.010 1.00 78.00 746 LEU A CA 1
ATOM 5872 C C . LEU A 1 746 ? 19.427 -10.230 -67.781 1.00 78.00 746 LEU A C 1
ATOM 5874 O O . LEU A 1 746 ? 20.566 -9.960 -68.153 1.00 78.00 746 LEU A O 1
ATOM 5878 N N . ALA A 1 747 ? 19.092 -11.420 -67.279 1.00 79.75 747 ALA A N 1
ATOM 5879 C CA . ALA A 1 747 ? 20.043 -12.508 -67.079 1.00 79.75 747 ALA A CA 1
ATOM 5880 C C . ALA A 1 747 ? 20.700 -12.964 -68.396 1.00 79.75 747 ALA A C 1
ATOM 5882 O O . ALA A 1 747 ? 21.925 -13.042 -68.482 1.00 79.75 747 ALA A O 1
ATOM 5883 N N . LYS A 1 748 ? 19.915 -13.134 -69.471 1.00 79.62 748 LYS A N 1
ATOM 5884 C CA . LYS A 1 748 ? 20.445 -13.431 -70.816 1.00 79.62 748 LYS A CA 1
ATOM 5885 C C . LYS A 1 748 ? 21.424 -12.369 -71.313 1.00 79.62 748 LYS A C 1
ATOM 5887 O O . LYS A 1 748 ? 22.437 -12.708 -71.909 1.00 79.62 748 LYS A O 1
ATOM 5892 N N . LYS A 1 749 ? 21.174 -11.085 -71.039 1.00 76.50 749 LYS A N 1
ATOM 5893 C CA . LYS A 1 749 ? 22.099 -10.003 -71.416 1.00 76.50 749 LYS A CA 1
ATOM 5894 C C . LYS A 1 749 ? 23.375 -9.981 -70.590 1.00 76.50 749 LYS A C 1
ATOM 5896 O O . LYS A 1 749 ? 24.419 -9.620 -71.126 1.00 76.50 749 LYS A O 1
ATOM 5901 N N . VAL A 1 750 ? 23.299 -10.337 -69.308 1.00 77.56 750 VAL A N 1
ATOM 5902 C CA . VAL A 1 750 ? 24.496 -10.549 -68.486 1.00 77.56 750 VAL A CA 1
ATOM 5903 C C . VAL A 1 750 ? 25.335 -11.663 -69.114 1.00 77.56 750 VAL A C 1
ATOM 5905 O O . VAL A 1 750 ? 26.518 -11.447 -69.356 1.00 77.56 750 VAL A O 1
ATOM 5908 N N . LEU A 1 751 ? 24.716 -12.782 -69.510 1.00 76.12 751 LEU A N 1
ATOM 5909 C CA . LEU A 1 751 ? 25.399 -13.864 -70.227 1.00 76.12 751 LEU A CA 1
ATOM 5910 C C . LEU A 1 751 ? 25.979 -13.405 -71.577 1.00 76.12 751 LEU A C 1
ATOM 5912 O O . LEU A 1 751 ? 27.146 -13.656 -71.857 1.00 76.12 751 LEU A O 1
ATOM 5916 N N . GLU A 1 752 ? 25.222 -12.671 -72.397 1.00 74.00 752 GLU A N 1
ATOM 5917 C CA . GLU A 1 752 ? 25.733 -12.094 -73.651 1.00 74.00 752 GLU A CA 1
ATOM 5918 C C . GLU A 1 752 ? 26.930 -11.167 -73.413 1.00 74.00 752 GLU A C 1
ATOM 5920 O O . GLU A 1 752 ? 27.876 -11.169 -74.200 1.00 74.00 752 GLU A O 1
ATOM 5925 N N . ALA A 1 753 ? 26.899 -10.362 -72.347 1.00 71.38 753 ALA A N 1
ATOM 5926 C CA . ALA A 1 753 ? 27.999 -9.479 -71.984 1.00 71.38 753 ALA A CA 1
ATOM 5927 C C . ALA A 1 753 ? 29.245 -10.271 -71.565 1.00 71.38 753 ALA A C 1
ATOM 5929 O O . ALA A 1 753 ? 30.349 -9.859 -71.910 1.00 71.38 753 ALA A O 1
ATOM 5930 N N . LEU A 1 754 ? 29.078 -11.408 -70.890 1.00 72.06 754 LEU A N 1
ATOM 5931 C CA . LEU A 1 754 ? 30.171 -12.313 -70.532 1.00 72.06 754 LEU A CA 1
ATOM 5932 C C . LEU A 1 754 ? 30.759 -12.996 -71.779 1.00 72.06 754 LEU A C 1
ATOM 5934 O O . LEU A 1 754 ? 31.962 -12.909 -72.026 1.00 72.06 754 LEU A O 1
ATOM 5938 N N . VAL A 1 755 ? 29.909 -13.575 -72.632 1.00 67.69 755 VAL A N 1
ATOM 5939 C CA . VAL A 1 755 ? 30.319 -14.294 -73.854 1.00 67.69 755 VAL A CA 1
ATOM 5940 C C . VAL A 1 755 ? 30.977 -13.356 -74.876 1.00 67.69 755 VAL A C 1
ATOM 5942 O O . VAL A 1 755 ? 32.039 -13.667 -75.409 1.00 67.69 755 VAL A O 1
ATOM 5945 N N . ARG A 1 756 ? 30.411 -12.162 -75.123 1.00 65.94 756 ARG A N 1
ATOM 5946 C CA . ARG A 1 756 ? 30.976 -11.170 -76.069 1.00 65.94 756 ARG A CA 1
ATOM 5947 C C . ARG A 1 756 ? 32.308 -10.571 -75.620 1.00 65.94 756 ARG A C 1
ATOM 5949 O O . ARG A 1 756 ? 32.936 -9.857 -76.405 1.00 65.94 756 ARG A O 1
ATOM 5956 N N . LYS A 1 757 ? 32.691 -10.741 -74.356 1.00 62.19 757 LYS A N 1
ATOM 5957 C CA . LYS A 1 757 ? 33.898 -10.141 -73.773 1.00 62.19 757 LYS A CA 1
ATOM 5958 C C . LYS A 1 757 ? 34.965 -11.182 -73.428 1.00 62.19 757 LYS A C 1
ATOM 5960 O O . LYS A 1 757 ? 35.874 -10.843 -72.682 1.00 62.19 757 LYS A O 1
ATOM 5965 N N . GLU A 1 758 ? 34.869 -12.374 -74.028 1.00 56.12 758 GLU A N 1
ATOM 5966 C CA . GLU A 1 758 ? 35.854 -13.465 -73.939 1.00 56.12 758 GLU A CA 1
ATOM 5967 C C . GLU A 1 758 ? 36.053 -13.996 -72.504 1.00 56.12 758 GLU A C 1
ATOM 5969 O O . GLU A 1 758 ? 37.126 -14.464 -72.147 1.00 56.12 758 GLU A O 1
ATOM 5974 N N . ALA A 1 759 ? 34.996 -14.002 -71.679 1.00 54.97 759 ALA A N 1
ATOM 5975 C CA . ALA A 1 759 ? 34.987 -14.615 -70.342 1.00 54.97 759 ALA A CA 1
ATOM 5976 C C . ALA A 1 759 ? 34.973 -16.164 -70.356 1.00 54.97 759 ALA A C 1
ATOM 5978 O O . ALA A 1 759 ? 34.529 -16.789 -69.395 1.00 54.97 759 ALA A O 1
ATOM 5979 N N . VAL A 1 760 ? 35.403 -16.789 -71.457 1.00 48.84 760 VAL A N 1
ATOM 5980 C CA . VAL A 1 760 ? 35.191 -18.219 -71.756 1.00 48.84 760 VAL A CA 1
ATOM 5981 C C . VAL A 1 760 ? 36.008 -19.139 -70.831 1.00 48.84 760 VAL A C 1
ATOM 5983 O O . VAL A 1 760 ? 35.696 -20.318 -70.716 1.00 48.84 760 VAL A O 1
ATOM 5986 N N . GLU A 1 761 ? 36.989 -18.595 -70.102 1.00 54.06 761 GLU A N 1
ATOM 5987 C CA . GLU A 1 761 ? 37.883 -19.349 -69.211 1.00 54.06 761 GLU A CA 1
ATOM 5988 C C . GLU A 1 761 ? 37.927 -18.807 -67.767 1.00 54.06 761 GLU A C 1
ATOM 5990 O O . GLU A 1 761 ? 38.962 -18.902 -67.121 1.00 54.06 761 GLU A O 1
ATOM 5995 N N . ALA A 1 762 ? 36.864 -18.188 -67.240 1.00 58.44 762 ALA A N 1
ATOM 5996 C CA . ALA A 1 762 ? 36.862 -17.666 -65.863 1.00 58.44 762 ALA A CA 1
ATOM 5997 C C . ALA A 1 762 ? 36.878 -18.781 -64.786 1.00 58.44 762 ALA A C 1
ATOM 5999 O O . ALA A 1 762 ? 36.073 -19.706 -64.846 1.00 58.44 762 ALA A O 1
ATOM 6000 N N . GLU A 1 763 ? 37.759 -18.683 -63.775 1.00 56.91 763 GLU A N 1
ATOM 6001 C CA . GLU A 1 763 ? 37.854 -19.651 -62.657 1.00 56.91 763 GLU A CA 1
ATOM 6002 C C . GLU A 1 763 ? 36.862 -19.331 -61.530 1.00 56.91 763 GLU A C 1
ATOM 6004 O O . GLU A 1 763 ? 36.425 -20.245 -60.837 1.00 56.91 763 GLU A O 1
ATOM 6009 N N . GLU A 1 764 ? 36.514 -18.052 -61.325 1.00 66.62 764 GLU A N 1
ATOM 6010 C CA . GLU A 1 764 ? 35.737 -17.596 -60.166 1.00 66.62 764 GLU A CA 1
ATOM 6011 C C . GLU A 1 764 ? 34.706 -16.518 -60.543 1.00 66.62 764 GLU A C 1
ATOM 6013 O O . GLU A 1 764 ? 35.028 -15.501 -61.170 1.00 66.62 764 GLU A O 1
ATOM 6018 N N . PHE A 1 765 ? 33.463 -16.720 -60.093 1.00 75.12 765 PHE A N 1
ATOM 6019 C CA . PHE A 1 765 ? 32.363 -15.760 -60.205 1.00 75.12 765 PHE A CA 1
ATOM 6020 C C . PHE A 1 765 ? 31.913 -15.320 -58.816 1.00 75.12 765 PHE A C 1
ATOM 6022 O O . PHE A 1 765 ? 31.668 -16.152 -57.945 1.00 75.12 765 PHE A O 1
ATOM 6029 N N . VAL A 1 766 ? 31.734 -14.014 -58.626 1.00 80.06 766 VAL A N 1
ATOM 6030 C CA . VAL A 1 766 ? 31.123 -13.454 -57.417 1.00 80.06 766 VAL A CA 1
ATOM 6031 C C . VAL A 1 766 ? 29.940 -12.587 -57.811 1.00 80.06 766 VAL A C 1
ATOM 6033 O O . VAL A 1 766 ? 30.104 -11.596 -58.522 1.00 80.06 766 VAL A O 1
ATOM 6036 N N . ILE A 1 767 ? 28.750 -12.941 -57.328 1.00 84.25 767 ILE A N 1
ATOM 6037 C CA . ILE A 1 767 ? 27.532 -12.156 -57.531 1.00 84.25 767 ILE A CA 1
ATOM 6038 C C . ILE A 1 767 ? 27.154 -11.477 -56.211 1.00 84.25 767 ILE A C 1
ATOM 6040 O O . ILE A 1 767 ? 27.020 -12.128 -55.180 1.00 84.25 767 ILE A O 1
ATOM 6044 N N . ILE A 1 768 ? 26.992 -10.156 -56.231 1.00 85.19 768 ILE A N 1
ATOM 6045 C CA . ILE A 1 768 ? 26.540 -9.349 -55.092 1.00 85.19 768 ILE A CA 1
ATOM 6046 C C . ILE A 1 768 ? 25.205 -8.731 -55.479 1.00 85.19 768 ILE A C 1
ATOM 6048 O O . ILE A 1 768 ? 25.122 -8.053 -56.495 1.00 85.19 768 ILE A O 1
ATOM 6052 N N . HIS A 1 769 ? 24.161 -8.942 -54.686 1.00 85.94 769 HIS A N 1
ATOM 6053 C CA . HIS A 1 769 ? 22.822 -8.466 -55.021 1.00 85.94 769 HIS A CA 1
ATOM 6054 C C . HIS A 1 769 ? 21.995 -8.141 -53.775 1.00 85.94 769 HIS A C 1
ATOM 6056 O O . HIS A 1 769 ? 22.360 -8.517 -52.658 1.00 85.94 769 HIS A O 1
ATOM 6062 N N . GLY A 1 770 ? 20.884 -7.432 -53.981 1.00 79.69 770 GLY A N 1
ATOM 6063 C CA . GLY A 1 770 ? 19.851 -7.211 -52.972 1.00 79.69 770 GLY A CA 1
ATOM 6064 C C . GLY A 1 770 ? 18.754 -8.274 -53.020 1.00 79.69 770 GLY A C 1
ATOM 6065 O O . GLY A 1 770 ? 18.628 -9.038 -53.979 1.00 79.69 770 GLY A O 1
ATOM 6066 N N . ALA A 1 771 ? 17.903 -8.295 -52.002 1.00 76.62 771 ALA A N 1
ATOM 6067 C CA . ALA A 1 771 ? 16.699 -9.109 -51.940 1.00 76.62 771 ALA A CA 1
ATOM 6068 C C . ALA A 1 771 ? 15.775 -8.904 -53.157 1.00 76.62 771 ALA A C 1
ATOM 6070 O O . ALA A 1 771 ? 15.276 -9.899 -53.686 1.00 76.62 771 ALA A O 1
ATOM 6071 N N . PRO A 1 772 ? 15.569 -7.680 -53.689 1.00 76.00 772 PRO A N 1
ATOM 6072 C CA . PRO A 1 772 ? 14.740 -7.503 -54.879 1.00 76.00 772 PRO A CA 1
ATOM 6073 C C . PRO A 1 772 ? 15.239 -8.174 -56.161 1.00 76.00 772 PRO A C 1
ATOM 6075 O O . PRO A 1 772 ? 14.451 -8.407 -57.077 1.00 76.00 772 PRO A O 1
ATOM 6078 N N . SER A 1 773 ? 16.542 -8.425 -56.264 1.00 78.38 773 SER A N 1
ATOM 6079 C CA . SER A 1 773 ? 17.175 -9.007 -57.446 1.00 78.38 773 SER A CA 1
ATOM 6080 C C . SER A 1 773 ? 17.385 -10.515 -57.341 1.00 78.38 773 SER A C 1
ATOM 6082 O O . SER A 1 773 ? 17.906 -11.105 -58.284 1.00 78.38 773 SER A O 1
ATOM 6084 N N . ALA A 1 774 ? 16.900 -11.157 -56.270 1.00 76.12 774 ALA A N 1
ATOM 6085 C CA . ALA A 1 774 ? 17.042 -12.595 -56.040 1.00 76.12 774 ALA A CA 1
ATOM 6086 C C . ALA A 1 774 ? 16.612 -13.446 -57.252 1.00 76.12 774 ALA A C 1
ATOM 6088 O O . ALA A 1 774 ? 17.368 -14.303 -57.696 1.00 76.12 774 ALA A O 1
ATOM 6089 N N . VAL A 1 775 ? 15.452 -13.156 -57.857 1.00 74.69 775 VAL A N 1
ATOM 6090 C CA . VAL A 1 775 ? 14.958 -13.878 -59.051 1.00 74.69 775 VAL A CA 1
ATOM 6091 C C . VAL A 1 775 ? 15.888 -13.692 -60.255 1.00 74.69 775 VAL A C 1
ATOM 6093 O O . VAL A 1 775 ? 16.194 -14.643 -60.967 1.00 74.69 775 VAL A O 1
ATOM 6096 N N . THR A 1 776 ? 16.367 -12.468 -60.491 1.00 78.56 776 THR A N 1
ATOM 6097 C CA . THR A 1 776 ? 17.302 -12.178 -61.589 1.00 78.56 776 THR A CA 1
ATOM 6098 C C . THR A 1 776 ? 18.625 -12.912 -61.391 1.00 78.56 776 THR A C 1
ATOM 6100 O O . THR A 1 776 ? 19.153 -13.467 -62.349 1.00 78.56 776 THR A O 1
ATOM 6103 N N . VAL A 1 777 ? 19.154 -12.924 -60.165 1.00 79.69 777 VAL A N 1
ATOM 6104 C CA . VAL A 1 777 ? 20.411 -13.606 -59.846 1.00 79.69 777 VAL A CA 1
ATOM 6105 C C . VAL A 1 777 ? 20.283 -15.109 -60.011 1.00 79.69 777 VAL A C 1
ATOM 6107 O O . VAL A 1 777 ? 21.154 -15.690 -60.646 1.00 79.69 777 VAL A O 1
ATOM 6110 N N . ARG A 1 778 ? 19.180 -15.720 -59.563 1.00 78.19 778 ARG A N 1
ATOM 6111 C CA . ARG A 1 778 ? 18.929 -17.148 -59.806 1.00 78.19 778 ARG A CA 1
ATOM 6112 C C . ARG A 1 778 ? 18.955 -17.494 -61.293 1.00 78.19 778 ARG A C 1
ATOM 6114 O O . ARG A 1 778 ? 19.633 -18.439 -61.675 1.00 78.19 778 ARG A O 1
ATOM 6121 N N . TYR A 1 779 ? 18.334 -16.679 -62.149 1.00 78.69 779 TYR A N 1
ATOM 6122 C CA . TYR A 1 779 ? 18.437 -16.881 -63.598 1.00 78.69 779 TYR A CA 1
ATOM 6123 C C . TYR A 1 779 ? 19.853 -16.697 -64.144 1.00 78.69 779 TYR A C 1
ATOM 6125 O O . TYR A 1 779 ? 20.240 -17.399 -65.074 1.00 78.69 779 TYR A O 1
ATOM 6133 N N . VAL A 1 780 ? 20.630 -15.749 -63.614 1.00 77.81 780 VAL A N 1
ATOM 6134 C CA . VAL A 1 780 ? 22.039 -15.594 -64.006 1.00 77.81 780 VAL A CA 1
ATOM 6135 C C . VAL A 1 780 ? 22.830 -16.839 -63.609 1.00 77.81 780 VAL A C 1
ATOM 6137 O O . VAL A 1 780 ? 23.557 -17.362 -64.444 1.00 77.81 780 VAL A O 1
ATOM 6140 N N . GLU A 1 781 ? 22.668 -17.336 -62.384 1.00 78.12 781 GLU A N 1
ATOM 6141 C CA . GLU A 1 781 ? 23.330 -18.550 -61.894 1.00 78.12 781 GLU A CA 1
ATOM 6142 C C . GLU A 1 781 ? 22.992 -19.771 -62.753 1.00 78.12 781 GLU A C 1
ATOM 6144 O O . GLU A 1 781 ? 23.905 -20.439 -63.234 1.00 78.12 781 GLU A O 1
ATOM 6149 N N . GLU A 1 782 ? 21.707 -20.013 -63.016 1.00 77.38 782 GLU A N 1
ATOM 6150 C CA . GLU A 1 782 ? 21.242 -21.147 -63.820 1.00 77.38 782 GLU A CA 1
ATOM 6151 C C . GLU A 1 782 ? 21.750 -21.062 -65.268 1.00 77.38 782 GLU A C 1
ATOM 6153 O O . GLU A 1 782 ? 22.233 -22.043 -65.830 1.00 77.38 782 GLU A O 1
ATOM 6158 N N . LEU A 1 783 ? 21.736 -19.871 -65.877 1.00 74.44 783 LEU A N 1
ATOM 6159 C CA . LEU A 1 783 ? 22.296 -19.671 -67.217 1.00 74.44 783 LEU A CA 1
ATOM 6160 C C . LEU A 1 783 ? 23.823 -19.852 -67.255 1.00 74.44 783 LEU A C 1
ATOM 6162 O O . LEU A 1 783 ? 24.356 -20.325 -68.261 1.00 74.44 783 LEU A O 1
ATOM 6166 N N . LEU A 1 784 ? 24.540 -19.485 -66.190 1.00 73.19 784 LEU A N 1
ATOM 6167 C CA . LEU A 1 784 ? 25.983 -19.723 -66.068 1.00 73.19 784 LEU A CA 1
ATOM 6168 C C . LEU A 1 784 ? 26.307 -21.216 -65.910 1.00 73.19 784 LEU A C 1
ATOM 6170 O O . LEU A 1 784 ? 27.293 -21.687 -66.477 1.00 73.19 784 LEU A O 1
ATOM 6174 N N . GLU A 1 785 ? 25.470 -21.962 -65.190 1.00 72.31 785 GLU A N 1
ATOM 6175 C CA . GLU A 1 785 ? 25.578 -23.420 -65.050 1.00 72.31 785 GLU A CA 1
ATOM 6176 C C . GLU A 1 785 ? 25.294 -24.133 -66.375 1.00 72.31 785 GLU A C 1
ATOM 6178 O O . GLU A 1 785 ? 26.124 -24.909 -66.848 1.00 72.31 785 GLU A O 1
ATOM 6183 N N . LEU A 1 786 ? 24.179 -23.802 -67.036 1.00 68.88 786 LEU A N 1
ATOM 6184 C CA . LEU A 1 786 ? 23.791 -24.386 -68.325 1.00 68.88 786 LEU A CA 1
ATOM 6185 C C . LEU A 1 786 ? 24.785 -24.077 -69.453 1.00 68.88 786 LEU A C 1
ATOM 6187 O O . LEU A 1 786 ? 24.937 -24.871 -70.378 1.00 68.88 786 LEU A O 1
ATOM 6191 N N . SER A 1 787 ? 25.464 -22.929 -69.394 1.00 65.44 787 SER A N 1
ATOM 6192 C CA . SER A 1 787 ? 26.490 -22.549 -70.375 1.00 65.44 787 SER A CA 1
ATOM 6193 C C . SER A 1 787 ? 27.867 -23.171 -70.106 1.00 65.44 787 SER A C 1
ATOM 6195 O O . SER A 1 787 ? 28.782 -22.965 -70.902 1.00 65.44 787 SER A O 1
ATOM 6197 N N . GLY A 1 788 ? 28.029 -23.928 -69.013 1.00 60.75 788 GLY A N 1
ATOM 6198 C CA . GLY A 1 788 ? 29.298 -24.549 -68.627 1.00 60.75 788 GLY A CA 1
ATOM 6199 C C . GLY A 1 788 ? 30.346 -23.569 -68.086 1.00 60.75 788 GLY A C 1
ATOM 6200 O O . GLY A 1 788 ? 31.499 -23.957 -67.910 1.00 60.75 788 GLY A O 1
ATOM 6201 N N . LEU A 1 789 ? 29.963 -22.313 -67.820 1.00 59.75 789 LEU A N 1
ATOM 6202 C CA . LEU A 1 789 ? 30.862 -21.253 -67.354 1.00 59.75 789 LEU A CA 1
ATOM 6203 C C . LEU A 1 789 ? 31.061 -21.259 -65.829 1.00 59.75 789 LEU A C 1
ATOM 6205 O O . LEU A 1 789 ? 32.045 -20.705 -65.357 1.00 59.75 789 LEU A O 1
ATOM 6209 N N . LYS A 1 790 ? 30.180 -21.887 -65.037 1.00 51.31 790 LYS A N 1
ATOM 6210 C CA . LYS A 1 790 ? 30.319 -21.964 -63.568 1.00 51.31 790 LYS A CA 1
ATOM 6211 C C . LYS A 1 790 ? 30.984 -23.281 -63.136 1.00 51.31 790 LYS A C 1
ATOM 6213 O O . LYS A 1 790 ? 30.402 -24.351 -63.293 1.00 51.31 790 LYS A O 1
ATOM 6218 N N . ARG A 1 791 ? 32.161 -23.211 -62.499 1.00 44.28 791 ARG A N 1
ATOM 6219 C CA . ARG A 1 791 ? 32.623 -24.218 -61.519 1.00 44.28 791 ARG A CA 1
ATOM 6220 C C . ARG A 1 791 ? 32.508 -23.582 -60.129 1.00 44.28 791 ARG A C 1
ATOM 6222 O O . ARG A 1 791 ? 32.971 -22.472 -59.916 1.00 44.28 791 ARG A O 1
ATOM 6229 N N . SER A 1 792 ? 31.769 -24.233 -59.237 1.00 38.19 792 SER A N 1
ATOM 6230 C CA . SER A 1 792 ? 31.172 -23.673 -58.014 1.00 38.19 792 SER A CA 1
ATOM 6231 C C . SER A 1 792 ? 32.119 -22.911 -57.072 1.00 38.19 792 SER A C 1
ATOM 6233 O O . SER A 1 792 ? 33.151 -23.453 -56.676 1.00 38.19 792 SER A O 1
ATOM 6235 N N . LEU A 1 793 ? 31.657 -21.769 -56.549 1.00 33.00 793 LEU A N 1
ATOM 6236 C CA . LEU A 1 793 ? 31.853 -21.421 -55.138 1.00 33.00 793 LEU A CA 1
ATOM 6237 C C . LEU A 1 793 ? 30.659 -20.591 -54.635 1.00 33.00 793 LEU A C 1
ATOM 6239 O O . LEU A 1 793 ? 30.412 -19.487 -55.118 1.00 33.00 793 LEU A O 1
ATOM 6243 N N . ASP A 1 794 ? 29.908 -21.146 -53.684 1.00 36.59 794 ASP A N 1
ATOM 6244 C CA . ASP A 1 794 ? 28.788 -20.475 -53.023 1.00 36.59 794 ASP A CA 1
ATOM 6245 C C . ASP A 1 794 ? 29.286 -19.453 -52.000 1.00 36.59 794 ASP A C 1
ATOM 6247 O O . ASP A 1 794 ? 30.070 -19.775 -51.107 1.00 36.59 794 ASP A O 1
ATOM 6251 N N . TYR A 1 795 ? 28.734 -18.241 -52.052 1.00 33.16 795 TYR A N 1
ATOM 6252 C CA . TYR A 1 795 ? 28.616 -17.394 -50.867 1.00 33.16 795 TYR A CA 1
ATOM 6253 C C . TYR A 1 795 ? 27.211 -16.791 -50.804 1.00 33.16 795 TYR A C 1
ATOM 6255 O O . TYR A 1 795 ? 26.953 -15.691 -51.289 1.00 33.16 795 TYR A O 1
ATOM 6263 N N . ALA A 1 796 ? 26.307 -17.538 -50.166 1.00 35.25 796 ALA A N 1
ATOM 6264 C CA . ALA A 1 796 ? 24.979 -17.086 -49.775 1.00 35.25 796 ALA A CA 1
ATOM 6265 C C . ALA A 1 796 ? 25.067 -15.982 -48.707 1.00 35.25 796 ALA A C 1
ATOM 6267 O O . ALA A 1 796 ? 25.867 -16.039 -47.768 1.00 35.25 796 ALA A O 1
ATOM 6268 N N . LEU A 1 797 ? 24.220 -14.962 -48.840 1.00 35.50 797 LEU A N 1
ATOM 6269 C CA . LEU A 1 797 ? 24.208 -13.774 -47.989 1.00 35.50 797 LEU A CA 1
ATOM 6270 C C . LEU A 1 797 ? 22.958 -13.694 -47.107 1.00 35.50 797 LEU A C 1
ATOM 6272 O O . LEU A 1 797 ? 22.317 -12.655 -47.052 1.00 35.50 797 LEU A O 1
ATOM 6276 N N . TYR A 1 798 ? 22.686 -14.745 -46.332 1.00 31.53 798 TYR A N 1
ATOM 6277 C CA . TYR A 1 798 ? 21.973 -14.651 -45.054 1.00 31.53 798 TYR A CA 1
ATOM 6278 C C . TYR A 1 798 ? 22.586 -15.649 -44.067 1.00 31.53 798 TYR A C 1
ATOM 6280 O O . TYR A 1 798 ? 22.719 -16.836 -44.340 1.00 31.53 798 TYR A O 1
ATOM 6288 N N . GLY A 1 799 ? 23.034 -15.154 -42.914 1.00 25.77 799 GLY A N 1
ATOM 6289 C CA . GLY A 1 799 ? 23.759 -15.959 -41.941 1.00 25.77 799 GLY A CA 1
ATOM 6290 C C . GLY A 1 799 ? 22.916 -17.091 -41.351 1.00 25.77 799 GLY A C 1
ATOM 6291 O O . GLY A 1 799 ? 22.057 -16.842 -40.513 1.00 25.77 799 GLY A O 1
ATOM 6292 N N . ARG A 1 800 ? 23.269 -18.331 -41.691 1.00 23.56 800 ARG A N 1
ATOM 6293 C CA . ARG A 1 800 ? 23.484 -19.435 -40.746 1.00 23.56 800 ARG A CA 1
ATOM 6294 C C . ARG A 1 800 ? 24.441 -20.433 -41.391 1.00 23.56 800 ARG A C 1
ATOM 6296 O O . ARG A 1 800 ? 24.115 -21.077 -42.374 1.00 23.56 800 ARG A O 1
ATOM 6303 N N . SER A 1 801 ? 25.620 -20.570 -40.791 1.00 25.97 801 SER A N 1
ATOM 6304 C CA . SER A 1 801 ? 26.433 -21.775 -40.927 1.00 25.97 801 SER A CA 1
ATOM 6305 C C . SER A 1 801 ? 25.639 -22.927 -40.312 1.00 25.97 801 SER A C 1
ATOM 6307 O O . SER A 1 801 ? 25.668 -23.117 -39.095 1.00 25.97 801 SER A O 1
ATOM 6309 N N . THR A 1 802 ? 24.941 -23.695 -41.134 1.00 21.73 802 THR A N 1
ATOM 6310 C CA . THR A 1 802 ? 24.664 -25.096 -40.830 1.00 21.73 802 THR A CA 1
ATOM 6311 C C . THR A 1 802 ? 25.681 -25.925 -41.596 1.00 21.73 802 THR A C 1
ATOM 6313 O O . THR A 1 802 ? 25.630 -26.024 -42.815 1.00 21.73 802 THR A O 1
ATOM 6316 N N . LYS A 1 803 ? 26.646 -26.478 -40.856 1.00 28.52 803 LYS A N 1
ATOM 6317 C CA . LYS A 1 803 ? 27.356 -27.684 -41.281 1.00 28.52 803 LYS A CA 1
ATOM 6318 C C . LYS A 1 803 ? 26.327 -28.811 -41.428 1.00 28.52 803 LYS A C 1
ATOM 6320 O O . LYS A 1 803 ? 25.661 -29.088 -40.435 1.00 28.52 803 LYS A O 1
ATOM 6325 N N . SER A 1 804 ? 26.276 -29.437 -42.600 1.00 22.47 804 SER A N 1
ATOM 6326 C CA . SER A 1 804 ? 25.847 -30.823 -42.903 1.00 22.47 804 SER A CA 1
ATOM 6327 C C . SER A 1 804 ? 25.551 -30.866 -44.407 1.00 22.47 804 SER A C 1
ATOM 6329 O O . SER A 1 804 ? 24.852 -29.970 -44.869 1.00 22.47 804 SER A O 1
ATOM 6331 N N . GLU A 1 805 ? 25.996 -31.794 -45.240 1.00 26.80 805 GLU A N 1
ATOM 6332 C CA . GLU A 1 805 ? 26.764 -33.041 -45.150 1.00 26.80 805 GLU A CA 1
ATOM 6333 C C . GLU A 1 805 ? 27.497 -33.199 -46.489 1.00 26.80 805 GLU A C 1
ATOM 6335 O O . GLU A 1 805 ? 26.926 -32.745 -47.510 1.00 26.80 805 GLU A O 1
#

Radius of gyration: 56.65 Å; chains: 1; bounding box: 122×56×169 Å

pLDDT: mean 73.97, std 19.4, range [21.73, 97.88]

Sequence (805 aa):
MLSNKITLLVATGITFFLAISLIIYLPSTTPLSPFNVMDNGMSTTWRMLGLEIVQDIGEINSTGAIILPLNRSLTNYEQYKEFVRGGGILILLDTYGYSNEFLKKLGVESRINNLTVLDEISKYEDRFHIKASSVTHNLSLALYMPSFIELLRKEDILAMSSRYSYVDRDRNWFYTPGDSLGKHPVAASIKVGEGKIILIADLNFLTNKMVSLGNNIQFIDMVLENRSSYLDLSGIDVSPIDRAKVLLHTLTQKYNYWVYSLLPLSIISFLGGYIWNSMPKKRWSPKKIYVASLTVLAVSALIYLESGDPMIVALALVTASLIGMNMQNLSIFSLTATLLYGALIHSSIGGIGGALYFLLFPIIAYNFLELDPRPTGFLGPASRASLSIGSMYIPLIVINPGLSLIFLFLYLGVVGWSLYGRVRAKKARINRFLLPGKVQLGMESQVILWIKGESVYIHVTTDWGVKHVELVNGEKEFRLPYTSRNIGSLPVFLSVHSIDSLLLSSFRLASIEGRVNVIPSTDIRVSEIKKYFGEALLAAGPPRRFGFLGYGGVRGFGRGFSSALSLRKAFLGLSFIGAKGKGKARGTYYGVREFVPGDTLRDIHWKKTISRRELFVKTFEAGGEGGRGGAPLIIITDLLAANVEELDEITRRTLMLLYRTAIGKIQGRELLLIVISPIRELIYAVGTPEQVLNFFLQIYEKGMVKLFYNYKAFLREIDTSEIYEFMGASGNFIYFGVLNDISMRLAKKVLEALVRKEAVEAEEFVIIHGAPSAVTVRYVEELLELSGLKRSLDYALYGRSTKSE